Protein 7OM2 (pdb70)

Radius of gyration: 40.01 Å; Cα contacts (8 Å, |Δi|>4): 2699; chains: 2; bounding box: 90×94×102 Å

Structure (mmCIF, N/CA/C/O backbone):
data_7OM2
#
_entry.id   7OM2
#
_cell.length_a   134.844
_cell.length_b   149.003
_cell.length_c   100.368
_cell.angle_alpha   90.000
_cell.angle_beta   90.000
_cell.angle_gamma   90.000
#
_symmetry.space_group_name_H-M   'P 21 21 2'
#
loop_
_entity.id
_entity.type
_entity.pdbx_description
1 polymer 'RNA-dependent RNA polymerase'
2 non-polymer 'MAGNESIUM ION'
3 non-polymer 'SULFATE ION'
4 non-polymer GLYCEROL
5 water water
#
loop_
_atom_site.group_PDB
_atom_site.id
_atom_site.type_symbol
_atom_site.label_atom_id
_atom_site.label_alt_id
_atom_site.label_comp_id
_atom_site.label_asym_id
_atom_site.label_entity_id
_atom_site.label_seq_id
_atom_site.pdbx_PDB_ins_code
_atom_site.Cartn_x
_atom_site.Cartn_y
_atom_site.Cartn_z
_atom_site.occupancy
_atom_site.B_iso_or_equiv
_atom_site.auth_seq_id
_atom_site.auth_comp_id
_atom_site.auth_asym_id
_atom_site.auth_atom_id
_atom_site.pdbx_PDB_model_num
ATOM 1 N N . THR A 1 24 ? 33.95510 -24.88447 -95.83840 1.000 58.89196 11 THR A N 1
ATOM 2 C CA . THR A 1 24 ? 34.23610 -25.68946 -94.64539 1.000 71.85104 11 THR A CA 1
ATOM 3 C C . THR A 1 24 ? 33.76605 -25.05146 -93.31940 1.000 74.30211 11 THR A C 1
ATOM 4 O O . THR A 1 24 ? 34.49401 -24.26944 -92.70539 1.000 85.03840 11 THR A O 1
ATOM 8 N N . ARG A 1 25 ? 32.52305 -25.34550 -92.91843 1.000 67.59423 12 ARG A N 1
ATOM 9 C CA . ARG A 1 25 ? 32.01601 -25.03351 -91.58244 1.000 57.12303 12 ARG A CA 1
ATOM 10 C C . ARG A 1 25 ? 31.77903 -26.30351 -90.77244 1.000 54.19136 12 ARG A C 1
ATOM 11 O O . ARG A 1 25 ? 32.35601 -26.44948 -89.68842 1.000 54.04235 12 ARG A O 1
ATOM 19 N N . LEU A 1 26 ? 30.92807 -27.21954 -91.24145 1.000 47.34140 13 LEU A N 1
ATOM 20 C CA . LEU A 1 26 ? 30.78009 -28.51254 -90.57645 1.000 41.80454 13 LEU A CA 1
ATOM 21 C C . LEU A 1 26 ? 30.42015 -29.58655 -91.59845 1.000 40.40717 13 LEU A C 1
ATOM 22 O O . LEU A 1 26 ? 29.95617 -29.30258 -92.71146 1.000 35.96284 13 LEU A O 1
ATOM 27 N N . SER A 1 27 ? 30.68318 -30.83254 -91.21443 1.000 34.32739 14 SER A N 1
ATOM 28 C CA . SER A 1 27 ? 30.38223 -31.96956 -92.07243 1.000 37.34371 14 SER A CA 1
ATOM 29 C C . SER A 1 27 ? 28.87424 -32.16761 -92.18046 1.000 35.27729 14 SER A C 1
ATOM 30 O O . SER A 1 27 ? 28.11921 -31.85562 -91.25448 1.000 37.44039 14 SER A O 1
ATOM 33 N N . LEU A 1 28 ? 28.43428 -32.69363 -93.32047 1.000 31.35978 15 LEU A N 1
ATOM 34 C CA . LEU A 1 28 ? 27.01830 -33.01467 -93.46850 1.000 27.54576 15 LEU A CA 1
ATOM 35 C C . LEU A 1 28 ? 26.56930 -33.99268 -92.39150 1.000 29.88098 15 LEU A C 1
ATOM 36 O O . LEU A 1 28 ? 25.43629 -33.91871 -91.90553 1.000 26.08934 15 LEU A O 1
ATOM 41 N N . GLU A 1 29 ? 27.44533 -34.92065 -92.00648 1.000 37.48397 16 GLU A N 1
ATOM 42 C CA . GLU A 1 29 ? 27.12233 -35.82665 -90.91048 1.000 37.08004 16 GLU A CA 1
ATOM 43 C C . GLU A 1 29 ? 26.84828 -35.05665 -89.62249 1.000 38.61428 16 GLU A C 1
ATOM 44 O O . GLU A 1 29 ? 25.84527 -35.29568 -88.93851 1.000 39.12048 16 GLU A O 1
ATOM 50 N N . ALA A 1 30 ? 27.72824 -34.12162 -89.27247 1.000 30.65845 17 ALA A N 1
ATOM 51 C CA . ALA A 1 30 ? 27.46819 -33.29862 -88.09649 1.000 33.09332 17 ALA A CA 1
ATOM 52 C C . ALA A 1 30 ? 26.20117 -32.48666 -88.29052 1.000 37.88029 17 ALA A C 1
ATOM 53 O O . ALA A 1 30 ? 25.42114 -32.29268 -87.34954 1.000 31.97370 17 ALA A O 1
ATOM 55 N N . MET A 1 31 ? 25.96418 -32.02368 -89.51853 1.000 35.39042 18 MET A N 1
ATOM 56 C CA . MET A 1 31 ? 24.75516 -31.26972 -89.80956 1.000 35.32646 18 MET A CA 1
ATOM 57 C C . MET A 1 31 ? 23.51218 -32.10176 -89.51858 1.000 35.26457 18 MET A C 1
ATOM 58 O O . MET A 1 31 ? 22.57315 -31.62878 -88.87161 1.000 36.24137 18 MET A O 1
ATOM 63 N N . LEU A 1 32 ? 23.50323 -33.35676 -89.96757 1.000 32.69903 19 LEU A N 1
ATOM 64 C CA . LEU A 1 32 ? 22.39425 -34.24879 -89.66059 1.000 38.56262 19 LEU A CA 1
ATOM 65 C C . LEU A 1 32 ? 22.22022 -34.40579 -88.15559 1.000 33.93136 19 LEU A C 1
ATOM 66 O O . LEU A 1 32 ? 21.09721 -34.36782 -87.64362 1.000 36.19789 19 LEU A O 1
ATOM 71 N N . ALA A 1 33 ? 23.31922 -34.62475 -87.43457 1.000 40.55259 20 ALA A N 1
ATOM 72 C CA . ALA A 1 33 ? 23.22319 -34.82274 -85.99157 1.000 45.73625 20 ALA A CA 1
ATOM 73 C C . ALA A 1 33 ? 22.52514 -33.64576 -85.31659 1.000 50.57708 20 ALA A C 1
ATOM 74 O O . ALA A 1 33 ? 21.59913 -33.83478 -84.52061 1.000 54.92695 20 ALA A O 1
ATOM 76 N N . GLU A 1 34 ? 22.93711 -32.42775 -85.64559 1.000 40.66463 21 GLU A N 1
ATOM 77 C CA . GLU A 1 34 ? 22.33406 -31.21676 -85.03061 1.000 45.15692 21 GLU A CA 1
ATOM 78 C C . GLU A 1 34 ? 20.84106 -31.11681 -85.36065 1.000 47.10028 21 GLU A C 1
ATOM 79 O O . GLU A 1 34 ? 20.06603 -30.79183 -84.45567 1.000 42.67194 21 GLU A O 1
ATOM 85 N N . ARG A 1 35 ? 20.46010 -31.38283 -86.60665 1.000 41.64419 22 ARG A N 1
ATOM 86 C CA . ARG A 1 35 ? 19.03610 -31.33488 -87.01469 1.000 40.71866 22 ARG A CA 1
ATOM 87 C C . ARG A 1 35 ? 18.21011 -32.30390 -86.16670 1.000 54.49821 22 ARG A C 1
ATOM 88 O O . ARG A 1 35 ? 17.09910 -31.93393 -85.80972 1.000 56.37676 22 ARG A O 1
ATOM 96 N N . ALA A 1 36 ? 18.74715 -33.48788 -85.86968 1.000 57.51128 23 ALA A N 1
ATOM 97 C CA . ALA A 1 36 ? 18.05616 -34.51189 -85.05769 1.000 57.71002 23 ALA A CA 1
ATOM 98 C C . ALA A 1 36 ? 17.78811 -34.00589 -83.64069 1.000 62.98475 23 ALA A C 1
ATOM 99 O O . ALA A 1 36 ? 16.67411 -34.22192 -83.15972 1.000 67.01718 23 ALA A O 1
ATOM 101 N N . MET A 1 37 ? 18.78308 -33.39786 -82.99268 1.000 123.16732 24 MET A N 1
ATOM 102 C CA . MET A 1 37 ? 18.58703 -32.82585 -81.64169 1.000 126.65446 24 MET A CA 1
ATOM 103 C C . MET A 1 37 ? 17.40100 -31.86689 -81.66772 1.000 121.09795 24 MET A C 1
ATOM 104 O O . MET A 1 37 ? 16.46299 -32.07091 -80.88074 1.000 120.21631 24 MET A O 1
ATOM 109 N N . VAL A 1 38 ? 17.44099 -30.88490 -82.56272 1.000 50.07360 25 VAL A N 1
ATOM 110 C CA . VAL A 1 38 ? 16.36996 -29.85793 -82.65775 1.000 48.43790 25 VAL A CA 1
ATOM 111 C C . VAL A 1 38 ? 15.03599 -30.53097 -82.97978 1.000 48.54435 25 VAL A C 1
ATOM 112 O O . VAL A 1 38 ? 14.02096 -30.11000 -82.42680 1.000 46.88853 25 VAL A O 1
ATOM 116 N N . ALA A 1 39 ? 15.04804 -31.55698 -83.81877 1.000 51.75124 26 ALA A N 1
ATOM 117 C CA . ALA A 1 39 ? 13.78907 -32.17602 -84.27480 1.000 46.64032 26 ALA A CA 1
ATOM 118 C C . ALA A 1 39 ? 13.05207 -32.87604 -83.13081 1.000 40.17035 26 ALA A C 1
ATOM 119 O O . ALA A 1 39 ? 11.83006 -32.76807 -83.08983 1.000 38.63005 26 ALA A O 1
ATOM 121 N N . ARG A 1 40 ? 13.77607 -33.55901 -82.24879 1.000 31.81675 27 ARG A N 1
ATOM 122 C CA . ARG A 1 40 ? 13.09906 -34.20302 -81.12480 1.000 45.42777 27 ARG A CA 1
ATOM 123 C C . ARG A 1 40 ? 12.63001 -33.19503 -80.08181 1.000 53.96186 27 ARG A C 1
ATOM 124 O O . ARG A 1 40 ? 12.10100 -33.60304 -79.04182 1.000 50.77435 27 ARG A O 1
ATOM 132 N N . GLN A 1 41 ? 12.81397 -31.89602 -80.34282 1.000 49.24698 28 GLN A N 1
ATOM 133 C CA . GLN A 1 41 ? 12.28992 -30.82403 -79.50984 1.000 41.78764 28 GLN A CA 1
ATOM 134 C C . GLN A 1 41 ? 11.09191 -30.12508 -80.12687 1.000 40.30373 28 GLN A C 1
ATOM 135 O O . GLN A 1 41 ? 10.49587 -29.26009 -79.48189 1.000 40.81626 28 GLN A O 1
ATOM 141 N N . ASP A 1 42 ? 10.72495 -30.47810 -81.35187 1.000 42.61172 29 ASP A N 1
ATOM 142 C CA . ASP A 1 42 ? 9.62895 -29.85214 -82.08990 1.000 42.02847 29 ASP A CA 1
ATOM 143 C C . ASP A 1 42 ? 8.45698 -30.82917 -82.07392 1.000 44.28404 29 ASP A C 1
ATOM 144 O O . ASP A 1 42 ? 8.34702 -31.70018 -82.93892 1.000 41.03326 29 ASP A O 1
ATOM 149 N N . LEU A 1 43 ? 7.56795 -30.66719 -81.09094 1.000 42.75321 30 LEU A N 1
ATOM 150 C CA . LEU A 1 43 ? 6.47598 -31.62523 -80.93596 1.000 34.52675 30 LEU A CA 1
ATOM 151 C C . LEU A 1 43 ? 5.57201 -31.63726 -82.15898 1.000 31.25566 30 LEU A C 1
ATOM 152 O O . LEU A 1 43 ? 5.14605 -32.70728 -82.61098 1.000 35.66897 30 LEU A O 1
ATOM 157 N N . ALA A 1 44 ? 5.26898 -30.46327 -82.71400 1.000 34.32357 31 ALA A N 1
ATOM 158 C CA . ALA A 1 44 ? 4.45601 -30.41631 -83.92501 1.000 34.92304 31 ALA A CA 1
ATOM 159 C C . ALA A 1 44 ? 5.14805 -31.14029 -85.06799 1.000 36.61011 31 ALA A C 1
ATOM 160 O O . ALA A 1 44 ? 4.49409 -31.79832 -85.88700 1.000 39.40528 31 ALA A O 1
ATOM 162 N N . GLY A 1 45 ? 6.47005 -30.99725 -85.16197 1.000 41.81991 32 GLY A N 1
ATOM 163 C CA . GLY A 1 45 ? 7.20610 -31.68724 -86.20694 1.000 40.32243 32 GLY A CA 1
ATOM 164 C C . GLY A 1 45 ? 7.23714 -33.18724 -85.99093 1.000 45.20807 32 GLY A C 1
ATOM 165 O O . GLY A 1 45 ? 7.14018 -33.95825 -86.94793 1.000 39.70437 32 GLY A O 1
ATOM 166 N N . LEU A 1 46 ? 7.39012 -33.62522 -84.73193 1.000 41.00767 33 LEU A N 1
ATOM 167 C CA . LEU A 1 46 ? 7.34116 -35.05622 -84.44892 1.000 35.39130 33 LEU A CA 1
ATOM 168 C C . LEU A 1 46 ? 5.97919 -35.62127 -84.80394 1.000 29.04597 33 LEU A C 1
ATOM 169 O O . LEU A 1 46 ? 5.87423 -36.66028 -85.46594 1.000 32.40163 33 LEU A O 1
ATOM 174 N N . LYS A 1 47 ? 4.91616 -34.93430 -84.38897 1.000 30.51745 34 LYS A N 1
ATOM 175 C CA . LYS A 1 47 ? 3.57818 -35.39434 -84.73000 1.000 33.23091 34 LYS A CA 1
ATOM 176 C C . LYS A 1 47 ? 3.45122 -35.62036 -86.23000 1.000 39.01751 34 LYS A C 1
ATOM 177 O O . LYS A 1 47 ? 2.99226 -36.68337 -86.67500 1.000 37.26961 34 LYS A O 1
ATOM 183 N N . ARG A 1 48 ? 3.95221 -34.67735 -87.03000 1.000 39.54244 35 ARG A N 1
ATOM 184 C CA . ARG A 1 48 ? 3.77424 -34.77536 -88.47500 1.000 39.58832 35 ARG A CA 1
ATOM 185 C C . ARG A 1 48 ? 4.60029 -35.91434 -89.06497 1.000 35.93524 35 ARG A C 1
ATOM 186 O O . ARG A 1 48 ? 4.10033 -36.68836 -89.88998 1.000 42.28078 35 ARG A O 1
ATOM 194 N N . LYS A 1 49 ? 5.84329 -36.06730 -88.61594 1.000 33.56952 36 LYS A N 1
ATOM 195 C CA . LYS A 1 49 ? 6.74233 -37.04627 -89.20492 1.000 26.44665 36 LYS A CA 1
ATOM 196 C C . LYS A 1 49 ? 6.48636 -38.46828 -88.72391 1.000 31.85954 36 LYS A C 1
ATOM 197 O O . LYS A 1 49 ? 6.89141 -39.41127 -89.41090 1.000 33.11014 36 LYS A O 1
ATOM 203 N N . LEU A 1 50 ? 5.84434 -38.65229 -87.56893 1.000 34.06341 37 LEU A N 1
ATOM 204 C CA . LEU A 1 50 ? 5.51037 -39.99230 -87.09892 1.000 33.79814 37 LEU A CA 1
ATOM 205 C C . LEU A 1 50 ? 4.14940 -40.46034 -87.59695 1.000 42.86975 37 LEU A C 1
ATOM 206 O O . LEU A 1 50 ? 3.78943 -41.62235 -87.37795 1.000 43.08552 37 LEU A O 1
ATOM 211 N N . ALA A 1 51 ? 3.40539 -39.59337 -88.28597 1.000 44.61963 38 ALA A N 1
ATOM 212 C CA . ALA A 1 51 ? 2.06641 -39.93542 -88.74700 1.000 46.74181 38 ALA A CA 1
ATOM 213 C C . ALA A 1 51 ? 2.13347 -41.15642 -89.64899 1.000 47.70868 38 ALA A C 1
ATOM 214 O O . ALA A 1 51 ? 2.92349 -41.19540 -90.59197 1.000 46.59845 38 ALA A O 1
ATOM 216 N N . GLY A 1 52 ? 1.31049 -42.15744 -89.36000 1.000 51.84497 39 GLY A N 1
ATOM 217 C CA . GLY A 1 52 ? 1.32555 -43.35445 -90.18399 1.000 50.33778 39 GLY A CA 1
ATOM 218 C C . GLY A 1 52 ? 2.53257 -44.25241 -90.00796 1.000 51.24781 39 GLY A C 1
ATOM 219 O O . GLY A 1 52 ? 2.67562 -45.23241 -90.74495 1.000 57.64607 39 GLY A O 1
ATOM 220 N N . ALA A 1 53 ? 3.40654 -43.95238 -89.05494 1.000 44.91476 40 ALA A N 1
ATOM 221 C CA . ALA A 1 53 ? 4.53956 -44.81134 -88.77691 1.000 39.74514 40 ALA A CA 1
ATOM 222 C C . ALA A 1 53 ? 4.03759 -46.11435 -88.15991 1.000 42.05171 40 ALA A C 1
ATOM 223 O O . ALA A 1 53 ? 2.97758 -46.15438 -87.52894 1.000 43.42234 40 ALA A O 1
ATOM 225 N N . ASP A 1 54 ? 4.80962 -47.18333 -88.33289 1.000 31.10221 41 ASP A N 1
ATOM 226 C CA . ASP A 1 54 ? 4.43265 -48.46334 -87.73989 1.000 35.21635 41 ASP A CA 1
ATOM 227 C C . ASP A 1 54 ? 4.65062 -48.37532 -86.22589 1.000 33.20081 41 ASP A C 1
ATOM 228 O O . ASP A 1 54 ? 5.72559 -47.97028 -85.76786 1.000 32.26979 41 ASP A O 1
ATOM 233 N N . ARG A 1 55 ? 3.61061 -48.64635 -85.44991 1.000 41.85997 42 ARG A N 1
ATOM 234 C CA . ARG A 1 55 ? 3.70057 -48.55233 -84.00191 1.000 32.90032 42 ARG A CA 1
ATOM 235 C C . ARG A 1 55 ? 3.66360 -49.95933 -83.42890 1.000 36.53477 42 ARG A C 1
ATOM 236 O O . ARG A 1 55 ? 2.80364 -50.76136 -83.81191 1.000 35.10893 42 ARG A O 1
ATOM 244 N N . VAL A 1 56 ? 4.58359 -50.25829 -82.51287 1.000 29.56649 43 VAL A N 1
ATOM 245 C CA . VAL A 1 56 ? 4.56462 -51.52929 -81.79587 1.000 25.97418 43 VAL A CA 1
ATOM 246 C C . VAL A 1 56 ? 3.76958 -51.29631 -80.51889 1.000 32.68422 43 VAL A C 1
ATOM 247 O O . VAL A 1 56 ? 4.14354 -50.46529 -79.68288 1.000 29.70958 43 VAL A O 1
ATOM 251 N N . LEU A 1 57 ? 2.66860 -52.01734 -80.37490 1.000 27.14823 44 LEU A N 1
ATOM 252 C CA . LEU A 1 57 ? 1.73157 -51.81436 -79.28693 1.000 21.91659 44 LEU A CA 1
ATOM 253 C C . LEU A 1 57 ? 1.99858 -52.80635 -78.16891 1.000 27.51423 44 LEU A C 1
ATOM 254 O O . LEU A 1 57 ? 2.22162 -53.99034 -78.41890 1.000 31.85637 44 LEU A O 1
ATOM 259 N N . ALA A 1 58 ? 1.95353 -52.31934 -76.93692 1.000 23.79406 45 ALA A N 1
ATOM 260 C CA . ALA A 1 58 ? 2.01154 -53.21233 -75.79791 1.000 24.92436 45 ALA A CA 1
ATOM 261 C C . ALA A 1 58 ? 0.67855 -53.94237 -75.64294 1.000 24.88868 45 ALA A C 1
ATOM 262 O O . ALA A 1 58 ? -0.36145 -53.46240 -76.11396 1.000 25.88968 45 ALA A O 1
ATOM 264 N N . PRO A 1 59 ? 0.68658 -55.12436 -75.02193 1.000 26.71318 46 PRO A N 1
ATOM 265 C CA . PRO A 1 59 ? -0.58841 -55.75040 -74.63395 1.000 33.24083 46 PRO A CA 1
ATOM 266 C C . PRO A 1 59 ? -1.34646 -54.81442 -73.70897 1.000 28.73757 46 PRO A C 1
ATOM 267 O O . PRO A 1 59 ? -0.74650 -54.11239 -72.89897 1.000 31.47712 46 PRO A O 1
ATOM 271 N N . GLN A 1 60 ? -2.66746 -54.76146 -73.86700 1.000 31.05647 47 GLN A N 1
ATOM 272 C CA . GLN A 1 60 ? -3.45651 -53.82648 -73.07603 1.000 27.53030 47 GLN A CA 1
ATOM 273 C C . GLN A 1 60 ? -4.82349 -54.42152 -72.79605 1.000 32.90132 47 GLN A C 1
ATOM 274 O O . GLN A 1 60 ? -5.29245 -55.32454 -73.49706 1.000 32.60940 47 GLN A O 1
ATOM 280 N N . SER A 1 61 ? -5.45953 -53.88853 -71.76707 1.000 24.96157 48 SER A N 1
ATOM 281 C CA . SER A 1 61 ? -6.82053 -54.24857 -71.43310 1.000 23.63831 48 SER A CA 1
ATOM 282 C C . SER A 1 61 ? -7.78853 -53.49361 -72.33613 1.000 26.60724 48 SER A C 1
ATOM 283 O O . SER A 1 61 ? -7.46455 -52.41160 -72.83313 1.000 29.80057 48 SER A O 1
ATOM 286 N N . PRO A 1 62 ? -8.97151 -54.04365 -72.59215 1.000 29.79546 49 PRO A N 1
ATOM 287 C CA . PRO A 1 62 ? -9.93751 -53.31668 -73.42017 1.000 32.36382 49 PRO A CA 1
ATOM 288 C C . PRO A 1 62 ? -10.54057 -52.15370 -72.64820 1.000 37.28715 49 PRO A C 1
ATOM 289 O O . PRO A 1 62 ? -10.58859 -52.15169 -71.41920 1.000 33.24272 49 PRO A O 1
ATOM 293 N N . GLU A 1 63 ? -10.98258 -51.14772 -73.39021 1.000 32.03006 50 GLU A N 1
ATOM 294 C CA . GLU A 1 63 ? -11.65963 -50.00073 -72.80423 1.000 28.81842 50 GLU A CA 1
ATOM 295 C C . GLU A 1 63 ? -12.93863 -50.42677 -72.08826 1.000 31.06300 50 GLU A C 1
ATOM 296 O O . GLU A 1 63 ? -13.67360 -51.28779 -72.58127 1.000 31.40380 50 GLU A O 1
ATOM 302 N N . GLN A 1 64 ? -13.21068 -49.81477 -70.91827 1.000 22.50793 51 GLN A N 1
ATOM 303 C CA . GLN A 1 64 ? -14.39669 -50.12280 -70.11229 1.000 26.49940 51 GLN A CA 1
ATOM 304 C C . GLN A 1 64 ? -15.50272 -49.07383 -70.21433 1.000 30.51659 51 GLN A C 1
ATOM 305 O O . GLN A 1 64 ? -16.68171 -49.42087 -70.11135 1.000 31.64441 51 GLN A O 1
ATOM 311 N N . CYS A 1 65 ? -15.11475 -47.81682 -70.33933 1.000 29.56481 52 CYS A N 1
ATOM 312 C CA . CYS A 1 65 ? -16.06978 -46.70385 -70.51535 1.000 30.17209 52 CYS A CA 1
ATOM 313 C C . CYS A 1 65 ? -15.39580 -45.64484 -71.38335 1.000 32.11323 52 CYS A C 1
ATOM 314 O O . CYS A 1 65 ? -14.21579 -45.77180 -71.63332 1.000 30.62313 52 CYS A O 1
ATOM 317 N N . GLY A 1 66 ? -16.13882 -44.63186 -71.80337 1.000 32.66512 53 GLY A N 1
ATOM 318 C CA . GLY A 1 66 ? -15.55884 -43.54185 -72.60037 1.000 36.19164 53 GLY A CA 1
ATOM 319 C C . GLY A 1 66 ? -14.80989 -42.51182 -71.77636 1.000 32.34509 53 GLY A C 1
ATOM 320 O O . GLY A 1 66 ? -14.79791 -42.62581 -70.55135 1.000 29.20814 53 GLY A O 1
ATOM 321 N N . ARG A 1 67 ? -14.21390 -41.53681 -72.45035 1.000 35.78579 54 ARG A N 1
ATOM 322 C CA . ARG A 1 67 ? -13.41395 -40.49378 -71.78134 1.000 37.46973 54 ARG A CA 1
ATOM 323 C C . ARG A 1 67 ? -14.27499 -39.72480 -70.77936 1.000 34.26527 54 ARG A C 1
ATOM 324 O O . ARG A 1 67 ? -13.82502 -39.53978 -69.65535 1.000 33.97766 54 ARG A O 1
ATOM 332 N N . GLU A 1 68 ? -15.47000 -39.30684 -71.19339 1.000 25.89612 55 GLU A N 1
ATOM 333 C CA . GLU A 1 68 ? -16.36504 -38.51386 -70.31142 1.000 29.52398 55 GLU A CA 1
ATOM 334 C C . GLU A 1 68 ? -16.65905 -39.28986 -69.01442 1.000 29.24632 55 GLU A C 1
ATOM 335 O O . GLU A 1 68 ? -16.46909 -38.70985 -67.95842 1.000 28.31082 55 GLU A O 1
ATOM 341 N N . SER A 1 69 ? -17.05901 -40.55787 -69.11642 1.000 26.40686 56 SER A N 1
ATOM 342 C CA . SER A 1 69 ? -17.38601 -41.37088 -67.91942 1.000 29.18371 56 SER A CA 1
ATOM 343 C C . SER A 1 69 ? -16.12802 -41.56683 -67.07139 1.000 29.13917 56 SER A C 1
ATOM 344 O O . SER A 1 69 ? -16.23705 -41.42483 -65.86439 1.000 23.39399 56 SER A O 1
ATOM 347 N N . ALA A 1 70 ? -15.00199 -41.89580 -67.70536 1.000 30.39110 57 ALA A N 1
ATOM 348 C CA . ALA A 1 70 ? -13.82100 -42.16076 -66.88934 1.000 24.73700 57 ALA A CA 1
ATOM 349 C C . ALA A 1 70 ? -13.43406 -40.92474 -66.10134 1.000 27.84312 57 ALA A C 1
ATOM 350 O O . ALA A 1 70 ? -13.16008 -40.99972 -64.89833 1.000 25.14612 57 ALA A O 1
ATOM 352 N N . GLN A 1 71 ? -13.45708 -39.76975 -66.75934 1.000 27.69380 58 GLN A N 1
ATOM 353 C CA . GLN A 1 71 ? -13.10714 -38.52173 -66.09635 1.000 21.87143 58 GLN A CA 1
ATOM 354 C C . GLN A 1 71 ? -14.12317 -38.16876 -65.01437 1.000 26.68497 58 GLN A C 1
ATOM 355 O O . GLN A 1 71 ? -13.74121 -37.79474 -63.90036 1.000 26.92314 58 GLN A O 1
ATOM 361 N N . ALA A 1 72 ? -15.42216 -38.31780 -65.29840 1.000 22.98013 59 ALA A N 1
ATOM 362 C CA . ALA A 1 72 ? -16.41319 -38.05482 -64.25742 1.000 27.38114 59 ALA A CA 1
ATOM 363 C C . ALA A 1 72 ? -16.24719 -39.00981 -63.07341 1.000 29.62349 59 ALA A C 1
ATOM 364 O O . ALA A 1 72 ? -16.37722 -38.60280 -61.91442 1.000 25.39338 59 ALA A O 1
ATOM 366 N N . GLN A 1 73 ? -16.02014 -40.29780 -63.33640 1.000 24.37174 60 GLN A N 1
ATOM 367 C CA . GLN A 1 73 ? -15.86014 -41.22779 -62.22339 1.000 26.25310 60 GLN A CA 1
ATOM 368 C C . GLN A 1 73 ? -14.63617 -40.87275 -61.39436 1.000 24.86916 60 GLN A C 1
ATOM 369 O O . GLN A 1 73 ? -14.68419 -40.91374 -60.16336 1.000 23.10684 60 GLN A O 1
ATOM 375 N N . ALA A 1 74 ? -13.53516 -40.49772 -62.04834 1.000 23.48217 61 ALA A N 1
ATOM 376 C CA . ALA A 1 74 ? -12.35719 -40.07468 -61.29732 1.000 25.99350 61 ALA A CA 1
ATOM 377 C C . ALA A 1 74 ? -12.64725 -38.81668 -60.49033 1.000 28.17536 61 ALA A C 1
ATOM 378 O O . ALA A 1 74 ? -12.24728 -38.71066 -59.32433 1.000 27.20657 61 ALA A O 1
ATOM 380 N N . ARG A 1 75 ? -13.37227 -37.86171 -61.07636 1.000 25.61725 62 ARG A N 1
ATOM 381 C CA . ARG A 1 75 ? -13.68532 -36.64671 -60.32937 1.000 29.28787 62 ARG A CA 1
ATOM 382 C C . ARG A 1 75 ? -14.52934 -36.95473 -59.09539 1.000 33.31965 62 ARG A C 1
ATOM 383 O O . ARG A 1 75 ? -14.35238 -36.32871 -58.04139 1.000 30.57521 62 ARG A O 1
ATOM 391 N N . SER A 1 76 ? -15.48631 -37.88276 -59.21640 1.000 24.95668 63 SER A N 1
ATOM 392 C CA . SER A 1 76 ? -16.30132 -38.24378 -58.05742 1.000 33.69753 63 SER A CA 1
ATOM 393 C C . SER A 1 76 ? -15.44033 -38.79174 -56.92740 1.000 27.55748 63 SER A C 1
ATOM 394 O O . SER A 1 76 ? -15.64237 -38.44974 -55.75840 1.000 24.64530 63 SER A O 1
ATOM 397 N N . VAL A 1 77 ? -14.47830 -39.65071 -57.25137 1.000 25.52914 64 VAL A N 1
ATOM 398 C CA . VAL A 1 77 ? -13.59530 -40.17268 -56.21334 1.000 25.96328 64 VAL A CA 1
ATOM 399 C C . VAL A 1 77 ? -12.77635 -39.03965 -55.60133 1.000 28.60751 64 VAL A C 1
ATOM 400 O O . VAL A 1 77 ? -12.66838 -38.90164 -54.37533 1.000 29.75105 64 VAL A O 1
ATOM 404 N N . THR A 1 78 ? -12.17136 -38.22264 -56.45833 1.000 29.27691 65 THR A N 1
ATOM 405 C CA . THR A 1 78 ? -11.32540 -37.12961 -55.99432 1.000 34.48953 65 THR A CA 1
ATOM 406 C C . THR A 1 78 ? -12.09445 -36.18562 -55.07234 1.000 36.57286 65 THR A C 1
ATOM 407 O O . THR A 1 78 ? -11.57849 -35.76860 -54.02533 1.000 32.16772 65 THR A O 1
ATOM 411 N N . SER A 1 79 ? -13.33145 -35.83867 -55.44437 1.000 32.72660 66 SER A N 1
ATOM 412 C CA . SER A 1 79 ? -14.14050 -34.95968 -54.60539 1.000 34.13946 66 SER A CA 1
ATOM 413 C C . SER A 1 79 ? -14.39251 -35.58268 -53.23739 1.000 39.04074 66 SER A C 1
ATOM 414 O O . SER A 1 79 ? -14.31255 -34.89767 -52.20540 1.000 37.71550 66 SER A O 1
ATOM 417 N N . GLU A 1 80 ? -14.69247 -36.88069 -53.20539 1.000 32.70306 67 GLU A N 1
ATOM 418 C CA . GLU A 1 80 ? -14.93848 -37.53469 -51.92539 1.000 32.19644 67 GLU A CA 1
ATOM 419 C C . GLU A 1 80 ? -13.67350 -37.56965 -51.06536 1.000 35.12572 67 GLU A C 1
ATOM 420 O O . GLU A 1 80 ? -13.73453 -37.32864 -49.85337 1.000 30.44996 67 GLU A O 1
ATOM 426 N N . LEU A 1 81 ? -12.51547 -37.83061 -51.68034 1.000 33.59389 68 LEU A N 1
ATOM 427 C CA . LEU A 1 81 ? -11.26249 -37.88257 -50.93231 1.000 36.29540 68 LEU A CA 1
ATOM 428 C C . LEU A 1 81 ? -10.89254 -36.51355 -50.37431 1.000 38.14327 68 LEU A C 1
ATOM 429 O O . LEU A 1 81 ? -10.49157 -36.38753 -49.20830 1.000 31.09806 68 LEU A O 1
ATOM 434 N N . LYS A 1 82 ? -11.00956 -35.47956 -51.20232 1.000 32.81993 69 LYS A N 1
ATOM 435 C CA . LYS A 1 82 ? -10.77461 -34.12055 -50.74232 1.000 39.28559 69 LYS A CA 1
ATOM 436 C C . LYS A 1 82 ? -11.64265 -33.81757 -49.52435 1.000 38.49397 69 LYS A C 1
ATOM 437 O O . LYS A 1 82 ? -11.19069 -33.18655 -48.55934 1.000 33.89300 69 LYS A O 1
ATOM 443 N N . SER A 1 83 ? -12.88363 -34.30861 -49.53237 1.000 37.39903 70 SER A N 1
ATOM 444 C CA . SER A 1 83 ? -13.77366 -34.08663 -48.40139 1.000 35.91954 70 SER A CA 1
ATOM 445 C C . SER A 1 83 ? -13.31267 -34.87361 -47.17938 1.000 37.73488 70 SER A C 1
ATOM 446 O O . SER A 1 83 ? -13.33471 -34.35360 -46.05638 1.000 39.85140 70 SER A O 1
ATOM 449 N N . ALA A 1 84 ? -12.88362 -36.12360 -47.37136 1.000 33.87624 71 ALA A N 1
ATOM 450 C CA . ALA A 1 84 ? -12.36762 -36.89657 -46.24434 1.000 34.94858 71 ALA A CA 1
ATOM 451 C C . ALA A 1 84 ? -11.13966 -36.22453 -45.63632 1.000 35.29113 71 ALA A C 1
ATOM 452 O O . ALA A 1 84 ? -10.98469 -36.18652 -44.41131 1.000 30.52029 71 ALA A O 1
ATOM 454 N N . VAL A 1 85 ? -10.25366 -35.69051 -46.47930 1.000 33.66888 72 VAL A N 1
ATOM 455 C CA . VAL A 1 85 ? -9.02569 -35.06247 -45.99428 1.000 33.07749 72 VAL A CA 1
ATOM 456 C C . VAL A 1 85 ? -9.35074 -33.79547 -45.21030 1.000 35.75254 72 VAL A C 1
ATOM 457 O O . VAL A 1 85 ? -8.84077 -33.57545 -44.10429 1.000 29.27511 72 VAL A O 1
ATOM 461 N N . LYS A 1 86 ? -10.21476 -32.94950 -45.77032 1.000 32.64778 73 LYS A N 1
ATOM 462 C CA . LYS A 1 86 ? -10.60381 -31.71651 -45.09534 1.000 38.38719 73 LYS A CA 1
ATOM 463 C C . LYS A 1 86 ? -11.19583 -31.99652 -43.71435 1.000 39.36100 73 LYS A C 1
ATOM 464 O O . LYS A 1 86 ? -10.92388 -31.27150 -42.75235 1.000 39.83990 73 LYS A O 1
ATOM 470 N N . GLU A 1 87 ? -12.00080 -33.04654 -43.58736 1.000 36.08466 74 GLU A N 1
ATOM 471 C CA . GLU A 1 87 ? -12.57582 -33.35955 -42.28337 1.000 36.64379 74 GLU A CA 1
ATOM 472 C C . GLU A 1 87 ? -11.50283 -33.79351 -41.28534 1.000 31.94095 74 GLU A C 1
ATOM 473 O O . GLU A 1 87 ? -11.46587 -33.30350 -40.14735 1.000 34.34501 74 GLU A O 1
ATOM 479 N N . ALA A 1 88 ? -10.61479 -34.71449 -41.68032 1.000 31.52544 75 ALA A N 1
ATOM 480 C CA . ALA A 1 88 ? -9.56780 -35.13045 -40.75329 1.000 28.54220 75 ALA A CA 1
ATOM 481 C C . ALA A 1 88 ? -8.63184 -33.97342 -40.42128 1.000 31.01439 75 ALA A C 1
ATOM 482 O O . ALA A 1 88 ? -8.13887 -33.88139 -39.28627 1.000 28.03012 75 ALA A O 1
ATOM 484 N N . GLN A 1 89 ? -8.37985 -33.07941 -41.38628 1.000 30.63595 76 GLN A N 1
ATOM 485 C CA . GLN A 1 89 ? -7.50289 -31.94539 -41.13127 1.000 30.39279 76 GLN A CA 1
ATOM 486 C C . GLN A 1 89 ? -8.14194 -30.94740 -40.17729 1.000 35.94206 76 GLN A C 1
ATOM 487 O O . GLN A 1 89 ? -7.42598 -30.15237 -39.56328 1.000 34.84472 76 GLN A O 1
ATOM 493 N N . GLY A 1 90 ? -9.46494 -30.99944 -40.00832 1.000 36.10456 77 GLY A N 1
ATOM 494 C CA . GLY A 1 90 ? -10.12699 -30.14145 -39.04134 1.000 39.96186 77 GLY A CA 1
ATOM 495 C C . GLY A 1 90 ? -10.08901 -30.63744 -37.60833 1.000 39.54415 77 GLY A C 1
ATOM 496 O O . GLY A 1 90 ? -10.45505 -29.88845 -36.69735 1.000 45.70519 77 GLY A O 1
ATOM 497 N N . LEU A 1 91 ? -9.67498 -31.88143 -37.37832 1.000 35.49519 78 LEU A N 1
ATOM 498 C CA . LEU A 1 91 ? -9.66099 -32.40642 -36.01831 1.000 38.84614 78 LEU A CA 1
ATOM 499 C C . LEU A 1 91 ? -8.63703 -31.64638 -35.17129 1.000 39.40625 78 LEU A C 1
ATOM 500 O O . LEU A 1 91 ? -7.54703 -31.30435 -35.63627 1.000 29.42282 78 LEU A O 1
ATOM 505 N N . GLU A 1 92 ? -8.99407 -31.36138 -33.92430 1.000 42.16297 79 GLU A N 1
ATOM 506 C CA . GLU A 1 92 ? -8.01411 -30.79735 -33.00429 1.000 46.92774 79 GLU A CA 1
ATOM 507 C C . GLU A 1 92 ? -6.97508 -31.83931 -32.60326 1.000 38.04337 79 GLU A C 1
ATOM 508 O O . GLU A 1 92 ? -7.23105 -33.04632 -32.57425 1.000 37.47226 79 GLU A O 1
ATOM 514 N N . HIS A 1 93 ? -5.79410 -31.35727 -32.25923 1.000 36.84883 80 HIS A N 1
ATOM 515 C CA . HIS A 1 93 ? -4.68108 -32.23923 -31.96520 1.000 36.81081 80 HIS A CA 1
ATOM 516 C C . HIS A 1 93 ? -4.30112 -32.09821 -30.49620 1.000 39.44590 80 HIS A C 1
ATOM 517 O O . HIS A 1 93 ? -4.64417 -31.11122 -29.84021 1.000 35.83132 80 HIS A O 1
ATOM 524 N N . GLN A 1 94 ? -3.63410 -33.12619 -29.96717 1.000 41.47798 81 GLN A N 1
ATOM 525 C CA . GLN A 1 94 ? -3.20013 -33.08917 -28.57616 1.000 36.70803 81 GLN A CA 1
ATOM 526 C C . GLN A 1 94 ? -2.13117 -32.02013 -28.37215 1.000 34.86379 81 GLN A C 1
ATOM 527 O O . GLN A 1 94 ? -1.52916 -31.50812 -29.32214 1.000 34.87809 81 GLN A O 1
ATOM 533 N N . THR A 1 95 ? -1.87621 -31.70611 -27.10614 1.000 32.16828 82 THR A N 1
ATOM 534 C CA . THR A 1 95 ? -0.79824 -30.78208 -26.80213 1.000 36.75201 82 THR A CA 1
ATOM 535 C C . THR A 1 95 ? 0.54478 -31.46904 -26.99709 1.000 27.57519 82 THR A C 1
ATOM 536 O O . THR A 1 95 ? 0.65382 -32.70004 -27.00308 1.000 27.64856 82 THR A O 1
ATOM 540 N N . LEU A 1 96 ? 1.57976 -30.64801 -27.13008 1.000 30.05332 83 LEU A N 1
ATOM 541 C CA . LEU A 1 96 ? 2.94978 -31.11197 -27.27804 1.000 30.79772 83 LEU A CA 1
ATOM 542 C C . LEU A 1 96 ? 3.69775 -31.16793 -25.94603 1.000 38.75087 83 LEU A C 1
ATOM 543 O O . LEU A 1 96 ? 4.93575 -31.14089 -25.93900 1.000 35.49066 83 LEU A O 1
ATOM 548 N N . ASP A 1 97 ? 2.96573 -31.26995 -24.83004 1.000 29.40864 84 ASP A N 1
ATOM 549 C CA . ASP A 1 97 ? 3.57470 -31.26692 -23.50103 1.000 32.52554 84 ASP A CA 1
ATOM 550 C C . ASP A 1 97 ? 4.48073 -32.45789 -23.26100 1.000 31.84485 84 ASP A C 1
ATOM 551 O O . ASP A 1 97 ? 5.24371 -32.43986 -22.29298 1.000 33.75900 84 ASP A O 1
ATOM 556 N N . PHE A 1 98 ? 4.38378 -33.50990 -24.07699 1.000 26.16654 85 PHE A N 1
ATOM 557 C CA . PHE A 1 98 ? 5.26281 -34.65587 -23.88897 1.000 20.24071 85 PHE A CA 1
ATOM 558 C C . PHE A 1 98 ? 6.70681 -34.37683 -24.31694 1.000 31.41722 85 PHE A C 1
ATOM 559 O O . PHE A 1 98 ? 7.58483 -35.20080 -24.04591 1.000 30.02027 85 PHE A O 1
ATOM 567 N N . LEU A 1 99 ? 6.99279 -33.23182 -24.92694 1.000 28.77449 86 LEU A N 1
ATOM 568 C CA . LEU A 1 99 ? 8.36079 -32.87478 -25.28791 1.000 31.35847 86 LEU A CA 1
ATOM 569 C C . LEU A 1 99 ? 8.92474 -31.84276 -24.31291 1.000 28.84832 86 LEU A C 1
ATOM 570 O O . LEU A 1 99 ? 8.18870 -31.10578 -23.65593 1.000 26.37228 86 LEU A O 1
ATOM 575 N N . GLU A 1 100 ? 10.24873 -31.77972 -24.22888 1.000 26.37301 87 GLU A N 1
ATOM 576 C CA . GLU A 1 100 ? 10.86168 -30.67669 -23.49687 1.000 23.79613 87 GLU A CA 1
ATOM 577 C C . GLU A 1 100 ? 10.76166 -29.40170 -24.32388 1.000 36.38589 87 GLU A C 1
ATOM 578 O O . GLU A 1 100 ? 10.92769 -29.42371 -25.54988 1.000 34.15330 87 GLU A O 1
ATOM 584 N N . GLN A 1 101 ? 10.48961 -28.28471 -23.65390 1.000 31.48117 88 GLN A N 1
ATOM 585 C CA . GLN A 1 101 ? 10.41058 -26.98271 -24.30391 1.000 34.72930 88 GLN A CA 1
ATOM 586 C C . GLN A 1 101 ? 11.63455 -26.15367 -23.93488 1.000 37.05703 88 GLN A C 1
ATOM 587 O O . GLN A 1 101 ? 12.00452 -26.07465 -22.75688 1.000 35.43263 88 GLN A O 1
ATOM 593 N N . LEU A 1 102 ? 12.25355 -25.54266 -24.94887 1.000 32.85888 89 LEU A N 1
ATOM 594 C CA . LEU A 1 102 ? 13.54753 -24.88062 -24.82585 1.000 31.19555 89 LEU A CA 1
ATOM 595 C C . LEU A 1 102 ? 13.48749 -23.38862 -25.11386 1.000 32.82453 89 LEU A C 1
ATOM 596 O O . LEU A 1 102 ? 14.53648 -22.76259 -25.31184 1.000 46.11878 89 LEU A O 1
ATOM 601 N N . GLY A 1 103 ? 12.30747 -22.80166 -25.18589 1.000 29.54106 90 GLY A N 1
ATOM 602 C CA . GLY A 1 103 ? 12.26144 -21.38166 -25.49690 1.000 43.09178 90 GLY A CA 1
ATOM 603 C C . GLY A 1 103 ? 12.38546 -21.12667 -26.99190 1.000 40.35328 90 GLY A C 1
ATOM 604 O O . GLY A 1 103 ? 11.95150 -21.92469 -27.81991 1.000 37.93125 90 GLY A O 1
ATOM 605 N N . GLU A 1 104 ? 12.95743 -19.97666 -27.33790 1.000 34.91318 91 GLU A N 1
ATOM 606 C CA . GLU A 1 104 ? 13.07045 -19.56266 -28.72690 1.000 30.75825 91 GLU A CA 1
ATOM 607 C C . GLU A 1 104 ? 14.53045 -19.35862 -29.11287 1.000 31.83812 91 GLU A C 1
ATOM 608 O O . GLU A 1 104 ? 15.37042 -19.03959 -28.27085 1.000 33.06865 91 GLU A O 1
ATOM 614 N N . TYR A 1 105 ? 14.82849 -19.54062 -30.41386 1.000 32.48233 92 TYR A N 1
ATOM 615 C CA . TYR A 1 105 ? 16.18049 -19.31158 -30.88983 1.000 33.43049 92 TYR A CA 1
ATOM 616 C C . TYR A 1 105 ? 16.24147 -18.03358 -31.71484 1.000 34.08065 92 TYR A C 1
ATOM 617 O O . TYR A 1 105 ? 15.31948 -17.75362 -32.49086 1.000 33.76898 92 TYR A O 1
ATOM 626 N N . PRO A 1 106 ? 17.32444 -17.26955 -31.60482 1.000 28.94011 93 PRO A N 1
ATOM 627 C CA . PRO A 1 106 ? 17.50043 -16.11655 -32.49082 1.000 28.58348 93 PRO A CA 1
ATOM 628 C C . PRO A 1 106 ? 17.85547 -16.56555 -33.90381 1.000 29.60943 93 PRO A C 1
ATOM 629 O O . PRO A 1 106 ? 18.58051 -17.54253 -34.10579 1.000 27.22319 93 PRO A O 1
ATOM 633 N N . VAL A 1 107 ? 17.31647 -15.83457 -34.88283 1.000 25.56142 94 VAL A N 1
ATOM 634 C CA . VAL A 1 107 ? 17.70751 -16.01557 -36.27082 1.000 29.81480 94 VAL A CA 1
ATOM 635 C C . VAL A 1 107 ? 19.22151 -15.89252 -36.38679 1.000 27.00386 94 VAL A C 1
ATOM 636 O O . VAL A 1 107 ? 19.82047 -14.95850 -35.84978 1.000 27.57614 94 VAL A O 1
ATOM 640 N N . CYS A 1 108 ? 19.84555 -16.82551 -37.09277 1.000 31.41907 95 CYS A N 1
ATOM 641 C CA . CYS A 1 108 ? 21.29255 -16.77346 -37.27474 1.000 27.95613 95 CYS A CA 1
ATOM 642 C C . CYS A 1 108 ? 21.68853 -15.53546 -38.07174 1.000 32.33537 95 CYS A C 1
ATOM 643 O O . CYS A 1 108 ? 21.07055 -15.21948 -39.08975 1.000 37.24370 95 CYS A O 1
ATOM 646 N N . GLY A 1 109 ? 22.72850 -14.83542 -37.62072 1.000 30.62474 96 GLY A N 1
ATOM 647 C CA . GLY A 1 109 ? 23.18648 -13.63641 -38.29472 1.000 29.43172 96 GLY A CA 1
ATOM 648 C C . GLY A 1 109 ? 24.40550 -13.80038 -39.17969 1.000 33.68762 96 GLY A C 1
ATOM 649 O O . GLY A 1 109 ? 24.91348 -12.80137 -39.70568 1.000 35.97802 96 GLY A O 1
ATOM 650 N N . ILE A 1 110 ? 24.87455 -15.02937 -39.39367 1.000 30.70119 97 ILE A N 1
ATOM 651 C CA . ILE A 1 110 ? 26.10757 -15.24233 -40.14464 1.000 29.93513 97 ILE A CA 1
ATOM 652 C C . ILE A 1 110 ? 25.95059 -14.79035 -41.59065 1.000 35.90346 97 ILE A C 1
ATOM 653 O O . ILE A 1 110 ? 24.96761 -15.11838 -42.26467 1.000 28.21990 97 ILE A O 1
ATOM 658 N N . LEU A 1 111 ? 26.93657 -14.03532 -42.07563 1.000 34.12175 98 LEU A N 1
ATOM 659 C CA . LEU A 1 111 ? 26.95559 -13.55033 -43.44763 1.000 35.66228 98 LEU A CA 1
ATOM 660 C C . LEU A 1 111 ? 27.90663 -14.38231 -44.29861 1.000 36.76668 98 LEU A C 1
ATOM 661 O O . LEU A 1 111 ? 28.95264 -14.83527 -43.82358 1.000 37.52617 98 LEU A O 1
ATOM 666 N N . HIS A 1 112 ? 27.53167 -14.58833 -45.55761 1.000 34.55304 99 HIS A N 1
ATOM 667 C CA . HIS A 1 112 ? 28.41471 -15.16131 -46.56759 1.000 31.39116 99 HIS A CA 1
ATOM 668 C C . HIS A 1 112 ? 28.49870 -14.12931 -47.68759 1.000 36.18878 99 HIS A C 1
ATOM 669 O O . HIS A 1 112 ? 27.60372 -14.04435 -48.53962 1.000 32.14764 99 HIS A O 1
ATOM 676 N N . GLY A 1 113 ? 29.56868 -13.34728 -47.68858 1.000 40.87701 100 GLY A N 1
ATOM 677 C CA . GLY A 1 113 ? 29.69367 -12.32628 -48.70958 1.000 39.31452 100 GLY A CA 1
ATOM 678 C C . GLY A 1 113 ? 28.59763 -11.29032 -48.55161 1.000 42.65689 100 GLY A C 1
ATOM 679 O O . GLY A 1 113 ? 28.48859 -10.63131 -47.51562 1.000 45.29390 100 GLY A O 1
ATOM 680 N N . ASP A 1 114 ? 27.74165 -11.17735 -49.56463 1.000 48.69531 101 ASP A N 1
ATOM 681 C CA . ASP A 1 114 ? 26.77262 -10.09238 -49.68366 1.000 53.74739 101 ASP A CA 1
ATOM 682 C C . ASP A 1 114 ? 25.42762 -10.39842 -49.03769 1.000 53.14019 101 ASP A C 1
ATOM 683 O O . ASP A 1 114 ? 24.52059 -9.56145 -49.11771 1.000 55.27421 101 ASP A O 1
ATOM 688 N N . HIS A 1 115 ? 25.27164 -11.54342 -48.38268 1.000 41.58225 102 HIS A N 1
ATOM 689 C CA . HIS A 1 115 ? 23.93664 -11.95446 -47.98371 1.000 37.29480 102 HIS A CA 1
ATOM 690 C C . HIS A 1 115 ? 24.00364 -12.78845 -46.71570 1.000 33.89839 102 HIS A C 1
ATOM 691 O O . HIS A 1 115 ? 25.03265 -13.41941 -46.44468 1.000 32.64586 102 HIS A O 1
ATOM 698 N N . PRO A 1 116 ? 22.94662 -12.78747 -45.90673 1.000 32.73787 103 PRO A N 1
ATOM 699 C CA . PRO A 1 116 ? 22.89962 -13.69047 -44.75372 1.000 24.00168 103 PRO A CA 1
ATOM 700 C C . PRO A 1 116 ? 22.59368 -15.11148 -45.19472 1.000 30.27721 103 PRO A C 1
ATOM 701 O O . PRO A 1 116 ? 21.90071 -15.35151 -46.18973 1.000 29.39210 103 PRO A O 1
ATOM 705 N N . VAL A 1 117 ? 23.15269 -16.06546 -44.45270 1.000 29.40909 104 VAL A N 1
ATOM 706 C CA . VAL A 1 117 ? 22.86974 -17.46347 -44.75270 1.000 24.92894 104 VAL A CA 1
ATOM 707 C C . VAL A 1 117 ? 21.41674 -17.79351 -44.42573 1.000 24.25581 104 VAL A C 1
ATOM 708 O O . VAL A 1 117 ? 20.80578 -18.66353 -45.05873 1.000 30.39085 104 VAL A O 1
ATOM 712 N N . HIS A 1 118 ? 20.84670 -17.11252 -43.43674 1.000 22.25321 105 HIS A N 1
ATOM 713 C CA . HIS A 1 118 ? 19.42470 -17.21156 -43.14477 1.000 28.07864 105 HIS A CA 1
ATOM 714 C C . HIS A 1 118 ? 18.73668 -16.09459 -43.92180 1.000 25.65843 105 HIS A C 1
ATOM 715 O O . HIS A 1 118 ? 18.91763 -14.91558 -43.57880 1.000 30.81346 105 HIS A O 1
ATOM 722 N N . PRO A 1 119 ? 17.98271 -16.39762 -44.97581 1.000 28.47780 106 PRO A N 1
ATOM 723 C CA . PRO A 1 119 ? 17.49070 -15.33264 -45.86583 1.000 26.83252 106 PRO A CA 1
ATOM 724 C C . PRO A 1 119 ? 16.61265 -14.32666 -45.13486 1.000 28.20480 106 PRO A C 1
ATOM 725 O O . PRO A 1 119 ? 15.78264 -14.68668 -44.29687 1.000 32.69112 106 PRO A O 1
ATOM 729 N N . SER A 1 120 ? 16.81062 -13.04966 -45.46186 1.000 32.16981 107 SER A N 1
ATOM 730 C CA . SER A 1 120 ? 15.99257 -11.99268 -44.88089 1.000 38.59314 107 SER A CA 1
ATOM 731 C C . SER A 1 120 ? 14.51459 -12.23073 -45.13892 1.000 41.18863 107 SER A C 1
ATOM 732 O O . SER A 1 120 ? 14.11962 -12.67275 -46.21992 1.000 35.75461 107 SER A O 1
ATOM 735 N N . GLY A 1 121 ? 13.69655 -11.90575 -44.13694 1.000 41.09881 108 GLY A N 1
ATOM 736 C CA . GLY A 1 121 ? 12.24956 -11.97979 -44.27697 1.000 40.78276 108 GLY A CA 1
ATOM 737 C C . GLY A 1 121 ? 11.68561 -13.36381 -44.50997 1.000 44.05798 108 GLY A C 1
ATOM 738 O O . GLY A 1 121 ? 10.62162 -13.49385 -45.12399 1.000 43.80261 108 GLY A O 1
ATOM 739 N N . THR A 1 122 ? 12.36763 -14.40879 -44.04195 1.000 38.03773 109 THR A N 1
ATOM 740 C CA . THR A 1 122 ? 11.80367 -15.75181 -44.05595 1.000 32.82073 109 THR A CA 1
ATOM 741 C C . THR A 1 122 ? 12.14266 -16.43579 -42.74094 1.000 31.34847 109 THR A C 1
ATOM 742 O O . THR A 1 122 ? 13.19264 -16.17875 -42.13792 1.000 30.99967 109 THR A O 1
ATOM 746 N N . HIS A 1 123 ? 11.24368 -17.31181 -42.30095 1.000 29.51815 110 HIS A N 1
ATOM 747 C CA . HIS A 1 123 ? 11.46568 -18.09980 -41.09194 1.000 25.02911 110 HIS A CA 1
ATOM 748 C C . HIS A 1 123 ? 11.98563 -17.22877 -39.95794 1.000 26.71904 110 HIS A C 1
ATOM 749 O O . HIS A 1 123 ? 12.97562 -17.53974 -39.28791 1.000 32.00540 110 HIS A O 1
ATOM 756 N N . ASN A 1 124 ? 11.29159 -16.11479 -39.75096 1.000 26.21565 111 ASN A N 1
ATOM 757 C CA . ASN A 1 124 ? 11.73454 -15.08977 -38.82196 1.000 33.22470 111 ASN A CA 1
ATOM 758 C C . ASN A 1 124 ? 10.48950 -14.42581 -38.25899 1.000 37.39447 111 ASN A C 1
ATOM 759 O O . ASN A 1 124 ? 9.76650 -13.74583 -38.99301 1.000 31.24433 111 ASN A O 1
ATOM 764 N N . ASN A 1 125 ? 10.24248 -14.61581 -36.97199 1.000 29.65607 112 ASN A N 1
ATOM 765 C CA . ASN A 1 125 ? 9.13244 -13.96084 -36.29102 1.000 30.03880 112 ASN A CA 1
ATOM 766 C C . ASN A 1 125 ? 9.75139 -13.05381 -35.23402 1.000 34.69310 112 ASN A C 1
ATOM 767 O O . ASN A 1 125 ? 10.14938 -13.52279 -34.16400 1.000 30.06402 112 ASN A O 1
ATOM 772 N N . ASN A 1 126 ? 9.85736 -11.75781 -35.54202 1.000 38.31137 113 ASN A N 1
ATOM 773 C CA . ASN A 1 126 ? 10.41731 -10.78978 -34.60102 1.000 43.14766 113 ASN A CA 1
ATOM 774 C C . ASN A 1 126 ? 11.81431 -11.20174 -34.13898 1.000 34.61270 113 ASN A C 1
ATOM 775 O O . ASN A 1 126 ? 12.13528 -11.12172 -32.95498 1.000 35.75433 113 ASN A O 1
ATOM 780 N N . GLY A 1 127 ? 12.65235 -11.65072 -35.07696 1.000 36.27022 114 GLY A N 1
ATOM 781 C CA . GLY A 1 127 ? 14.00935 -12.07367 -34.78193 1.000 33.16323 114 GLY A CA 1
ATOM 782 C C . GLY A 1 127 ? 14.17939 -13.50667 -34.30092 1.000 34.86370 114 GLY A C 1
ATOM 783 O O . GLY A 1 127 ? 15.32140 -13.93863 -34.09789 1.000 36.27014 114 GLY A O 1
ATOM 784 N N . LYS A 1 128 ? 13.10341 -14.26770 -34.12793 1.000 30.88588 115 LYS A N 1
ATOM 785 C CA . LYS A 1 128 ? 13.20744 -15.66069 -33.69692 1.000 28.80117 115 LYS A CA 1
ATOM 786 C C . LYS A 1 128 ? 12.96749 -16.59171 -34.87392 1.000 25.22982 115 LYS A C 1
ATOM 787 O O . LYS A 1 128 ? 12.13650 -16.29674 -35.73594 1.000 28.69469 115 LYS A O 1
ATOM 793 N N . VAL A 1 129 ? 13.68353 -17.72468 -34.89390 1.000 26.64094 116 VAL A N 1
ATOM 794 C CA . VAL A 1 129 ? 13.43658 -18.71770 -35.93390 1.000 23.50826 116 VAL A CA 1
ATOM 795 C C . VAL A 1 129 ? 12.00160 -19.22174 -35.81392 1.000 27.18836 116 VAL A C 1
ATOM 796 O O . VAL A 1 129 ? 11.48758 -19.44575 -34.71093 1.000 31.53016 116 VAL A O 1
ATOM 800 N N . SER A 1 130 ? 11.34163 -19.38577 -36.95894 1.000 23.10901 117 SER A N 1
ATOM 801 C CA . SER A 1 130 ? 9.94964 -19.80882 -37.02197 1.000 26.47924 117 SER A CA 1
ATOM 802 C C . SER A 1 130 ? 9.74470 -20.67683 -38.25496 1.000 26.56686 117 SER A C 1
ATOM 803 O O . SER A 1 130 ? 10.41771 -20.49382 -39.26995 1.000 27.38176 117 SER A O 1
ATOM 806 N N . VAL A 1 131 ? 8.81072 -21.62586 -38.15098 1.000 29.82558 118 VAL A N 1
ATOM 807 C CA . VAL A 1 131 ? 8.34377 -22.43088 -39.27798 1.000 26.76691 118 VAL A CA 1
ATOM 808 C C . VAL A 1 131 ? 6.82177 -22.53793 -39.20202 1.000 33.64820 118 VAL A C 1
ATOM 809 O O . VAL A 1 131 ? 6.20574 -22.22494 -38.18503 1.000 30.04720 118 VAL A O 1
ATOM 813 N N . LYS A 1 132 ? 6.21281 -22.98795 -40.30103 1.000 34.18586 119 LYS A N 1
ATOM 814 C CA . LYS A 1 132 ? 4.77082 -23.22500 -40.35006 1.000 35.57995 119 LYS A CA 1
ATOM 815 C C . LYS A 1 132 ? 4.51588 -24.55501 -41.04205 1.000 31.95600 119 LYS A C 1
ATOM 816 O O . LYS A 1 132 ? 4.97091 -24.75701 -42.16904 1.000 30.07219 119 LYS A O 1
ATOM 822 N N . ARG A 1 133 ? 3.82289 -25.47303 -40.36806 1.000 34.40924 120 ARG A N 1
ATOM 823 C CA . ARG A 1 133 ? 3.51495 -26.75704 -40.99506 1.000 35.98788 120 ARG A CA 1
ATOM 824 C C . ARG A 1 133 ? 2.45397 -26.61008 -42.09508 1.000 37.72714 120 ARG A C 1
ATOM 825 O O . ARG A 1 133 ? 1.46094 -25.89711 -41.93411 1.000 35.47936 120 ARG A O 1
ATOM 833 N N . GLN A 1 134 ? 2.69301 -27.29108 -43.22107 1.000 33.54425 121 GLN A N 1
ATOM 834 C CA . GLN A 1 134 ? 1.76704 -27.39612 -44.35509 1.000 35.44483 121 GLN A CA 1
ATOM 835 C C . GLN A 1 134 ? 0.83907 -28.59015 -44.19811 1.000 34.96473 121 GLN A C 1
ATOM 836 O O . GLN A 1 134 ? 1.27911 -29.72614 -44.40209 1.000 34.08739 121 GLN A O 1
ATOM 842 N N . PHE A 1 135 ? -0.46794 -28.34319 -43.98214 1.000 26.42768 122 PHE A N 1
ATOM 843 C CA . PHE A 1 135 ? -1.50190 -29.38522 -44.07415 1.000 31.27884 122 PHE A CA 1
ATOM 844 C C . PHE A 1 135 ? -2.55490 -28.91926 -45.09318 1.000 35.89031 122 PHE A C 1
ATOM 845 O O . PHE A 1 135 ? -3.62592 -28.44129 -44.73121 1.000 37.87145 122 PHE A O 1
ATOM 853 N N . ALA A 1 136 ? -2.19787 -29.02726 -46.36017 1.000 35.23928 123 ALA A N 1
ATOM 854 C CA . ALA A 1 136 ? -3.09886 -28.58429 -47.44119 1.000 41.29918 123 ALA A CA 1
ATOM 855 C C . ALA A 1 136 ? -4.04081 -29.71332 -47.83621 1.000 38.46074 123 ALA A C 1
ATOM 856 O O . ALA A 1 136 ? -3.72178 -30.85431 -47.59019 1.000 29.93039 123 ALA A O 1
ATOM 858 N N . ALA A 1 137 ? -5.19681 -29.36836 -48.39023 1.000 48.70656 124 ALA A N 1
ATOM 859 C CA . ALA A 1 137 ? -6.21177 -30.41540 -48.65425 1.000 56.78539 124 ALA A CA 1
ATOM 860 C C . ALA A 1 137 ? -6.26373 -30.80741 -50.12625 1.000 58.76385 124 ALA A C 1
ATOM 861 O O . ALA A 1 137 ? -7.07569 -31.68344 -50.46326 1.000 76.42630 124 ALA A O 1
ATOM 863 N N . GLY A 1 138 ? -5.41573 -30.22039 -50.95723 1.000 74.50249 125 GLY A N 1
ATOM 864 C CA . GLY A 1 138 ? -5.36368 -30.63440 -52.37123 1.000 74.33833 125 GLY A CA 1
ATOM 865 C C . GLY A 1 138 ? -5.01263 -32.10739 -52.50921 1.000 73.96997 125 GLY A C 1
ATOM 866 O O . GLY A 1 138 ? -4.02964 -32.51735 -51.85519 1.000 73.56886 125 GLY A O 1
ATOM 867 N N . THR A 1 141 ? -3.76137 -35.82540 -59.42116 1.000 109.70415 128 THR A N 1
ATOM 868 C CA . THR A 1 141 ? -3.85532 -37.30940 -59.28015 1.000 109.65381 128 THR A CA 1
ATOM 869 C C . THR A 1 141 ? -4.99829 -37.85644 -60.14217 1.000 110.06061 128 THR A C 1
ATOM 870 O O . THR A 1 141 ? -5.05324 -39.10544 -60.33416 1.000 110.04940 128 THR A O 1
ATOM 874 N N . SER A 1 142 ? -5.84330 -36.96647 -60.66920 1.000 57.21704 129 SER A N 1
ATOM 875 C CA . SER A 1 142 ? -7.02127 -37.43251 -61.43722 1.000 55.38037 129 SER A CA 1
ATOM 876 C C . SER A 1 142 ? -6.60822 -38.12351 -62.74720 1.000 45.23241 129 SER A C 1
ATOM 877 O O . SER A 1 142 ? -7.33719 -39.00353 -63.14521 1.000 37.75857 129 SER A O 1
ATOM 880 N N . ASP A 1 143 ? -5.47822 -37.75148 -63.35318 1.000 34.43161 130 ASP A N 1
ATOM 881 C CA . ASP A 1 143 ? -5.09817 -38.29747 -64.68817 1.000 37.09659 130 ASP A CA 1
ATOM 882 C C . ASP A 1 143 ? -4.94213 -39.82247 -64.63816 1.000 32.02531 130 ASP A C 1
ATOM 883 O O . ASP A 1 143 ? -5.54609 -40.51349 -65.45416 1.000 22.74404 130 ASP A O 1
ATOM 888 N N . ALA A 1 144 ? -4.14213 -40.29944 -63.69614 1.000 27.60002 131 ALA A N 1
ATOM 889 C CA . ALA A 1 144 ? -3.91609 -41.74843 -63.56012 1.000 26.74404 131 ALA A CA 1
ATOM 890 C C . ALA A 1 144 ? -5.22908 -42.43347 -63.16914 1.000 23.46393 131 ALA A C 1
ATOM 891 O O . ALA A 1 144 ? -5.53303 -43.48448 -63.70514 1.000 23.13363 131 ALA A O 1
ATOM 893 N N . LEU A 1 145 ? -5.97812 -41.80548 -62.27817 1.000 21.92860 132 LEU A N 1
ATOM 894 C CA . LEU A 1 145 ? -7.26311 -42.39052 -61.90419 1.000 25.01513 132 LEU A CA 1
ATOM 895 C C . LEU A 1 145 ? -8.21708 -42.42856 -63.09821 1.000 24.64847 132 LEU A C 1
ATOM 896 O O . LEU A 1 145 ? -8.92204 -43.42058 -63.31522 1.000 26.57506 132 LEU A O 1
ATOM 901 N N . THR A 1 146 ? -8.22509 -41.37456 -63.91422 1.000 25.16899 133 THR A N 1
ATOM 902 C CA . THR A 1 146 ? -9.06707 -41.39960 -65.10524 1.000 21.71904 133 THR A CA 1
ATOM 903 C C . THR A 1 146 ? -8.70101 -42.57559 -66.00222 1.000 23.46926 133 THR A C 1
ATOM 904 O O . THR A 1 146 ? -9.58298 -43.29562 -66.47623 1.000 27.74907 133 THR A O 1
ATOM 908 N N . CYS A 1 147 ? -7.39800 -42.81755 -66.20719 1.000 24.20640 134 CYS A N 1
ATOM 909 C CA . CYS A 1 147 ? -6.96595 -43.98255 -66.98617 1.000 28.76721 134 CYS A CA 1
ATOM 910 C C . CYS A 1 147 ? -7.44592 -45.28756 -66.36917 1.000 24.97649 134 CYS A C 1
ATOM 911 O O . CYS A 1 147 ? -7.87887 -46.19458 -67.08518 1.000 23.58222 134 CYS A O 1
ATOM 914 N N . ALA A 1 148 ? -7.33494 -45.42554 -65.04517 1.000 21.25573 135 ALA A N 1
ATOM 915 C CA . ALA A 1 148 ? -7.76192 -46.67855 -64.42917 1.000 21.87859 135 ALA A CA 1
ATOM 916 C C . ALA A 1 148 ? -9.24591 -46.91860 -64.67320 1.000 22.85192 135 ALA A C 1
ATOM 917 O O . ALA A 1 148 ? -9.65286 -48.03462 -65.01620 1.000 24.07864 135 ALA A O 1
ATOM 919 N N . PHE A 1 149 ? -10.07294 -45.87363 -64.54723 1.000 22.01507 136 PHE A N 1
ATOM 920 C CA . PHE A 1 149 ? -11.48793 -46.04367 -64.86126 1.000 24.61348 136 PHE A CA 1
ATOM 921 C C . PHE A 1 149 ? -11.70689 -46.33669 -66.33826 1.000 30.87212 136 PHE A C 1
ATOM 922 O O . PHE A 1 149 ? -12.63486 -47.07572 -66.69728 1.000 27.18591 136 PHE A O 1
ATOM 930 N N . ARG A 1 150 ? -10.88189 -45.76067 -67.21025 1.000 26.97290 137 ARG A N 1
ATOM 931 C CA . ARG A 1 150 ? -11.07285 -45.97069 -68.63925 1.000 28.50227 137 ARG A CA 1
ATOM 932 C C . ARG A 1 150 ? -10.86379 -47.43268 -69.01523 1.000 27.35263 137 ARG A C 1
ATOM 933 O O . ARG A 1 150 ? -11.57876 -47.96671 -69.86825 1.000 25.89895 137 ARG A O 1
ATOM 941 N N . PHE A 1 151 ? -9.90379 -48.11065 -68.37321 1.000 27.90294 138 PHE A N 1
ATOM 942 C CA . PHE A 1 151 ? -9.48774 -49.43264 -68.82519 1.000 23.65708 138 PHE A CA 1
ATOM 943 C C . PHE A 1 151 ? -9.68372 -50.54364 -67.81119 1.000 26.89599 138 PHE A C 1
ATOM 944 O O . PHE A 1 151 ? -9.31668 -51.68363 -68.10017 1.000 29.27380 138 PHE A O 1
ATOM 952 N N . GLU A 1 152 ? -10.28676 -50.27565 -66.65920 1.000 26.84997 139 GLU A N 1
ATOM 953 C CA . GLU A 1 152 ? -10.41475 -51.31564 -65.64920 1.000 26.28625 139 GLU A CA 1
ATOM 954 C C . GLU A 1 152 ? -11.79676 -51.24768 -65.01123 1.000 31.59054 139 GLU A C 1
ATOM 955 O O . GLU A 1 152 ? -12.57179 -50.30571 -65.22425 1.000 29.32341 139 GLU A O 1
ATOM 961 N N . ASP A 1 153 ? -12.08975 -52.27069 -64.21823 1.000 27.30398 140 ASP A N 1
ATOM 962 C CA . ASP A 1 153 ? -13.42675 -52.47572 -63.68526 1.000 27.37794 140 ASP A CA 1
ATOM 963 C C . ASP A 1 153 ? -13.82181 -51.34273 -62.73627 1.000 24.82293 140 ASP A C 1
ATOM 964 O O . ASP A 1 153 ? -13.08384 -50.99270 -61.80726 1.000 26.37423 140 ASP A O 1
ATOM 969 N N . SER A 1 154 ? -15.01082 -50.78977 -62.97230 1.000 26.18023 141 SER A N 1
ATOM 970 C CA . SER A 1 154 ? -15.45588 -49.58978 -62.26532 1.000 28.41331 141 SER A CA 1
ATOM 971 C C . SER A 1 154 ? -15.49090 -49.78277 -60.74732 1.000 29.51547 141 SER A C 1
ATOM 972 O O . SER A 1 154 ? -14.91894 -48.98175 -59.99631 1.000 24.07107 141 SER A O 1
ATOM 975 N N . ASP A 1 155 ? -16.18088 -50.81979 -60.26433 1.000 22.81035 142 ASP A N 1
ATOM 976 C CA . ASP A 1 155 ? -16.27291 -51.00178 -58.81233 1.000 27.75500 142 ASP A CA 1
ATOM 977 C C . ASP A 1 155 ? -14.89792 -51.18573 -58.18730 1.000 33.08928 142 ASP A C 1
ATOM 978 O O . ASP A 1 155 ? -14.59196 -50.60772 -57.13530 1.000 30.84495 142 ASP A O 1
ATOM 983 N N . LEU A 1 156 ? -14.06688 -52.03071 -58.79727 1.000 26.05557 143 LEU A N 1
ATOM 984 C CA . LEU A 1 156 ? -12.76088 -52.29267 -58.21524 1.000 26.55544 143 LEU A CA 1
ATOM 985 C C . LEU A 1 156 ? -11.90192 -51.02764 -58.18023 1.000 31.69662 143 LEU A C 1
ATOM 986 O O . LEU A 1 156 ? -11.22295 -50.76261 -57.18622 1.000 27.00295 143 LEU A O 1
ATOM 991 N N . VAL A 1 157 ? -11.92492 -50.22865 -59.25124 1.000 26.58287 144 VAL A N 1
ATOM 992 C CA . VAL A 1 157 ? -11.11696 -49.00662 -59.27523 1.000 24.10189 144 VAL A CA 1
ATOM 993 C C . VAL A 1 157 ? -11.61301 -48.01663 -58.22625 1.000 30.55469 144 VAL A C 1
ATOM 994 O O . VAL A 1 157 ? -10.82505 -47.44760 -57.45423 1.000 32.05967 144 VAL A O 1
ATOM 998 N N . ARG A 1 158 ? -12.92602 -47.79667 -58.17728 1.000 27.35406 145 ARG A N 1
ATOM 999 C CA . ARG A 1 158 ? -13.48607 -46.86768 -57.19730 1.000 25.94660 145 ARG A CA 1
ATOM 1000 C C . ARG A 1 158 ? -13.13709 -47.30166 -55.77829 1.000 28.08984 145 ARG A C 1
ATOM 1001 O O . ARG A 1 158 ? -12.67213 -46.49464 -54.96128 1.000 22.58182 145 ARG A O 1
ATOM 1009 N N . GLU A 1 159 ? -13.37606 -48.57967 -55.46428 1.000 23.33713 146 GLU A N 1
ATOM 1010 C CA . GLU A 1 159 ? -13.12107 -49.05865 -54.10927 1.000 28.79148 146 GLU A CA 1
ATOM 1011 C C . GLU A 1 159 ? -11.64508 -48.93860 -53.76624 1.000 31.71924 146 GLU A C 1
ATOM 1012 O O . GLU A 1 159 ? -11.28912 -48.51758 -52.66324 1.000 26.61133 146 GLU A O 1
ATOM 1018 N N . THR A 1 160 ? -10.76705 -49.26858 -54.71422 1.000 30.73016 147 THR A N 1
ATOM 1019 C CA . THR A 1 160 ? -9.34306 -49.15253 -54.43719 1.000 28.55708 147 THR A CA 1
ATOM 1020 C C . THR A 1 160 ? -8.93911 -47.69552 -54.25319 1.000 27.23753 147 THR A C 1
ATOM 1021 O O . THR A 1 160 ? -8.23414 -47.34949 -53.29918 1.000 24.54658 147 THR A O 1
ATOM 1025 N N . ALA A 1 161 ? -9.38812 -46.81854 -55.15321 1.000 31.41816 148 ALA A N 1
ATOM 1026 C CA . ALA A 1 161 ? -8.95216 -45.43253 -55.08621 1.000 23.20670 148 ALA A CA 1
ATOM 1027 C C . ALA A 1 161 ? -9.48521 -44.73453 -53.84122 1.000 23.55532 148 ALA A C 1
ATOM 1028 O O . ALA A 1 161 ? -8.86425 -43.78651 -53.35522 1.000 26.24967 148 ALA A O 1
ATOM 1030 N N . LEU A 1 162 ? -10.61821 -45.18557 -53.29624 1.000 26.25367 149 LEU A N 1
ATOM 1031 C CA . LEU A 1 162 ? -11.15826 -44.53657 -52.10626 1.000 26.82282 149 LEU A CA 1
ATOM 1032 C C . LEU A 1 162 ? -10.40627 -44.89254 -50.82424 1.000 30.33842 149 LEU A C 1
ATOM 1033 O O . LEU A 1 162 ? -10.62232 -44.22954 -49.80425 1.000 27.52231 149 LEU A O 1
ATOM 1038 N N . LYS A 1 163 ? -9.53224 -45.90752 -50.84522 1.000 28.67001 150 LYS A N 1
ATOM 1039 C CA . LYS A 1 163 ? -8.89326 -46.36549 -49.61320 1.000 33.06775 150 LYS A CA 1
ATOM 1040 C C . LYS A 1 163 ? -7.64529 -45.56245 -49.24818 1.000 26.62267 150 LYS A C 1
ATOM 1041 O O . LYS A 1 163 ? -7.30132 -45.48043 -48.06317 1.000 24.89387 150 LYS A O 1
ATOM 1047 N N . THR A 1 164 ? -6.93128 -45.00943 -50.22616 1.000 29.44347 151 THR A N 1
ATOM 1048 C CA . THR A 1 164 ? -5.63931 -44.38339 -49.96614 1.000 30.78366 151 THR A CA 1
ATOM 1049 C C . THR A 1 164 ? -5.55233 -43.07639 -50.74615 1.000 31.38358 151 THR A C 1
ATOM 1050 O O . THR A 1 164 ? -6.16031 -42.93242 -51.81016 1.000 30.63532 151 THR A O 1
ATOM 1054 N N . THR A 1 165 ? -4.82137 -42.10636 -50.19814 1.000 29.25171 152 THR A N 1
ATOM 1055 C CA . THR A 1 165 ? -4.67240 -40.83436 -50.89714 1.000 26.57861 152 THR A CA 1
ATOM 1056 C C . THR A 1 165 ? -3.29842 -40.25332 -50.59112 1.000 29.25337 152 THR A C 1
ATOM 1057 O O . THR A 1 165 ? -2.69344 -40.55929 -49.56410 1.000 26.78872 152 THR A O 1
ATOM 1061 N N . TYR A 1 166 ? -2.77443 -39.47431 -51.53211 1.000 32.62665 153 TYR A N 1
ATOM 1062 C CA . TYR A 1 166 ? -1.48545 -38.81427 -51.35109 1.000 29.92007 153 TYR A CA 1
ATOM 1063 C C . TYR A 1 166 ? -1.74851 -37.46227 -50.70310 1.000 28.08229 153 TYR A C 1
ATOM 1064 O O . TYR A 1 166 ? -2.37052 -36.59130 -51.31512 1.000 30.75996 153 TYR A O 1
ATOM 1073 N N . THR A 1 167 ? -1.28054 -37.28125 -49.46509 1.000 28.58823 154 THR A N 1
ATOM 1074 C CA . THR A 1 167 ? -1.71259 -36.12826 -48.68311 1.000 24.66351 154 THR A CA 1
ATOM 1075 C C . THR A 1 167 ? -0.63063 -35.69922 -47.69809 1.000 26.01701 154 THR A C 1
ATOM 1076 O O . THR A 1 167 ? 0.20239 -36.49919 -47.26007 1.000 25.55860 154 THR A O 1
ATOM 1080 N N . ASP A 1 168 ? -0.67368 -34.41622 -47.34710 1.000 25.81195 155 ASP A N 1
ATOM 1081 C CA . ASP A 1 168 ? 0.12228 -33.89618 -46.24409 1.000 27.95505 155 ASP A CA 1
ATOM 1082 C C . ASP A 1 168 ? -0.25873 -34.53019 -44.91109 1.000 29.17116 155 ASP A C 1
ATOM 1083 O O . ASP A 1 168 ? 0.47225 -34.35916 -43.93607 1.000 26.70225 155 ASP A O 1
ATOM 1088 N N . GLY A 1 169 ? -1.41871 -35.18422 -44.82511 1.000 27.23595 156 GLY A N 1
ATOM 1089 C CA . GLY A 1 169 ? -1.85572 -35.74023 -43.56312 1.000 25.16313 156 GLY A CA 1
ATOM 1090 C C . GLY A 1 169 ? -2.58777 -34.73024 -42.69514 1.000 29.10870 156 GLY A C 1
ATOM 1091 O O . GLY A 1 169 ? -3.16579 -33.76327 -43.20716 1.000 28.11885 156 GLY A O 1
ATOM 1092 N N . THR A 1 170 ? -2.53379 -34.91323 -41.37514 1.000 23.59070 157 THR A N 1
ATOM 1093 C CA . THR A 1 170 ? -3.31584 -34.07525 -40.47616 1.000 29.61541 157 THR A CA 1
ATOM 1094 C C . THR A 1 170 ? -2.52088 -33.70122 -39.23514 1.000 27.59147 157 THR A C 1
ATOM 1095 O O . THR A 1 170 ? -1.66286 -34.45819 -38.76612 1.000 23.24414 157 THR A O 1
ATOM 1099 N N . TRP A 1 171 ? -2.86393 -32.54122 -38.68016 1.000 28.44979 158 TRP A N 1
ATOM 1100 C CA . TRP A 1 171 ? -2.30197 -32.13320 -37.39815 1.000 31.41852 158 TRP A CA 1
ATOM 1101 C C . TRP A 1 171 ? -2.51796 -33.21120 -36.34315 1.000 33.68747 158 TRP A C 1
ATOM 1102 O O . TRP A 1 171 ? -1.57696 -33.60416 -35.64612 1.000 32.43711 158 TRP A O 1
ATOM 1113 N N . ALA A 1 172 ? -3.74394 -33.73724 -36.24017 1.000 28.01546 159 ALA A N 1
ATOM 1114 C CA . ALA A 1 172 ? -4.03494 -34.66924 -35.15517 1.000 26.31756 159 ALA A CA 1
ATOM 1115 C C . ALA A 1 172 ? -3.18190 -35.92521 -35.26414 1.000 28.67768 159 ALA A C 1
ATOM 1116 O O . ALA A 1 172 ? -2.63490 -36.40519 -34.26313 1.000 30.19279 159 ALA A O 1
ATOM 1118 N N . GLY A 1 173 ? -3.08085 -36.48922 -36.47014 1.000 32.64351 160 GLY A N 1
ATOM 1119 C CA . GLY A 1 173 ? -2.29881 -37.70219 -36.64911 1.000 23.87019 160 GLY A CA 1
ATOM 1120 C C . GLY A 1 173 ? -0.80482 -37.47015 -36.54408 1.000 27.93878 160 GLY A C 1
ATOM 1121 O O . GLY A 1 173 ? -0.06680 -38.35312 -36.09306 1.000 24.42373 160 GLY A O 1
ATOM 1122 N N . PHE A 1 174 ? -0.33885 -36.30213 -36.99908 1.000 24.31860 161 PHE A N 1
ATOM 1123 C CA . PHE A 1 174 ? 1.06614 -35.91409 -36.85805 1.000 24.36768 161 PHE A CA 1
ATOM 1124 C C . PHE A 1 174 ? 1.46911 -35.90007 -35.38004 1.000 24.83906 161 PHE A C 1
ATOM 1125 O O . PHE A 1 174 ? 2.45012 -36.53603 -34.98302 1.000 25.44351 161 PHE A O 1
ATOM 1133 N N . VAL A 1 175 ? 0.69507 -35.20809 -34.53906 1.000 23.28347 162 VAL A N 1
ATOM 1134 C CA . VAL A 1 175 ? 1.06203 -35.13906 -33.13006 1.000 23.63574 162 VAL A CA 1
ATOM 1135 C C . VAL A 1 175 ? 0.94606 -36.51106 -32.48205 1.000 27.61455 162 VAL A C 1
ATOM 1136 O O . VAL A 1 175 ? 1.82306 -36.92203 -31.71703 1.000 25.03718 162 VAL A O 1
ATOM 1140 N N . GLN A 1 176 ? -0.11191 -37.26310 -32.80507 1.000 23.60079 163 GLN A N 1
ATOM 1141 C CA . GLN A 1 176 ? -0.24688 -38.60510 -32.24506 1.000 22.30491 163 GLN A CA 1
ATOM 1142 C C . GLN A 1 176 ? 0.98115 -39.44606 -32.56203 1.000 25.94767 163 GLN A C 1
ATOM 1143 O O . GLN A 1 176 ? 1.53215 -40.11504 -31.68301 1.000 26.46282 163 GLN A O 1
ATOM 1149 N N . ARG A 1 177 ? 1.43318 -39.42206 -33.82102 1.000 28.96613 164 ARG A N 1
ATOM 1150 C CA . ARG A 1 177 ? 2.58121 -40.24602 -34.19599 1.000 28.86660 164 ARG A CA 1
ATOM 1151 C C . ARG A 1 177 ? 3.87218 -39.72398 -33.58196 1.000 25.53656 164 ARG A C 1
ATOM 1152 O O . ARG A 1 177 ? 4.73520 -40.50995 -33.18094 1.000 27.16949 164 ARG A O 1
ATOM 1160 N N . LEU A 1 178 ? 4.02214 -38.40198 -33.49197 1.000 22.52093 165 LEU A N 1
ATOM 1161 C CA . LEU A 1 178 ? 5.20411 -37.83593 -32.85495 1.000 21.93364 165 LEU A CA 1
ATOM 1162 C C . LEU A 1 178 ? 5.26709 -38.25192 -31.38594 1.000 27.15755 165 LEU A C 1
ATOM 1163 O O . LEU A 1 178 ? 6.32309 -38.65189 -30.88292 1.000 27.01484 165 LEU A O 1
ATOM 1168 N N . LYS A 1 179 ? 4.13707 -38.14995 -30.68097 1.000 25.60874 166 LYS A N 1
ATOM 1169 C CA . LYS A 1 179 ? 4.06906 -38.62094 -29.30297 1.000 29.56548 166 LYS A CA 1
ATOM 1170 C C . LYS A 1 179 ? 4.48610 -40.08993 -29.20195 1.000 31.82380 166 LYS A C 1
ATOM 1171 O O . LYS A 1 179 ? 5.27909 -40.46390 -28.33393 1.000 30.01193 166 LYS A O 1
ATOM 1177 N N . MET A 1 180 ? 3.97915 -40.93895 -30.09995 1.000 28.71867 167 MET A N 1
ATOM 1178 C CA . MET A 1 180 ? 4.25419 -42.36694 -29.97994 1.000 29.24383 167 MET A CA 1
ATOM 1179 C C . MET A 1 180 ? 5.74220 -42.67790 -30.08890 1.000 37.47581 167 MET A C 1
ATOM 1180 O O . MET A 1 180 ? 6.22621 -43.62788 -29.46688 1.000 44.06253 167 MET A O 1
ATOM 1185 N N . GLN A 1 181 ? 6.48919 -41.90988 -30.87089 1.000 30.10232 168 GLN A N 1
ATOM 1186 C CA . GLN A 1 181 ? 7.89521 -42.23384 -31.05786 1.000 27.67800 168 GLN A CA 1
ATOM 1187 C C . GLN A 1 181 ? 8.84216 -41.39280 -30.20384 1.000 26.82015 168 GLN A C 1
ATOM 1188 O O . GLN A 1 181 ? 10.06317 -41.55977 -30.31581 1.000 24.82833 168 GLN A O 1
ATOM 1194 N N . THR A 1 182 ? 8.33012 -40.52381 -29.33386 1.000 22.80904 169 THR A N 1
ATOM 1195 C CA . THR A 1 182 ? 9.20307 -39.79178 -28.42184 1.000 27.76918 169 THR A CA 1
ATOM 1196 C C . THR A 1 182 ? 8.92005 -40.11778 -26.96785 1.000 29.34056 169 THR A C 1
ATOM 1197 O O . THR A 1 182 ? 9.49901 -39.48575 -26.07784 1.000 37.27774 169 THR A O 1
ATOM 1201 N N . THR A 1 183 ? 8.06808 -41.10480 -26.69786 1.000 24.25767 170 THR A N 1
ATOM 1202 C CA . THR A 1 183 ? 7.69705 -41.40980 -25.32287 1.000 29.38892 170 THR A CA 1
ATOM 1203 C C . THR A 1 183 ? 7.71309 -42.90280 -25.02986 1.000 32.95726 170 THR A C 1
ATOM 1204 O O . THR A 1 183 ? 7.25408 -43.30481 -23.96086 1.000 27.99040 170 THR A O 1
ATOM 1208 N N . ARG A 1 184 ? 8.22914 -43.73979 -25.92084 1.000 31.27630 171 ARG A N 1
ATOM 1209 C CA . ARG A 1 184 ? 8.16618 -45.17479 -25.69183 1.000 32.51887 171 ARG A CA 1
ATOM 1210 C C . ARG A 1 184 ? 9.23517 -45.60975 -24.69480 1.000 30.40266 171 ARG A C 1
ATOM 1211 O O . ARG A 1 184 ? 10.34615 -45.07472 -24.67778 1.000 32.43911 171 ARG A O 1
ATOM 1219 N N . LYS A 1 185 ? 8.88718 -46.58376 -23.85180 1.000 25.02162 172 LYS A N 1
ATOM 1220 C CA . LYS A 1 185 ? 9.85918 -47.22272 -22.97078 1.000 29.48587 172 LYS A CA 1
ATOM 1221 C C . LYS A 1 185 ? 10.71723 -48.19070 -23.78175 1.000 29.18966 172 LYS A C 1
ATOM 1222 O O . LYS A 1 185 ? 10.20127 -49.16272 -24.34276 1.000 29.84535 172 LYS A O 1
ATOM 1228 N N . CYS A 1 186 ? 12.01522 -47.92166 -23.86873 1.000 23.30494 173 CYS A N 1
ATOM 1229 C CA . CYS A 1 186 ? 12.91827 -48.74564 -24.66170 1.000 26.83208 173 CYS A CA 1
ATOM 1230 C C . CYS A 1 186 ? 13.71228 -49.70061 -23.77968 1.000 26.79235 173 CYS A C 1
ATOM 1231 O O . CYS A 1 186 ? 13.80725 -49.51760 -22.56768 1.000 27.10127 173 CYS A O 1
ATOM 1234 N N . VAL A 1 187 ? 14.27732 -50.73159 -24.41166 1.000 25.38891 174 VAL A N 1
ATOM 1235 C CA . VAL A 1 187 ? 15.21034 -51.65256 -23.76863 1.000 29.12771 174 VAL A CA 1
ATOM 1236 C C . VAL A 1 187 ? 16.58634 -51.42252 -24.38560 1.000 32.08898 174 VAL A C 1
ATOM 1237 O O . VAL A 1 187 ? 16.74037 -51.48653 -25.61260 1.000 28.20558 174 VAL A O 1
ATOM 1241 N N . GLN A 1 188 ? 17.58132 -51.14149 -23.54158 1.000 19.43852 175 GLN A N 1
ATOM 1242 C CA . GLN A 1 188 ? 18.95532 -50.97045 -24.00655 1.000 29.14610 175 GLN A CA 1
ATOM 1243 C C . GLN A 1 188 ? 19.50037 -52.29843 -24.50953 1.000 32.88620 175 GLN A C 1
ATOM 1244 O O . GLN A 1 188 ? 19.46039 -53.29743 -23.79452 1.000 30.51999 175 GLN A O 1
ATOM 1250 N N . GLU A 1 189 ? 20.01340 -52.32343 -25.73652 1.000 27.22801 176 GLU A N 1
ATOM 1251 C CA . GLU A 1 189 ? 20.53445 -53.57941 -26.26250 1.000 29.23249 176 GLU A CA 1
ATOM 1252 C C . GLU A 1 189 ? 21.89345 -53.89237 -25.65247 1.000 25.05336 176 GLU A C 1
ATOM 1253 O O . GLU A 1 189 ? 22.68941 -52.99534 -25.34946 1.000 26.85709 176 GLU A O 1
ATOM 1259 N N . LYS A 1 190 ? 22.15749 -55.18536 -25.48545 1.000 25.35435 177 LYS A N 1
ATOM 1260 C CA . LYS A 1 190 ? 23.49449 -55.65831 -25.14442 1.000 32.60345 177 LYS A CA 1
ATOM 1261 C C . LYS A 1 190 ? 24.21053 -55.92330 -26.46140 1.000 25.77724 177 LYS A C 1
ATOM 1262 O O . LYS A 1 190 ? 23.86358 -56.85532 -27.18540 1.000 35.99619 177 LYS A O 1
ATOM 1268 N N . VAL A 1 191 ? 25.18451 -55.08427 -26.78839 1.000 26.85485 178 VAL A N 1
ATOM 1269 C CA . VAL A 1 191 ? 25.79854 -55.11226 -28.11037 1.000 34.36659 178 VAL A CA 1
ATOM 1270 C C . VAL A 1 191 ? 27.25353 -54.68822 -27.97734 1.000 37.02459 178 VAL A C 1
ATOM 1271 O O . VAL A 1 191 ? 27.60248 -53.86420 -27.12734 1.000 39.73136 178 VAL A O 1
ATOM 1275 N N . SER A 1 192 ? 28.10656 -55.30219 -28.78032 1.000 38.24992 179 SER A N 1
ATOM 1276 C CA . SER A 1 192 ? 29.52755 -55.00715 -28.78129 1.000 38.24790 179 SER A CA 1
ATOM 1277 C C . SER A 1 192 ? 30.00158 -54.93815 -30.22828 1.000 35.43056 179 SER A C 1
ATOM 1278 O O . SER A 1 192 ? 29.29362 -55.34817 -31.15629 1.000 34.17931 179 SER A O 1
ATOM 1281 N N . ARG A 1 193 ? 31.22057 -54.42611 -30.42526 1.000 31.52833 180 ARG A N 1
ATOM 1282 C CA . ARG A 1 193 ? 31.78960 -54.42710 -31.76625 1.000 32.50186 180 ARG A CA 1
ATOM 1283 C C . ARG A 1 193 ? 31.85766 -55.83310 -32.33623 1.000 32.47143 180 ARG A C 1
ATOM 1284 O O . ARG A 1 193 ? 31.55969 -56.04512 -33.51724 1.000 32.63674 180 ARG A O 1
ATOM 1292 N N . LYS A 1 194 ? 32.22367 -56.80909 -31.50722 1.000 32.70991 181 LYS A N 1
ATOM 1293 C CA . LYS A 1 194 ? 32.35772 -58.17608 -32.00321 1.000 37.10393 181 LYS A CA 1
ATOM 1294 C C . LYS A 1 194 ? 31.03875 -58.68613 -32.56723 1.000 33.04896 181 LYS A C 1
ATOM 1295 O O . LYS A 1 194 ? 31.00779 -59.36214 -33.60523 1.000 32.55716 181 LYS A O 1
ATOM 1301 N N . LEU A 1 195 ? 29.93473 -58.37516 -31.89126 1.000 24.19513 182 LEU A N 1
ATOM 1302 C CA . LEU A 1 195 ? 28.63675 -58.84620 -32.35328 1.000 29.52731 182 LEU A CA 1
ATOM 1303 C C . LEU A 1 195 ? 28.24976 -58.17022 -33.66230 1.000 26.21607 182 LEU A C 1
ATOM 1304 O O . LEU A 1 195 ? 27.74080 -58.82125 -34.58230 1.000 28.35156 182 LEU A O 1
ATOM 1309 N N . LEU A 1 196 ? 28.50772 -56.86622 -33.76630 1.000 22.20747 183 LEU A N 1
ATOM 1310 C CA . LEU A 1 196 ? 28.15372 -56.12824 -34.97331 1.000 27.59556 183 LEU A CA 1
ATOM 1311 C C . LEU A 1 196 ? 28.98077 -56.58622 -36.17629 1.000 30.25007 183 LEU A C 1
ATOM 1312 O O . LEU A 1 196 ? 28.46779 -56.62024 -37.30230 1.000 26.57230 183 LEU A O 1
ATOM 1317 N N . LYS A 1 197 ? 30.26177 -56.92818 -35.95926 1.000 34.10688 184 LYS A N 1
ATOM 1318 C CA . LYS A 1 197 ? 31.07081 -57.52816 -37.02024 1.000 37.60006 184 LYS A CA 1
ATOM 1319 C C . LYS A 1 197 ? 30.43986 -58.81018 -37.53124 1.000 32.37388 184 LYS A C 1
ATOM 1320 O O . LYS A 1 197 ? 30.50090 -59.10919 -38.72724 1.000 34.44917 184 LYS A O 1
ATOM 1326 N N . GLN A 1 198 ? 29.84787 -59.59219 -36.62525 1.000 29.34373 185 GLN A N 1
ATOM 1327 C CA . GLN A 1 198 ? 29.24092 -60.86122 -37.00226 1.000 25.88102 185 GLN A CA 1
ATOM 1328 C C . GLN A 1 198 ? 27.95093 -60.64326 -37.78329 1.000 27.28318 185 GLN A C 1
ATOM 1329 O O . GLN A 1 198 ? 27.72297 -61.30928 -38.80429 1.000 32.28706 185 GLN A O 1
ATOM 1335 N N . LEU A 1 199 ? 27.10689 -59.69728 -37.34431 1.000 27.85183 186 LEU A N 1
ATOM 1336 C CA . LEU A 1 199 ? 25.80990 -59.48833 -37.99234 1.000 27.87183 186 LEU A CA 1
ATOM 1337 C C . LEU A 1 199 ? 25.89889 -58.57934 -39.21435 1.000 26.62866 186 LEU A C 1
ATOM 1338 O O . LEU A 1 199 ? 25.07092 -58.68937 -40.12836 1.000 24.50661 186 LEU A O 1
ATOM 1343 N N . PHE A 1 200 ? 26.87387 -57.67730 -39.24833 1.000 25.98926 187 PHE A N 1
ATOM 1344 C CA . PHE A 1 200 ? 26.99986 -56.68631 -40.31834 1.000 23.92834 187 PHE A CA 1
ATOM 1345 C C . PHE A 1 200 ? 28.43087 -56.66927 -40.84230 1.000 27.79681 187 PHE A C 1
ATOM 1346 O O . PHE A 1 200 ? 29.13984 -55.66524 -40.74129 1.000 26.31338 187 PHE A O 1
ATOM 1354 N N . PRO A 1 201 ? 28.88592 -57.77526 -41.41429 1.000 31.90283 188 PRO A N 1
ATOM 1355 C CA . PRO A 1 201 ? 30.21893 -57.78622 -42.02326 1.000 28.74410 188 PRO A CA 1
ATOM 1356 C C . PRO A 1 201 ? 30.27993 -56.80123 -43.18226 1.000 24.96679 188 PRO A C 1
ATOM 1357 O O . PRO A 1 201 ? 29.27693 -56.49126 -43.82729 1.000 21.93231 188 PRO A O 1
ATOM 1361 N N . TYR A 1 202 ? 31.47192 -56.28819 -43.42924 1.000 26.51675 189 TYR A N 1
ATOM 1362 C CA . TYR A 1 202 ? 31.66991 -55.30719 -44.47824 1.000 24.18363 189 TYR A CA 1
ATOM 1363 C C . TYR A 1 202 ? 33.04293 -55.54315 -45.07821 1.000 30.89189 189 TYR A C 1
ATOM 1364 O O . TYR A 1 202 ? 33.87894 -56.23212 -44.49319 1.000 31.59951 189 TYR A O 1
ATOM 1373 N N . ASP A 1 203 ? 33.26894 -54.95815 -46.25721 1.000 30.77693 190 ASP A N 1
ATOM 1374 C CA . ASP A 1 203 ? 34.56895 -55.03012 -46.90618 1.000 30.35304 190 ASP A CA 1
ATOM 1375 C C . ASP A 1 203 ? 35.37691 -53.78009 -46.57617 1.000 29.35101 190 ASP A C 1
ATOM 1376 O O . ASP A 1 203 ? 35.07489 -52.70210 -47.11218 1.000 24.92169 190 ASP A O 1
ATOM 1381 N N . PRO A 1 204 ? 36.42889 -53.88105 -45.76215 1.000 30.04261 191 PRO A N 1
ATOM 1382 C CA . PRO A 1 204 ? 37.16685 -52.67103 -45.36014 1.000 24.24788 191 PRO A CA 1
ATOM 1383 C C . PRO A 1 204 ? 37.80085 -51.93102 -46.51713 1.000 33.14879 191 PRO A C 1
ATOM 1384 O O . PRO A 1 204 ? 37.92481 -50.70301 -46.44314 1.000 30.79269 191 PRO A O 1
ATOM 1388 N N . GLN A 1 205 ? 38.17989 -52.63401 -47.59412 1.000 32.45670 192 GLN A N 1
ATOM 1389 C CA . GLN A 1 205 ? 38.76790 -51.98700 -48.76211 1.000 32.95156 192 GLN A CA 1
ATOM 1390 C C . GLN A 1 205 ? 37.76389 -51.14504 -49.52214 1.000 34.71169 192 GLN A C 1
ATOM 1391 O O . GLN A 1 205 ? 38.16089 -50.38303 -50.41113 1.000 31.33590 192 GLN A O 1
ATOM 1397 N N . LYS A 1 206 ? 36.47389 -51.29208 -49.24516 1.000 28.39103 193 LYS A N 1
ATOM 1398 C CA . LYS A 1 206 ? 35.51488 -50.43811 -49.92019 1.000 23.89940 193 LYS A CA 1
ATOM 1399 C C . LYS A 1 206 ? 35.22082 -49.15911 -49.14121 1.000 30.24999 193 LYS A C 1
ATOM 1400 O O . LYS A 1 206 ? 34.55181 -48.26614 -49.68223 1.000 26.50081 193 LYS A O 1
ATOM 1406 N N . LEU A 1 207 ? 35.69579 -49.04609 -47.89420 1.000 27.66626 194 LEU A N 1
ATOM 1407 C CA . LEU A 1 207 ? 35.49873 -47.82109 -47.12221 1.000 26.17793 194 LEU A CA 1
ATOM 1408 C C . LEU A 1 207 ? 36.25071 -46.66007 -47.76120 1.000 27.80090 194 LEU A C 1
ATOM 1409 O O . LEU A 1 207 ? 37.40073 -46.80104 -48.18617 1.000 24.95711 194 LEU A O 1
ATOM 1414 N N . VAL A 1 208 ? 35.60268 -45.49709 -47.80422 1.000 27.64477 195 VAL A N 1
ATOM 1415 C CA . VAL A 1 208 ? 36.27165 -44.29708 -48.29722 1.000 28.97333 195 VAL A CA 1
ATOM 1416 C C . VAL A 1 208 ? 37.44362 -43.93603 -47.38519 1.000 32.96166 195 VAL A C 1
ATOM 1417 O O . VAL A 1 208 ? 37.38860 -44.13303 -46.16819 1.000 28.10410 195 VAL A O 1
ATOM 1421 N N . ASP A 1 209 ? 38.51762 -43.39800 -47.96417 1.000 25.86373 196 ASP A N 1
ATOM 1422 C CA . ASP A 1 209 ? 39.68059 -43.02396 -47.15315 1.000 29.30755 196 ASP A CA 1
ATOM 1423 C C . ASP A 1 209 ? 39.39053 -41.68697 -46.46716 1.000 29.61313 196 ASP A C 1
ATOM 1424 O O . ASP A 1 209 ? 39.64651 -40.60996 -47.00917 1.000 24.98332 196 ASP A O 1
ATOM 1429 N N . VAL A 1 210 ? 38.86150 -41.75697 -45.23718 1.000 21.25938 197 VAL A N 1
ATOM 1430 C CA . VAL A 1 210 ? 38.44845 -40.54798 -44.52319 1.000 22.59614 197 VAL A CA 1
ATOM 1431 C C . VAL A 1 210 ? 39.61842 -39.83394 -43.87217 1.000 20.93934 197 VAL A C 1
ATOM 1432 O O . VAL A 1 210 ? 39.40937 -38.81194 -43.21018 1.000 27.64073 197 VAL A O 1
ATOM 1436 N N . SER A 1 211 ? 40.84443 -40.32290 -44.05514 1.000 23.36634 198 SER A N 1
ATOM 1437 C CA . SER A 1 211 ? 42.00740 -39.52087 -43.71912 1.000 28.24525 198 SER A CA 1
ATOM 1438 C C . SER A 1 211 ? 42.38640 -38.55386 -44.83512 1.000 30.34518 198 SER A C 1
ATOM 1439 O O . SER A 1 211 ? 43.36837 -37.83083 -44.66810 1.000 29.38019 198 SER A O 1
ATOM 1442 N N . GLY A 1 212 ? 41.62242 -38.49389 -45.94114 1.000 30.03964 199 GLY A N 1
ATOM 1443 C CA . GLY A 1 212 ? 41.83041 -37.45089 -46.93714 1.000 30.64764 199 GLY A CA 1
ATOM 1444 C C . GLY A 1 212 ? 41.32836 -36.08691 -46.46916 1.000 28.92237 199 GLY A C 1
ATOM 1445 O O . GLY A 1 212 ? 40.72533 -35.94892 -45.39917 1.000 30.71713 199 GLY A O 1
ATOM 1446 N N . GLU A 1 213 ? 41.52134 -35.10091 -47.33416 1.000 29.89982 200 GLU A N 1
ATOM 1447 C CA . GLU A 1 213 ? 41.04530 -33.73192 -47.04118 1.000 28.16557 200 GLU A CA 1
ATOM 1448 C C . GLU A 1 213 ? 39.51329 -33.72097 -46.96422 1.000 21.91354 200 GLU A C 1
ATOM 1449 O O . GLU A 1 213 ? 38.87733 -34.34799 -47.81323 1.000 25.99521 200 GLU A O 1
ATOM 1455 N N . LEU A 1 214 ? 38.97125 -32.96898 -46.01623 1.000 22.46637 201 LEU A N 1
ATOM 1456 C CA . LEU A 1 214 ? 37.51224 -32.98102 -45.75427 1.000 26.48939 201 LEU A CA 1
ATOM 1457 C C . LEU A 1 214 ? 36.70625 -32.46405 -46.94629 1.000 28.34286 201 LEU A C 1
ATOM 1458 O O . LEU A 1 214 ? 35.72928 -33.11209 -47.27130 1.000 24.93201 201 LEU A O 1
ATOM 1463 N N . SER A 1 215 ? 37.08823 -31.32304 -47.52329 1.000 24.41113 202 SER A N 1
ATOM 1464 C CA . SER A 1 215 ? 36.30324 -30.76508 -48.62231 1.000 31.21424 202 SER A CA 1
ATOM 1465 C C . SER A 1 215 ? 36.00829 -31.82409 -49.67031 1.000 30.73073 202 SER A C 1
ATOM 1466 O O . SER A 1 215 ? 34.86431 -32.00613 -50.10433 1.000 27.75721 202 SER A O 1
ATOM 1469 N N . GLU A 1 216 ? 37.05733 -32.51706 -50.10128 1.000 26.18352 203 GLU A N 1
ATOM 1470 C CA . GLU A 1 216 ? 36.93538 -33.52207 -51.14128 1.000 27.70213 203 GLU A CA 1
ATOM 1471 C C . GLU A 1 216 ? 36.05841 -34.69310 -50.69129 1.000 23.78324 203 GLU A C 1
ATOM 1472 O O . GLU A 1 216 ? 35.28944 -35.23713 -51.48730 1.000 26.68067 203 GLU A O 1
ATOM 1478 N N . LEU A 1 217 ? 36.14139 -35.08209 -49.41828 1.000 21.54660 204 LEU A N 1
ATOM 1479 C CA . LEU A 1 217 ? 35.23441 -36.10711 -48.90229 1.000 23.66568 204 LEU A CA 1
ATOM 1480 C C . LEU A 1 217 ? 33.78840 -35.62516 -48.93233 1.000 28.07197 204 LEU A C 1
ATOM 1481 O O . LEU A 1 217 ? 32.87743 -36.36419 -49.32435 1.000 23.17537 204 LEU A O 1
ATOM 1486 N N . VAL A 1 218 ? 33.55135 -34.39216 -48.48634 1.000 25.48691 205 VAL A N 1
ATOM 1487 C CA . VAL A 1 218 ? 32.18333 -33.89120 -48.42138 1.000 25.62427 205 VAL A CA 1
ATOM 1488 C C . VAL A 1 218 ? 31.60736 -33.74823 -49.82639 1.000 25.75883 205 VAL A C 1
ATOM 1489 O O . VAL A 1 218 ? 30.41737 -34.00427 -50.05142 1.000 22.25174 205 VAL A O 1
ATOM 1493 N N . LEU A 1 219 ? 32.43937 -33.33121 -50.78738 1.000 24.19775 206 LEU A N 1
ATOM 1494 C CA . LEU A 1 219 ? 31.98739 -33.18824 -52.16839 1.000 26.20578 206 LEU A CA 1
ATOM 1495 C C . LEU A 1 219 ? 31.59145 -34.52525 -52.77039 1.000 23.88767 206 LEU A C 1
ATOM 1496 O O . LEU A 1 219 ? 30.86947 -34.55328 -53.76940 1.000 25.39049 206 LEU A O 1
ATOM 1501 N N . GLY A 1 220 ? 32.01647 -35.63123 -52.15637 1.000 25.99644 207 GLY A N 1
ATOM 1502 C CA . GLY A 1 220 ? 31.65852 -36.95225 -52.63637 1.000 25.60168 207 GLY A CA 1
ATOM 1503 C C . GLY A 1 220 ? 30.32252 -37.47229 -52.15339 1.000 29.07995 207 GLY A C 1
ATOM 1504 O O . GLY A 1 220 ? 29.83857 -38.46531 -52.69840 1.000 30.46585 207 GLY A O 1
ATOM 1505 N N . ILE A 1 221 ? 29.72148 -36.87330 -51.11541 1.000 22.76374 208 ILE A N 1
ATOM 1506 C CA . ILE A 1 221 ? 28.46549 -37.43733 -50.63544 1.000 23.90090 208 ILE A CA 1
ATOM 1507 C C . ILE A 1 221 ? 27.35150 -37.08538 -51.62046 1.000 29.96928 208 ILE A C 1
ATOM 1508 O O . ILE A 1 221 ? 27.41749 -36.08238 -52.34247 1.000 27.80651 208 ILE A O 1
ATOM 1513 N N . LYS A 1 222 ? 26.34853 -37.94941 -51.69348 1.000 22.05781 209 LYS A N 1
ATOM 1514 C CA . LYS A 1 222 ? 25.21854 -37.76445 -52.59250 1.000 25.62048 209 LYS A CA 1
ATOM 1515 C C . LYS A 1 222 ? 23.98851 -37.40248 -51.78353 1.000 27.71609 209 LYS A C 1
ATOM 1516 O O . LYS A 1 222 ? 23.76151 -37.96348 -50.70754 1.000 23.61779 209 LYS A O 1
ATOM 1522 N N . THR A 1 223 ? 23.18350 -36.48551 -52.31456 1.000 26.61018 210 THR A N 1
ATOM 1523 C CA . THR A 1 223 ? 21.95347 -36.10954 -51.63859 1.000 28.85429 210 THR A CA 1
ATOM 1524 C C . THR A 1 223 ? 20.94748 -35.58958 -52.66361 1.000 25.10764 210 THR A C 1
ATOM 1525 O O . THR A 1 223 ? 21.23150 -35.51258 -53.86161 1.000 29.39302 210 THR A O 1
ATOM 1529 N N . ASN A 1 224 ? 19.76246 -35.22461 -52.17764 1.000 23.95796 211 ASN A N 1
ATOM 1530 C CA . ASN A 1 224 ? 18.68346 -34.72965 -53.02767 1.000 28.26904 211 ASN A CA 1
ATOM 1531 C C . ASN A 1 224 ? 18.79742 -33.21265 -53.20068 1.000 28.35943 211 ASN A C 1
ATOM 1532 O O . ASN A 1 224 ? 18.63237 -32.45265 -52.24069 1.000 27.68241 211 ASN A O 1
ATOM 1537 N N . ALA A 1 225 ? 19.04343 -32.77865 -54.44068 1.000 23.32331 212 ALA A N 1
ATOM 1538 C CA . ALA A 1 225 ? 19.27439 -31.36765 -54.72868 1.000 26.09487 212 ALA A CA 1
ATOM 1539 C C . ALA A 1 225 ? 18.11435 -30.48868 -54.29471 1.000 24.48453 212 ALA A C 1
ATOM 1540 O O . ALA A 1 225 ? 18.30731 -29.30567 -53.98872 1.000 23.46232 212 ALA A O 1
ATOM 1542 N N . ILE A 1 226 ? 16.89337 -31.01272 -54.30373 1.000 22.38474 213 ILE A N 1
ATOM 1543 C CA . ILE A 1 226 ? 15.75634 -30.16875 -53.97577 1.000 27.89655 213 ILE A CA 1
ATOM 1544 C C . ILE A 1 226 ? 15.22931 -30.40976 -52.57578 1.000 25.71609 213 ILE A C 1
ATOM 1545 O O . ILE A 1 226 ? 14.23429 -29.78979 -52.19680 1.000 24.06590 213 ILE A O 1
ATOM 1550 N N . ALA A 1 227 ? 15.85132 -31.29573 -51.79476 1.000 27.69857 214 ALA A N 1
ATOM 1551 C CA . ALA A 1 227 ? 15.45830 -31.41674 -50.40076 1.000 26.74980 214 ALA A CA 1
ATOM 1552 C C . ALA A 1 227 ? 15.81824 -30.14172 -49.64676 1.000 30.74998 214 ALA A C 1
ATOM 1553 O O . ALA A 1 227 ? 16.65523 -29.34570 -50.08075 1.000 24.54488 214 ALA A O 1
ATOM 1555 N N . SER A 1 228 ? 15.16621 -29.94573 -48.50478 1.000 24.37149 215 SER A N 1
ATOM 1556 C CA . SER A 1 228 ? 15.45316 -28.77672 -47.69278 1.000 26.74478 215 SER A CA 1
ATOM 1557 C C . SER A 1 228 ? 16.85015 -28.86567 -47.08775 1.000 24.62557 215 SER A C 1
ATOM 1558 O O . SER A 1 228 ? 17.24517 -29.91165 -46.56973 1.000 23.50913 215 SER A O 1
ATOM 1561 N N . ALA A 1 229 ? 17.59311 -27.75765 -47.14474 1.000 24.59087 216 ALA A N 1
ATOM 1562 C CA . ALA A 1 229 ? 18.88609 -27.67760 -46.47071 1.000 25.94034 216 ALA A CA 1
ATOM 1563 C C . ALA A 1 229 ? 18.76506 -27.50560 -44.95572 1.000 22.57234 216 ALA A C 1
ATOM 1564 O O . ALA A 1 229 ? 19.79404 -27.46756 -44.25970 1.000 21.05604 216 ALA A O 1
ATOM 1566 N N . GLY A 1 230 ? 17.55704 -27.35663 -44.43675 1.000 20.94413 217 GLY A N 1
ATOM 1567 C CA . GLY A 1 230 ? 17.35700 -27.20363 -43.01575 1.000 22.62414 217 GLY A CA 1
ATOM 1568 C C . GLY A 1 230 ? 17.79295 -25.83461 -42.54875 1.000 24.67134 217 GLY A C 1
ATOM 1569 O O . GLY A 1 230 ? 18.21794 -24.98360 -43.34175 1.000 22.27778 217 GLY A O 1
ATOM 1570 N N . PRO A 1 231 ? 17.65991 -25.58060 -41.24376 1.000 26.02001 218 PRO A N 1
ATOM 1571 C CA . PRO A 1 231 ? 18.18486 -24.33758 -40.69175 1.000 23.18934 218 PRO A CA 1
ATOM 1572 C C . PRO A 1 231 ? 19.69387 -24.34554 -40.78272 1.000 25.08404 218 PRO A C 1
ATOM 1573 O O . PRO A 1 231 ? 20.32090 -25.41952 -40.79270 1.000 25.12020 218 PRO A O 1
ATOM 1577 N N . PRO A 1 232 ? 20.33783 -23.17452 -40.89171 1.000 28.24134 219 PRO A N 1
ATOM 1578 C CA . PRO A 1 232 ? 19.67479 -21.87154 -40.99674 1.000 23.06209 219 PRO A CA 1
ATOM 1579 C C . PRO A 1 232 ? 19.43481 -21.44356 -42.45774 1.000 28.60347 219 PRO A C 1
ATOM 1580 O O . PRO A 1 232 ? 19.08678 -20.28357 -42.70976 1.000 26.81623 219 PRO A O 1
ATOM 1584 N N . TYR A 1 233 ? 19.63386 -22.35956 -43.40873 1.000 19.71285 220 TYR A N 1
ATOM 1585 C CA . TYR A 1 233 ? 19.59588 -21.97757 -44.82074 1.000 27.95545 220 TYR A CA 1
ATOM 1586 C C . TYR A 1 233 ? 18.17088 -21.73562 -45.31777 1.000 24.79848 220 TYR A C 1
ATOM 1587 O O . TYR A 1 233 ? 17.92887 -20.78663 -46.07478 1.000 27.35372 220 TYR A O 1
ATOM 1596 N N . TRP A 1 234 ? 17.23090 -22.59864 -44.93979 1.000 26.20416 221 TRP A N 1
ATOM 1597 C CA . TRP A 1 234 ? 15.83191 -22.43969 -45.31982 1.000 30.12011 221 TRP A CA 1
ATOM 1598 C C . TRP A 1 234 ? 15.69394 -22.32070 -46.83682 1.000 29.11165 221 TRP A C 1
ATOM 1599 O O . TRP A 1 234 ? 14.96392 -21.48273 -47.35784 1.000 24.81001 221 TRP A O 1
ATOM 1610 N N . ARG A 1 235 ? 16.43698 -23.16669 -47.54380 1.000 25.08468 222 ARG A N 1
ATOM 1611 C CA . ARG A 1 235 ? 16.45601 -23.20070 -48.99580 1.000 27.00076 222 ARG A CA 1
ATOM 1612 C C . ARG A 1 235 ? 16.74007 -24.64269 -49.39078 1.000 30.21001 222 ARG A C 1
ATOM 1613 O O . ARG A 1 235 ? 17.08907 -25.48167 -48.54077 1.000 28.85734 222 ARG A O 1
ATOM 1621 N N . THR A 1 236 ? 16.58610 -24.93370 -50.68378 1.000 25.13180 223 THR A N 1
ATOM 1622 C CA . THR A 1 236 ? 16.97615 -26.24969 -51.17677 1.000 22.40090 223 THR A CA 1
ATOM 1623 C C . THR A 1 236 ? 18.48416 -26.45065 -50.99773 1.000 23.79470 223 THR A C 1
ATOM 1624 O O . THR A 1 236 ? 19.27213 -25.49862 -50.93872 1.000 23.83399 223 THR A O 1
ATOM 1628 N N . LYS A 1 237 ? 18.88619 -27.71763 -50.92371 1.000 23.02404 224 LYS A N 1
ATOM 1629 C CA . LYS A 1 237 ? 20.30620 -28.03259 -50.82568 1.000 20.01940 224 LYS A CA 1
ATOM 1630 C C . LYS A 1 237 ? 21.10321 -27.44157 -51.98067 1.000 27.50481 224 LYS A C 1
ATOM 1631 O O . LYS A 1 237 ? 22.17619 -26.86954 -51.77065 1.000 26.38661 224 LYS A O 1
ATOM 1637 N N . ARG A 1 238 ? 20.57924 -27.53860 -53.20468 1.000 29.00327 225 ARG A N 1
ATOM 1638 C CA . ARG A 1 238 ? 21.26925 -26.96158 -54.35067 1.000 30.17490 225 ARG A CA 1
ATOM 1639 C C . ARG A 1 238 ? 21.43620 -25.44858 -54.19667 1.000 24.01954 225 ARG A C 1
ATOM 1640 O O . ARG A 1 238 ? 22.48419 -24.89755 -54.54465 1.000 32.30113 225 ARG A O 1
ATOM 1648 N N . ASP A 1 239 ? 20.40116 -24.75061 -53.70870 1.000 23.25346 226 ASP A N 1
ATOM 1649 C CA . ASP A 1 239 ? 20.52211 -23.30160 -53.53171 1.000 22.81103 226 ASP A CA 1
ATOM 1650 C C . ASP A 1 239 ? 21.47808 -22.96656 -52.39769 1.000 29.01940 226 ASP A C 1
ATOM 1651 O O . ASP A 1 239 ? 22.17305 -21.94854 -52.45168 1.000 24.60669 226 ASP A O 1
ATOM 1656 N N . ALA A 1 240 ? 21.48608 -23.77556 -51.33468 1.000 26.32910 227 ALA A N 1
ATOM 1657 C CA . ALA A 1 240 ? 22.27004 -23.45152 -50.14667 1.000 25.89084 227 ALA A CA 1
ATOM 1658 C C . ALA A 1 240 ? 23.70206 -23.95848 -50.21263 1.000 31.10061 227 ALA A C 1
ATOM 1659 O O . ALA A 1 240 ? 24.49603 -23.64545 -49.31362 1.000 31.28162 227 ALA A O 1
ATOM 1661 N N . LEU A 1 241 ? 24.04511 -24.73548 -51.23862 1.000 22.74388 228 LEU A N 1
ATOM 1662 C CA . LEU A 1 241 ? 25.31313 -25.46444 -51.23259 1.000 19.56218 228 LEU A CA 1
ATOM 1663 C C . LEU A 1 241 ? 26.52510 -24.55740 -51.06757 1.000 21.45487 228 LEU A C 1
ATOM 1664 O O . LEU A 1 241 ? 27.42409 -24.89936 -50.27754 1.000 26.39144 228 LEU A O 1
ATOM 1669 N N . PRO A 1 242 ? 26.65208 -23.44240 -51.79257 1.000 23.56837 229 PRO A N 1
ATOM 1670 C CA . PRO A 1 242 ? 27.82205 -22.56736 -51.57255 1.000 26.06237 229 PRO A CA 1
ATOM 1671 C C . PRO A 1 242 ? 27.89300 -21.99735 -50.16855 1.000 24.13570 229 PRO A C 1
ATOM 1672 O O . PRO A 1 242 ? 28.98499 -21.92231 -49.59453 1.000 26.09019 229 PRO A O 1
ATOM 1676 N N . ASP A 1 243 ? 26.75597 -21.57938 -49.59958 1.000 23.44883 230 ASP A N 1
ATOM 1677 C CA . ASP A 1 243 ? 26.75593 -21.09637 -48.22059 1.000 22.80431 230 ASP A CA 1
ATOM 1678 C C . ASP A 1 243 ? 27.22694 -22.17935 -47.26357 1.000 23.46952 230 ASP A C 1
ATOM 1679 O O . ASP A 1 243 ? 27.99591 -21.91032 -46.33455 1.000 30.97234 230 ASP A O 1
ATOM 1684 N N . MET A 1 244 ? 26.77098 -23.41136 -47.46757 1.000 25.13061 231 MET A N 1
ATOM 1685 C CA . MET A 1 244 ? 27.18300 -24.49335 -46.58355 1.000 28.99446 231 MET A CA 1
ATOM 1686 C C . MET A 1 244 ? 28.67701 -24.77130 -46.72952 1.000 25.41794 231 MET A C 1
ATOM 1687 O O . MET A 1 244 ? 29.41099 -24.84227 -45.73450 1.000 27.02219 231 MET A O 1
ATOM 1692 N N . LEU A 1 245 ? 29.14804 -24.87729 -47.97051 1.000 23.55914 232 LEU A N 1
ATOM 1693 C CA . LEU A 1 245 ? 30.50706 -25.34625 -48.23847 1.000 29.98209 232 LEU A CA 1
ATOM 1694 C C . LEU A 1 245 ? 31.54102 -24.28322 -47.92246 1.000 27.03240 232 LEU A C 1
ATOM 1695 O O . LEU A 1 245 ? 32.60102 -24.58618 -47.36043 1.000 24.24641 232 LEU A O 1
ATOM 1700 N N . ASP A 1 246 ? 31.27699 -23.04723 -48.33747 1.000 24.75052 233 ASP A N 1
ATOM 1701 C CA . ASP A 1 246 ? 32.27896 -21.98820 -48.31546 1.000 26.20769 233 ASP A CA 1
ATOM 1702 C C . ASP A 1 246 ? 32.31591 -21.23819 -47.00246 1.000 28.97436 233 ASP A C 1
ATOM 1703 O O . ASP A 1 246 ? 33.35288 -20.66515 -46.65344 1.000 32.13161 233 ASP A O 1
ATOM 1708 N N . CYS A 1 247 ? 31.20989 -21.25822 -46.26249 1.000 26.10407 234 CYS A N 1
ATOM 1709 C CA . CYS A 1 247 ? 31.02084 -20.41922 -45.09150 1.000 32.14998 234 CYS A CA 1
ATOM 1710 C C . CYS A 1 247 ? 30.79684 -21.25121 -43.83450 1.000 31.30529 234 CYS A C 1
ATOM 1711 O O . CYS A 1 247 ? 31.60081 -21.16918 -42.89648 1.000 26.90913 234 CYS A O 1
ATOM 1714 N N . VAL A 1 248 ? 29.75186 -22.08125 -43.79251 1.000 26.91058 235 VAL A N 1
ATOM 1715 C CA . VAL A 1 248 ? 29.41085 -22.71525 -42.52352 1.000 24.75211 235 VAL A CA 1
ATOM 1716 C C . VAL A 1 248 ? 30.31388 -23.91422 -42.23649 1.000 29.37689 235 VAL A C 1
ATOM 1717 O O . VAL A 1 248 ? 30.76587 -24.09520 -41.10048 1.000 29.34052 235 VAL A O 1
ATOM 1721 N N . LEU A 1 249 ? 30.57993 -24.75822 -43.24148 1.000 26.61801 236 LEU A N 1
ATOM 1722 C CA . LEU A 1 249 ? 31.38196 -25.95719 -42.99945 1.000 29.65085 236 LEU A CA 1
ATOM 1723 C C . LEU A 1 249 ? 32.75794 -25.63614 -42.42642 1.000 27.68363 236 LEU A C 1
ATOM 1724 O O . LEU A 1 249 ? 33.16394 -26.29712 -41.45541 1.000 26.55973 236 LEU A O 1
ATOM 1729 N N . PRO A 1 250 ? 33.53293 -24.69712 -42.97541 1.000 29.01743 237 PRO A N 1
ATOM 1730 C CA . PRO A 1 250 ? 34.83090 -24.37908 -42.35938 1.000 28.99147 237 PRO A CA 1
ATOM 1731 C C . PRO A 1 250 ? 34.69885 -23.80707 -40.96639 1.000 32.63385 237 PRO A C 1
ATOM 1732 O O . PRO A 1 250 ? 35.57284 -24.04404 -40.12237 1.000 21.98301 237 PRO A O 1
ATOM 1736 N N . LEU A 1 251 ? 33.63682 -23.03810 -40.70342 1.000 32.72488 238 LEU A N 1
ATOM 1737 C CA . LEU A 1 251 ? 33.37578 -22.56810 -39.34443 1.000 23.34340 238 LEU A CA 1
ATOM 1738 C C . LEU A 1 251 ? 33.13079 -23.74010 -38.40343 1.000 31.40832 238 LEU A C 1
ATOM 1739 O O . LEU A 1 251 ? 33.67077 -23.79108 -37.28641 1.000 32.29911 238 LEU A O 1
ATOM 1744 N N . LEU A 1 252 ? 32.29483 -24.68713 -38.83544 1.000 24.33784 239 LEU A N 1
ATOM 1745 C CA . LEU A 1 252 ? 32.04685 -25.88814 -38.05244 1.000 26.57517 239 LEU A CA 1
ATOM 1746 C C . LEU A 1 252 ? 33.33887 -26.67609 -37.85540 1.000 26.71023 239 LEU A C 1
ATOM 1747 O O . LEU A 1 252 ? 33.65786 -27.11408 -36.74039 1.000 23.71667 239 LEU A O 1
ATOM 1752 N N . TYR A 1 253 ? 34.09990 -26.86708 -38.93638 1.000 27.56068 240 TYR A N 1
ATOM 1753 C CA . TYR A 1 253 ? 35.33693 -27.63504 -38.83335 1.000 25.60800 240 TYR A CA 1
ATOM 1754 C C . TYR A 1 253 ? 36.28088 -27.02700 -37.79133 1.000 27.92530 240 TYR A C 1
ATOM 1755 O O . TYR A 1 253 ? 36.84489 -27.73898 -36.95732 1.000 22.84807 240 TYR A O 1
ATOM 1764 N N . ASP A 1 254 ? 36.46884 -25.70600 -37.84334 1.000 24.65998 241 ASP A N 1
ATOM 1765 C CA . ASP A 1 254 ? 37.38280 -25.02696 -36.92632 1.000 26.63344 241 ASP A CA 1
ATOM 1766 C C . ASP A 1 254 ? 36.99478 -25.25296 -35.47333 1.000 30.88189 241 ASP A C 1
ATOM 1767 O O . ASP A 1 254 ? 37.86276 -25.46593 -34.61931 1.000 32.03045 241 ASP A O 1
ATOM 1772 N N . HIS A 1 255 ? 35.69577 -25.21600 -35.16836 1.000 30.65581 242 HIS A N 1
ATOM 1773 C CA . HIS A 1 255 ? 35.24875 -25.42101 -33.79737 1.000 27.86689 242 HIS A CA 1
ATOM 1774 C C . HIS A 1 255 ? 35.31678 -26.88600 -33.40036 1.000 32.07834 242 HIS A C 1
ATOM 1775 O O . HIS A 1 255 ? 35.55077 -27.19199 -32.22935 1.000 26.19893 242 HIS A O 1
ATOM 1782 N N . ILE A 1 256 ? 35.13783 -27.80401 -34.35335 1.000 25.25425 243 ILE A N 1
ATOM 1783 C CA . ILE A 1 256 ? 35.32087 -29.21601 -34.04934 1.000 25.04414 243 ILE A CA 1
ATOM 1784 C C . ILE A 1 256 ? 36.74587 -29.48796 -33.58431 1.000 29.01973 243 ILE A C 1
ATOM 1785 O O . ILE A 1 256 ? 36.96086 -30.14795 -32.56030 1.000 29.34736 243 ILE A O 1
ATOM 1790 N N . VAL A 1 257 ? 37.73887 -29.05193 -34.37129 1.000 20.92928 244 VAL A N 1
ATOM 1791 C CA . VAL A 1 257 ? 39.12188 -29.45289 -34.10025 1.000 29.84549 244 VAL A CA 1
ATOM 1792 C C . VAL A 1 257 ? 39.72083 -28.69086 -32.92025 1.000 38.82139 244 VAL A C 1
ATOM 1793 O O . VAL A 1 257 ? 40.67483 -29.18083 -32.30022 1.000 33.27557 244 VAL A O 1
ATOM 1797 N N . ARG A 1 258 ? 39.17678 -27.52288 -32.57827 1.000 37.55759 245 ARG A N 1
ATOM 1798 C CA . ARG A 1 258 ? 39.54473 -26.82386 -31.35326 1.000 42.67325 245 ARG A CA 1
ATOM 1799 C C . ARG A 1 258 ? 38.67372 -27.24388 -30.17928 1.000 39.33871 245 ARG A C 1
ATOM 1800 O O . ARG A 1 258 ? 38.72268 -26.60687 -29.12628 1.000 42.59392 245 ARG A O 1
ATOM 1808 N N . LYS A 1 259 ? 37.87876 -28.29690 -30.33829 1.000 37.40523 246 LYS A N 1
ATOM 1809 C CA . LYS A 1 259 ? 36.99975 -28.78292 -29.27531 1.000 41.10148 246 LYS A CA 1
ATOM 1810 C C . LYS A 1 259 ? 36.12770 -27.65694 -28.68933 1.000 44.42415 246 LYS A C 1
ATOM 1811 O O . LYS A 1 259 ? 35.80867 -27.63195 -27.49734 1.000 39.42662 246 LYS A O 1
ATOM 1817 N N . ASP A 1 260 ? 35.66569 -26.75497 -29.56235 1.000 35.19412 247 ASP A N 1
ATOM 1818 C CA . ASP A 1 260 ? 35.00565 -25.50898 -29.18237 1.000 32.80046 247 ASP A CA 1
ATOM 1819 C C . ASP A 1 260 ? 33.57066 -25.42703 -29.72041 1.000 29.72349 247 ASP A C 1
ATOM 1820 O O . ASP A 1 260 ? 33.07563 -24.33905 -30.03642 1.000 27.03202 247 ASP A O 1
ATOM 1825 N N . LEU A 1 261 ? 32.88869 -26.56705 -29.84541 1.000 26.62855 248 LEU A N 1
ATOM 1826 C CA . LEU A 1 261 ? 31.54871 -26.54210 -30.42744 1.000 33.24201 248 LEU A CA 1
ATOM 1827 C C . LEU A 1 261 ? 30.54466 -25.85312 -29.51247 1.000 40.10623 248 LEU A C 1
ATOM 1828 O O . LEU A 1 261 ? 29.53866 -25.31316 -29.99149 1.000 30.21080 248 LEU A O 1
ATOM 1833 N N . THR A 1 262 ? 30.76464 -25.92011 -28.19746 1.000 36.21416 249 THR A N 1
ATOM 1834 C CA . THR A 1 262 ? 29.83560 -25.30013 -27.26249 1.000 29.61215 249 THR A CA 1
ATOM 1835 C C . THR A 1 262 ? 29.72256 -23.80514 -27.51350 1.000 26.88195 249 THR A C 1
ATOM 1836 O O . THR A 1 262 ? 28.61654 -23.24917 -27.49053 1.000 32.42058 249 THR A O 1
ATOM 1840 N N . THR A 1 263 ? 30.85654 -23.14010 -27.76348 1.000 30.36246 250 THR A N 1
ATOM 1841 C CA . THR A 1 263 ? 30.83250 -21.71711 -28.09349 1.000 31.50276 250 THR A CA 1
ATOM 1842 C C . THR A 1 263 ? 30.04252 -21.45614 -29.36651 1.000 34.21160 250 THR A C 1
ATOM 1843 O O . THR A 1 263 ? 29.27250 -20.49016 -29.43453 1.000 32.452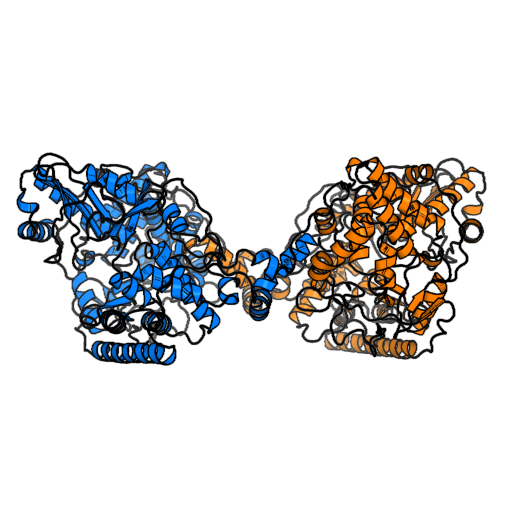26 250 THR A O 1
ATOM 1847 N N . LEU A 1 264 ? 30.25057 -22.27414 -30.40450 1.000 30.57886 251 LEU A N 1
ATOM 1848 C CA . LEU A 1 264 ? 29.51259 -22.07417 -31.65252 1.000 32.42153 251 LEU A CA 1
ATOM 1849 C C . LEU A 1 264 ? 28.01959 -22.25822 -31.43055 1.000 27.96534 251 LEU A C 1
ATOM 1850 O O . LEU A 1 264 ? 27.20058 -21.44524 -31.87757 1.000 27.46792 251 LEU A O 1
ATOM 1855 N N . ARG A 1 265 ? 27.60562 -23.44222 -30.78955 1.000 23.10467 252 ARG A N 1
ATOM 1856 C CA . ARG A 1 265 ? 26.22262 -23.69026 -30.40758 1.000 27.25458 252 ARG A CA 1
ATOM 1857 C C . ARG A 1 265 ? 25.61956 -22.49028 -29.66660 1.000 31.63936 252 ARG A C 1
ATOM 1858 O O . ARG A 1 265 ? 24.46056 -22.13132 -29.90763 1.000 26.79689 252 ARG A O 1
ATOM 1866 N N . ASN A 1 266 ? 26.26252 -22.04125 -28.56359 1.000 29.33354 253 ASN A N 1
ATOM 1867 C CA . ASN A 1 266 ? 25.68147 -21.00626 -27.70361 1.000 27.21572 253 ASN A CA 1
ATOM 1868 C C . ASN A 1 266 ? 25.54145 -19.67527 -28.44062 1.000 28.70392 253 ASN A C 1
ATOM 1869 O O . ASN A 1 266 ? 24.58142 -18.93830 -28.20565 1.000 33.26028 253 ASN A O 1
ATOM 1874 N N . LYS A 1 267 ? 26.46646 -19.35925 -29.35060 1.000 29.67006 254 LYS A N 1
ATOM 1875 C CA . LYS A 1 267 ? 26.36344 -18.10126 -30.08261 1.000 31.50813 254 LYS A CA 1
ATOM 1876 C C . LYS A 1 267 ? 25.43947 -18.20529 -31.28563 1.000 26.78730 254 LYS A C 1
ATOM 1877 O O . LYS A 1 267 ? 24.74944 -17.23232 -31.61066 1.000 26.69649 254 LYS A O 1
ATOM 1883 N N . HIS A 1 268 ? 25.40552 -19.36230 -31.94863 1.000 22.59858 255 HIS A N 1
ATOM 1884 C CA . HIS A 1 268 ? 24.64655 -19.55233 -33.18564 1.000 20.90580 255 HIS A CA 1
ATOM 1885 C C . HIS A 1 268 ? 23.80459 -20.81236 -33.08265 1.000 20.12463 255 HIS A C 1
ATOM 1886 O O . HIS A 1 268 ? 24.06663 -21.79635 -33.77764 1.000 22.03606 255 HIS A O 1
ATOM 1893 N N . PRO A 1 269 ? 22.80057 -20.82638 -32.19867 1.000 25.33768 256 PRO A N 1
ATOM 1894 C CA . PRO A 1 269 ? 22.05160 -22.07540 -31.97368 1.000 22.77214 256 PRO A CA 1
ATOM 1895 C C . PRO A 1 269 ? 21.34964 -22.59343 -33.20669 1.000 26.83885 256 PRO A C 1
ATOM 1896 O O . PRO A 1 269 ? 21.07568 -23.79944 -33.27669 1.000 23.83601 256 PRO A O 1
ATOM 1900 N N . GLU A 1 270 ? 21.00664 -21.72345 -34.16671 1.000 23.69364 257 GLU A N 1
ATOM 1901 C CA . GLU A 1 270 ? 20.32868 -22.22048 -35.35972 1.000 26.24797 257 GLU A CA 1
ATOM 1902 C C . GLU A 1 270 ? 21.21573 -23.17346 -36.15569 1.000 26.31549 257 GLU A C 1
ATOM 1903 O O . GLU A 1 270 ? 20.69477 -23.96548 -36.94870 1.000 21.70206 257 GLU A O 1
ATOM 1909 N N . LEU A 1 271 ? 22.53972 -23.12742 -35.96266 1.000 22.18939 258 LEU A N 1
ATOM 1910 C CA . LEU A 1 271 ? 23.39077 -24.06840 -36.66964 1.000 18.27295 258 LEU A CA 1
ATOM 1911 C C . LEU A 1 271 ? 23.19880 -25.50540 -36.21363 1.000 22.50829 258 LEU A C 1
ATOM 1912 O O . LEU A 1 271 ? 23.70584 -26.41239 -36.87962 1.000 23.46816 258 LEU A O 1
ATOM 1917 N N . PHE A 1 272 ? 22.51478 -25.74941 -35.09665 1.000 23.26103 259 PHE A N 1
ATOM 1918 C CA . PHE A 1 272 ? 22.29682 -27.11542 -34.63064 1.000 24.39753 259 PHE A CA 1
ATOM 1919 C C . PHE A 1 272 ? 20.82182 -27.43646 -34.50767 1.000 26.82858 259 PHE A C 1
ATOM 1920 O O . PHE A 1 272 ? 20.46884 -28.46947 -33.93367 1.000 23.59868 259 PHE A O 1
ATOM 1928 N N . LEU A 1 273 ? 19.96181 -26.58149 -35.04970 1.000 20.05698 260 LEU A N 1
ATOM 1929 C CA . LEU A 1 273 ? 18.52581 -26.73753 -34.95173 1.000 20.82286 260 LEU A CA 1
ATOM 1930 C C . LEU A 1 273 ? 17.99986 -27.61256 -36.09173 1.000 23.75821 260 LEU A C 1
ATOM 1931 O O . LEU A 1 273 ? 18.42889 -27.47755 -37.24173 1.000 18.76769 260 LEU A O 1
ATOM 1936 N N . ALA A 1 274 ? 17.07988 -28.51759 -35.75975 1.000 22.34405 261 ALA A N 1
ATOM 1937 C CA . ALA A 1 274 ? 16.37093 -29.32261 -36.73976 1.000 20.62421 261 ALA A CA 1
ATOM 1938 C C . ALA A 1 274 ? 14.93392 -28.83166 -36.88679 1.000 25.09794 261 ALA A C 1
ATOM 1939 O O . ALA A 1 274 ? 14.44388 -28.00467 -36.11981 1.000 22.93041 261 ALA A O 1
ATOM 1941 N N . GLU A 1 275 ? 14.26396 -29.32969 -37.91680 1.000 25.08070 262 GLU A N 1
ATOM 1942 C CA . GLU A 1 275 ? 12.85795 -29.03173 -38.13084 1.000 23.88210 262 GLU A CA 1
ATOM 1943 C C . GLU A 1 275 ? 12.08899 -30.33976 -38.14685 1.000 25.43391 262 GLU A C 1
ATOM 1944 O O . GLU A 1 275 ? 12.45704 -31.27375 -38.87083 1.000 19.49337 262 GLU A O 1
ATOM 1950 N N . CYS A 1 276 ? 11.04098 -30.41778 -37.33787 1.000 27.50344 263 CYS A N 1
ATOM 1951 C CA . CYS A 1 276 ? 10.18301 -31.59481 -37.30688 1.000 25.87299 263 CYS A CA 1
ATOM 1952 C C . CYS A 1 276 ? 9.04803 -31.38185 -38.30091 1.000 23.19090 263 CYS A C 1
ATOM 1953 O O . CYS A 1 276 ? 8.27900 -30.42288 -38.17193 1.000 24.47329 263 CYS A O 1
ATOM 1956 N N . LYS A 1 277 ? 8.93208 -32.27586 -39.26990 1.000 26.98183 264 LYS A N 1
ATOM 1957 C CA . LYS A 1 277 ? 8.04810 -32.06790 -40.40692 1.000 27.71405 264 LYS A CA 1
ATOM 1958 C C . LYS A 1 277 ? 7.07714 -33.23093 -40.56394 1.000 24.83177 264 LYS A C 1
ATOM 1959 O O . LYS A 1 277 ? 7.39717 -34.37692 -40.23092 1.000 27.18848 264 LYS A O 1
ATOM 1965 N N . ASN A 1 278 ? 5.89914 -32.92797 -41.10196 1.000 25.37632 265 ASN A N 1
ATOM 1966 C CA . ASN A 1 278 ? 4.93818 -33.95800 -41.47498 1.000 27.67341 265 ASN A CA 1
ATOM 1967 C C . ASN A 1 278 ? 5.27623 -34.48600 -42.86497 1.000 28.67080 265 ASN A C 1
ATOM 1968 O O . ASN A 1 278 ? 5.48222 -33.70700 -43.79297 1.000 29.92026 265 ASN A O 1
ATOM 1973 N N . LYS A 1 279 ? 5.33627 -35.80300 -43.01396 1.000 26.29868 266 LYS A N 1
ATOM 1974 C CA . LYS A 1 279 ? 5.69832 -36.38600 -44.29895 1.000 27.41548 266 LYS A CA 1
ATOM 1975 C C . LYS A 1 279 ? 4.47134 -36.49104 -45.20497 1.000 27.74352 266 LYS A C 1
ATOM 1976 O O . LYS A 1 279 ? 3.51136 -37.20707 -44.88999 1.000 31.02149 266 LYS A O 1
ATOM 1982 N N . THR A 1 280 ? 4.49934 -35.77305 -46.32098 1.000 28.15654 267 THR A N 1
ATOM 1983 C CA . THR A 1 280 ? 3.52637 -35.99409 -47.38300 1.000 30.65745 267 THR A CA 1
ATOM 1984 C C . THR A 1 280 ? 3.75343 -37.37708 -47.96898 1.000 30.88550 267 THR A C 1
ATOM 1985 O O . THR A 1 280 ? 4.88545 -37.74105 -48.28595 1.000 28.73602 267 THR A O 1
ATOM 1989 N N . ASP A 1 281 ? 2.68746 -38.15712 -48.07300 1.000 26.39671 268 ASP A N 1
ATOM 1990 C CA . ASP A 1 281 ? 2.82551 -39.56011 -48.42899 1.000 26.94947 268 ASP A CA 1
ATOM 1991 C C . ASP A 1 281 ? 1.45153 -40.12116 -48.78201 1.000 26.50225 268 ASP A C 1
ATOM 1992 O O . ASP A 1 281 ? 0.42251 -39.46919 -48.58004 1.000 22.21169 268 ASP A O 1
ATOM 1997 N N . ARG A 1 282 ? 1.45758 -41.34216 -49.32700 1.000 27.79454 269 ARG A N 1
ATOM 1998 C CA . ARG A 1 282 ? 0.24461 -42.13320 -49.44003 1.000 27.39737 269 ARG A CA 1
ATOM 1999 C C . ARG A 1 282 ? -0.18441 -42.56221 -48.04503 1.000 34.19476 269 ARG A C 1
ATOM 2000 O O . ARG A 1 282 ? 0.62459 -43.11118 -47.30001 1.000 26.22531 269 ARG A O 1
ATOM 2008 N N . TYR A 1 283 ? -1.44242 -42.29624 -47.68106 1.000 27.06009 270 TYR A N 1
ATOM 2009 C CA . TYR A 1 283 ? -1.98644 -42.66925 -46.37907 1.000 26.05186 270 TYR A CA 1
ATOM 2010 C C . TYR A 1 283 ? -3.34842 -43.31929 -46.55910 1.000 31.46328 270 TYR A C 1
ATOM 2011 O O . TYR A 1 283 ? -4.09441 -42.98032 -47.48212 1.000 26.51352 270 TYR A O 1
ATOM 2020 N N . GLU A 1 284 ? -3.67941 -44.24030 -45.65310 1.000 28.62343 271 GLU A N 1
ATOM 2021 C CA . GLU A 1 284 ? -5.01839 -44.81134 -45.62812 1.000 30.15158 271 GLU A CA 1
ATOM 2022 C C . GLU A 1 284 ? -6.01243 -43.74037 -45.20715 1.000 37.99952 271 GLU A C 1
ATOM 2023 O O . GLU A 1 284 ? -5.82848 -43.08135 -44.17715 1.000 31.09552 271 GLU A O 1
ATOM 2029 N N . VAL A 1 285 ? -7.05642 -43.55641 -46.01718 1.000 34.51140 272 VAL A N 1
ATOM 2030 C CA . VAL A 1 285 ? -8.04946 -42.52843 -45.72621 1.000 34.85488 272 VAL A CA 1
ATOM 2031 C C . VAL A 1 285 ? -8.63348 -42.73744 -44.34022 1.000 35.48540 272 VAL A C 1
ATOM 2032 O O . VAL A 1 285 ? -8.87053 -41.77945 -43.60423 1.000 37.16329 272 VAL A O 1
ATOM 2036 N N . GLU A 1 286 ? -8.84445 -43.99345 -43.95321 1.000 32.06629 273 GLU A N 1
ATOM 2037 C CA . GLU A 1 286 ? -9.59647 -44.25646 -42.73823 1.000 41.21951 273 GLU A CA 1
ATOM 2038 C C . GLU A 1 286 ? -8.80251 -43.96743 -41.46621 1.000 38.66802 273 GLU A C 1
ATOM 2039 O O . GLU A 1 286 ? -9.40454 -43.86144 -40.39723 1.000 40.72172 273 GLU A O 1
ATOM 2045 N N . SER A 1 287 ? -7.48851 -43.79439 -41.54219 1.000 33.19254 274 SER A N 1
ATOM 2046 C CA . SER A 1 287 ? -6.72155 -43.46636 -40.34217 1.000 35.43554 274 SER A CA 1
ATOM 2047 C C . SER A 1 287 ? -6.02259 -42.11133 -40.44316 1.000 31.98720 274 SER A C 1
ATOM 2048 O O . SER A 1 287 ? -5.07761 -41.85430 -39.69315 1.000 38.05430 274 SER A O 1
ATOM 2051 N N . LEU A 1 288 ? -6.49760 -41.22736 -41.32918 1.000 30.45734 275 LEU A N 1
ATOM 2052 C CA . LEU A 1 288 ? -5.83863 -39.94134 -41.55318 1.000 34.82774 275 LEU A CA 1
ATOM 2053 C C . LEU A 1 288 ? -5.70569 -39.13932 -40.26318 1.000 37.13956 275 LEU A C 1
ATOM 2054 O O . LEU A 1 288 ? -4.72371 -38.40529 -40.07716 1.000 34.96046 275 LEU A O 1
ATOM 2059 N N . GLY A 1 289 ? -6.70870 -39.22935 -39.38420 1.000 32.31321 276 GLY A N 1
ATOM 2060 C CA . GLY A 1 289 ? -6.72475 -38.49034 -38.13720 1.000 37.48263 276 GLY A CA 1
ATOM 2061 C C . GLY A 1 289 ? -5.83076 -39.04431 -37.05118 1.000 35.66232 276 GLY A C 1
ATOM 2062 O O . GLY A 1 289 ? -5.60780 -38.36729 -36.04418 1.000 33.70422 276 GLY A O 1
ATOM 2063 N N . GLU A 1 290 ? -5.33572 -40.26529 -37.20516 1.000 31.99078 277 GLU A N 1
ATOM 2064 C CA . GLU A 1 290 ? -4.51772 -40.87126 -36.17314 1.000 35.70540 277 GLU A CA 1
ATOM 2065 C C . GLU A 1 290 ? -3.08371 -41.07722 -36.60511 1.000 35.35702 277 GLU A C 1
ATOM 2066 O O . GLU A 1 290 ? -2.23472 -41.35318 -35.75409 1.000 33.50847 277 GLU A O 1
ATOM 2072 N N . LYS A 1 291 ? -2.78468 -40.92922 -37.89210 1.000 33.08012 278 LYS A N 1
ATOM 2073 C CA . LYS A 1 291 ? -1.48666 -41.34418 -38.39607 1.000 36.48896 278 LYS A CA 1
ATOM 2074 C C . LYS A 1 291 ? -1.04566 -40.40617 -39.51407 1.000 35.12709 278 LYS A C 1
ATOM 2075 O O . LYS A 1 291 ? -1.64964 -40.37720 -40.58708 1.000 38.42863 278 LYS A O 1
ATOM 2081 N N . THR A 1 292 ? -0.02369 -39.61314 -39.23005 1.000 26.25327 279 THR A N 1
ATOM 2082 C CA . THR A 1 292 ? 0.77730 -38.87412 -40.19304 1.000 26.18026 279 THR A CA 1
ATOM 2083 C C . THR A 1 292 ? 2.21430 -38.98107 -39.70400 1.000 28.02272 279 THR A C 1
ATOM 2084 O O . THR A 1 292 ? 2.47326 -38.77106 -38.51600 1.000 27.26976 279 THR A O 1
ATOM 2088 N N . ARG A 1 293 ? 3.14533 -39.26805 -40.60798 1.000 23.05839 280 ARG A N 1
ATOM 2089 C CA . ARG A 1 293 ? 4.44933 -39.64501 -40.06995 1.000 26.81975 280 ARG A CA 1
ATOM 2090 C C . ARG A 1 293 ? 5.32628 -38.41298 -39.91094 1.000 28.69148 280 ARG A C 1
ATOM 2091 O O . ARG A 1 293 ? 5.35328 -37.56198 -40.81194 1.000 25.57991 280 ARG A O 1
ATOM 2099 N N . PRO A 1 294 ? 5.96025 -38.22795 -38.75193 1.000 25.79261 281 PRO A N 1
ATOM 2100 C CA . PRO A 1 294 ? 6.92821 -37.14192 -38.59091 1.000 23.83722 281 PRO A CA 1
ATOM 2101 C C . PRO A 1 294 ? 8.31824 -37.55688 -39.03888 1.000 23.54834 281 PRO A C 1
ATOM 2102 O O . PRO A 1 294 ? 8.67427 -38.73287 -39.04786 1.000 27.30349 281 PRO A O 1
ATOM 2106 N N . TYR A 1 295 ? 9.10822 -36.56186 -39.43087 1.000 24.29422 282 TYR A N 1
ATOM 2107 C CA . TYR A 1 295 ? 10.53023 -36.78382 -39.64684 1.000 25.27287 282 TYR A CA 1
ATOM 2108 C C . TYR A 1 295 ? 11.25818 -35.48279 -39.36083 1.000 21.30811 282 TYR A C 1
ATOM 2109 O O . TYR A 1 295 ? 10.64314 -34.42181 -39.22085 1.000 26.54737 282 TYR A O 1
ATOM 2118 N N . PHE A 1 296 ? 12.57218 -35.58475 -39.22380 1.000 20.55590 283 PHE A N 1
ATOM 2119 C CA . PHE A 1 296 ? 13.39414 -34.45972 -38.81479 1.000 22.70097 283 PHE A CA 1
ATOM 2120 C C . PHE A 1 296 ? 14.36515 -34.08270 -39.92277 1.000 28.23409 283 PHE A C 1
ATOM 2121 O O . PHE A 1 296 ? 15.01319 -34.94568 -40.52375 1.000 22.58204 283 PHE A O 1
ATOM 2129 N N . SER A 1 297 ? 14.47311 -32.78370 -40.16878 1.000 30.49500 284 SER A N 1
ATOM 2130 C CA . SER A 1 297 ? 15.34112 -32.22468 -41.19976 1.000 25.16612 284 SER A CA 1
ATOM 2131 C C . SER A 1 297 ? 16.46208 -31.46464 -40.50274 1.000 24.89596 284 SER A C 1
ATOM 2132 O O . SER A 1 297 ? 16.21203 -30.44164 -39.85975 1.000 23.09918 284 SER A O 1
ATOM 2135 N N . HIS A 1 298 ? 17.68810 -31.94860 -40.64171 1.000 20.60219 285 HIS A N 1
ATOM 2136 C CA . HIS A 1 298 ? 18.82607 -31.38056 -39.94269 1.000 23.16904 285 HIS A CA 1
ATOM 2137 C C . HIS A 1 298 ? 19.55505 -30.34854 -40.78668 1.000 22.11220 285 HIS A C 1
ATOM 2138 O O . HIS A 1 298 ? 19.45908 -30.35655 -42.01068 1.000 21.31052 285 HIS A O 1
ATOM 2145 N N . PRO A 1 299 ? 20.34101 -29.47151 -40.15367 1.000 23.78290 286 PRO A N 1
ATOM 2146 C CA . PRO A 1 299 ? 21.19700 -28.55349 -40.91566 1.000 22.02819 286 PRO A CA 1
ATOM 2147 C C . PRO A 1 299 ? 22.04605 -29.29547 -41.94563 1.000 24.09056 286 PRO A C 1
ATOM 2148 O O . PRO A 1 299 ? 22.57507 -30.37346 -41.67361 1.000 21.53732 286 PRO A O 1
ATOM 2152 N N . PHE A 1 300 ? 22.18805 -28.68148 -43.12963 1.000 19.65177 287 PHE A N 1
ATOM 2153 C CA . PHE A 1 300 ? 22.91310 -29.27446 -44.26061 1.000 19.18720 287 PHE A CA 1
ATOM 2154 C C . PHE A 1 300 ? 24.36410 -29.61241 -43.90658 1.000 18.50540 287 PHE A C 1
ATOM 2155 O O . PHE A 1 300 ? 24.88314 -30.65340 -44.32956 1.000 18.69883 287 PHE A O 1
ATOM 2163 N N . HIS A 1 301 ? 25.05205 -28.72639 -43.16757 1.000 17.46272 288 HIS A N 1
ATOM 2164 C CA . HIS A 1 301 ? 26.45706 -28.97434 -42.84654 1.000 26.05497 288 HIS A CA 1
ATOM 2165 C C . HIS A 1 301 ? 26.62407 -30.20533 -41.96253 1.000 22.50101 288 HIS A C 1
ATOM 2166 O O . HIS A 1 301 ? 27.58110 -30.96730 -42.12850 1.000 26.53588 288 HIS A O 1
ATOM 2173 N N . LEU A 1 302 ? 25.70006 -30.41635 -41.01554 1.000 18.94706 289 LEU A N 1
ATOM 2174 C CA . LEU A 1 302 ? 25.77908 -31.59135 -40.14753 1.000 20.09838 289 LEU A CA 1
ATOM 2175 C C . LEU A 1 302 ? 25.47013 -32.86136 -40.92953 1.000 26.33082 289 LEU A C 1
ATOM 2176 O O . LEU A 1 302 ? 26.17816 -33.86634 -40.80251 1.000 23.45830 289 LEU A O 1
ATOM 2181 N N . SER A 1 303 ? 24.40715 -32.85040 -41.73156 1.000 21.48763 290 SER A N 1
ATOM 2182 C CA . SER A 1 303 ? 24.04720 -34.08641 -42.42356 1.000 25.83601 290 SER A CA 1
ATOM 2183 C C . SER A 1 303 ? 25.08124 -34.43639 -43.49353 1.000 22.04655 290 SER A C 1
ATOM 2184 O O . SER A 1 303 ? 25.46328 -35.60738 -43.63751 1.000 22.70157 290 SER A O 1
ATOM 2187 N N . ALA A 1 304 ? 25.60522 -33.42938 -44.20753 1.000 22.10910 291 ALA A N 1
ATOM 2188 C CA . ALA A 1 304 ? 26.63625 -33.71835 -45.20350 1.000 24.95508 291 ALA A CA 1
ATOM 2189 C C . ALA A 1 304 ? 27.89026 -34.28631 -44.54647 1.000 25.39599 291 ALA A C 1
ATOM 2190 O O . ALA A 1 304 ? 28.51230 -35.21829 -45.07445 1.000 24.04720 291 ALA A O 1
ATOM 2192 N N . LEU A 1 305 ? 28.28822 -33.73129 -43.40046 1.000 22.11069 292 LEU A N 1
ATOM 2193 C CA . LEU A 1 305 ? 29.50721 -34.18325 -42.73843 1.000 24.73031 292 LEU A CA 1
ATOM 2194 C C . LEU A 1 305 ? 29.37025 -35.63225 -42.27643 1.000 23.90359 292 LEU A C 1
ATOM 2195 O O . LEU A 1 305 ? 30.27428 -36.45022 -42.47540 1.000 22.19610 292 LEU A O 1
ATOM 2200 N N . VAL A 1 306 ? 28.25125 -35.96028 -41.62845 1.000 23.42590 293 VAL A N 1
ATOM 2201 C CA . VAL A 1 306 ? 28.02328 -37.32928 -41.17245 1.000 22.73039 293 VAL A CA 1
ATOM 2202 C C . VAL A 1 306 ? 27.84133 -38.28630 -42.35344 1.000 19.40162 293 VAL A C 1
ATOM 2203 O O . VAL A 1 306 ? 28.15937 -39.48329 -42.25843 1.000 18.87875 293 VAL A O 1
ATOM 2207 N N . SER A 1 307 ? 27.27934 -37.80132 -43.46046 1.000 21.79781 294 SER A N 1
ATOM 2208 C CA . SER A 1 307 ? 27.06440 -38.66034 -44.61646 1.000 17.17139 294 SER A CA 1
ATOM 2209 C C . SER A 1 307 ? 28.36642 -39.22530 -45.17243 1.000 22.06689 294 SER A C 1
ATOM 2210 O O . SER A 1 307 ? 28.34047 -40.29730 -45.78942 1.000 26.23003 294 SER A O 1
ATOM 2213 N N . VAL A 1 308 ? 29.50140 -38.55726 -44.94840 1.000 18.87198 295 VAL A N 1
ATOM 2214 C CA . VAL A 1 308 ? 30.78343 -39.13623 -45.35037 1.000 19.61517 295 VAL A CA 1
ATOM 2215 C C . VAL A 1 308 ? 30.95446 -40.52822 -44.73436 1.000 27.62495 295 VAL A C 1
ATOM 2216 O O . VAL A 1 308 ? 31.26150 -41.49821 -45.43135 1.000 23.23485 295 VAL A O 1
ATOM 2220 N N . LEU A 1 309 ? 30.74543 -40.65321 -43.42036 1.000 24.74383 296 LEU A N 1
ATOM 2221 C CA . LEU A 1 309 ? 30.84346 -41.97021 -42.78735 1.000 20.06035 296 LEU A CA 1
ATOM 2222 C C . LEU A 1 309 ? 29.69250 -42.88224 -43.20737 1.000 21.32194 296 LEU A C 1
ATOM 2223 O O . LEU A 1 309 ? 29.89654 -44.05624 -43.52836 1.000 21.19194 296 LEU A O 1
ATOM 2228 N N . SER A 1 310 ? 28.46748 -42.36028 -43.18640 1.000 21.33126 297 SER A N 1
ATOM 2229 C CA . SER A 1 310 ? 27.28851 -43.19632 -43.39142 1.000 22.28092 297 SER A CA 1
ATOM 2230 C C . SER A 1 310 ? 27.27456 -43.82033 -44.78242 1.000 26.80396 297 SER A C 1
ATOM 2231 O O . SER A 1 310 ? 27.02460 -45.02434 -44.93641 1.000 21.95200 297 SER A O 1
ATOM 2234 N N . GLN A 1 311 ? 27.50056 -43.00133 -45.81442 1.000 20.38761 298 GLN A N 1
ATOM 2235 C CA . GLN A 1 311 ? 27.46060 -43.48334 -47.19342 1.000 25.16875 298 GLN A CA 1
ATOM 2236 C C . GLN A 1 311 ? 28.67264 -44.34331 -47.52038 1.000 28.20406 298 GLN A C 1
ATOM 2237 O O . GLN A 1 311 ? 28.56468 -45.29131 -48.31038 1.000 23.31667 298 GLN A O 1
ATOM 2243 N N . SER A 1 312 ? 29.82761 -44.03027 -46.92936 1.000 24.11392 299 SER A N 1
ATOM 2244 C CA . SER A 1 312 ? 30.97364 -44.91923 -47.06833 1.000 25.17773 299 SER A CA 1
ATOM 2245 C C . SER A 1 312 ? 30.66367 -46.29324 -46.48933 1.000 24.67945 299 SER A C 1
ATOM 2246 O O . SER A 1 312 ? 30.95772 -47.32423 -47.10931 1.000 28.79190 299 SER A O 1
ATOM 2249 N N . PHE A 1 313 ? 30.04465 -46.33225 -45.30834 1.000 22.24937 300 PHE A N 1
ATOM 2250 C CA . PHE A 1 313 ? 29.79667 -47.61825 -44.67134 1.000 20.31678 300 PHE A CA 1
ATOM 2251 C C . PHE A 1 313 ? 28.76172 -48.43029 -45.44435 1.000 22.96255 300 PHE A C 1
ATOM 2252 O O . PHE A 1 313 ? 28.95776 -49.62628 -45.70434 1.000 25.17812 300 PHE A O 1
ATOM 2260 N N . SER A 1 314 ? 27.64771 -47.80633 -45.82338 1.000 23.01159 301 SER A N 1
ATOM 2261 C CA . SER A 1 314 ? 26.63375 -48.57536 -46.54340 1.000 29.26121 301 SER A CA 1
ATOM 2262 C C . SER A 1 314 ? 27.18379 -49.09635 -47.85838 1.000 26.07984 301 SER A C 1
ATOM 2263 O O . SER A 1 314 ? 26.85683 -50.21737 -48.26738 1.000 28.29239 301 SER A O 1
ATOM 2266 N N . GLY A 1 315 ? 28.08378 -48.33533 -48.48937 1.000 26.79116 302 GLY A N 1
ATOM 2267 C CA . GLY A 1 315 ? 28.73082 -48.81432 -49.69635 1.000 24.10418 302 GLY A CA 1
ATOM 2268 C C . GLY A 1 315 ? 29.61086 -50.03029 -49.47332 1.000 28.86440 302 GLY A C 1
ATOM 2269 O O . GLY A 1 315 ? 29.85990 -50.79929 -50.40931 1.000 31.14771 302 GLY A O 1
ATOM 2270 N N . ALA A 1 316 ? 30.11083 -50.21827 -48.24631 1.000 23.08688 303 ALA A N 1
ATOM 2271 C CA . ALA A 1 316 ? 31.01686 -51.33024 -47.96128 1.000 23.17575 303 ALA A CA 1
ATOM 2272 C C . ALA A 1 316 ? 30.32189 -52.55425 -47.38329 1.000 24.09327 303 ALA A C 1
ATOM 2273 O O . ALA A 1 316 ? 30.90092 -53.64624 -47.41227 1.000 24.63099 303 ALA A O 1
ATOM 2275 N N . LEU A 1 317 ? 29.09387 -52.40429 -46.88832 1.000 24.81967 304 LEU A N 1
ATOM 2276 C CA . LEU A 1 317 ? 28.38489 -53.51331 -46.26233 1.000 21.01506 304 LEU A CA 1
ATOM 2277 C C . LEU A 1 317 ? 28.19095 -54.68632 -47.21632 1.000 24.81589 304 LEU A C 1
ATOM 2278 O O . LEU A 1 317 ? 27.80497 -54.51634 -48.37533 1.000 24.61345 304 LEU A O 1
ATOM 2283 N N . LYS A 1 318 ? 28.41598 -55.88631 -46.70131 1.000 26.32467 305 LYS A N 1
ATOM 2284 C CA . LYS A 1 318 ? 27.89903 -57.07933 -47.34031 1.000 26.10719 305 LYS A CA 1
ATOM 2285 C C . LYS A 1 318 ? 26.39302 -57.16137 -47.10535 1.000 25.87939 305 LYS A C 1
ATOM 2286 O O . LYS A 1 318 ? 25.84399 -56.56738 -46.16136 1.000 25.55130 305 LYS A O 1
ATOM 2292 N N . ILE A 1 319 ? 25.72207 -57.90640 -47.97336 1.000 25.88687 306 ILE A N 1
ATOM 2293 C CA . ILE A 1 319 ? 24.32107 -58.24944 -47.78338 1.000 29.33265 306 ILE A CA 1
ATOM 2294 C C . ILE A 1 319 ? 24.22612 -59.75244 -47.56738 1.000 29.08984 306 ILE A C 1
ATOM 2295 O O . ILE A 1 319 ? 25.17714 -60.49642 -47.80035 1.000 25.39999 306 ILE A O 1
ATOM 2300 N N . MET A 1 320 ? 23.04912 -60.19748 -47.11640 1.000 21.43487 307 MET A N 1
ATOM 2301 C CA . MET A 1 320 ? 22.89715 -61.56948 -46.62739 1.000 21.36089 307 MET A CA 1
ATOM 2302 C C . MET A 1 320 ? 23.18621 -62.61148 -47.70838 1.000 25.59564 307 MET A C 1
ATOM 2303 O O . MET A 1 320 ? 23.68323 -63.70346 -47.40036 1.000 28.36053 307 MET A O 1
ATOM 2308 N N . THR A 1 321 ? 22.88123 -62.30650 -48.97339 1.000 21.75072 308 THR A N 1
ATOM 2309 C CA . THR A 1 321 ? 23.12128 -63.24350 -50.06638 1.000 27.34613 308 THR A CA 1
ATOM 2310 C C . THR A 1 321 ? 24.59529 -63.39245 -50.39734 1.000 28.97913 308 THR A C 1
ATOM 2311 O O . THR A 1 321 ? 24.95334 -64.31745 -51.13733 1.000 28.55717 308 THR A O 1
ATOM 2315 N N . GLU A 1 322 ? 25.44825 -62.51142 -49.88133 1.000 27.97253 309 GLU A N 1
ATOM 2316 C CA . GLU A 1 322 ? 26.88126 -62.58438 -50.13230 1.000 28.88710 309 GLU A CA 1
ATOM 2317 C C . GLU A 1 322 ? 27.66025 -63.19635 -48.98528 1.000 33.20996 309 GLU A C 1
ATOM 2318 O O . GLU A 1 322 ? 28.80427 -63.61731 -49.18725 1.000 32.94022 309 GLU A O 1
ATOM 2324 N N . ASP A 1 323 ? 27.08223 -63.23336 -47.79429 1.000 28.95533 310 ASP A N 1
ATOM 2325 C CA . ASP A 1 323 ? 27.78422 -63.71933 -46.61327 1.000 31.59676 310 ASP A CA 1
ATOM 2326 C C . ASP A 1 323 ? 26.71721 -64.26035 -45.67429 1.000 29.29739 310 ASP A C 1
ATOM 2327 O O . ASP A 1 323 ? 25.89418 -63.49638 -45.16431 1.000 29.32703 310 ASP A O 1
ATOM 2332 N N . SER A 1 324 ? 26.72425 -65.56735 -45.46028 1.000 34.07208 311 SER A N 1
ATOM 2333 C CA . SER A 1 324 ? 25.62025 -66.20538 -44.76730 1.000 40.79821 311 SER A CA 1
ATOM 2334 C C . SER A 1 324 ? 25.58221 -65.89637 -43.27430 1.000 35.93253 311 SER A C 1
ATOM 2335 O O . SER A 1 324 ? 24.59121 -66.23340 -42.61832 1.000 35.48772 311 SER A O 1
ATOM 2338 N N . THR A 1 325 ? 26.61018 -65.25734 -42.71228 1.000 27.26424 312 THR A N 1
ATOM 2339 C CA . THR A 1 325 ? 26.49214 -64.83733 -41.31729 1.000 35.15513 312 THR A CA 1
ATOM 2340 C C . THR A 1 325 ? 25.78109 -63.49935 -41.17632 1.000 32.40528 312 THR A C 1
ATOM 2341 O O . THR A 1 325 ? 25.30806 -63.17636 -40.08833 1.000 33.96464 312 THR A O 1
ATOM 2345 N N . SER A 1 326 ? 25.68209 -62.73136 -42.25432 1.000 29.52723 313 SER A N 1
ATOM 2346 C CA . SER A 1 326 ? 25.14905 -61.37538 -42.19634 1.000 26.41006 313 SER A CA 1
ATOM 2347 C C . SER A 1 326 ? 23.62704 -61.38043 -42.06738 1.000 28.22364 313 SER A C 1
ATOM 2348 O O . SER A 1 326 ? 22.93608 -62.15145 -42.73739 1.000 26.62676 313 SER A O 1
ATOM 2351 N N . PHE A 1 327 ? 23.10400 -60.51444 -41.19739 1.000 26.96280 314 PHE A N 1
ATOM 2352 C CA . PHE A 1 327 ? 21.66699 -60.25948 -41.14243 1.000 28.64354 314 PHE A CA 1
ATOM 2353 C C . PHE A 1 327 ? 21.24297 -59.10550 -42.03345 1.000 24.88791 314 PHE A C 1
ATOM 2354 O O . PHE A 1 327 ? 20.07296 -58.71754 -41.99247 1.000 26.07089 314 PHE A O 1
ATOM 2362 N N . ASN A 1 328 ? 22.16797 -58.51948 -42.79243 1.000 21.92257 315 ASN A N 1
ATOM 2363 C CA . ASN A 1 328 ? 21.92295 -57.25849 -43.48944 1.000 24.65655 315 ASN A CA 1
ATOM 2364 C C . ASN A 1 328 ? 21.32599 -57.48052 -44.87545 1.000 24.15949 315 ASN A C 1
ATOM 2365 O O . ASN A 1 328 ? 21.94102 -58.13950 -45.71844 1.000 26.45375 315 ASN A O 1
ATOM 2370 N N . ALA A 1 329 ? 20.15297 -56.89755 -45.12548 1.000 24.50865 316 ALA A N 1
ATOM 2371 C CA . ALA A 1 329 ? 19.61200 -56.79658 -46.47250 1.000 26.90258 316 ALA A CA 1
ATOM 2372 C C . ALA A 1 329 ? 19.63897 -55.36558 -46.98051 1.000 27.00780 316 ALA A C 1
ATOM 2373 O O . ALA A 1 329 ? 19.22198 -55.10260 -48.11752 1.000 24.88452 316 ALA A O 1
ATOM 2375 N N . TYR A 1 330 ? 20.12692 -54.43856 -46.15950 1.000 23.08529 317 TYR A N 1
ATOM 2376 C CA . TYR A 1 330 ? 20.31188 -53.04456 -46.54651 1.000 26.64636 317 TYR A CA 1
ATOM 2377 C C . TYR A 1 330 ? 21.37491 -52.99953 -47.64448 1.000 31.56862 317 TYR A C 1
ATOM 2378 O O . TYR A 1 330 ? 22.56891 -53.13449 -47.37546 1.000 32.31557 317 TYR A O 1
ATOM 2387 N N . GLY A 1 331 ? 20.93893 -52.83056 -48.89450 1.000 26.05305 318 GLY A N 1
ATOM 2388 C CA . GLY A 1 331 ? 21.77196 -53.04654 -50.06848 1.000 27.19366 318 GLY A CA 1
ATOM 2389 C C . GLY A 1 331 ? 21.24002 -54.10856 -51.01648 1.000 31.77879 318 GLY A C 1
ATOM 2390 O O . GLY A 1 331 ? 21.69004 -54.18155 -52.17047 1.000 28.38149 318 GLY A O 1
ATOM 2391 N N . PHE A 1 332 ? 20.28803 -54.92859 -50.57450 1.000 29.23078 319 PHE A N 1
ATOM 2392 C CA . PHE A 1 332 ? 19.71208 -55.93861 -51.45250 1.000 27.04846 319 PHE A CA 1
ATOM 2393 C C . PHE A 1 332 ? 18.94409 -55.27364 -52.58552 1.000 30.61860 319 PHE A C 1
ATOM 2394 O O . PHE A 1 332 ? 18.30305 -54.23766 -52.39254 1.000 30.18494 319 PHE A O 1
ATOM 2402 N N . SER A 1 333 ? 19.00413 -55.87965 -53.76952 1.000 31.27015 320 SER A N 1
ATOM 2403 C CA . SER A 1 333 ? 18.25514 -55.40068 -54.92454 1.000 29.94718 320 SER A CA 1
ATOM 2404 C C . SER A 1 333 ? 17.82920 -56.60070 -55.76054 1.000 33.95930 320 SER A C 1
ATOM 2405 O O . SER A 1 333 ? 18.49023 -57.64268 -55.75652 1.000 26.73402 320 SER A O 1
ATOM 2408 N N . TRP A 1 334 ? 16.71021 -56.43674 -56.48156 1.000 27.27681 321 TRP A N 1
ATOM 2409 C CA . TRP A 1 334 ? 16.03626 -57.54276 -57.15157 1.000 27.13069 321 TRP A CA 1
ATOM 2410 C C . TRP A 1 334 ? 16.59330 -57.88876 -58.53356 1.000 25.06191 321 TRP A C 1
ATOM 2411 O O . TRP A 1 334 ? 16.49234 -59.05276 -58.95155 1.000 26.11647 321 TRP A O 1
ATOM 2422 N N . THR A 1 335 ? 17.09629 -56.91675 -59.29955 1.000 26.78819 322 THR A N 1
ATOM 2423 C CA . THR A 1 335 ? 17.43333 -57.25175 -60.68554 1.000 36.19754 322 THR A CA 1
ATOM 2424 C C . THR A 1 335 ? 18.69036 -58.11271 -60.74651 1.000 33.78723 322 THR A C 1
ATOM 2425 O O . THR A 1 335 ? 19.39234 -58.32268 -59.75449 1.000 28.58313 322 THR A O 1
ATOM 2429 N N . ASN A 1 336 ? 18.96540 -58.61871 -61.95050 1.000 29.43969 323 ASN A N 1
ATOM 2430 C CA . ASN A 1 336 ? 20.21643 -59.31767 -62.25047 1.000 30.84758 323 ASN A CA 1
ATOM 2431 C C . ASN A 1 336 ? 20.45644 -60.48566 -61.29045 1.000 33.34151 323 ASN A C 1
ATOM 2432 O O . ASN A 1 336 ? 21.55644 -60.67562 -60.75943 1.000 29.61179 323 ASN A O 1
ATOM 2437 N N . GLY A 1 337 ? 19.41146 -61.28769 -61.08447 1.000 32.24279 324 GLY A N 1
ATOM 2438 C CA . GLY A 1 337 ? 19.49148 -62.47868 -60.26446 1.000 22.96845 324 GLY A CA 1
ATOM 2439 C C . GLY A 1 337 ? 19.20944 -62.26768 -58.79347 1.000 23.44677 324 GLY A C 1
ATOM 2440 O O . GLY A 1 337 ? 19.10746 -63.25468 -58.05246 1.000 29.61101 324 GLY A O 1
ATOM 2441 N N . GLY A 1 338 ? 19.07339 -61.01668 -58.34348 1.000 24.92691 325 GLY A N 1
ATOM 2442 C CA . GLY A 1 338 ? 18.84435 -60.77968 -56.92649 1.000 20.98860 325 GLY A CA 1
ATOM 2443 C C . GLY A 1 338 ? 17.64137 -61.53671 -56.40551 1.000 25.92410 325 GLY A C 1
ATOM 2444 O O . GLY A 1 338 ? 17.71436 -62.22070 -55.38050 1.000 24.14528 325 GLY A O 1
ATOM 2445 N N . ALA A 1 339 ? 16.52038 -61.44375 -57.12453 1.000 23.47928 326 ALA A N 1
ATOM 2446 C CA . ALA A 1 339 ? 15.30639 -62.14078 -56.71356 1.000 23.42904 326 ALA A CA 1
ATOM 2447 C C . ALA A 1 339 ? 15.58643 -63.61577 -56.46154 1.000 28.28246 326 ALA A C 1
ATOM 2448 O O . ALA A 1 339 ? 15.16443 -64.18178 -55.44354 1.000 28.33806 326 ALA A O 1
ATOM 2450 N N . GLU A 1 340 ? 16.31647 -64.25476 -57.37252 1.000 22.49466 327 GLU A N 1
ATOM 2451 C CA . GLU A 1 340 ? 16.65251 -65.65375 -57.14450 1.000 19.62040 327 GLU A CA 1
ATOM 2452 C C . GLU A 1 340 ? 17.68649 -65.81471 -56.02948 1.000 21.35141 327 GLU A C 1
ATOM 2453 O O . GLU A 1 340 ? 17.65751 -66.81470 -55.30347 1.000 21.75338 327 GLU A O 1
ATOM 2459 N N . ASP A 1 341 ? 18.61846 -64.86268 -55.88646 1.000 24.58082 328 ASP A N 1
ATOM 2460 C CA . ASP A 1 341 ? 19.55243 -64.91564 -54.75844 1.000 23.50219 328 ASP A CA 1
ATOM 2461 C C . ASP A 1 341 ? 18.80341 -65.02865 -53.43546 1.000 22.79012 328 ASP A C 1
ATOM 2462 O O . ASP A 1 341 ? 19.18241 -65.81364 -52.55545 1.000 23.90005 328 ASP A O 1
ATOM 2467 N N . LEU A 1 342 ? 17.73038 -64.24869 -53.27949 1.000 21.49358 329 LEU A N 1
ATOM 2468 C CA . LEU A 1 342 ? 16.91636 -64.32270 -52.06951 1.000 23.94715 329 LEU A CA 1
ATOM 2469 C C . LEU A 1 342 ? 16.46839 -65.75071 -51.79651 1.000 27.26228 329 LEU A C 1
ATOM 2470 O O . LEU A 1 342 ? 16.58739 -66.25070 -50.66650 1.000 24.24016 329 LEU A O 1
ATOM 2475 N N . ALA A 1 343 ? 15.95444 -66.43074 -52.82851 1.000 26.71549 330 ALA A N 1
ATOM 2476 C CA . ALA A 1 343 ? 15.40448 -67.76775 -52.63051 1.000 23.13909 330 ALA A CA 1
ATOM 2477 C C . ALA A 1 343 ? 16.49950 -68.78072 -52.31448 1.000 22.52931 330 ALA A C 1
ATOM 2478 O O . ALA A 1 343 ? 16.32151 -69.63172 -51.43548 1.000 29.48362 330 ALA A O 1
ATOM 2480 N N . ILE A 1 344 ? 17.63951 -68.70169 -53.01346 1.000 20.63405 331 ILE A N 1
ATOM 2481 C CA . ILE A 1 344 ? 18.75454 -69.60665 -52.73343 1.000 21.73862 331 ILE A CA 1
ATOM 2482 C C . ILE A 1 344 ? 19.21250 -69.44163 -51.28742 1.000 25.21728 331 ILE A C 1
ATOM 2483 O O . ILE A 1 344 ? 19.41851 -70.41861 -50.56241 1.000 25.29149 331 ILE A O 1
ATOM 2488 N N . TRP A 1 345 ? 19.37145 -68.18862 -50.85142 1.000 22.54919 332 TRP A N 1
ATOM 2489 C CA . TRP A 1 345 ? 19.77341 -67.90560 -49.47942 1.000 24.12990 332 TRP A CA 1
ATOM 2490 C C . TRP A 1 345 ? 18.76741 -68.46162 -48.48044 1.000 24.35335 332 TRP A C 1
ATOM 2491 O O . TRP A 1 345 ? 19.15340 -69.12160 -47.50942 1.000 25.78398 332 TRP A O 1
ATOM 2502 N N . ALA A 1 346 ? 17.46841 -68.25866 -48.73947 1.000 23.13009 333 ALA A N 1
ATOM 2503 C CA . ALA A 1 346 ? 16.42240 -68.65769 -47.79649 1.000 26.45214 333 ALA A CA 1
ATOM 2504 C C . ALA A 1 346 ? 16.36144 -70.17369 -47.62348 1.000 30.65857 333 ALA A C 1
ATOM 2505 O O . ALA A 1 346 ? 16.13443 -70.66669 -46.51048 1.000 31.50114 333 ALA A O 1
ATOM 2507 N N . ARG A 1 347 ? 16.55849 -70.92969 -48.70947 1.000 25.35643 334 ARG A N 1
ATOM 2508 C CA . ARG A 1 347 ? 16.45753 -72.38369 -48.63646 1.000 29.12920 334 ARG A CA 1
ATOM 2509 C C . ARG A 1 347 ? 17.50953 -72.99265 -47.72343 1.000 27.08809 334 ARG A C 1
ATOM 2510 O O . ARG A 1 347 ? 17.33256 -74.12966 -47.27243 1.000 28.45053 334 ARG A O 1
ATOM 2518 N N . GLN A 1 348 ? 18.59850 -72.27162 -47.45141 1.000 24.12519 335 GLN A N 1
ATOM 2519 C CA . GLN A 1 348 ? 19.59949 -72.73558 -46.49239 1.000 29.97290 335 GLN A CA 1
ATOM 2520 C C . GLN A 1 348 ? 19.10446 -72.73359 -45.04340 1.000 32.10760 335 GLN A C 1
ATOM 2521 O O . GLN A 1 348 ? 19.81846 -73.24256 -44.16938 1.000 26.60616 335 GLN A O 1
ATOM 2527 N N . ALA A 1 349 ? 17.93244 -72.16062 -44.74343 1.000 26.05935 336 ALA A N 1
ATOM 2528 C CA . ALA A 1 349 ? 17.47341 -72.13563 -43.35144 1.000 23.00145 336 ALA A CA 1
ATOM 2529 C C . ALA A 1 349 ? 17.37644 -73.55362 -42.80543 1.000 21.62692 336 ALA A C 1
ATOM 2530 O O . ALA A 1 349 ? 17.04948 -74.49564 -43.53743 1.000 26.16814 336 ALA A O 1
ATOM 2532 N N . GLY A 1 350 ? 17.68442 -73.70761 -41.51542 1.000 23.69531 337 GLY A N 1
ATOM 2533 C CA . GLY A 1 350 ? 17.73944 -75.00660 -40.88441 1.000 28.09905 337 GLY A CA 1
ATOM 2534 C C . GLY A 1 350 ? 16.55643 -75.26163 -39.96644 1.000 28.25455 337 GLY A C 1
ATOM 2535 O O . GLY A 1 350 ? 15.70840 -74.39866 -39.73846 1.000 29.02137 337 GLY A O 1
ATOM 2536 N N . GLU A 1 351 ? 16.51046 -76.49263 -39.45243 1.000 29.39250 338 GLU A N 1
ATOM 2537 C CA . GLU A 1 351 ? 15.49745 -76.87565 -38.47245 1.000 30.41672 338 GLU A CA 1
ATOM 2538 C C . GLU A 1 351 ? 15.61739 -76.03064 -37.20145 1.000 30.04707 338 GLU A C 1
ATOM 2539 O O . GLU A 1 351 ? 16.68038 -75.97860 -36.57043 1.000 26.71982 338 GLU A O 1
ATOM 2545 N N . ALA A 1 352 ? 14.50936 -75.39767 -36.80748 1.000 30.31003 339 ALA A N 1
ATOM 2546 C CA . ALA A 1 352 ? 14.48531 -74.55666 -35.61049 1.000 30.17593 339 ALA A CA 1
ATOM 2547 C C . ALA A 1 352 ? 14.95831 -75.32764 -34.38247 1.000 28.22393 339 ALA A C 1
ATOM 2548 O O . ALA A 1 352 ? 14.47534 -76.42665 -34.10348 1.000 27.01169 339 ALA A O 1
ATOM 2550 N N . GLY A 1 353 ? 15.89427 -74.73261 -33.63646 1.000 30.91061 340 GLY A N 1
ATOM 2551 C CA . GLY A 1 353 ? 16.42227 -75.38958 -32.42444 1.000 30.75329 340 GLY A CA 1
ATOM 2552 C C . GLY A 1 353 ? 17.51930 -76.38855 -32.74441 1.000 36.53022 340 GLY A C 1
ATOM 2553 O O . GLY A 1 353 ? 17.86731 -77.17953 -31.84640 1.000 39.72933 340 GLY A O 1
ATOM 2554 N N . LYS A 1 354 ? 17.90534 -76.54155 -34.09740 1.000 38.22934 341 LYS A N 1
ATOM 2555 C CA . LYS A 1 354 ? 19.05937 -77.39751 -34.47737 1.000 35.13173 341 LYS A CA 1
ATOM 2556 C C . LYS A 1 354 ? 20.07237 -76.55749 -35.25235 1.000 34.44683 341 LYS A C 1
ATOM 2557 O O . LYS A 1 354 ? 21.26136 -76.58945 -34.87832 1.000 34.06680 341 LYS A O 1
ATOM 2563 N N . LYS A 1 355 ? 19.64637 -75.81551 -36.28537 1.000 28.58706 342 LYS A N 1
ATOM 2564 C CA . LYS A 1 355 ? 20.53336 -75.13749 -37.21835 1.000 29.38497 342 LYS A CA 1
ATOM 2565 C C . LYS A 1 355 ? 20.02233 -73.72451 -37.45237 1.000 32.48070 342 LYS A C 1
ATOM 2566 O O . LYS A 1 355 ? 18.87531 -73.41054 -37.11340 1.000 33.83382 342 LYS A O 1
ATOM 2572 N N . PRO A 1 356 ? 20.86231 -72.84048 -37.98436 1.000 31.24937 343 PRO A N 1
ATOM 2573 C CA . PRO A 1 356 ? 20.51527 -71.41349 -38.02638 1.000 32.42463 343 PRO A CA 1
ATOM 2574 C C . PRO A 1 356 ? 19.35228 -71.13954 -38.96240 1.000 28.78900 343 PRO A C 1
ATOM 2575 O O . PRO A 1 356 ? 19.25432 -71.73055 -40.04940 1.000 30.57916 343 PRO A O 1
ATOM 2579 N N . PRO A 1 357 ? 18.45724 -70.23456 -38.57843 1.000 27.15815 344 PRO A N 1
ATOM 2580 C CA . PRO A 1 357 ? 17.45325 -69.75060 -39.52646 1.000 27.51561 344 PRO A CA 1
ATOM 2581 C C . PRO A 1 357 ? 18.11424 -68.82259 -40.52845 1.000 29.54117 344 PRO A C 1
ATOM 2582 O O . PRO A 1 357 ? 19.33423 -68.62655 -40.50142 1.000 26.63914 344 PRO A O 1
ATOM 2586 N N . ARG A 1 358 ? 17.32224 -68.24462 -41.41847 1.000 23.92406 345 ARG A N 1
ATOM 2587 C CA . ARG A 1 358 ? 17.79723 -67.20261 -42.31847 1.000 25.84827 345 ARG A CA 1
ATOM 2588 C C . ARG A 1 358 ? 16.99019 -65.94563 -42.05149 1.000 25.83768 345 ARG A C 1
ATOM 2589 O O . ARG A 1 358 ? 15.76219 -65.94967 -42.19652 1.000 24.92222 345 ARG A O 1
ATOM 2597 N N . ILE A 1 359 ? 17.67014 -64.88861 -41.62648 1.000 23.85795 346 ILE A N 1
ATOM 2598 C CA . ILE A 1 359 ? 17.02510 -63.65262 -41.19851 1.000 23.61607 346 ILE A CA 1
ATOM 2599 C C . ILE A 1 359 ? 17.63508 -62.50361 -41.98850 1.000 24.26771 346 ILE A C 1
ATOM 2600 O O . ILE A 1 359 ? 18.85407 -62.31957 -41.97548 1.000 18.94928 346 ILE A O 1
ATOM 2605 N N . ALA A 1 360 ? 16.79807 -61.72764 -42.66953 1.000 24.70317 347 ALA A N 1
ATOM 2606 C CA . ALA A 1 360 ? 17.26705 -60.57663 -43.42752 1.000 24.42186 347 ALA A CA 1
ATOM 2607 C C . ALA A 1 360 ? 16.54100 -59.34665 -42.92355 1.000 24.15340 347 ALA A C 1
ATOM 2608 O O . ALA A 1 360 ? 15.30500 -59.34269 -42.84158 1.000 24.82575 347 ALA A O 1
ATOM 2610 N N . CYS A 1 361 ? 17.30696 -58.29963 -42.60954 1.000 22.82595 348 CYS A N 1
ATOM 2611 C CA . CYS A 1 361 ? 16.76791 -57.06764 -42.04456 1.000 22.85360 348 CYS A CA 1
ATOM 2612 C C . CYS A 1 361 ? 17.07889 -55.90663 -42.97256 1.000 19.27829 348 CYS A C 1
ATOM 2613 O O . CYS A 1 361 ? 18.23990 -55.71660 -43.35454 1.000 21.16367 348 CYS A O 1
ATOM 2616 N N . TYR A 1 362 ? 16.05888 -55.09867 -43.28359 1.000 22.83844 349 TYR A N 1
ATOM 2617 C CA . TYR A 1 362 ? 16.23086 -53.88167 -44.09259 1.000 29.91433 349 TYR A CA 1
ATOM 2618 C C . TYR A 1 362 ? 15.39481 -52.77969 -43.44662 1.000 23.29247 349 TYR A C 1
ATOM 2619 O O . TYR A 1 362 ? 14.17481 -52.75373 -43.61565 1.000 22.62005 349 TYR A O 1
ATOM 2628 N N . GLY A 1 363 ? 16.04076 -51.87067 -42.72961 1.000 24.04931 350 GLY A N 1
ATOM 2629 C CA . GLY A 1 363 ? 15.27172 -50.86868 -42.00063 1.000 23.02972 350 GLY A CA 1
ATOM 2630 C C . GLY A 1 363 ? 14.35672 -51.56771 -41.01165 1.000 26.87156 350 GLY A C 1
ATOM 2631 O O . GLY A 1 363 ? 14.79672 -52.36169 -40.16763 1.000 24.63528 350 GLY A O 1
ATOM 2632 N N . ASP A 1 364 ? 13.06171 -51.29775 -41.08768 1.000 23.67592 351 ASP A N 1
ATOM 2633 C CA . ASP A 1 364 ? 12.12171 -51.96777 -40.20270 1.000 23.42887 351 ASP A CA 1
ATOM 2634 C C . ASP A 1 364 ? 11.46276 -53.16979 -40.87070 1.000 21.61363 351 ASP A C 1
ATOM 2635 O O . ASP A 1 364 ? 10.52477 -53.74282 -40.30972 1.000 24.08323 351 ASP A O 1
ATOM 2640 N N . ASP A 1 365 ? 11.96780 -53.59279 -42.03769 1.000 25.29849 352 ASP A N 1
ATOM 2641 C CA . ASP A 1 365 ? 11.42485 -54.72981 -42.77069 1.000 20.88380 352 ASP A CA 1
ATOM 2642 C C . ASP A 1 365 ? 12.26789 -55.97978 -42.51367 1.000 28.24441 352 ASP A C 1
ATOM 2643 O O . ASP A 1 365 ? 13.48888 -55.89974 -42.35564 1.000 27.26003 352 ASP A O 1
ATOM 2648 N N . THR A 1 366 ? 11.61292 -57.14080 -42.45667 1.000 24.95428 353 THR A N 1
ATOM 2649 C CA . THR A 1 366 ? 12.31195 -58.38478 -42.15965 1.000 28.90064 353 THR A CA 1
ATOM 2650 C C . THR A 1 366 ? 11.76301 -59.51580 -43.01465 1.000 27.91441 353 THR A C 1
ATOM 2651 O O . THR A 1 366 ? 10.57702 -59.53284 -43.37168 1.000 28.27386 353 THR A O 1
ATOM 2655 N N . ASP A 1 367 ? 12.63704 -60.47578 -43.31763 1.000 24.82668 354 ASP A N 1
ATOM 2656 C CA . ASP A 1 367 ? 12.26810 -61.73079 -43.97963 1.000 21.54595 354 ASP A CA 1
ATOM 2657 C C . ASP A 1 367 ? 12.91911 -62.84377 -43.17960 1.000 23.49639 354 ASP A C 1
ATOM 2658 O O . ASP A 1 367 ? 14.14511 -62.86273 -43.02758 1.000 29.69922 354 ASP A O 1
ATOM 2663 N N . ILE A 1 368 ? 12.10313 -63.73579 -42.62462 1.000 22.48221 355 ILE A N 1
ATOM 2664 C CA . ILE A 1 368 ? 12.55414 -64.75877 -41.68860 1.000 26.14965 355 ILE A CA 1
ATOM 2665 C C . ILE A 1 368 ? 12.17520 -66.12778 -42.22860 1.000 26.32267 355 ILE A C 1
ATOM 2666 O O . ILE A 1 368 ? 11.01421 -66.35782 -42.58462 1.000 26.70620 355 ILE A O 1
ATOM 2671 N N . TYR A 1 369 ? 13.14322 -67.03575 -42.26157 1.000 23.00912 356 TYR A N 1
ATOM 2672 C CA . TYR A 1 369 ? 12.93128 -68.40076 -42.72257 1.000 29.37648 356 TYR A CA 1
ATOM 2673 C C . TYR A 1 369 ? 13.46528 -69.36474 -41.68155 1.000 24.11300 356 TYR A C 1
ATOM 2674 O O . TYR A 1 369 ? 14.53626 -69.13970 -41.11352 1.000 24.52308 356 TYR A O 1
ATOM 2683 N N . TYR A 1 370 ? 12.70931 -70.42776 -41.43456 1.000 22.28702 357 TYR A N 1
ATOM 2684 C CA . TYR A 1 370 ? 13.16733 -71.53574 -40.61054 1.000 27.88211 357 TYR A CA 1
ATOM 2685 C C . TYR A 1 370 ? 12.48338 -72.79176 -41.12154 1.000 27.87703 357 TYR A C 1
ATOM 2686 O O . TYR A 1 370 ? 11.54939 -72.72280 -41.93157 1.000 27.05220 357 TYR A O 1
ATOM 2695 N N . ARG A 1 371 ? 12.98540 -73.94975 -40.69153 1.000 21.23602 358 ARG A N 1
ATOM 2696 C CA . ARG A 1 371 ? 12.35645 -75.22477 -41.01953 1.000 28.65197 358 ARG A CA 1
ATOM 2697 C C . ARG A 1 371 ? 11.78344 -75.85078 -39.76154 1.000 32.14501 358 ARG A C 1
ATOM 2698 O O . ARG A 1 371 ? 12.36842 -75.74375 -38.67853 1.000 29.38645 358 ARG A O 1
ATOM 2706 N N . LYS A 1 372 ? 10.63147 -76.49281 -39.91456 1.000 25.53574 359 LYS A N 1
ATOM 2707 C CA . LYS A 1 372 ? 10.01547 -77.26983 -38.85057 1.000 30.83810 359 LYS A CA 1
ATOM 2708 C C . LYS A 1 372 ? 9.61952 -78.60384 -39.45957 1.000 35.06503 359 LYS A C 1
ATOM 2709 O O . LYS A 1 372 ? 8.88154 -78.64287 -40.45058 1.000 34.24422 359 LYS A O 1
ATOM 2715 N N . ASP A 1 373 ? 10.12554 -79.68882 -38.87955 1.000 33.44439 360 ASP A N 1
ATOM 2716 C CA . ASP A 1 373 ? 9.97660 -81.01583 -39.46354 1.000 31.91918 360 ASP A CA 1
ATOM 2717 C C . ASP A 1 373 ? 10.43563 -81.01083 -40.91453 1.000 27.72119 360 ASP A C 1
ATOM 2718 O O . ASP A 1 373 ? 9.83667 -81.64985 -41.78154 1.000 34.75699 360 ASP A O 1
ATOM 2723 N N . GLY A 1 374 ? 11.50261 -80.25180 -41.18752 1.000 29.04702 361 GLY A N 1
ATOM 2724 C CA . GLY A 1 374 ? 12.08164 -80.17479 -42.51550 1.000 23.26915 361 GLY A CA 1
ATOM 2725 C C . GLY A 1 374 ? 11.41663 -79.21381 -43.48352 1.000 28.87398 361 GLY A C 1
ATOM 2726 O O . GLY A 1 374 ? 12.00964 -78.90380 -44.53951 1.000 23.72236 361 GLY A O 1
ATOM 2727 N N . LYS A 1 375 ? 10.21261 -78.73785 -43.18455 1.000 28.44364 362 LYS A N 1
ATOM 2728 C CA . LYS A 1 375 ? 9.50060 -77.86988 -44.11658 1.000 25.98063 362 LYS A CA 1
ATOM 2729 C C . LYS A 1 375 ? 9.87955 -76.41786 -43.87358 1.000 31.48703 362 LYS A C 1
ATOM 2730 O O . LYS A 1 375 ? 10.02951 -75.98285 -42.72258 1.000 29.71228 362 LYS A O 1
ATOM 2736 N N . LEU A 1 376 ? 10.04755 -75.67787 -44.96858 1.000 26.12843 363 LEU A N 1
ATOM 2737 C CA . LEU A 1 376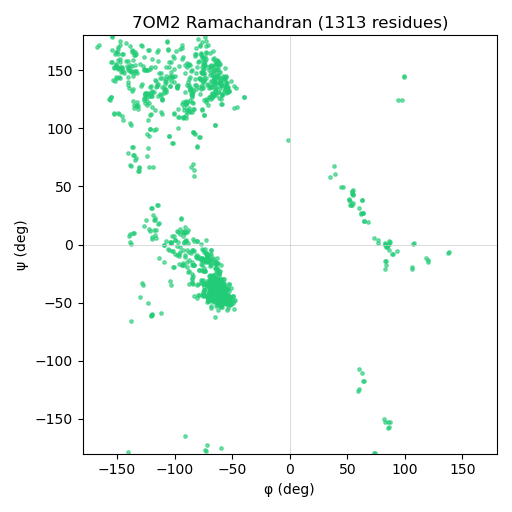 ? 10.46751 -74.28485 -44.88658 1.000 27.28488 363 LEU A CA 1
ATOM 2738 C C . LEU A 1 376 ? 9.26547 -73.38289 -44.64761 1.000 28.36049 363 LEU A C 1
ATOM 2739 O O . LEU A 1 376 ? 8.24049 -73.49893 -45.33463 1.000 28.34093 363 LEU A O 1
ATOM 2744 N N . TYR A 1 377 ? 9.40642 -72.47488 -43.68562 1.000 23.71202 364 TYR A N 1
ATOM 2745 C CA . TYR A 1 377 ? 8.39939 -71.49291 -43.34064 1.000 23.44851 364 TYR A CA 1
ATOM 2746 C C . TYR A 1 377 ? 8.99135 -70.09389 -43.46164 1.000 26.04564 364 TYR A C 1
ATOM 2747 O O . TYR A 1 377 ? 10.18933 -69.88185 -43.23362 1.000 23.60239 364 TYR A O 1
ATOM 2756 N N . ARG A 1 378 ? 8.13132 -69.13492 -43.78667 1.000 22.22060 365 ARG A N 1
ATOM 2757 C CA . ARG A 1 378 ? 8.51828 -67.74291 -43.94667 1.000 21.11662 365 ARG A CA 1
ATOM 2758 C C . ARG A 1 378 ? 7.65224 -66.87993 -43.03669 1.000 22.66709 365 ARG A C 1
ATOM 2759 O O . ARG A 1 378 ? 6.42524 -67.02897 -43.01972 1.000 22.88212 365 ARG A O 1
ATOM 2767 N N . ILE A 1 379 ? 8.28319 -65.99990 -42.26268 1.000 21.02423 366 ILE A N 1
ATOM 2768 C CA . ILE A 1 379 ? 7.56814 -65.03192 -41.44471 1.000 25.44233 366 ILE A CA 1
ATOM 2769 C C . ILE A 1 379 ? 7.93711 -63.64891 -41.95271 1.000 23.09981 366 ILE A C 1
ATOM 2770 O O . ILE A 1 379 ? 9.09511 -63.40488 -42.31668 1.000 23.30813 366 ILE A O 1
ATOM 2775 N N . CYS A 1 380 ? 6.95708 -62.74194 -41.96974 1.000 20.83476 367 CYS A N 1
ATOM 2776 C CA . CYS A 1 380 ? 7.16505 -61.36294 -42.41974 1.000 24.30157 367 CYS A CA 1
ATOM 2777 C C . CYS A 1 380 ? 6.42900 -60.40496 -41.48376 1.000 26.72288 367 CYS A C 1
ATOM 2778 O O . CYS A 1 380 ? 5.45399 -59.75499 -41.87479 1.000 28.54561 367 CYS A O 1
ATOM 2781 N N . PRO A 1 381 ? 6.87497 -60.29193 -40.23475 1.000 27.51635 368 PRO A N 1
ATOM 2782 C CA . PRO A 1 381 ? 6.15492 -59.45595 -39.26378 1.000 22.93255 368 PRO A CA 1
ATOM 2783 C C . PRO A 1 381 ? 6.42088 -57.97494 -39.48378 1.000 26.94204 368 PRO A C 1
ATOM 2784 O O . PRO A 1 381 ? 7.35388 -57.57392 -40.18176 1.000 26.14175 368 PRO A O 1
ATOM 2788 N N . ASP A 1 382 ? 5.56084 -57.15896 -38.87381 1.000 27.93706 369 ASP A N 1
ATOM 2789 C CA . ASP A 1 382 ? 5.67780 -55.70796 -38.91381 1.000 23.75523 369 ASP A CA 1
ATOM 2790 C C . ASP A 1 382 ? 5.96775 -55.19094 -37.51781 1.000 25.80997 369 ASP A C 1
ATOM 2791 O O . ASP A 1 382 ? 5.37374 -55.66195 -36.54182 1.000 28.87102 369 ASP A O 1
ATOM 2796 N N . PHE A 1 383 ? 6.88072 -54.23291 -37.42680 1.000 28.70446 370 PHE A N 1
ATOM 2797 C CA . PHE A 1 383 ? 7.06567 -53.44690 -36.21180 1.000 24.20127 370 PHE A CA 1
ATOM 2798 C C . PHE A 1 383 ? 6.11663 -52.25293 -36.22183 1.000 30.59039 370 PHE A C 1
ATOM 2799 O O . PHE A 1 383 ? 5.92263 -51.61294 -37.25884 1.000 30.52517 370 PHE A O 1
ATOM 2807 N N . LYS A 1 384 ? 5.60759 -51.87494 -35.05584 1.000 27.55209 371 LYS A N 1
ATOM 2808 C CA . LYS A 1 384 ? 4.78155 -50.64896 -34.94087 1.000 25.02548 371 LYS A CA 1
ATOM 2809 C C . LYS A 1 384 ? 5.66551 -49.45593 -34.54486 1.000 26.97823 371 LYS A C 1
ATOM 2810 O O . LYS A 1 384 ? 6.27149 -49.52691 -33.47484 1.000 25.28817 371 LYS A O 1
ATOM 2816 N N . GLN A 1 385 ? 5.70049 -48.40294 -35.36786 1.000 23.50345 372 GLN A N 1
ATOM 2817 C CA . GLN A 1 385 ? 6.53345 -47.18191 -35.12185 1.000 38.03578 372 GLN A CA 1
ATOM 2818 C C . GLN A 1 385 ? 7.89745 -47.57986 -34.54782 1.000 37.77770 372 GLN A C 1
ATOM 2819 O O . GLN A 1 385 ? 8.22941 -47.14084 -33.44682 1.000 33.26130 372 GLN A O 1
ATOM 2825 N N . MET A 1 386 ? 8.65449 -48.36184 -35.30880 1.000 30.57780 373 MET A N 1
ATOM 2826 C CA . MET A 1 386 ? 9.96150 -48.88680 -34.84576 1.000 31.18612 373 MET A CA 1
ATOM 2827 C C . MET A 1 386 ? 10.88545 -47.78777 -34.30375 1.000 26.65442 373 MET A C 1
ATOM 2828 O O . MET A 1 386 ? 11.59544 -48.07574 -33.35573 1.000 26.66096 373 MET A O 1
ATOM 2833 N N . ASP A 1 387 ? 10.88943 -46.59977 -34.90276 1.000 18.51041 374 ASP A N 1
ATOM 2834 C CA . ASP A 1 387 ? 11.85139 -45.59074 -34.45475 1.000 25.23279 374 ASP A CA 1
ATOM 2835 C C . ASP A 1 387 ? 11.64934 -45.21573 -32.99075 1.000 24.09430 374 ASP A C 1
ATOM 2836 O O . ASP A 1 387 ? 12.61232 -44.85870 -32.29973 1.000 27.44065 374 ASP A O 1
ATOM 2841 N N . GLY A 1 388 ? 10.41833 -45.28677 -32.49278 1.000 22.82125 375 GLY A N 1
ATOM 2842 C CA . GLY A 1 388 ? 10.22129 -45.05677 -31.07779 1.000 23.41307 375 GLY A CA 1
ATOM 2843 C C . GLY A 1 388 ? 10.87331 -46.10174 -30.20476 1.000 23.84276 375 GLY A C 1
ATOM 2844 O O . GLY A 1 388 ? 11.14427 -45.83272 -29.02976 1.000 27.06703 375 GLY A O 1
ATOM 2845 N N . SER A 1 389 ? 11.17336 -47.27873 -30.76475 1.000 25.62832 376 SER A N 1
ATOM 2846 C CA . SER A 1 389 ? 11.76437 -48.37071 -29.99673 1.000 28.45082 376 SER A CA 1
ATOM 2847 C C . SER A 1 389 ? 13.28438 -48.42866 -30.08969 1.000 28.14963 376 SER A C 1
ATOM 2848 O O . SER A 1 389 ? 13.89239 -49.24264 -29.39268 1.000 29.61357 376 SER A O 1
ATOM 2851 N N . VAL A 1 390 ? 13.90837 -47.60965 -30.93569 1.000 24.04139 377 VAL A N 1
ATOM 2852 C CA . VAL A 1 390 ? 15.36038 -47.65361 -31.10465 1.000 21.65942 377 VAL A CA 1
ATOM 2853 C C . VAL A 1 390 ? 16.01033 -47.00258 -29.88164 1.000 29.17677 377 VAL A C 1
ATOM 2854 O O . VAL A 1 390 ? 15.89829 -45.78758 -29.67866 1.000 25.05169 377 VAL A O 1
ATOM 2858 N N . ASP A 1 391 ? 16.69034 -47.80855 -29.06262 1.000 24.95354 378 ASP A N 1
ATOM 2859 C CA . ASP A 1 391 ? 17.26829 -47.34252 -27.80861 1.000 26.28908 378 ASP A CA 1
ATOM 2860 C C . ASP A 1 391 ? 18.57228 -46.59149 -28.06459 1.000 27.89563 378 ASP A C 1
ATOM 2861 O O . ASP A 1 391 ? 19.24230 -46.77647 -29.08457 1.000 22.29523 378 ASP A O 1
ATOM 2866 N N . ALA A 1 392 ? 18.93823 -45.74247 -27.10559 1.000 27.38579 379 ALA A N 1
ATOM 2867 C CA . ALA A 1 392 ? 20.15321 -44.95043 -27.24957 1.000 26.96197 379 ALA A CA 1
ATOM 2868 C C . ALA A 1 392 ? 21.41023 -45.81639 -27.27853 1.000 28.39603 379 ALA A C 1
ATOM 2869 O O . ALA A 1 392 ? 22.39524 -45.43737 -27.91751 1.000 23.74744 379 ALA A O 1
ATOM 2871 N N . THR A 1 393 ? 21.42125 -46.95439 -26.57353 1.000 22.69747 380 THR A N 1
ATOM 2872 C CA . THR A 1 393 ? 22.61328 -47.80135 -26.58749 1.000 21.95373 380 THR A CA 1
ATOM 2873 C C . THR A 1 393 ? 22.87733 -48.36035 -27.98348 1.000 22.26122 380 THR A C 1
ATOM 2874 O O . THR A 1 393 ? 24.02934 -48.40432 -28.43446 1.000 25.22662 380 THR A O 1
ATOM 2878 N N . THR A 1 394 ? 21.82536 -48.81039 -28.67550 1.000 22.15344 381 THR A N 1
ATOM 2879 C CA . THR A 1 394 ? 21.97940 -49.24239 -30.06650 1.000 22.04824 381 THR A CA 1
ATOM 2880 C C . THR A 1 394 ? 22.51239 -48.11438 -30.93249 1.000 23.87184 381 THR A C 1
ATOM 2881 O O . THR A 1 394 ? 23.44841 -48.30636 -31.72147 1.000 23.38865 381 THR A O 1
ATOM 2885 N N . ILE A 1 395 ? 21.94635 -46.91840 -30.78251 1.000 23.64299 382 ILE A N 1
ATOM 2886 C CA . ILE A 1 395 ? 22.37733 -45.81139 -31.62551 1.000 26.84624 382 ILE A CA 1
ATOM 2887 C C . ILE A 1 395 ? 23.86032 -45.53134 -31.42348 1.000 29.34987 382 ILE A C 1
ATOM 2888 O O . ILE A 1 395 ? 24.61433 -45.38533 -32.38947 1.000 23.86236 382 ILE A O 1
ATOM 2893 N N . GLU A 1 396 ? 24.30429 -45.45832 -30.16547 1.000 23.07158 383 GLU A N 1
ATOM 2894 C CA . GLU A 1 396 ? 25.71727 -45.18428 -29.90644 1.000 25.29795 383 GLU A CA 1
ATOM 2895 C C . GLU A 1 396 ? 26.60532 -46.31425 -30.41442 1.000 23.52945 383 GLU A C 1
ATOM 2896 O O . GLU A 1 396 ? 27.70232 -46.06422 -30.93939 1.000 23.80573 383 GLU A O 1
ATOM 2902 N N . ALA A 1 397 ? 26.14436 -47.56427 -30.27942 1.000 21.63818 384 ALA A N 1
ATOM 2903 C CA . ALA A 1 397 ? 26.94340 -48.69824 -30.74039 1.000 23.20855 384 ALA A CA 1
ATOM 2904 C C . ALA A 1 397 ? 27.08543 -48.69225 -32.26239 1.000 28.21036 384 ALA A C 1
ATOM 2905 O O . ALA A 1 397 ? 28.14346 -49.04822 -32.79436 1.000 24.93671 384 ALA A O 1
ATOM 2907 N N . VAL A 1 398 ? 26.02744 -48.30029 -32.97941 1.000 25.66062 385 VAL A N 1
ATOM 2908 C CA . VAL A 1 398 ? 26.11947 -48.24730 -34.43241 1.000 24.63441 385 VAL A CA 1
ATOM 2909 C C . VAL A 1 398 ? 27.11044 -47.17527 -34.85340 1.000 20.98808 385 VAL A C 1
ATOM 2910 O O . VAL A 1 398 ? 27.94247 -47.38825 -35.75238 1.000 23.47181 385 VAL A O 1
ATOM 2914 N N . VAL A 1 399 ? 27.03439 -46.00027 -34.22641 1.000 18.89160 386 VAL A N 1
ATOM 2915 C CA . VAL A 1 399 ? 27.97437 -44.94624 -34.57939 1.000 22.72619 386 VAL A CA 1
ATOM 2916 C C . VAL A 1 399 ? 29.39638 -45.40119 -34.29336 1.000 26.60785 386 VAL A C 1
ATOM 2917 O O . VAL A 1 399 ? 30.29039 -45.27317 -35.14034 1.000 23.63069 386 VAL A O 1
ATOM 2921 N N . ASP A 1 400 ? 29.61437 -45.98818 -33.11535 1.000 22.44300 387 ASP A N 1
ATOM 2922 C CA . ASP A 1 400 ? 30.94838 -46.46913 -32.76232 1.000 19.46035 387 ASP A CA 1
ATOM 2923 C C . ASP A 1 400 ? 31.43243 -47.53213 -33.74730 1.000 23.53868 387 ASP A C 1
ATOM 2924 O O . ASP A 1 400 ? 32.61044 -47.56009 -34.12027 1.000 24.32852 387 ASP A O 1
ATOM 2929 N N . TYR A 1 401 ? 30.52947 -48.41216 -34.19031 1.000 26.81791 388 TYR A N 1
ATOM 2930 C CA . TYR A 1 401 ? 30.91152 -49.45915 -35.13330 1.000 21.72040 388 TYR A CA 1
ATOM 2931 C C . TYR A 1 401 ? 31.34653 -48.85715 -36.47329 1.000 23.95059 388 TYR A C 1
ATOM 2932 O O . TYR A 1 401 ? 32.40355 -49.20812 -37.01127 1.000 23.89945 388 TYR A O 1
ATOM 2941 N N . VAL A 1 402 ? 30.56551 -47.90517 -36.99232 1.000 22.41399 389 VAL A N 1
ATOM 2942 C CA . VAL A 1 402 ? 30.88952 -47.25017 -38.26331 1.000 27.55528 389 VAL A CA 1
ATOM 2943 C C . VAL A 1 402 ? 32.16849 -46.41513 -38.14529 1.000 26.70619 389 VAL A C 1
ATOM 2944 O O . VAL A 1 402 ? 33.02951 -46.44411 -39.02627 1.000 24.79154 389 VAL A O 1
ATOM 2948 N N . VAL A 1 403 ? 32.30245 -45.63012 -37.07629 1.000 21.50846 390 VAL A N 1
ATOM 2949 C CA . VAL A 1 403 ? 33.51842 -44.83208 -36.89927 1.000 26.94222 390 VAL A CA 1
ATOM 2950 C C . VAL A 1 403 ? 34.73444 -45.75004 -36.76124 1.000 25.23633 390 VAL A C 1
ATOM 2951 O O . VAL A 1 403 ? 35.76945 -45.56202 -37.41222 1.000 27.70440 390 VAL A O 1
ATOM 2955 N N . ASP A 1 404 ? 34.62745 -46.75804 -35.90324 1.000 22.99415 391 ASP A N 1
ATOM 2956 C CA . ASP A 1 404 ? 35.75248 -47.66000 -35.67820 1.000 26.72684 391 ASP A CA 1
ATOM 2957 C C . ASP A 1 404 ? 36.14053 -48.39200 -36.95819 1.000 27.38143 391 ASP A C 1
ATOM 2958 O O . ASP A 1 404 ? 37.32954 -48.63697 -37.20516 1.000 26.10268 391 ASP A O 1
ATOM 2963 N N . ALA A 1 405 ? 35.15356 -48.76104 -37.78621 1.000 26.50541 392 ALA A N 1
ATOM 2964 C CA . ALA A 1 405 ? 35.48261 -49.43404 -39.03920 1.000 27.96220 392 ALA A CA 1
ATOM 2965 C C . ALA A 1 405 ? 36.40760 -48.57301 -39.88018 1.000 25.87854 392 ALA A C 1
ATOM 2966 O O . ALA A 1 405 ? 37.37563 -49.06999 -40.46616 1.000 28.79249 392 ALA A O 1
ATOM 2968 N N . HIS A 1 406 ? 36.12156 -47.27102 -39.94520 1.000 27.43817 393 HIS A N 1
ATOM 2969 C CA . HIS A 1 406 ? 36.94455 -46.35700 -40.72219 1.000 25.95019 393 HIS A CA 1
ATOM 2970 C C . HIS A 1 406 ? 38.29953 -46.14196 -40.06416 1.000 30.21572 393 HIS A C 1
ATOM 2971 O O . HIS A 1 406 ? 39.33754 -46.20993 -40.73113 1.000 30.17060 393 HIS A O 1
ATOM 2978 N N . VAL A 1 407 ? 38.31849 -45.89495 -38.75216 1.000 26.87951 394 VAL A N 1
ATOM 2979 C CA . VAL A 1 407 ? 39.58847 -45.56590 -38.10713 1.000 33.60382 394 VAL A CA 1
ATOM 2980 C C . VAL A 1 407 ? 40.49750 -46.77887 -37.95811 1.000 37.56520 394 VAL A C 1
ATOM 2981 O O . VAL A 1 407 ? 41.71749 -46.61383 -37.87208 1.000 35.99829 394 VAL A O 1
ATOM 2985 N N . LYS A 1 408 ? 39.94554 -47.99889 -37.95711 1.000 32.98134 395 LYS A N 1
ATOM 2986 C CA . LYS A 1 408 ? 40.79158 -49.18586 -38.04908 1.000 36.64920 395 LYS A CA 1
ATOM 2987 C C . LYS A 1 408 ? 41.52661 -49.22185 -39.38707 1.000 39.36415 395 LYS A C 1
ATOM 2988 O O . LYS A 1 408 ? 42.72262 -49.53681 -39.44804 1.000 38.13226 395 LYS A O 1
ATOM 2994 N N . GLN A 1 409 ? 40.82462 -48.89588 -40.47208 1.000 31.58774 396 GLN A N 1
ATOM 2995 C CA . GLN A 1 409 ? 41.43065 -48.88887 -41.79807 1.000 35.33438 396 GLN A CA 1
ATOM 2996 C C . GLN A 1 409 ? 42.29662 -47.65185 -42.03106 1.000 34.78686 396 GLN A C 1
ATOM 2997 O O . GLN A 1 409 ? 43.31164 -47.72882 -42.73104 1.000 34.01971 396 GLN A O 1
ATOM 3003 N N . TYR A 1 410 ? 41.93057 -46.51585 -41.44508 1.000 30.63560 397 TYR A N 1
ATOM 3004 C CA . TYR A 1 410 ? 42.61453 -45.24483 -41.67807 1.000 30.36398 397 TYR A CA 1
ATOM 3005 C C . TYR A 1 410 ? 42.84048 -44.56782 -40.33007 1.000 29.03419 397 TYR A C 1
ATOM 3006 O O . TYR A 1 410 ? 42.20945 -43.55483 -40.00709 1.000 27.65875 397 TYR A O 1
ATOM 3015 N N . PRO A 1 411 ? 43.77548 -45.09178 -39.52904 1.000 25.11994 398 PRO A N 1
ATOM 3016 C CA . PRO A 1 411 ? 43.89944 -44.63277 -38.13305 1.000 30.73510 398 PRO A CA 1
ATOM 3017 C C . PRO A 1 411 ? 44.40739 -43.20475 -37.96804 1.000 33.30183 398 PRO A C 1
ATOM 3018 O O . PRO A 1 411 ? 44.27135 -42.65975 -36.86405 1.000 29.45602 398 PRO A O 1
ATOM 3022 N N . THR A 1 412 ? 44.99839 -42.58374 -38.99803 1.000 27.45341 399 THR A N 1
ATOM 3023 C CA . THR A 1 412 ? 45.53935 -41.23672 -38.81003 1.000 23.63754 399 THR A CA 1
ATOM 3024 C C . THR A 1 412 ? 44.44831 -40.16176 -38.70006 1.000 21.97904 399 THR A C 1
ATOM 3025 O O . THR A 1 412 ? 44.77127 -39.00174 -38.41106 1.000 26.61652 399 THR A O 1
ATOM 3029 N N . ALA A 1 413 ? 43.17833 -40.51280 -38.92609 1.000 23.30235 400 ALA A N 1
ATOM 3030 C CA . ALA A 1 413 ? 42.06330 -39.57383 -38.82412 1.000 23.64373 400 ALA A CA 1
ATOM 3031 C C . ALA A 1 413 ? 41.07628 -39.97885 -37.72614 1.000 25.67795 400 ALA A C 1
ATOM 3032 O O . ALA A 1 413 ? 39.90627 -39.57789 -37.75117 1.000 26.44144 400 ALA A O 1
ATOM 3034 N N . ARG A 1 414 ? 41.53529 -40.76783 -36.75712 1.000 24.87909 401 ARG A N 1
ATOM 3035 C CA . ARG A 1 414 ? 40.65328 -41.26785 -35.70714 1.000 26.64524 401 ARG A CA 1
ATOM 3036 C C . ARG A 1 414 ? 39.97823 -40.13887 -34.93416 1.000 27.42499 401 ARG A C 1
ATOM 3037 O O . ARG A 1 414 ? 38.76322 -40.16890 -34.70219 1.000 22.61754 401 ARG A O 1
ATOM 3045 N N . GLN A 1 415 ? 40.75619 -39.16484 -34.45915 1.000 24.37332 402 GLN A N 1
ATOM 3046 C CA . GLN A 1 415 ? 40.19314 -38.20085 -33.51517 1.000 22.49749 402 GLN A CA 1
ATOM 3047 C C . GLN A 1 415 ? 39.16312 -37.29189 -34.17620 1.000 30.07057 402 GLN A C 1
ATOM 3048 O O . GLN A 1 415 ? 38.13710 -36.97092 -33.56122 1.000 26.23159 402 GLN A O 1
ATOM 3054 N N . PHE A 1 416 ? 39.41914 -36.84589 -35.41020 1.000 29.22632 403 PHE A N 1
ATOM 3055 C CA . PHE A 1 416 ? 38.42513 -36.02792 -36.09923 1.000 26.75650 403 PHE A CA 1
ATOM 3056 C C . PHE A 1 416 ? 37.10115 -36.77597 -36.23325 1.000 24.76933 403 PHE A C 1
ATOM 3057 O O . PHE A 1 416 ? 36.04013 -36.23900 -35.91128 1.000 23.23374 403 PHE A O 1
ATOM 3065 N N . TRP A 1 417 ? 37.14220 -38.01997 -36.71824 1.000 21.38060 404 TRP A N 1
ATOM 3066 C CA . TRP A 1 417 ? 35.89023 -38.72201 -36.97726 1.000 27.57232 404 TRP A CA 1
ATOM 3067 C C . TRP A 1 417 ? 35.21722 -39.20502 -35.70027 1.000 25.56119 404 TRP A C 1
ATOM 3068 O O . TRP A 1 417 ? 33.99922 -39.39806 -35.70530 1.000 24.11564 404 TRP A O 1
ATOM 3079 N N . GLU A 1 418 ? 35.96320 -39.37399 -34.60326 1.000 26.92479 405 GLU A N 1
ATOM 3080 C CA . GLU A 1 418 ? 35.29318 -39.61800 -33.32327 1.000 27.89897 405 GLU A CA 1
ATOM 3081 C C . GLU A 1 418 ? 34.50413 -38.39602 -32.86130 1.000 26.13078 405 GLU A C 1
ATOM 3082 O O . GLU A 1 418 ? 33.40812 -38.54705 -32.31132 1.000 25.30552 405 GLU A O 1
ATOM 3088 N N . GLU A 1 419 ? 35.00010 -37.18401 -33.13029 1.000 29.58270 406 GLU A N 1
ATOM 3089 C CA . GLU A 1 419 ? 34.19405 -35.99303 -32.85832 1.000 23.14312 406 GLU A CA 1
ATOM 3090 C C . GLU A 1 419 ? 32.94407 -35.95808 -33.72735 1.000 30.82666 406 GLU A C 1
ATOM 3091 O O . GLU A 1 419 ? 31.87705 -35.52911 -33.26937 1.000 25.99551 406 GLU A O 1
ATOM 3097 N N . VAL A 1 420 ? 33.06311 -36.34808 -35.00534 1.000 23.75400 407 VAL A N 1
ATOM 3098 C CA . VAL A 1 420 ? 31.88113 -36.36513 -35.86737 1.000 22.58141 407 VAL A CA 1
ATOM 3099 C C . VAL A 1 420 ? 30.86315 -37.37015 -35.34738 1.000 19.08078 407 VAL A C 1
ATOM 3100 O O . VAL A 1 420 ? 29.64914 -37.10719 -35.34541 1.000 23.15319 407 VAL A O 1
ATOM 3104 N N . GLY A 1 421 ? 31.33718 -38.53814 -34.89536 1.000 19.49255 408 GLY A N 1
ATOM 3105 C CA . GLY A 1 421 ? 30.42520 -39.52416 -34.33638 1.000 21.33996 408 GLY A CA 1
ATOM 3106 C C . GLY A 1 421 ? 29.63315 -38.98918 -33.15240 1.000 25.90239 408 GLY A C 1
ATOM 3107 O O . GLY A 1 421 ? 28.45616 -39.31021 -32.98142 1.000 25.06915 408 GLY A O 1
ATOM 3108 N N . LYS A 1 422 ? 30.25511 -38.15215 -32.32239 1.000 27.06889 409 LYS A N 1
ATOM 3109 C CA . LYS A 1 422 ? 29.49507 -37.55217 -31.22441 1.000 26.29713 409 LYS A CA 1
ATOM 3110 C C . LYS A 1 422 ? 28.39405 -36.64621 -31.75744 1.000 24.41002 409 LYS A C 1
ATOM 3111 O O . LYS A 1 422 ? 27.26904 -36.65824 -31.24247 1.000 24.16072 409 LYS A O 1
ATOM 3117 N N . LEU A 1 423 ? 28.69305 -35.86520 -32.80644 1.000 18.01735 410 LEU A N 1
ATOM 3118 C CA . LEU A 1 423 ? 27.66104 -35.06024 -33.45447 1.000 24.60481 410 LEU A CA 1
ATOM 3119 C C . LEU A 1 423 ? 26.54008 -35.93428 -33.98749 1.000 25.28634 410 LEU A C 1
ATOM 3120 O O . LEU A 1 423 ? 25.35706 -35.60031 -33.85052 1.000 23.75647 410 LEU A O 1
ATOM 3125 N N . TRP A 1 424 ? 26.90412 -37.04427 -34.62947 1.000 26.50315 411 TRP A N 1
ATOM 3126 C CA . TRP A 1 424 ? 25.92417 -37.97531 -35.17249 1.000 25.91238 411 TRP A CA 1
ATOM 3127 C C . TRP A 1 424 ? 24.99916 -38.50333 -34.07950 1.000 22.69193 411 TRP A C 1
ATOM 3128 O O . TRP A 1 424 ? 23.77816 -38.53637 -34.24953 1.000 22.37747 411 TRP A O 1
ATOM 3139 N N . VAL A 1 425 ? 25.56215 -38.92830 -32.94549 1.000 21.59674 412 VAL A N 1
ATOM 3140 C CA . VAL A 1 425 ? 24.71214 -39.47232 -31.88650 1.000 20.78048 412 VAL A CA 1
ATOM 3141 C C . VAL A 1 425 ? 23.73310 -38.40935 -31.42653 1.000 24.60462 412 VAL A C 1
ATOM 3142 O O . VAL A 1 425 ? 22.53210 -38.66439 -31.28356 1.000 25.18592 412 VAL A O 1
ATOM 3146 N N . GLU A 1 426 ? 24.23305 -37.18233 -31.23853 1.000 23.09115 413 GLU A N 1
ATOM 3147 C CA . GLU A 1 426 ? 23.38401 -36.06236 -30.83556 1.000 25.38377 413 GLU A CA 1
ATOM 3148 C C . GLU A 1 426 ? 22.26702 -35.81540 -31.84758 1.000 25.79612 413 GLU A C 1
ATOM 3149 O O . GLU A 1 426 ? 21.11001 -35.59643 -31.46661 1.000 26.26699 413 GLU A O 1
ATOM 3155 N N . MET A 1 427 ? 22.59705 -35.83340 -33.14058 1.000 22.54622 414 MET A N 1
ATOM 3156 C CA . MET A 1 427 ? 21.58507 -35.59543 -34.17060 1.000 21.48464 414 MET A CA 1
ATOM 3157 C C . MET A 1 427 ? 20.50710 -36.67447 -34.16662 1.000 23.04435 414 MET A C 1
ATOM 3158 O O . MET A 1 427 ? 19.33710 -36.38951 -34.44064 1.000 20.17154 414 MET A O 1
ATOM 3163 N N . ALA A 1 428 ? 20.88614 -37.92145 -33.88760 1.000 20.46746 415 ALA A N 1
ATOM 3164 C CA . ALA A 1 428 ? 19.94117 -39.02748 -33.87661 1.000 20.06526 415 ALA A CA 1
ATOM 3165 C C . ALA A 1 428 ? 19.04714 -39.07150 -32.63663 1.000 26.99095 415 ALA A C 1
ATOM 3166 O O . ALA A 1 428 ? 18.01717 -39.75253 -32.67365 1.000 19.32443 415 ALA A O 1
ATOM 3168 N N . THR A 1 429 ? 19.40510 -38.36848 -31.54763 1.000 22.12062 416 THR A N 1
ATOM 3169 C CA . THR A 1 429 ? 18.72208 -38.55550 -30.26864 1.000 22.65921 416 THR A CA 1
ATOM 3170 C C . THR A 1 429 ? 18.21202 -37.27051 -29.62666 1.000 23.19917 416 THR A C 1
ATOM 3171 O O . THR A 1 429 ? 17.15601 -37.28854 -28.98269 1.000 26.88760 416 THR A O 1
ATOM 3175 N N . GLN A 1 430 ? 18.93399 -36.15149 -29.77965 1.000 17.18690 417 GLN A N 1
ATOM 3176 C CA . GLN A 1 430 ? 18.67993 -35.00649 -28.91067 1.000 17.68313 417 GLN A CA 1
ATOM 3177 C C . GLN A 1 430 ? 18.70191 -33.63949 -29.59268 1.000 20.76940 417 GLN A C 1
ATOM 3178 O O . GLN A 1 430 ? 18.67886 -32.62449 -28.88368 1.000 20.50366 417 GLN A O 1
ATOM 3184 N N . SER A 1 431 ? 18.76693 -33.56450 -30.92268 1.000 24.98224 418 SER A N 1
ATOM 3185 C CA . SER A 1 431 ? 18.74791 -32.25850 -31.56869 1.000 22.65645 418 SER A CA 1
ATOM 3186 C C . SER A 1 431 ? 17.52387 -31.47354 -31.11172 1.000 21.19992 418 SER A C 1
ATOM 3187 O O . SER A 1 431 ? 16.41489 -32.02457 -31.07374 1.000 24.32961 418 SER A O 1
ATOM 3190 N N . PRO A 1 432 ? 17.67183 -30.19353 -30.78672 1.000 25.62002 419 PRO A N 1
ATOM 3191 C CA . PRO A 1 432 ? 16.48980 -29.34057 -30.62076 1.000 22.72310 419 PRO A CA 1
ATOM 3192 C C . PRO A 1 432 ? 15.81782 -29.13160 -31.96777 1.000 26.16601 419 PRO A C 1
ATOM 3193 O O . PRO A 1 432 ? 16.47384 -29.17459 -33.01376 1.000 23.58669 419 PRO A O 1
ATOM 3197 N N . PHE A 1 433 ? 14.50181 -28.88764 -31.94980 1.000 20.54725 420 PHE A N 1
ATOM 3198 C CA . PHE A 1 433 ? 13.79184 -28.75167 -33.21582 1.000 22.15488 420 PHE A CA 1
ATOM 3199 C C . PHE A 1 433 ? 12.56581 -27.85671 -33.08785 1.000 28.74039 420 PHE A C 1
ATOM 3200 O O . PHE A 1 433 ? 11.94878 -27.76472 -32.02987 1.000 27.40879 420 PHE A O 1
ATOM 3208 N N . LEU A 1 434 ? 12.21881 -27.21373 -34.20286 1.000 24.83215 421 LEU A N 1
ATOM 3209 C CA . LEU A 1 434 ? 10.95579 -26.51077 -34.35290 1.000 26.07858 421 LEU A CA 1
ATOM 3210 C C . LEU A 1 434 ? 9.90183 -27.47680 -34.86991 1.000 25.27925 421 LEU A C 1
ATOM 3211 O O . LEU A 1 434 ? 10.21588 -28.47980 -35.52090 1.000 24.99873 421 LEU A O 1
ATOM 3216 N N . ILE A 1 435 ? 8.64282 -27.16984 -34.57694 1.000 24.60935 422 ILE A N 1
ATOM 3217 C CA . ILE A 1 435 ? 7.52485 -27.88788 -35.18496 1.000 26.71686 422 ILE A CA 1
ATOM 3218 C C . ILE A 1 435 ? 6.67184 -26.89691 -35.96699 1.000 25.38663 422 ILE A C 1
ATOM 3219 O O . ILE A 1 435 ? 6.48087 -27.02892 -37.18599 1.000 22.85899 422 ILE A O 1
ATOM 3224 N N . ASP A 1 436 ? 6.13579 -25.91192 -35.25301 1.000 22.93749 423 ASP A N 1
ATOM 3225 C CA . ASP A 1 436 ? 5.24977 -24.91195 -35.83903 1.000 29.08302 423 ASP A CA 1
ATOM 3226 C C . ASP A 1 436 ? 5.31272 -23.68095 -34.95104 1.000 33.89546 423 ASP A C 1
ATOM 3227 O O . ASP A 1 436 ? 5.06869 -23.78394 -33.74305 1.000 30.83997 423 ASP A O 1
ATOM 3232 N N . GLY A 1 437 ? 5.64469 -22.53094 -35.53304 1.000 32.85156 424 GLY A N 1
ATOM 3233 C CA . GLY A 1 437 ? 5.91864 -21.34392 -34.73904 1.000 27.67863 424 GLY A CA 1
ATOM 3234 C C . GLY A 1 437 ? 7.36663 -21.30688 -34.27801 1.000 26.43587 424 GLY A C 1
ATOM 3235 O O . GLY A 1 437 ? 8.24466 -21.96085 -34.84999 1.000 28.98208 424 GLY A O 1
ATOM 3236 N N . THR A 1 438 ? 7.61058 -20.54786 -33.20101 1.000 28.03329 425 THR A N 1
ATOM 3237 C CA . THR A 1 438 ? 8.96656 -20.31782 -32.69998 1.000 28.19662 425 THR A CA 1
ATOM 3238 C C . THR A 1 438 ? 9.37557 -21.24180 -31.56297 1.000 26.59504 425 THR A C 1
ATOM 3239 O O . THR A 1 438 ? 10.55456 -21.23976 -31.19294 1.000 29.19529 425 THR A O 1
ATOM 3243 N N . LYS A 1 439 ? 8.45458 -22.01382 -30.98998 1.000 28.30693 426 LYS A N 1
ATOM 3244 C CA . LYS A 1 439 ? 8.81258 -22.85380 -29.84997 1.000 33.32506 426 LYS A CA 1
ATOM 3245 C C . LYS A 1 439 ? 9.82562 -23.90677 -30.27094 1.000 30.33539 426 LYS A C 1
ATOM 3246 O O . LYS A 1 439 ? 9.63166 -24.61379 -31.26594 1.000 29.71008 426 LYS A O 1
ATOM 3252 N N . VAL A 1 440 ? 10.91861 -23.99573 -29.53492 1.000 27.30701 427 VAL A N 1
ATOM 3253 C CA . VAL A 1 440 ? 11.93564 -25.01070 -29.78689 1.000 25.45903 427 VAL A CA 1
ATOM 3254 C C . VAL A 1 440 ? 11.70366 -26.15570 -28.81788 1.000 28.61092 427 VAL A C 1
ATOM 3255 O O . VAL A 1 440 ? 11.44962 -25.93770 -27.62689 1.000 28.63586 427 VAL A O 1
ATOM 3259 N N . TYR A 1 441 ? 11.77471 -27.37571 -29.32887 1.000 24.51082 428 TYR A N 1
ATOM 3260 C CA . TYR A 1 441 ? 11.50873 -28.56071 -28.53387 1.000 20.77448 428 TYR A CA 1
ATOM 3261 C C . TYR A 1 441 ? 12.71576 -29.48167 -28.55584 1.000 21.37373 428 TYR A C 1
ATOM 3262 O O . TYR A 1 441 ? 13.62177 -29.35765 -29.39282 1.000 22.62246 428 TYR A O 1
ATOM 3271 N N . ARG A 1 442 ? 12.66977 -30.45267 -27.64783 1.000 23.02357 429 ARG A N 1
ATOM 3272 C CA . ARG A 1 442 ? 13.64580 -31.53064 -27.56680 1.000 23.82589 429 ARG A CA 1
ATOM 3273 C C . ARG A 1 442 ? 12.94482 -32.76265 -26.99281 1.000 24.81099 429 ARG A C 1
ATOM 3274 O O . ARG A 1 442 ? 12.06880 -32.63167 -26.13483 1.000 22.18331 429 ARG A O 1
ATOM 3282 N N . LYS A 1 443 ? 13.31387 -33.94665 -27.49079 1.000 23.03136 430 LYS A N 1
ATOM 3283 C CA . LYS A 1 443 ? 12.83490 -35.20066 -26.91580 1.000 25.11038 430 LYS A CA 1
ATOM 3284 C C . LYS A 1 443 ? 13.26987 -35.31863 -25.45479 1.000 24.10116 430 LYS A C 1
ATOM 3285 O O . LYS A 1 443 ? 14.41185 -35.00259 -25.10276 1.000 25.03504 430 LYS A O 1
ATOM 3291 N N . MET A 1 444 ? 12.36787 -35.82165 -24.61180 1.000 21.39367 431 MET A N 1
ATOM 3292 C CA . MET A 1 444 ? 12.66684 -35.89664 -23.17579 1.000 26.67776 431 MET A CA 1
ATOM 3293 C C . MET A 1 444 ? 13.81886 -36.85360 -22.88576 1.000 28.76140 431 MET A C 1
ATOM 3294 O O . MET A 1 444 ? 14.59483 -36.61757 -21.95675 1.000 30.92014 431 MET A O 1
ATOM 3299 N N . GLN A 1 445 ? 13.94691 -37.91060 -23.67975 1.000 23.75565 432 GLN A N 1
ATOM 3300 C CA . GLN A 1 445 ? 15.00094 -38.91857 -23.45172 1.000 25.30731 432 GLN A CA 1
ATOM 3301 C C . GLN A 1 445 ? 15.83297 -39.15155 -24.71570 1.000 29.57263 432 GLN A C 1
ATOM 3302 O O . GLN A 1 445 ? 15.36299 -38.83457 -25.81071 1.000 23.96152 432 GLN A O 1
ATOM 3308 N N . LYS A 1 446 ? 17.01599 -39.73051 -24.54367 1.000 26.07063 433 LYS A N 1
ATOM 3309 C CA . LYS A 1 446 ? 17.89402 -40.05349 -25.69165 1.000 29.68735 433 LYS A CA 1
ATOM 3310 C C . LYS A 1 446 ? 17.26907 -41.19952 -26.49166 1.000 30.28168 433 LYS A C 1
ATOM 3311 O O . LYS A 1 446 ? 17.39610 -41.19652 -27.70765 1.000 25.29081 433 LYS A O 1
ATOM 3317 N N . ASP A 1 447 ? 16.60709 -42.12453 -25.80466 1.000 24.62770 434 ASP A N 1
ATOM 3318 C CA . ASP A 1 447 ? 15.92514 -43.26656 -26.45667 1.000 27.12485 434 ASP A CA 1
ATOM 3319 C C . ASP A 1 447 ? 14.94414 -42.75659 -27.51070 1.000 24.88444 434 ASP A C 1
ATOM 3320 O O . ASP A 1 447 ? 14.30011 -41.74361 -27.27272 1.000 24.88238 434 ASP A O 1
ATOM 3325 N N . GLY A 1 448 ? 14.81119 -43.49461 -28.59869 1.000 22.30792 435 GLY A N 1
ATOM 3326 C CA . GLY A 1 448 ? 13.93920 -43.08164 -29.67472 1.000 19.07064 435 GLY A CA 1
ATOM 3327 C C . GLY A 1 448 ? 14.74021 -42.40162 -30.76070 1.000 22.47074 435 GLY A C 1
ATOM 3328 O O . GLY A 1 448 ? 15.49317 -41.46060 -30.49169 1.000 23.29074 435 GLY A O 1
ATOM 3329 N N . LEU A 1 449 ? 14.62325 -42.89964 -31.98270 1.000 25.31846 436 LEU A N 1
ATOM 3330 C CA . LEU A 1 449 ? 15.41826 -42.40062 -33.09069 1.000 22.63602 436 LEU A CA 1
ATOM 3331 C C . LEU A 1 449 ? 14.72323 -41.21164 -33.73271 1.000 23.08185 436 LEU A C 1
ATOM 3332 O O . LEU A 1 449 ? 13.52624 -41.26468 -34.03674 1.000 23.84859 436 LEU A O 1
ATOM 3337 N N . MET A 1 450 ? 15.48221 -40.15662 -33.98170 1.000 24.97366 437 MET A N 1
ATOM 3338 C CA . MET A 1 450 ? 14.91719 -39.01264 -34.68772 1.000 27.86354 437 MET A CA 1
ATOM 3339 C C . MET A 1 450 ? 14.90623 -39.28466 -36.19072 1.000 25.48578 437 MET A C 1
ATOM 3340 O O . MET A 1 450 ? 15.81723 -38.90563 -36.92370 1.000 22.24739 437 MET A O 1
ATOM 3345 N N . THR A 1 451 ? 13.83826 -39.96369 -36.62874 1.000 24.01155 438 THR A N 1
ATOM 3346 C CA . THR A 1 451 ? 13.57930 -40.33871 -38.01674 1.000 22.35385 438 THR A CA 1
ATOM 3347 C C . THR A 1 451 ? 13.96329 -39.24470 -39.00374 1.000 18.16937 438 THR A C 1
ATOM 3348 O O . THR A 1 451 ? 13.48425 -38.10972 -38.91876 1.000 22.53988 438 THR A O 1
ATOM 3352 N N . GLY A 1 452 ? 14.77632 -39.61169 -39.97972 1.000 26.01689 439 GLY A N 1
ATOM 3353 C CA . GLY A 1 452 ? 15.24732 -38.69168 -40.98472 1.000 22.30747 439 GLY A CA 1
ATOM 3354 C C . GLY A 1 452 ? 16.68730 -38.29663 -40.79869 1.000 22.91426 439 GLY A C 1
ATOM 3355 O O . GLY A 1 452 ? 17.29930 -37.77162 -41.73268 1.000 23.30179 439 GLY A O 1
ATOM 3356 N N . VAL A 1 453 ? 17.23128 -38.48061 -39.59668 1.000 22.37752 440 VAL A N 1
ATOM 3357 C CA . VAL A 1 453 ? 18.65927 -38.27756 -39.41565 1.000 16.91192 440 VAL A CA 1
ATOM 3358 C C . VAL A 1 453 ? 19.40732 -39.16454 -40.40562 1.000 23.26074 440 VAL A C 1
ATOM 3359 O O . VAL A 1 453 ? 18.97736 -40.28356 -40.72463 1.000 20.13572 440 VAL A O 1
ATOM 3363 N N . VAL A 1 454 ? 20.52731 -38.65451 -40.91860 1.000 19.22599 441 VAL A N 1
ATOM 3364 C CA . VAL A 1 454 ? 21.41136 -39.50249 -41.71058 1.000 22.21188 441 VAL A CA 1
ATOM 3365 C C . VAL A 1 454 ? 21.65338 -40.80248 -40.96956 1.000 24.21281 441 VAL A C 1
ATOM 3366 O O . VAL A 1 454 ? 21.88035 -40.80646 -39.75156 1.000 20.89786 441 VAL A O 1
ATOM 3370 N N . GLY A 1 455 ? 21.60343 -41.91849 -41.70056 1.000 19.85057 442 GLY A N 1
ATOM 3371 C CA . GLY A 1 455 ? 21.79046 -43.22948 -41.09954 1.000 25.50361 442 GLY A CA 1
ATOM 3372 C C . GLY A 1 455 ? 20.53747 -43.86451 -40.51757 1.000 24.68297 442 GLY A C 1
ATOM 3373 O O . GLY A 1 455 ? 20.62949 -44.96350 -39.95056 1.000 21.00745 442 GLY A O 1
ATOM 3374 N N . THR A 1 456 ? 19.36945 -43.22555 -40.65760 1.000 19.95064 443 THR A N 1
ATOM 3375 C CA . THR A 1 456 ? 18.13145 -43.79058 -40.10362 1.000 19.80663 443 THR A CA 1
ATOM 3376 C C . THR A 1 456 ? 17.96651 -45.25859 -40.47461 1.000 22.26059 443 THR A C 1
ATOM 3377 O O . THR A 1 456 ? 17.63252 -46.09559 -39.62361 1.000 19.74843 443 THR A O 1
ATOM 3381 N N . THR A 1 457 ? 18.14955 -45.58559 -41.75961 1.000 19.69630 444 THR A N 1
ATOM 3382 C CA . THR A 1 457 ? 17.89360 -46.95560 -42.20360 1.000 22.08901 444 THR A CA 1
ATOM 3383 C C . THR A 1 457 ? 18.82461 -47.93357 -41.50258 1.000 24.22536 444 THR A C 1
ATOM 3384 O O . THR A 1 457 ? 18.39964 -49.01858 -41.09358 1.000 25.16855 444 THR A O 1
ATOM 3388 N N . LEU A 1 458 ? 20.10060 -47.56853 -41.36755 1.000 21.25712 445 LEU A N 1
ATOM 3389 C CA . LEU A 1 458 ? 21.04761 -48.44950 -40.68952 1.000 24.41634 445 LEU A CA 1
ATOM 3390 C C . LEU A 1 458 ? 20.70758 -48.60350 -39.20253 1.000 22.73946 445 LEU A C 1
ATOM 3391 O O . LEU A 1 458 ? 20.77461 -49.71149 -38.66052 1.000 21.13535 445 LEU A O 1
ATOM 3396 N N . PHE A 1 459 ? 20.33954 -47.51050 -38.52055 1.000 20.38083 446 PHE A N 1
ATOM 3397 C CA . PHE A 1 459 ? 19.95651 -47.63951 -37.11455 1.000 24.22662 446 PHE A CA 1
ATOM 3398 C C . PHE A 1 459 ? 18.79754 -48.62054 -36.95357 1.000 26.68044 446 PHE A C 1
ATOM 3399 O O . PHE A 1 459 ? 18.81554 -49.47453 -36.06157 1.000 25.37588 446 PHE A O 1
ATOM 3407 N N . ASP A 1 460 ? 17.75755 -48.47958 -37.78360 1.000 19.95352 447 ASP A N 1
ATOM 3408 C CA . ASP A 1 460 ? 16.62858 -49.41061 -37.74161 1.000 22.88359 447 ASP A CA 1
ATOM 3409 C C . ASP A 1 460 ? 17.08663 -50.84060 -38.00159 1.000 25.02052 447 ASP A C 1
ATOM 3410 O O . ASP A 1 460 ? 16.66664 -51.77761 -37.31260 1.000 19.34158 447 ASP A O 1
ATOM 3415 N N . THR A 1 461 ? 17.92866 -51.02358 -39.02157 1.000 23.21688 448 THR A N 1
ATOM 3416 C CA . THR A 1 461 ? 18.35971 -52.36057 -39.40956 1.000 22.12886 448 THR A CA 1
ATOM 3417 C C . THR A 1 461 ? 19.11270 -53.04154 -38.27653 1.000 23.73384 448 THR A C 1
ATOM 3418 O O . THR A 1 461 ? 18.96573 -54.24954 -38.06053 1.000 23.41853 448 THR A O 1
ATOM 3422 N N . VAL A 1 462 ? 19.95766 -52.29351 -37.56952 1.000 18.29293 449 VAL A N 1
ATOM 3423 C CA . VAL A 1 462 ? 20.75266 -52.91148 -36.51650 1.000 26.34870 449 VAL A CA 1
ATOM 3424 C C . VAL A 1 462 ? 19.86064 -53.28650 -35.34352 1.000 20.09866 449 VAL A C 1
ATOM 3425 O O . VAL A 1 462 ? 19.93567 -54.40649 -34.82851 1.000 22.46027 449 VAL A O 1
ATOM 3429 N N . LYS A 1 463 ? 18.96761 -52.37552 -34.93354 1.000 21.70094 450 LYS A N 1
ATOM 3430 C CA . LYS A 1 463 ? 18.08559 -52.66754 -33.80456 1.000 24.45472 450 LYS A CA 1
ATOM 3431 C C . LYS A 1 463 ? 17.26864 -53.92557 -34.06657 1.000 26.28950 450 LYS A C 1
ATOM 3432 O O . LYS A 1 463 ? 17.13064 -54.79557 -33.19557 1.000 22.34166 450 LYS A O 1
ATOM 3438 N N . SER A 1 464 ? 16.70867 -54.02559 -35.26558 1.000 21.17144 451 SER A N 1
ATOM 3439 C CA . SER A 1 464 ? 15.95771 -55.21062 -35.65659 1.000 22.88753 451 SER A CA 1
ATOM 3440 C C . SER A 1 464 ? 16.83975 -56.46259 -35.63856 1.000 21.91025 451 SER A C 1
ATOM 3441 O O . SER A 1 464 ? 16.46777 -57.49760 -35.07456 1.000 21.95223 451 SER A O 1
ATOM 3444 N N . ALA A 1 465 ? 18.02276 -56.38456 -36.24454 1.000 19.40969 452 ALA A N 1
ATOM 3445 C CA . ALA A 1 465 ? 18.89080 -57.55653 -36.30751 1.000 25.06497 452 ALA A CA 1
ATOM 3446 C C . ALA A 1 465 ? 19.33178 -57.99951 -34.91250 1.000 23.42616 452 ALA A C 1
ATOM 3447 O O . ALA A 1 465 ? 19.42681 -59.20250 -34.63749 1.000 22.80731 452 ALA A O 1
ATOM 3449 N N . LEU A 1 466 ? 19.64773 -57.04749 -34.02950 1.000 20.70045 453 LEU A N 1
ATOM 3450 C CA . LEU A 1 466 ? 19.99471 -57.41647 -32.65748 1.000 24.48334 453 LEU A CA 1
ATOM 3451 C C . LEU A 1 466 ? 18.85772 -58.18250 -32.00050 1.000 22.52292 453 LEU A C 1
ATOM 3452 O O . LEU A 1 466 ? 19.08874 -59.18549 -31.29649 1.000 22.45484 453 LEU A O 1
ATOM 3457 N N . ALA A 1 467 ? 17.61871 -57.73454 -32.23054 1.000 20.24738 454 ALA A N 1
ATOM 3458 C CA . ALA A 1 467 ? 16.46772 -58.40158 -31.63856 1.000 24.37053 454 ALA A CA 1
ATOM 3459 C C . ALA A 1 467 ? 16.27278 -59.78359 -32.24655 1.000 25.02116 454 ALA A C 1
ATOM 3460 O O . ALA A 1 467 ? 16.04979 -60.76059 -31.52055 1.000 24.73944 454 ALA A O 1
ATOM 3462 N N . TYR A 1 468 ? 16.36981 -59.89159 -33.57455 1.000 19.86537 455 TYR A N 1
ATOM 3463 C CA . TYR A 1 468 ? 16.18087 -61.19260 -34.21954 1.000 22.62837 455 TYR A CA 1
ATOM 3464 C C . TYR A 1 468 ? 17.35389 -62.12856 -33.96651 1.000 21.67603 455 TYR A C 1
ATOM 3465 O O . TYR A 1 468 ? 17.16393 -63.35057 -33.92351 1.000 24.88028 455 TYR A O 1
ATOM 3474 N N . ASN A 1 469 ? 18.56787 -61.58453 -33.81749 1.000 20.00860 456 ASN A N 1
ATOM 3475 C CA . ASN A 1 469 ? 19.70189 -62.41949 -33.42746 1.000 23.66911 456 ASN A CA 1
ATOM 3476 C C . ASN A 1 469 ? 19.45788 -63.06049 -32.06446 1.000 24.90327 456 ASN A C 1
ATOM 3477 O O . ASN A 1 469 ? 19.73491 -64.24948 -31.86844 1.000 25.40885 456 ASN A O 1
ATOM 3482 N N . ASP A 1 470 ? 18.93683 -62.28350 -31.10847 1.000 23.65193 457 ASP A N 1
ATOM 3483 C CA . ASP A 1 470 ? 18.63682 -62.83350 -29.78548 1.000 27.80377 457 ASP A CA 1
ATOM 3484 C C . ASP A 1 470 ? 17.51885 -63.86453 -29.87950 1.000 28.97563 457 ASP A C 1
ATOM 3485 O O . ASP A 1 470 ? 17.56187 -64.90653 -29.20849 1.000 29.17005 457 ASP A O 1
ATOM 3490 N N . TRP A 1 471 ? 16.51586 -63.58757 -30.71552 1.000 24.86055 458 TRP A N 1
ATOM 3491 C CA . TRP A 1 471 ? 15.44190 -64.54860 -30.96154 1.000 27.87841 458 TRP A CA 1
ATOM 3492 C C . TRP A 1 471 ? 16.00195 -65.87159 -31.45151 1.000 29.12452 458 TRP A C 1
ATOM 3493 O O . TRP A 1 471 ? 15.64697 -66.93860 -30.93952 1.000 23.96221 458 TRP A O 1
ATOM 3504 N N . ALA A 1 472 ? 16.90097 -65.81557 -32.43850 1.000 24.26693 459 ALA A N 1
ATOM 3505 C CA . ALA A 1 472 ? 17.50002 -67.03155 -32.96847 1.000 25.78510 459 ALA A CA 1
ATOM 3506 C C . ALA A 1 472 ? 18.32102 -67.74752 -31.89945 1.000 26.34806 459 ALA A C 1
ATOM 3507 O O . ALA A 1 472 ? 18.32305 -68.97852 -31.83744 1.000 24.55863 459 ALA A O 1
ATOM 3509 N N . ASP A 1 473 ? 19.04698 -66.99349 -31.06444 1.000 20.08411 460 ASP A N 1
ATOM 3510 C CA . ASP A 1 473 ? 19.75097 -67.61446 -29.94342 1.000 22.33332 460 ASP A CA 1
ATOM 3511 C C . ASP A 1 473 ? 18.77997 -68.37749 -29.04944 1.000 24.51583 460 ASP A C 1
ATOM 3512 O O . ASP A 1 473 ? 19.09500 -69.46947 -28.56642 1.000 28.62043 460 ASP A O 1
ATOM 3517 N N . GLN A 1 474 ? 17.60695 -67.79552 -28.78247 1.000 25.80460 461 GLN A N 1
ATOM 3518 C CA . GLN A 1 474 ? 16.65595 -68.45654 -27.89548 1.000 21.76717 461 GLN A CA 1
ATOM 3519 C C . GLN A 1 474 ? 16.10900 -69.72357 -28.52549 1.000 22.53563 461 GLN A C 1
ATOM 3520 O O . GLN A 1 474 ? 15.83202 -70.69357 -27.81049 1.000 26.89995 461 GLN A O 1
ATOM 3526 N N . LEU A 1 475 ? 15.94703 -69.74758 -29.85749 1.000 21.74218 462 LEU A N 1
ATOM 3527 C CA . LEU A 1 475 ? 15.57309 -70.99760 -30.51149 1.000 25.75582 462 LEU A CA 1
ATOM 3528 C C . LEU A 1 475 ? 16.61312 -72.06756 -30.23646 1.000 26.49449 462 LEU A C 1
ATOM 3529 O O . LEU A 1 475 ? 16.27214 -73.19557 -29.86446 1.000 26.64697 462 LEU A O 1
ATOM 3534 N N . MET A 1 476 ? 17.89911 -71.72452 -30.41143 1.000 24.96369 463 MET A N 1
ATOM 3535 C CA . MET A 1 476 ? 18.96613 -72.69349 -30.16040 1.000 25.86371 463 MET A CA 1
ATOM 3536 C C . MET A 1 476 ? 19.00711 -73.09348 -28.69540 1.000 29.44430 463 MET A C 1
ATOM 3537 O O . MET A 1 476 ? 19.43114 -74.21246 -28.36938 1.000 28.04072 463 MET A O 1
ATOM 3542 N N . PHE A 1 477 ? 18.58607 -72.19348 -27.79541 1.000 23.99370 464 PHE A N 1
ATOM 3543 C CA . PHE A 1 477 ? 18.48404 -72.53948 -26.38041 1.000 24.09563 464 PHE A CA 1
ATOM 3544 C C . PHE A 1 477 ? 17.32307 -73.48651 -26.11143 1.000 25.65179 464 PHE A C 1
ATOM 3545 O O . PHE A 1 477 ? 17.23906 -74.04351 -25.01343 1.000 30.07010 464 PHE A O 1
ATOM 3553 N N . GLY A 1 478 ? 16.44610 -73.70655 -27.09245 1.000 27.58886 465 GLY A N 1
ATOM 3554 C CA . GLY A 1 478 ? 15.33912 -74.64258 -26.96847 1.000 28.85065 465 GLY A CA 1
ATOM 3555 C C . GLY A 1 478 ? 13.96310 -74.01662 -26.82050 1.000 36.31227 465 GLY A C 1
ATOM 3556 O O . GLY A 1 478 ? 12.97412 -74.75565 -26.74552 1.000 35.91134 465 GLY A O 1
ATOM 3557 N N . SER A 1 479 ? 13.84806 -72.68862 -26.81552 1.000 29.58327 466 SER A N 1
ATOM 3558 C CA . SER A 1 479 ? 12.55503 -72.04666 -26.57455 1.000 30.18150 466 SER A CA 1
ATOM 3559 C C . SER A 1 479 ? 11.78406 -71.97770 -27.89257 1.000 27.16534 466 SER A C 1
ATOM 3560 O O . SER A 1 479 ? 11.57304 -70.91871 -28.49058 1.000 27.09704 466 SER A O 1
ATOM 3563 N N . LEU A 1 480 ? 11.36911 -73.15171 -28.35957 1.000 31.02388 467 LEU A N 1
ATOM 3564 C CA . LEU A 1 480 ? 10.76114 -73.22874 -29.68158 1.000 32.20547 467 LEU A CA 1
ATOM 3565 C C . LEU A 1 480 ? 9.36612 -72.60978 -29.73261 1.000 34.05120 467 LEU A C 1
ATOM 3566 O O . LEU A 1 480 ? 8.82214 -72.44381 -30.83263 1.000 34.59812 467 LEU A O 1
ATOM 3571 N N . ASN A 1 481 ? 8.77308 -72.26079 -28.58863 1.000 31.88275 468 ASN A N 1
ATOM 3572 C CA . ASN A 1 481 ? 7.50406 -71.55483 -28.64766 1.000 33.41347 468 ASN A CA 1
ATOM 3573 C C . ASN A 1 481 ? 7.66103 -70.12283 -29.15467 1.000 32.48311 468 ASN A C 1
ATOM 3574 O O . ASN A 1 481 ? 6.65702 -69.49787 -29.50870 1.000 36.49597 468 ASN A O 1
ATOM 3579 N N . LEU A 1 482 ? 8.89002 -69.61079 -29.25365 1.000 32.66942 469 LEU A N 1
ATOM 3580 C CA . LEU A 1 482 ? 9.09699 -68.31679 -29.90265 1.000 29.18781 469 LEU A CA 1
ATOM 3581 C C . LEU A 1 482 ? 8.82103 -68.35681 -31.40266 1.000 26.88382 469 LEU A C 1
ATOM 3582 O O . LEU A 1 482 ? 8.87501 -67.30381 -32.04566 1.000 27.10437 469 LEU A O 1
ATOM 3587 N N . LEU A 1 483 ? 8.52207 -69.53282 -31.96565 1.000 28.74074 470 LEU A N 1
ATOM 3588 C CA . LEU A 1 483 ? 8.01011 -69.63285 -33.33167 1.000 28.13877 470 LEU A CA 1
ATOM 3589 C C . LEU A 1 483 ? 6.55910 -69.16890 -33.44570 1.000 30.60194 470 LEU A C 1
ATOM 3590 O O . LEU A 1 483 ? 6.08911 -68.90392 -34.55971 1.000 30.13655 470 LEU A O 1
ATOM 3595 N N . GLU A 1 484 ? 5.86607 -69.04491 -32.31672 1.000 34.49174 471 GLU A N 1
ATOM 3596 C CA . GLU A 1 484 ? 4.44206 -68.75695 -32.25575 1.000 35.38637 471 GLU A CA 1
ATOM 3597 C C . GLU A 1 484 ? 4.22200 -67.28496 -31.94577 1.000 31.65734 471 GLU A C 1
ATOM 3598 O O . GLU A 1 484 ? 4.92697 -66.69893 -31.11175 1.000 26.43913 471 GLU A O 1
ATOM 3604 N N . GLU A 1 485 ? 3.22600 -66.70099 -32.61579 1.000 26.84284 472 GLU A N 1
ATOM 3605 C CA . GLU A 1 485 ? 2.98595 -65.26200 -32.52181 1.000 31.08271 472 GLU A CA 1
ATOM 3606 C C . GLU A 1 485 ? 2.89391 -64.79599 -31.07881 1.000 31.63958 472 GLU A C 1
ATOM 3607 O O . GLU A 1 485 ? 3.57387 -63.84397 -30.67580 1.000 32.14884 472 GLU A O 1
ATOM 3613 N N . LYS A 1 486 ? 2.04391 -65.45801 -30.28983 1.000 26.86895 473 LYS A N 1
ATOM 3614 C CA . LYS A 1 486 ? 1.77887 -65.03301 -28.92083 1.000 29.85828 473 LYS A CA 1
ATOM 3615 C C . LYS A 1 486 ? 3.06884 -64.84197 -28.12581 1.000 31.17893 473 LYS A C 1
ATOM 3616 O O . LYS A 1 486 ? 3.25080 -63.82596 -27.44481 1.000 32.58779 473 LYS A O 1
ATOM 3622 N N . TYR A 1 487 ? 3.97988 -65.81594 -28.20078 1.000 25.75925 474 TYR A N 1
ATOM 3623 C CA . TYR A 1 487 ? 5.22086 -65.74090 -27.44275 1.000 27.83309 474 TYR A CA 1
ATOM 3624 C C . TYR A 1 487 ? 6.24884 -64.84587 -28.12174 1.000 28.58505 474 TYR A C 1
ATOM 3625 O O . TYR A 1 487 ? 7.01481 -64.15484 -27.42973 1.000 29.15260 474 TYR A O 1
ATOM 3634 N N . ALA A 1 488 ? 6.27787 -64.83488 -29.46074 1.000 26.50225 475 ALA A N 1
ATOM 3635 C CA . ALA A 1 488 ? 7.19586 -63.94185 -30.16272 1.000 28.51654 475 ALA A CA 1
ATOM 3636 C C . ALA A 1 488 ? 6.90281 -62.48986 -29.82174 1.000 31.20078 475 ALA A C 1
ATOM 3637 O O . ALA A 1 488 ? 7.81778 -61.70783 -29.53672 1.000 29.70209 475 ALA A O 1
ATOM 3639 N N . ILE A 1 489 ? 5.62380 -62.10790 -29.84977 1.000 25.61019 476 ILE A N 1
ATOM 3640 C CA . ILE A 1 489 ? 5.26375 -60.72191 -29.57179 1.000 25.95249 476 ILE A CA 1
ATOM 3641 C C . ILE A 1 489 ? 5.68571 -60.34689 -28.16078 1.000 30.48875 476 ILE A C 1
ATOM 3642 O O . ILE A 1 489 ? 6.25067 -59.27387 -27.92778 1.000 29.43584 476 ILE A O 1
ATOM 3647 N N . GLU A 1 490 ? 5.43971 -61.23789 -27.20078 1.000 30.13128 477 GLU A N 1
ATOM 3648 C CA . GLU A 1 490 ? 5.84667 -60.98087 -25.82177 1.000 28.73686 477 GLU A CA 1
ATOM 3649 C C . GLU A 1 490 ? 7.36067 -60.87382 -25.70874 1.000 26.32551 477 GLU A C 1
ATOM 3650 O O . GLU A 1 490 ? 7.88162 -60.00480 -24.99673 1.000 23.84591 477 GLU A O 1
ATOM 3656 N N . PHE A 1 491 ? 8.08471 -61.74980 -26.40772 1.000 27.03538 478 PHE A N 1
ATOM 3657 C CA . PHE A 1 491 ? 9.54471 -61.71475 -26.35469 1.000 27.37038 478 PHE A CA 1
ATOM 3658 C C . PHE A 1 491 ? 10.08468 -60.38674 -26.88068 1.000 26.18543 478 PHE A C 1
ATOM 3659 O O . PHE A 1 491 ? 10.89364 -59.73471 -26.21367 1.000 25.64451 478 PHE A O 1
ATOM 3667 N N . PHE A 1 492 ? 9.63269 -59.95476 -28.06670 1.000 25.96523 479 PHE A N 1
ATOM 3668 C CA . PHE A 1 492 ? 10.18967 -58.73175 -28.64869 1.000 29.86457 479 PHE A CA 1
ATOM 3669 C C . PHE A 1 492 ? 9.86261 -57.50875 -27.80071 1.000 26.84427 479 PHE A C 1
ATOM 3670 O O . PHE A 1 492 ? 10.69758 -56.60773 -27.66570 1.000 27.79716 479 PHE A O 1
ATOM 3678 N N . LYS A 1 493 ? 8.68259 -57.48979 -27.17873 1.000 27.20199 480 LYS A N 1
ATOM 3679 C CA . LYS A 1 493 ? 8.30554 -56.38179 -26.30475 1.000 27.31243 480 LYS A CA 1
ATOM 3680 C C . LYS A 1 493 ? 9.14951 -56.35576 -25.03173 1.000 29.47058 480 LYS A C 1
ATOM 3681 O O . LYS A 1 493 ? 9.78247 -55.33874 -24.71272 1.000 27.21529 480 LYS A O 1
ATOM 3687 N N . ASN A 1 494 ? 9.18653 -57.47575 -24.29972 1.000 31.49217 481 ASN A N 1
ATOM 3688 C CA . ASN A 1 494 ? 9.82350 -57.49672 -22.98571 1.000 27.58169 481 ASN A CA 1
ATOM 3689 C C . ASN A 1 494 ? 11.33750 -57.48068 -23.09668 1.000 27.57978 481 ASN A C 1
ATOM 3690 O O . ASN A 1 494 ? 12.01247 -56.82965 -22.29667 1.000 29.00195 481 ASN A O 1
ATOM 3695 N N . LYS A 1 495 ? 11.89355 -58.19467 -24.06666 1.000 27.81809 482 LYS A N 1
ATOM 3696 C CA . LYS A 1 495 ? 13.34255 -58.29962 -24.16463 1.000 29.38047 482 LYS A CA 1
ATOM 3697 C C . LYS A 1 495 ? 13.96854 -57.24061 -25.06162 1.000 28.87906 482 LYS A C 1
ATOM 3698 O O . LYS A 1 495 ? 15.17753 -57.00057 -24.95359 1.000 28.07679 482 LYS A O 1
ATOM 3704 N N . HIS A 1 496 ? 13.18454 -56.57364 -25.92264 1.000 26.04789 483 HIS A N 1
ATOM 3705 C CA . HIS A 1 496 ? 13.76753 -55.60963 -26.84463 1.000 25.28615 483 HIS A CA 1
ATOM 3706 C C . HIS A 1 496 ? 12.96449 -54.33265 -27.01566 1.000 30.35374 483 HIS A C 1
ATOM 3707 O O . HIS A 1 496 ? 13.39248 -53.46364 -27.77766 1.000 25.31592 483 HIS A O 1
ATOM 3714 N N . GLY A 1 497 ? 11.84947 -54.16368 -26.30969 1.000 26.95001 484 GLY A N 1
ATOM 3715 C CA . GLY A 1 497 ? 11.08844 -52.93471 -26.44371 1.000 20.37247 484 GLY A CA 1
ATOM 3716 C C . GLY A 1 497 ? 10.50046 -52.72173 -27.81673 1.000 26.10607 484 GLY A C 1
ATOM 3717 O O . GLY A 1 497 ? 10.17743 -51.58475 -28.18174 1.000 26.35448 484 GLY A O 1
ATOM 3718 N N . LEU A 1 498 ? 10.35651 -53.78474 -28.59972 1.000 22.48419 485 LEU A N 1
ATOM 3719 C CA . LEU A 1 498 ? 9.82454 -53.69877 -29.95073 1.000 26.45968 485 LEU A CA 1
ATOM 3720 C C . LEU A 1 498 ? 8.38955 -54.19782 -29.97876 1.000 28.24288 485 LEU A C 1
ATOM 3721 O O . LEU A 1 498 ? 8.07657 -55.23082 -29.38876 1.000 25.45165 485 LEU A O 1
ATOM 3726 N N . VAL A 1 499 ? 7.52155 -53.48285 -30.68779 1.000 27.23421 486 VAL A N 1
ATOM 3727 C CA . VAL A 1 499 ? 6.11956 -53.86989 -30.81482 1.000 23.74452 486 VAL A CA 1
ATOM 3728 C C . VAL A 1 499 ? 5.91861 -54.54391 -32.17182 1.000 24.73268 486 VAL A C 1
ATOM 3729 O O . VAL A 1 499 ? 5.96962 -53.88691 -33.21982 1.000 30.39618 486 VAL A O 1
ATOM 3733 N N . ILE A 1 500 ? 5.63265 -55.83792 -32.12681 1.000 28.10352 487 ILE A N 1
ATOM 3734 C CA . ILE A 1 500 ? 5.26670 -56.56094 -33.37182 1.000 27.11076 487 ILE A CA 1
ATOM 3735 C C . ILE A 1 500 ? 3.75070 -56.44998 -33.50685 1.000 29.22942 487 ILE A C 1
ATOM 3736 O O . ILE A 1 500 ? 3.05069 -56.84500 -32.58286 1.000 34.80182 487 ILE A O 1
ATOM 3741 N N . LYS A 1 501 ? 3.28871 -55.91101 -34.61786 1.000 31.94004 488 LYS A N 1
ATOM 3742 C CA . LYS A 1 501 ? 1.84171 -55.72205 -34.85890 1.000 32.48427 488 LYS A CA 1
ATOM 3743 C C . LYS A 1 501 ? 1.12275 -57.07207 -34.78590 1.000 32.50103 488 LYS A C 1
ATOM 3744 O O . LYS A 1 501 ? 1.56879 -58.02906 -35.40789 1.000 33.69224 488 LYS A O 1
ATOM 3750 N N . GLU A 1 502 ? 0.05673 -57.12810 -34.00593 1.000 58.30635 489 GLU A N 1
ATOM 3751 C CA . GLU A 1 502 ? -0.73023 -58.37213 -33.88594 1.000 61.79341 489 GLU A CA 1
ATOM 3752 C C . GLU A 1 502 ? -1.28519 -58.77615 -35.25595 1.000 60.17604 489 GLU A C 1
ATOM 3753 O O . GLU A 1 502 ? -1.76820 -57.90617 -35.97796 1.000 55.02543 489 GLU A O 1
ATOM 3759 N N . GLY A 1 503 ? -1.17614 -60.05515 -35.59093 1.000 37.58297 490 GLY A N 1
ATOM 3760 C CA . GLY A 1 503 ? -1.64410 -60.56117 -36.89394 1.000 35.27337 490 GLY A CA 1
ATOM 3761 C C . GLY A 1 503 ? -0.56907 -60.58915 -37.96692 1.000 34.24180 490 GLY A C 1
ATOM 3762 O O . GLY A 1 503 ? -0.87103 -61.10717 -39.04092 1.000 33.18495 490 GLY A O 1
ATOM 3763 N N . THR A 1 504 ? 0.62791 -60.06511 -37.69389 1.000 30.58575 491 THR A N 1
ATOM 3764 C CA . THR A 1 504 ? 1.70493 -59.97008 -38.71587 1.000 26.50652 491 THR A CA 1
ATOM 3765 C C . THR A 1 504 ? 2.72196 -61.10005 -38.56084 1.000 27.60951 491 THR A C 1
ATOM 3766 O O . THR A 1 504 ? 3.60398 -61.16403 -39.38882 1.000 29.66402 491 THR A O 1
ATOM 3770 N N . TRP A 1 505 ? 2.62996 -61.88805 -37.49784 1.000 25.13262 492 TRP A N 1
ATOM 3771 C CA . TRP A 1 505 ? 3.52999 -63.01302 -37.26081 1.000 29.25538 492 TRP A CA 1
ATOM 3772 C C . TRP A 1 505 ? 2.76404 -64.27404 -37.64182 1.000 27.75383 492 TRP A C 1
ATOM 3773 O O . TRP A 1 505 ? 2.11404 -64.90706 -36.81183 1.000 25.85014 492 TRP A O 1
ATOM 3784 N N . LYS A 1 506 ? 2.84008 -64.62605 -38.91981 1.000 27.73502 493 LYS A N 1
ATOM 3785 C CA . LYS A 1 506 ? 2.03112 -65.69508 -39.50282 1.000 32.08981 493 LYS A CA 1
ATOM 3786 C C . LYS A 1 506 ? 2.93017 -66.52406 -40.39780 1.000 31.03552 493 LYS A C 1
ATOM 3787 O O . LYS A 1 506 ? 3.01719 -66.28106 -41.60080 1.000 31.55988 493 LYS A O 1
ATOM 3793 N N . PRO A 1 507 ? 3.65218 -67.48603 -39.83678 1.000 30.42688 494 PRO A N 1
ATOM 3794 C CA . PRO A 1 507 ? 4.55923 -68.29001 -40.66375 1.000 27.88156 494 PRO A CA 1
ATOM 3795 C C . PRO A 1 507 ? 3.81627 -68.95804 -41.81376 1.000 27.41531 494 PRO A C 1
ATOM 3796 O O . PRO A 1 507 ? 2.72729 -69.51007 -41.64078 1.000 27.11045 494 PRO A O 1
ATOM 3800 N N . ALA A 1 508 ? 4.40230 -68.89603 -43.00475 1.000 28.80070 495 ALA A N 1
ATOM 3801 C CA . ALA A 1 508 ? 3.75934 -69.43806 -44.19376 1.000 30.63878 495 ALA A CA 1
ATOM 3802 C C . ALA A 1 508 ? 4.63639 -70.51103 -44.81473 1.000 33.37373 495 ALA A C 1
ATOM 3803 O O . ALA A 1 508 ? 5.85739 -70.35100 -44.92971 1.000 31.94217 495 ALA A O 1
ATOM 3805 N N . LEU A 1 509 ? 3.99843 -71.60306 -45.20774 1.000 30.63723 496 LEU A N 1
ATOM 3806 C CA . LEU A 1 509 ? 4.67348 -72.66504 -45.93972 1.000 34.77363 496 LEU A CA 1
ATOM 3807 C C . LEU A 1 509 ? 5.25049 -72.11403 -47.23871 1.000 35.80691 496 LEU A C 1
ATOM 3808 O O . LEU A 1 509 ? 4.51149 -71.58506 -48.08173 1.000 31.21279 496 LEU A O 1
ATOM 3813 N N . VAL A 1 510 ? 6.56450 -72.22599 -47.40768 1.000 28.96264 497 VAL A N 1
ATOM 3814 C CA . VAL A 1 510 ? 7.19651 -71.72698 -48.61867 1.000 29.40516 497 VAL A CA 1
ATOM 3815 C C . VAL A 1 510 ? 7.04457 -72.75099 -49.73367 1.000 36.56918 497 VAL A C 1
ATOM 3816 O O . VAL A 1 510 ? 7.21360 -73.95499 -49.52065 1.000 34.43540 497 VAL A O 1
ATOM 3820 N N . ASN A 1 511 ? 6.72058 -72.27101 -50.93168 1.000 29.47602 498 ASN A N 1
ATOM 3821 C CA . ASN A 1 511 ? 6.80463 -73.07902 -52.14467 1.000 30.00437 498 ASN A CA 1
ATOM 3822 C C . ASN A 1 511 ? 8.25964 -73.01397 -52.60564 1.000 25.80367 498 ASN A C 1
ATOM 3823 O O . ASN A 1 511 ? 8.66762 -72.06297 -53.27263 1.000 29.52947 498 ASN A O 1
ATOM 3828 N N . GLU A 1 512 ? 9.06266 -74.01695 -52.23161 1.000 26.74528 499 GLU A N 1
ATOM 3829 C CA . GLU A 1 512 ? 10.51766 -73.86290 -52.32558 1.000 32.15482 499 GLU A CA 1
ATOM 3830 C C . GLU A 1 512 ? 11.02169 -73.83590 -53.76057 1.000 34.17421 499 GLU A C 1
ATOM 3831 O O . GLU A 1 512 ? 12.09568 -73.27587 -54.02755 1.000 32.34099 499 GLU A O 1
ATOM 3837 N N . ASP A 1 513 ? 10.29973 -74.46293 -54.68158 1.000 36.12669 500 ASP A N 1
ATOM 3838 C CA . ASP A 1 513 ? 10.69176 -74.53092 -56.09257 1.000 43.93380 500 ASP A CA 1
ATOM 3839 C C . ASP A 1 513 ? 9.44577 -74.26297 -56.91460 1.000 41.32594 500 ASP A C 1
ATOM 3840 O O . ASP A 1 513 ? 8.83381 -75.18199 -57.47161 1.000 40.15716 500 ASP A O 1
ATOM 3845 N N . PRO A 1 514 ? 9.03574 -73.00598 -57.01562 1.000 37.11692 501 PRO A N 1
ATOM 3846 C CA . PRO A 1 514 ? 7.73074 -72.71703 -57.60765 1.000 36.94051 501 PRO A CA 1
ATOM 3847 C C . PRO A 1 514 ? 7.70478 -73.05804 -59.08165 1.000 33.19445 501 PRO A C 1
ATOM 3848 O O . PRO A 1 514 ? 8.71280 -72.95901 -59.78363 1.000 30.87973 501 PRO A O 1
ATOM 3852 N N . GLY A 1 515 ? 6.53481 -73.49708 -59.53667 1.000 30.32531 502 GLY A N 1
ATOM 3853 C CA . GLY A 1 515 ? 6.32884 -73.69909 -60.95567 1.000 35.20978 502 GLY A CA 1
ATOM 3854 C C . GLY A 1 515 ? 6.09282 -72.38110 -61.67169 1.000 38.18319 502 GLY A C 1
ATOM 3855 O O . GLY A 1 515 ? 5.93677 -71.33111 -61.04770 1.000 38.29160 502 GLY A O 1
ATOM 3856 N N . PHE A 1 516 ? 6.08185 -72.44711 -63.00669 1.000 31.57884 503 PHE A N 1
ATOM 3857 C CA . PHE A 1 516 ? 5.83083 -71.25813 -63.81070 1.000 31.26301 503 PHE A CA 1
ATOM 3858 C C . PHE A 1 516 ? 4.53280 -70.58816 -63.37974 1.000 37.87730 503 PHE A C 1
ATOM 3859 O O . PHE A 1 516 ? 3.49882 -71.24520 -63.23575 1.000 36.52564 503 PHE A O 1
ATOM 3867 N N . GLY A 1 517 ? 4.59576 -69.27616 -63.16474 1.000 31.87051 504 GLY A N 1
ATOM 3868 C CA . GLY A 1 517 ? 3.45872 -68.51519 -62.70077 1.000 24.93471 504 GLY A CA 1
ATOM 3869 C C . GLY A 1 517 ? 3.11969 -68.64919 -61.22778 1.000 30.63665 504 GLY A C 1
ATOM 3870 O O . GLY A 1 517 ? 2.17966 -67.99222 -60.76981 1.000 34.55321 504 GLY A O 1
ATOM 3871 N N . GLU A 1 518 ? 3.87970 -69.42016 -60.45376 1.000 34.10745 505 GLU A N 1
ATOM 3872 C CA . GLU A 1 518 ? 3.57068 -69.63016 -59.04076 1.000 33.63335 505 GLU A CA 1
ATOM 3873 C C . GLU A 1 518 ? 4.36263 -68.69513 -58.13275 1.000 33.07281 505 GLU A C 1
ATOM 3874 O O . GLU A 1 518 ? 5.43862 -68.20510 -58.48673 1.000 29.63301 505 GLU A O 1
ATOM 3880 N N . LEU A 1 519 ? 3.79159 -68.42814 -56.95677 1.000 28.73443 506 LEU A N 1
ATOM 3881 C CA . LEU A 1 519 ? 4.42454 -67.57912 -55.95276 1.000 26.79864 506 LEU A CA 1
ATOM 3882 C C . LEU A 1 519 ? 5.30455 -68.39108 -55.00873 1.000 34.25399 506 LEU A C 1
ATOM 3883 O O . LEU A 1 519 ? 5.09458 -69.58809 -54.79973 1.000 29.59936 506 LEU A O 1
ATOM 3888 N N . TRP A 1 520 ? 6.32052 -67.71905 -54.46972 1.000 33.92157 507 TRP A N 1
ATOM 3889 C CA . TRP A 1 520 ? 7.12651 -68.24102 -53.36669 1.000 31.28337 507 TRP A CA 1
ATOM 3890 C C . TRP A 1 520 ? 6.27948 -68.38503 -52.09971 1.000 30.46097 507 TRP A C 1
ATOM 3891 O O . TRP A 1 520 ? 6.10551 -69.48903 -51.56771 1.000 27.79029 507 TRP A O 1
ATOM 3902 N N . THR A 1 521 ? 5.75644 -67.26405 -51.59673 1.000 28.72733 508 THR A N 1
ATOM 3903 C CA . THR A 1 521 ? 4.57642 -67.21808 -50.73776 1.000 24.47637 508 THR A CA 1
ATOM 3904 C C . THR A 1 521 ? 3.78539 -66.00210 -51.18278 1.000 21.32946 508 THR A C 1
ATOM 3905 O O . THR A 1 521 ? 4.18639 -65.28310 -52.10278 1.000 26.77838 508 THR A O 1
ATOM 3909 N N . GLU A 1 522 ? 2.66937 -65.75213 -50.51181 1.000 24.04878 509 GLU A N 1
ATOM 3910 C CA . GLU A 1 522 ? 1.88333 -64.54916 -50.75684 1.000 27.80123 509 GLU A CA 1
ATOM 3911 C C . GLU A 1 522 ? 2.41428 -63.33714 -50.00783 1.000 26.08544 509 GLU A C 1
ATOM 3912 O O . GLU A 1 522 ? 1.90925 -62.23116 -50.21985 1.000 24.33210 509 GLU A O 1
ATOM 3918 N N . GLN A 1 523 ? 3.41727 -63.51110 -49.15181 1.000 22.53409 510 GLN A N 1
ATOM 3919 C CA . GLN A 1 523 ? 3.89021 -62.38508 -48.36381 1.000 22.50616 510 GLN A CA 1
ATOM 3920 C C . GLN A 1 523 ? 4.76220 -61.45706 -49.19679 1.000 24.83325 510 GLN A C 1
ATOM 3921 O O . GLN A 1 523 ? 5.25124 -61.80205 -50.27578 1.000 28.39629 510 GLN A O 1
ATOM 3927 N N . LYS A 1 524 ? 4.96516 -60.26705 -48.66780 1.000 24.02732 511 LYS A N 1
ATOM 3928 C CA . LYS A 1 524 ? 5.77814 -59.25303 -49.31379 1.000 24.36590 511 LYS A CA 1
ATOM 3929 C C . LYS A 1 524 ? 7.02511 -58.99998 -48.47676 1.000 25.50075 511 LYS A C 1
ATOM 3930 O O . LYS A 1 524 ? 6.99809 -59.11398 -47.24576 1.000 28.59941 511 LYS A O 1
ATOM 3936 N N . PHE A 1 525 ? 8.11512 -58.67196 -49.16174 1.000 22.67027 512 PHE A N 1
ATOM 3937 C CA . PHE A 1 525 ? 9.34609 -58.17791 -48.55471 1.000 22.15704 512 PHE A CA 1
ATOM 3938 C C . PHE A 1 525 ? 9.81207 -57.00490 -49.40671 1.000 26.94189 512 PHE A C 1
ATOM 3939 O O . PHE A 1 525 ? 9.78310 -57.07991 -50.63871 1.000 23.28221 512 PHE A O 1
ATOM 3947 N N . LEU A 1 526 ? 10.18102 -55.90689 -48.76271 1.000 28.09900 513 LEU A N 1
ATOM 3948 C CA . LEU A 1 526 ? 10.51600 -54.68488 -49.49371 1.000 29.50534 513 LEU A CA 1
ATOM 3949 C C . LEU A 1 526 ? 9.39501 -54.29192 -50.45574 1.000 33.77033 513 LEU A C 1
ATOM 3950 O O . LEU A 1 526 ? 9.64202 -53.77092 -51.54474 1.000 29.02504 513 LEU A O 1
ATOM 3955 N N . GLY A 1 527 ? 8.14901 -54.55096 -50.06577 1.000 24.37025 514 GLY A N 1
ATOM 3956 C CA . GLY A 1 527 ? 7.01301 -54.10400 -50.84379 1.000 21.75290 514 GLY A CA 1
ATOM 3957 C C . GLY A 1 527 ? 6.58207 -55.01102 -51.97880 1.000 24.79390 514 GLY A C 1
ATOM 3958 O O . GLY A 1 527 ? 5.58407 -54.70306 -52.64282 1.000 25.95574 514 GLY A O 1
ATOM 3959 N N . LEU A 1 528 ? 7.26211 -56.13900 -52.20277 1.000 23.33146 515 LEU A N 1
ATOM 3960 C CA . LEU A 1 528 ? 6.99016 -56.96702 -53.37378 1.000 23.84345 515 LEU A CA 1
ATOM 3961 C C . LEU A 1 528 ? 6.90819 -58.44102 -52.99277 1.000 26.24407 515 LEU A C 1
ATOM 3962 O O . LEU A 1 528 ? 7.55819 -58.89799 -52.04475 1.000 25.42695 515 LEU A O 1
ATOM 3967 N N . GLN A 1 529 ? 6.08223 -59.17505 -53.73778 1.000 20.60508 516 GLN A N 1
ATOM 3968 C CA . GLN A 1 529 ? 6.08228 -60.62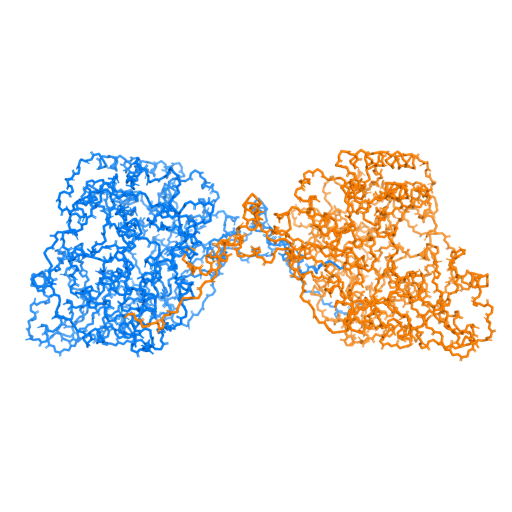605 -53.69577 1.000 22.15191 516 GLN A CA 1
ATOM 3969 C C . GLN A 1 529 ? 7.18031 -61.18602 -54.59574 1.000 26.00898 516 GLN A C 1
ATOM 3970 O O . GLN A 1 529 ? 7.71031 -60.50401 -55.47773 1.000 21.57500 516 GLN A O 1
ATOM 3976 N N . LEU A 1 530 ? 7.48735 -62.46001 -54.38673 1.000 23.29928 517 LEU A N 1
ATOM 3977 C CA . LEU A 1 530 ? 8.45939 -63.18899 -55.19470 1.000 21.56158 517 LEU A CA 1
ATOM 3978 C C . LEU A 1 530 ? 7.72844 -64.25001 -56.00471 1.000 24.53955 517 LEU A C 1
ATOM 3979 O O . LEU A 1 530 ? 6.95845 -65.04203 -55.44872 1.000 26.03544 517 LEU A O 1
ATOM 3984 N N . LYS A 1 531 ? 7.97247 -64.26102 -57.31270 1.000 28.33136 518 LYS A N 1
ATOM 3985 C CA . LYS A 1 531 ? 7.25852 -65.10904 -58.25971 1.000 25.59539 518 LYS A CA 1
ATOM 3986 C C . LYS A 1 531 ? 8.26656 -65.75302 -59.19669 1.000 24.70009 518 LYS A C 1
ATOM 3987 O O . LYS A 1 531 ? 9.36455 -65.22999 -59.40367 1.000 27.60264 518 LYS A O 1
ATOM 3993 N N . VAL A 1 532 ? 7.89461 -66.90104 -59.75069 1.000 22.42036 519 VAL A N 1
ATOM 3994 C CA . VAL A 1 532 ? 8.65765 -67.54402 -60.81767 1.000 26.62556 519 VAL A CA 1
ATOM 3995 C C . VAL A 1 532 ? 7.86267 -67.42705 -62.10868 1.000 25.65450 519 VAL A C 1
ATOM 3996 O O . VAL A 1 532 ? 6.66969 -67.75509 -62.14071 1.000 25.80601 519 VAL A O 1
ATOM 4000 N N . VAL A 1 533 ? 8.51868 -66.97104 -63.17467 1.000 32.40256 520 VAL A N 1
ATOM 4001 C CA . VAL A 1 533 ? 7.90671 -66.94207 -64.49569 1.000 32.15347 520 VAL A CA 1
ATOM 4002 C C . VAL A 1 533 ? 8.86275 -67.60204 -65.47666 1.000 36.15804 520 VAL A C 1
ATOM 4003 O O . VAL A 1 533 ? 10.00676 -67.92701 -65.14563 1.000 32.46670 520 VAL A O 1
ATOM 4007 N N . ARG A 1 534 ? 8.37379 -67.80207 -66.69467 1.000 32.71578 521 ARG A N 1
ATOM 4008 C CA . ARG A 1 534 ? 9.09583 -68.54005 -67.71765 1.000 35.80892 521 ARG A CA 1
ATOM 4009 C C . ARG A 1 534 ? 9.81583 -67.60604 -68.67764 1.000 35.82606 521 ARG A C 1
ATOM 4010 O O . ARG A 1 534 ? 9.26280 -66.58206 -69.10366 1.000 36.21500 521 ARG A O 1
ATOM 4018 N N . ARG A 1 535 ? 11.06484 -67.96100 -68.99461 1.000 35.88390 522 ARG A N 1
ATOM 4019 C CA . ARG A 1 535 ? 11.79985 -67.38599 -70.11560 1.000 39.49942 522 ARG A CA 1
ATOM 4020 C C . ARG A 1 535 ? 12.40390 -68.54797 -70.87958 1.000 50.11026 522 ARG A C 1
ATOM 4021 O O . ARG A 1 535 ? 13.25991 -69.26394 -70.34655 1.000 44.59556 522 ARG A O 1
ATOM 4029 N N . GLU A 1 536 ? 11.97994 -68.72499 -72.13058 1.000 59.33978 523 GLU A N 1
ATOM 4030 C CA . GLU A 1 536 ? 12.35599 -69.91699 -72.88057 1.000 61.38540 523 GLU A CA 1
ATOM 4031 C C . GLU A 1 536 ? 11.77301 -71.12000 -72.16457 1.000 52.86684 523 GLU A C 1
ATOM 4032 O O . GLU A 1 536 ? 10.55401 -71.28704 -72.07360 1.000 52.36525 523 GLU A O 1
ATOM 4038 N N . ASN A 1 537 ? 12.64502 -71.91897 -71.57355 1.000 50.07613 524 ASN A N 1
ATOM 4039 C CA . ASN A 1 537 ? 12.20004 -73.00498 -70.71455 1.000 55.04331 524 ASN A CA 1
ATOM 4040 C C . ASN A 1 537 ? 12.84900 -72.90195 -69.34354 1.000 50.81737 524 ASN A C 1
ATOM 4041 O O . ASN A 1 537 ? 12.90702 -73.88794 -68.60753 1.000 50.92614 524 ASN A O 1
ATOM 4046 N N . GLU A 1 538 ? 13.32496 -71.71693 -68.98853 1.000 43.32989 525 GLU A N 1
ATOM 4047 C CA . GLU A 1 538 ? 13.99893 -71.50690 -67.72452 1.000 43.23669 525 GLU A CA 1
ATOM 4048 C C . GLU A 1 538 ? 13.05888 -70.79792 -66.75655 1.000 37.79357 525 GLU A C 1
ATOM 4049 O O . GLU A 1 538 ? 12.20387 -70.00595 -67.15357 1.000 38.31091 525 GLU A O 1
ATOM 4055 N N . LYS A 1 539 ? 13.22886 -71.09491 -65.47954 1.000 38.61724 526 LYS A N 1
ATOM 4056 C CA . LYS A 1 539 ? 12.54782 -70.35592 -64.42856 1.000 28.21291 526 LYS A CA 1
ATOM 4057 C C . LYS A 1 539 ? 13.29777 -69.06090 -64.14855 1.000 27.76209 526 LYS A C 1
ATOM 4058 O O . LYS A 1 539 ? 14.52377 -69.06986 -64.00053 1.000 32.62541 526 LYS A O 1
ATOM 4064 N N . VAL A 1 540 ? 12.56873 -67.95092 -64.05258 1.000 30.39735 527 VAL A N 1
ATOM 4065 C CA . VAL A 1 540 ? 13.14069 -66.66690 -63.66057 1.000 28.60900 527 VAL A CA 1
ATOM 4066 C C . VAL A 1 540 ? 12.35864 -66.15592 -62.45859 1.000 29.22104 527 VAL A C 1
ATOM 4067 O O . VAL A 1 540 ? 11.12364 -66.08495 -62.50262 1.000 28.16964 527 VAL A O 1
ATOM 4071 N N . TYR A 1 541 ? 13.08061 -65.81789 -61.38758 1.000 26.96490 528 TYR A N 1
ATOM 4072 C CA . TYR A 1 541 ? 12.48356 -65.25090 -60.18860 1.000 21.68811 528 TYR A CA 1
ATOM 4073 C C . TYR A 1 541 ? 12.34252 -63.73890 -60.37161 1.000 23.80839 528 TYR A C 1
ATOM 4074 O O . TYR A 1 541 ? 13.30551 -63.05487 -60.74359 1.000 24.82694 528 TYR A O 1
ATOM 4083 N N . VAL A 1 542 ? 11.13950 -63.22794 -60.12564 1.000 27.18478 529 VAL A N 1
ATOM 4084 C CA . VAL A 1 542 ? 10.79546 -61.83295 -60.39666 1.000 22.37412 529 VAL A CA 1
ATOM 4085 C C . VAL A 1 542 ? 9.88842 -61.31597 -59.29068 1.000 22.48634 529 VAL A C 1
ATOM 4086 O O . VAL A 1 542 ? 9.20443 -62.09099 -58.60669 1.000 20.52274 529 VAL A O 1
ATOM 4090 N N . PRO A 1 543 ? 9.84638 -59.99497 -59.11069 1.000 25.72938 530 PRO A N 1
ATOM 4091 C CA . PRO A 1 543 ? 8.89034 -59.40199 -58.17072 1.000 21.44901 530 PRO A CA 1
ATOM 4092 C C . PRO A 1 543 ? 7.48335 -59.40504 -58.74575 1.000 28.11837 530 PRO A C 1
ATOM 4093 O O . PRO A 1 543 ? 7.27838 -59.46806 -59.95775 1.000 30.74450 530 PRO A O 1
ATOM 4097 N N . ASN A 1 544 ? 6.50233 -59.33707 -57.84477 1.000 24.48999 531 ASN A N 1
ATOM 4098 C CA . ASN A 1 544 ? 5.10734 -59.43411 -58.23780 1.000 23.82530 531 ASN A CA 1
ATOM 4099 C C . ASN A 1 544 ? 4.23730 -58.74213 -57.19182 1.000 29.57842 531 ASN A C 1
ATOM 4100 O O . ASN A 1 544 ? 4.63027 -58.59311 -56.03382 1.000 29.04081 531 ASN A O 1
ATOM 4105 N N . LEU A 1 545 ? 3.04129 -58.33117 -57.61385 1.000 27.46583 532 LEU A N 1
ATOM 4106 C CA . LEU A 1 545 ? 2.02526 -57.82520 -56.69488 1.000 24.88818 532 LEU A CA 1
ATOM 4107 C C . LEU A 1 545 ? 0.65828 -58.18924 -57.23391 1.000 25.66114 532 LEU A C 1
ATOM 4108 O O . LEU A 1 545 ? 0.48531 -58.29626 -58.45391 1.000 26.29583 532 LEU A O 1
ATOM 4113 N N . PRO A 1 546 ? -0.34373 -58.33527 -56.36993 1.000 28.68596 533 PRO A N 1
ATOM 4114 C CA . PRO A 1 546 ? -1.71972 -58.42531 -56.86896 1.000 28.81723 533 PRO A CA 1
ATOM 4115 C C . PRO A 1 546 ? -2.09074 -57.14333 -57.60597 1.000 27.22996 533 PRO A C 1
ATOM 4116 O O . PRO A 1 546 ? -1.51678 -56.07231 -57.37697 1.000 22.37945 533 PRO A O 1
ATOM 4120 N N . PHE A 1 547 ? -3.06772 -57.26437 -58.51199 1.000 22.12811 534 PHE A N 1
ATOM 4121 C CA . PHE A 1 547 ? -3.51874 -56.10839 -59.28101 1.000 25.20513 534 PHE A CA 1
ATOM 4122 C C . PHE A 1 547 ? -3.86980 -54.92739 -58.37803 1.000 26.50610 534 PHE A C 1
ATOM 4123 O O . PHE A 1 547 ? -3.50183 -53.78338 -58.66503 1.000 24.74950 534 PHE A O 1
ATOM 4131 N N . GLU A 1 548 ? -4.60481 -55.18341 -57.29004 1.000 26.08491 535 GLU A N 1
ATOM 4132 C CA . GLU A 1 548 ? -5.06686 -54.09342 -56.42606 1.000 26.49988 535 GLU A CA 1
ATOM 4133 C C . GLU A 1 548 ? -3.90690 -53.26938 -55.88604 1.000 26.98153 535 GLU A C 1
ATOM 4134 O O . GLU A 1 548 ? -4.02694 -52.04638 -55.73105 1.000 26.75320 535 GLU A O 1
ATOM 4140 N N . ASP A 1 549 ? -2.76889 -53.90434 -55.61801 1.000 23.36466 536 ASP A N 1
ATOM 4141 C CA . ASP A 1 549 ? -1.65292 -53.14930 -55.07599 1.000 23.07718 536 ASP A CA 1
ATOM 4142 C C . ASP A 1 549 ? -0.98393 -52.29829 -56.15098 1.000 23.47860 536 ASP A C 1
ATOM 4143 O O . ASP A 1 549 ? -0.60597 -51.15627 -55.87698 1.000 24.85881 536 ASP A O 1
ATOM 4148 N N . TRP A 1 550 ? -0.80988 -52.82929 -57.36998 1.000 25.65722 537 TRP A N 1
ATOM 4149 C CA . TRP A 1 550 ? -0.33489 -51.98028 -58.47297 1.000 25.13533 537 TRP A CA 1
ATOM 4150 C C . TRP A 1 550 ? -1.27992 -50.80831 -58.70100 1.000 18.94019 537 TRP A C 1
ATOM 4151 O O . TRP A 1 550 ? -0.83695 -49.67730 -58.93700 1.000 23.76811 537 TRP A O 1
ATOM 4162 N N . LEU A 1 551 ? -2.59291 -51.06935 -58.62903 1.000 23.70969 538 LEU A N 1
ATOM 4163 C CA . LEU A 1 551 ? -3.59894 -50.03739 -58.87506 1.000 22.78219 538 LEU A CA 1
ATOM 4164 C C . LEU A 1 551 ? -3.50699 -48.91838 -57.84506 1.000 22.42711 538 LEU A C 1
ATOM 4165 O O . LEU A 1 551 ? -3.58702 -47.73338 -58.19407 1.000 25.23902 538 LEU A O 1
ATOM 4170 N N . THR A 1 552 ? -3.33401 -49.27836 -56.56406 1.000 24.40012 539 THR A N 1
ATOM 4171 C CA . THR A 1 552 ? -3.16707 -48.26835 -55.52106 1.000 27.56743 539 THR A CA 1
ATOM 4172 C C . THR A 1 552 ? -2.00509 -47.33032 -55.83204 1.000 24.88089 539 THR A C 1
ATOM 4173 O O . THR A 1 552 ? -2.14313 -46.10332 -55.77705 1.000 28.75085 539 THR A O 1
ATOM 4177 N N . MET A 1 553 ? -0.84306 -47.88728 -56.15301 1.000 26.30173 540 MET A N 1
ATOM 4178 C CA . MET A 1 553 ? 0.29292 -47.03725 -56.50999 1.000 31.62881 540 MET A CA 1
ATOM 4179 C C . MET A 1 553 ? -0.00808 -46.20027 -57.75100 1.000 30.09635 540 MET A C 1
ATOM 4180 O O . MET A 1 553 ? 0.24988 -44.98726 -57.77901 1.000 28.20772 540 MET A O 1
ATOM 4185 N N . TRP A 1 554 ? -0.57404 -46.83129 -58.78401 1.000 25.60978 541 TRP A N 1
ATOM 4186 C CA . TRP A 1 554 ? -0.88203 -46.11131 -60.02102 1.000 23.01676 541 TRP A CA 1
ATOM 4187 C C . TRP A 1 554 ? -1.74508 -44.88033 -59.76305 1.000 26.21827 541 TRP A C 1
ATOM 4188 O O . TRP A 1 554 ? -1.44910 -43.78333 -60.25905 1.000 24.46291 541 TRP A O 1
ATOM 4199 N N . VAL A 1 555 ? -2.83309 -45.04336 -58.99107 1.000 24.95771 542 VAL A N 1
ATOM 4200 C CA . VAL A 1 555 ? -3.81313 -43.96339 -58.86510 1.000 25.77559 542 VAL A CA 1
ATOM 4201 C C . VAL A 1 555 ? -3.43718 -42.92637 -57.82210 1.000 28.85076 542 VAL A C 1
ATOM 4202 O O . VAL A 1 555 ? -4.11821 -41.90139 -57.73312 1.000 30.64125 542 VAL A O 1
ATOM 4206 N N . THR A 1 556 ? -2.35419 -43.11034 -57.07108 1.000 29.32155 543 THR A N 1
ATOM 4207 C CA . THR A 1 556 ? -1.93524 -42.11932 -56.07707 1.000 31.06322 543 THR A CA 1
ATOM 4208 C C . THR A 1 556 ? -0.51525 -41.66527 -56.39305 1.000 28.13458 543 THR A C 1
ATOM 4209 O O . THR A 1 556 ? 0.42374 -41.92824 -55.62602 1.000 32.49903 543 THR A O 1
ATOM 4213 N N . PRO A 1 557 ? -0.31925 -40.97128 -57.51305 1.000 28.78777 544 PRO A N 1
ATOM 4214 C CA . PRO A 1 557 ? 1.00874 -40.42324 -57.79902 1.000 30.35882 544 PRO A CA 1
ATOM 4215 C C . PRO A 1 557 ? 1.42069 -39.43422 -56.71702 1.000 31.65748 544 PRO A C 1
ATOM 4216 O O . PRO A 1 557 ? 0.59565 -38.71424 -56.15004 1.000 36.47136 544 PRO A O 1
ATOM 4220 N N . ARG A 1 558 ? 2.71968 -39.46817 -56.43499 1.000 28.98850 545 ARG A N 1
ATOM 4221 C CA . ARG A 1 558 ? 3.30163 -38.58915 -55.39598 1.000 40.34674 545 ARG A CA 1
ATOM 4222 C C . ARG A 1 558 ? 3.58360 -37.21914 -56.01399 1.000 43.84072 545 ARG A C 1
ATOM 4223 O O . ARG A 1 558 ? 4.75359 -36.83711 -56.08596 1.000 52.95616 545 ARG A O 1
ATOM 4231 N N . SER A 1 559 ? 2.52859 -36.52818 -56.43901 1.000 89.96673 546 SER A N 1
ATOM 4232 C CA . SER A 1 559 ? 2.63656 -35.17718 -57.04102 1.000 92.21729 546 SER A CA 1
ATOM 4233 C C . SER A 1 559 ? 1.31553 -34.45622 -56.79206 1.000 95.58566 546 SER A C 1
ATOM 4234 O O . SER A 1 559 ? 0.25556 -35.10625 -56.91507 1.000 95.96621 546 SER A O 1
ATOM 4237 N N . LYS A 1 560 ? 1.36649 -33.15822 -56.50206 1.000 83.46290 547 LYS A N 1
ATOM 4238 C CA . LYS A 1 560 ? 0.11946 -32.37125 -56.29310 1.000 83.95084 547 LYS A CA 1
ATOM 4239 C C . LYS A 1 560 ? -0.25754 -31.59427 -57.56211 1.000 84.13370 547 LYS A C 1
ATOM 4240 O O . LYS A 1 560 ? 0.59448 -31.49725 -58.46809 1.000 83.84510 547 LYS A O 1
ATOM 4246 N N . TYR A 1 561 ? -1.48455 -31.06731 -57.62614 1.000 129.69571 548 TYR A N 1
ATOM 4247 C CA . TYR A 1 561 ? -1.91155 -30.21333 -58.76616 1.000 129.94488 548 TYR A CA 1
ATOM 4248 C C . TYR A 1 561 ? -0.81958 -29.19130 -59.07314 1.000 129.71026 548 TYR A C 1
ATOM 4249 O O . TYR A 1 561 ? -0.50262 -28.36429 -58.19114 1.000 129.76159 548 TYR A O 1
ATOM 4258 N N . ARG A 1 562 ? -0.26255 -29.24129 -60.28213 1.000 118.01275 549 ARG A N 1
ATOM 4259 C CA . ARG A 1 562 ? 0.74543 -28.22226 -60.67711 1.000 117.83161 549 ARG A CA 1
ATOM 4260 C C . ARG A 1 562 ? 0.24843 -27.53729 -61.95013 1.000 118.09928 549 ARG A C 1
ATOM 4261 O O . ARG A 1 562 ? 0.27348 -28.17429 -63.01112 1.000 117.96814 549 ARG A O 1
ATOM 4269 N N . SER A 1 563 ? -0.19261 -26.28430 -61.82914 1.000 129.29141 550 SER A N 1
ATOM 4270 C CA . SER A 1 563 ? -0.70461 -25.52532 -63.00216 1.000 129.61137 550 SER A CA 1
ATOM 4271 C C . SER A 1 563 ? 0.39841 -25.40630 -64.05614 1.000 129.23168 550 SER A C 1
ATOM 4272 O O . SER A 1 563 ? 0.05544 -25.43032 -65.25514 1.000 129.33956 550 SER A O 1
ATOM 4275 N N . LYS A 1 564 ? 1.66540 -25.36726 -63.63311 1.000 127.13300 551 LYS A N 1
ATOM 4276 C CA . LYS A 1 564 ? 2.80742 -25.33123 -64.58508 1.000 126.75506 551 LYS A CA 1
ATOM 4277 C C . LYS A 1 564 ? 2.76948 -26.56023 -65.48508 1.000 126.52524 551 LYS A C 1
ATOM 4278 O O . LYS A 1 564 ? 2.96250 -26.38524 -66.69907 1.000 126.49758 551 LYS A O 1
ATOM 4284 N N . GLU A 1 565 ? 2.54450 -27.74324 -64.90207 1.000 72.26331 552 GLU A N 1
ATOM 4285 C CA . GLU A 1 565 ? 2.55556 -29.00324 -65.68807 1.000 73.20942 552 GLU A CA 1
ATOM 4286 C C . GLU A 1 565 ? 1.68158 -28.79728 -66.92109 1.000 73.34350 552 GLU A C 1
ATOM 4287 O O . GLU A 1 565 ? 0.49757 -28.51631 -66.74511 1.000 71.53920 552 GLU A O 1
ATOM 4293 N N . THR A 1 566 ? 2.27961 -28.88627 -68.10607 1.000 61.55099 553 THR A N 1
ATOM 4294 C CA . THR A 1 566 ? 1.54163 -28.70930 -69.37709 1.000 54.49116 553 THR A CA 1
ATOM 4295 C C . THR A 1 566 ? 0.85668 -30.02932 -69.73810 1.000 51.41383 553 THR A C 1
ATOM 4296 O O . THR A 1 566 ? 1.21770 -31.05931 -69.16308 1.000 46.82026 553 THR A O 1
ATOM 4300 N N . GLU A 1 567 ? -0.12230 -29.97636 -70.63212 1.000 44.80424 554 GLU A N 1
ATOM 4301 C CA . GLU A 1 567 ? -0.77925 -31.22338 -71.08512 1.000 49.38040 554 GLU A CA 1
ATOM 4302 C C . GLU A 1 567 ? 0.29179 -32.20935 -71.55609 1.000 44.94624 554 GLU A C 1
ATOM 4303 O O . GLU A 1 567 ? 0.16482 -33.39135 -71.24209 1.000 40.19364 554 GLU A O 1
ATOM 4309 N N . THR A 1 568 ? 1.31479 -31.71733 -72.25107 1.000 37.41293 555 THR A N 1
ATOM 4310 C CA . THR A 1 568 ? 2.34683 -32.61130 -72.76705 1.000 42.15671 555 THR A CA 1
ATOM 4311 C C . THR A 1 568 ? 3.10782 -33.27527 -71.62802 1.000 31.10383 555 THR A C 1
ATOM 4312 O O . THR A 1 568 ? 3.34586 -34.48726 -71.65401 1.000 33.35514 555 THR A O 1
ATOM 4316 N N . MET A 1 569 ? 3.48878 -32.49125 -70.61202 1.000 31.46398 556 MET A N 1
ATOM 4317 C CA . MET A 1 569 ? 4.19477 -33.04722 -69.45800 1.000 36.78102 556 MET A CA 1
ATOM 4318 C C . MET A 1 569 ? 3.33578 -34.06624 -68.71601 1.000 33.26687 556 MET A C 1
ATOM 4319 O O . MET A 1 569 ? 3.84081 -35.09822 -68.26199 1.000 30.25937 556 MET A O 1
ATOM 4324 N N . ARG A 1 570 ? 2.03777 -33.78628 -68.56604 1.000 28.43094 557 ARG A N 1
ATOM 4325 C CA . ARG A 1 570 ? 1.17879 -34.72330 -67.84706 1.000 31.69851 557 ARG A CA 1
ATOM 4326 C C . ARG A 1 570 ? 1.03284 -36.01131 -68.63305 1.000 31.89995 557 ARG A C 1
ATOM 4327 O O . ARG A 1 570 ? 1.08086 -37.11030 -68.06404 1.000 27.78027 557 ARG A O 1
ATOM 4335 N N . GLU A 1 571 ? 0.90487 -35.88532 -69.95405 1.000 25.21336 558 GLU A N 1
ATOM 4336 C CA . GLU A 1 571 ? 0.85992 -37.03733 -70.83205 1.000 26.49751 558 GLU A CA 1
ATOM 4337 C C . GLU A 1 571 ? 2.14495 -37.84829 -70.72601 1.000 27.67411 558 GLU A C 1
ATOM 4338 O O . GLU A 1 571 ? 2.11198 -39.08129 -70.63601 1.000 29.80593 558 GLU A O 1
ATOM 4344 N N . ARG A 1 572 ? 3.29593 -37.16825 -70.72999 1.000 27.00215 559 ARG A N 1
ATOM 4345 C CA . ARG A 1 572 ? 4.55595 -37.89221 -70.65196 1.000 30.63390 559 ARG A CA 1
ATOM 4346 C C . ARG A 1 572 ? 4.73194 -38.54820 -69.28295 1.000 28.05956 559 ARG A C 1
ATOM 4347 O O . ARG A 1 572 ? 5.25797 -39.66718 -69.19593 1.000 23.17928 559 ARG A O 1
ATOM 4355 N N . THR A 1 573 ? 4.23889 -37.90121 -68.21997 1.000 25.40335 560 THR A N 1
ATOM 4356 C CA . THR A 1 573 ? 4.33288 -38.46720 -66.87396 1.000 28.58498 560 THR A CA 1
ATOM 4357 C C . THR A 1 573 ? 3.63192 -39.81922 -66.78897 1.000 23.66286 560 THR A C 1
ATOM 4358 O O . THR A 1 573 ? 4.17794 -40.77520 -66.23395 1.000 26.60850 560 THR A O 1
ATOM 4362 N N . LEU A 1 574 ? 2.41594 -39.91126 -67.33899 1.000 24.53415 561 LEU A N 1
ATOM 4363 C CA . LEU A 1 574 ? 1.69197 -41.18028 -67.34000 1.000 21.70268 561 LEU A CA 1
ATOM 4364 C C . LEU A 1 574 ? 2.48902 -42.26026 -68.05798 1.000 24.69573 561 LEU A C 1
ATOM 4365 O O . LEU A 1 574 ? 2.59905 -43.39125 -67.57697 1.000 23.82986 561 LEU A O 1
ATOM 4370 N N . PHE A 1 575 ? 3.04304 -41.92725 -69.22797 1.000 24.94651 562 PHE A N 1
ATOM 4371 C CA . PHE A 1 575 ? 3.88409 -42.87423 -69.95494 1.000 24.37157 562 PHE A CA 1
ATOM 4372 C C . PHE A 1 575 ? 5.06108 -43.34019 -69.08891 1.000 19.49459 562 PHE A C 1
ATOM 4373 O O . PHE A 1 575 ? 5.33412 -44.54218 -68.98490 1.000 22.88644 562 PHE A O 1
ATOM 4381 N N . ASP A 1 576 ? 5.76004 -42.40016 -68.44090 1.000 23.68009 563 ASP A N 1
ATOM 4382 C CA . ASP A 1 576 ? 6.93603 -42.77212 -67.65987 1.000 22.33212 563 ASP A CA 1
ATOM 4383 C C . ASP A 1 576 ? 6.55403 -43.61412 -66.45188 1.000 24.97728 563 ASP A C 1
ATOM 4384 O O . ASP A 1 576 ? 7.22706 -44.60810 -66.15085 1.000 22.42404 563 ASP A O 1
ATOM 4389 N N . ARG A 1 577 ? 5.46600 -43.24115 -65.75990 1.000 22.59140 564 ARG A N 1
ATOM 4390 C CA . ARG A 1 577 ? 5.03700 -44.00716 -64.59091 1.000 21.24723 564 ARG A CA 1
ATOM 4391 C C . ARG A 1 577 ? 4.58305 -45.40517 -64.99591 1.000 24.72549 564 ARG A C 1
ATOM 4392 O O . ARG A 1 577 ? 4.81707 -46.37616 -64.26190 1.000 22.42581 564 ARG A O 1
ATOM 4400 N N . ALA A 1 578 ? 3.92508 -45.52320 -66.15692 1.000 22.33897 565 ALA A N 1
ATOM 4401 C CA . ALA A 1 578 ? 3.54814 -46.84222 -66.65992 1.000 20.61396 565 ALA A CA 1
ATOM 4402 C C . ALA A 1 578 ? 4.78017 -47.69518 -66.92389 1.000 18.53992 565 ALA A C 1
ATOM 4403 O O . ALA A 1 578 ? 4.81720 -48.87518 -66.55488 1.000 22.60566 565 ALA A O 1
ATOM 4405 N N . ARG A 1 579 ? 5.80216 -47.12115 -67.56987 1.000 20.11710 566 ARG A N 1
ATOM 4406 C CA . ARG A 1 579 ? 7.04419 -47.87112 -67.76284 1.000 21.39136 566 ARG A CA 1
ATOM 4407 C C . ARG A 1 579 ? 7.63318 -48.29009 -66.41882 1.000 19.12741 566 ARG A C 1
ATOM 4408 O O . ARG A 1 579 ? 8.11821 -49.41807 -66.26780 1.000 22.64693 566 ARG A O 1
ATOM 4416 N N . GLY A 1 580 ? 7.61613 -47.37808 -65.44383 1.000 17.73060 567 GLY A N 1
ATOM 4417 C CA . GLY A 1 580 ? 8.22111 -47.66306 -64.15181 1.000 20.52130 567 GLY A CA 1
ATOM 4418 C C . GLY A 1 580 ? 7.55013 -48.81607 -63.44182 1.000 25.92074 567 GLY A C 1
ATOM 4419 O O . GLY A 1 580 ? 8.22414 -49.68105 -62.87380 1.000 24.93484 567 GLY A O 1
ATOM 4420 N N . LEU A 1 581 ? 6.20813 -48.83911 -63.44485 1.000 25.76519 568 LEU A N 1
ATOM 4421 C CA . LEU A 1 581 ? 5.49915 -49.93813 -62.78986 1.000 27.14624 568 LEU A CA 1
ATOM 4422 C C . LEU A 1 581 ? 5.70820 -51.24913 -63.53584 1.000 28.16331 568 LEU A C 1
ATOM 4423 O O . LEU A 1 581 ? 5.89122 -52.29512 -62.90883 1.000 24.07546 568 LEU A O 1
ATOM 4428 N N . LEU A 1 582 ? 5.70323 -51.21814 -64.87384 1.000 17.22134 569 LEU A N 1
ATOM 4429 C CA . LEU A 1 582 ? 5.96229 -52.45014 -65.61483 1.000 18.10597 569 LEU A CA 1
ATOM 4430 C C . LEU A 1 582 ? 7.31830 -53.04809 -65.22279 1.000 17.95789 569 LEU A C 1
ATOM 4431 O O . LEU A 1 582 ? 7.43233 -54.25109 -64.96878 1.000 20.26276 569 LEU A O 1
ATOM 4436 N N . VAL A 1 583 ? 8.35827 -52.21406 -65.15378 1.000 18.53700 570 VAL A N 1
ATOM 4437 C CA . VAL A 1 583 ? 9.68728 -52.71901 -64.82174 1.000 21.65432 570 VAL A CA 1
ATOM 4438 C C . VAL A 1 583 ? 9.72626 -53.22400 -63.38274 1.000 22.18934 570 VAL A C 1
ATOM 4439 O O . VAL A 1 583 ? 10.45628 -54.16898 -63.05772 1.000 26.21397 570 VAL A O 1
ATOM 4443 N N . THR A 1 584 ? 8.95522 -52.61002 -62.49676 1.000 22.98139 571 THR A N 1
ATOM 4444 C CA . THR A 1 584 ? 8.95421 -53.05401 -61.10576 1.000 23.94922 571 THR A CA 1
ATOM 4445 C C . THR A 1 584 ? 8.25224 -54.38703 -60.91676 1.000 26.80837 571 THR A C 1
ATOM 4446 O O . THR A 1 584 ? 8.43924 -55.02302 -59.87376 1.000 23.75356 571 THR A O 1
ATOM 4450 N N . GLY A 1 585 ? 7.48128 -54.83706 -61.89978 1.000 22.85252 572 GLY A N 1
ATOM 4451 C CA . GLY A 1 585 ? 6.88032 -56.14908 -61.81578 1.000 24.15513 572 GLY A CA 1
ATOM 4452 C C . GLY A 1 585 ? 5.44733 -56.17713 -62.29881 1.000 24.02612 572 GLY A C 1
ATOM 4453 O O . GLY A 1 585 ? 4.85137 -57.25115 -62.41382 1.000 23.96152 572 GLY A O 1
ATOM 4454 N N . ALA A 1 586 ? 4.88030 -55.00815 -62.60684 1.000 24.37829 573 ALA A N 1
ATOM 4455 C CA . ALA A 1 586 ? 3.50031 -54.97719 -63.08387 1.000 22.36034 573 ALA A CA 1
ATOM 4456 C C . ALA A 1 586 ? 3.32636 -55.73921 -64.38886 1.000 28.75556 573 ALA A C 1
ATOM 4457 O O . ALA A 1 586 ? 2.21238 -56.18825 -64.68589 1.000 28.26588 573 ALA A O 1
ATOM 4459 N N . VAL A 1 587 ? 4.39638 -55.90318 -65.17384 1.000 19.52184 574 VAL A N 1
ATOM 4460 C CA . VAL A 1 587 ? 4.30344 -56.68419 -66.39884 1.000 22.46786 574 VAL A CA 1
ATOM 4461 C C . VAL A 1 587 ? 3.99647 -58.14820 -66.11783 1.000 26.03119 574 VAL A C 1
ATOM 4462 O O . VAL A 1 587 ? 3.59052 -58.87822 -67.02384 1.000 24.65960 574 VAL A O 1
ATOM 4466 N N . PHE A 1 588 ? 4.14846 -58.59819 -64.87283 1.000 26.25210 575 PHE A N 1
ATOM 4467 C CA . PHE A 1 588 ? 3.91550 -59.99419 -64.54382 1.000 25.26137 575 PHE A CA 1
ATOM 4468 C C . PHE A 1 588 ? 2.52649 -60.24023 -63.97385 1.000 30.85208 575 PHE A C 1
ATOM 4469 O O . PHE A 1 588 ? 2.21852 -61.37724 -63.60585 1.000 29.48648 575 PHE A O 1
ATOM 4477 N N . ASP A 1 589 ? 1.68746 -59.21026 -63.88288 1.000 27.95834 576 ASP A N 1
ATOM 4478 C CA . ASP A 1 589 ? 0.28446 -59.36530 -63.52491 1.000 28.69854 576 ASP A CA 1
ATOM 4479 C C . ASP A 1 589 ? -0.60353 -58.97733 -64.70093 1.000 32.33017 576 ASP A C 1
ATOM 4480 O O . ASP A 1 589 ? -0.49255 -57.86433 -65.23093 1.000 23.44332 576 ASP A O 1
ATOM 4485 N N . GLU A 1 590 ? -1.52549 -59.87136 -65.06494 1.000 31.54532 577 GLU A N 1
ATOM 4486 C CA . GLU A 1 590 ? -2.27947 -59.69240 -66.30196 1.000 30.62761 577 GLU A CA 1
ATOM 4487 C C . GLU A 1 590 ? -2.98051 -58.34542 -66.34099 1.000 31.42720 577 GLU A C 1
ATOM 4488 O O . GLU A 1 590 ? -2.85152 -57.59242 -67.31399 1.000 25.12137 577 GLU A O 1
ATOM 4494 N N . ARG A 1 591 ? -3.72055 -58.01543 -65.28400 1.000 29.13243 578 ARG A N 1
ATOM 4495 C CA . ARG A 1 591 ? -4.47759 -56.77546 -65.30003 1.000 28.08013 578 ARG A CA 1
ATOM 4496 C C . ARG A 1 591 ? -3.54963 -55.57243 -65.19502 1.000 28.18771 578 ARG A C 1
ATOM 4497 O O . ARG A 1 591 ? -3.69164 -54.60544 -65.94903 1.000 29.61131 578 ARG A O 1
ATOM 4505 N N . ALA A 1 592 ? -2.58464 -55.60839 -64.26800 1.000 26.98879 579 ALA A N 1
ATOM 4506 C CA . ALA A 1 592 ? -1.66368 -54.48036 -64.16698 1.000 26.90210 579 ALA A CA 1
ATOM 4507 C C . ALA A 1 592 ? -0.90566 -54.28435 -65.47397 1.000 22.91272 579 ALA A C 1
ATOM 4508 O O . ALA A 1 592 ? -0.75268 -53.15435 -65.94997 1.000 19.97058 579 ALA A O 1
ATOM 4510 N N . ARG A 1 593 ? -0.43461 -55.37734 -66.07095 1.000 21.51846 580 ARG A N 1
ATOM 4511 C CA . ARG A 1 593 ? 0.22041 -55.27533 -67.37094 1.000 21.77618 580 ARG A CA 1
ATOM 4512 C C . ARG A 1 593 ? -0.70658 -54.64536 -68.41196 1.000 27.41897 580 ARG A C 1
ATOM 4513 O O . ARG A 1 593 ? -0.27859 -53.80535 -69.22396 1.000 26.49392 580 ARG A O 1
ATOM 4521 N N . GLY A 1 594 ? -1.97757 -55.04740 -68.40899 1.000 26.51359 581 GLY A N 1
ATOM 4522 C CA . GLY A 1 594 ? -2.90556 -54.53944 -69.40501 1.000 26.42708 581 GLY A CA 1
ATOM 4523 C C . GLY A 1 594 ? -3.24561 -53.07745 -69.20303 1.000 25.98458 581 GLY A C 1
ATOM 4524 O O . GLY A 1 594 ? -3.54062 -52.36046 -70.16604 1.000 21.68080 581 GLY A O 1
ATOM 4525 N N . LEU A 1 595 ? -3.26266 -52.62344 -67.95103 1.000 26.39028 582 LEU A N 1
ATOM 4526 C CA . LEU A 1 595 ? -3.54571 -51.21945 -67.68605 1.000 24.88960 582 LEU A CA 1
ATOM 4527 C C . LEU A 1 595 ? -2.37872 -50.34341 -68.11703 1.000 20.13983 582 LEU A C 1
ATOM 4528 O O . LEU A 1 595 ? -2.57074 -49.31642 -68.78204 1.000 25.95016 582 LEU A O 1
ATOM 4533 N N . MET A 1 596 ? -1.15972 -50.71437 -67.70900 1.000 21.07210 583 MET A N 1
ATOM 4534 C CA . MET A 1 596 ? 0.01426 -49.94334 -68.09998 1.000 23.08074 583 MET A CA 1
ATOM 4535 C C . MET A 1 596 ? 0.15130 -49.91734 -69.61097 1.000 21.24570 583 MET A C 1
ATOM 4536 O O . MET A 1 596 ? 0.48628 -48.87634 -70.19597 1.000 21.76257 583 MET A O 1
ATOM 4541 N N . GLY A 1 597 ? -0.10265 -51.05836 -70.25897 1.000 22.62165 584 GLY A N 1
ATOM 4542 C CA . GLY A 1 597 ? -0.04562 -51.10436 -71.71797 1.000 24.55903 584 GLY A CA 1
ATOM 4543 C C . GLY A 1 597 ? -1.05963 -50.18540 -72.38000 1.000 28.68742 584 GLY A C 1
ATOM 4544 O O . GLY A 1 597 ? -0.75763 -49.52840 -73.38100 1.000 25.73955 584 GLY A O 1
ATOM 4545 N N . ALA A 1 598 ? -2.27965 -50.13043 -71.84303 1.000 25.45569 585 ALA A N 1
ATOM 4546 C CA . ALA A 1 598 ? -3.25267 -49.18547 -72.38105 1.000 23.37307 585 ALA A CA 1
ATOM 4547 C C . ALA A 1 598 ? -2.74771 -47.75445 -72.23905 1.000 28.07434 585 ALA A C 1
ATOM 4548 O O . ALA A 1 598 ? -2.92172 -46.92846 -73.14406 1.000 27.23950 585 ALA A O 1
ATOM 4550 N N . VAL A 1 599 ? -2.09675 -47.44442 -71.11904 1.000 24.84530 586 VAL A N 1
ATOM 4551 C CA . VAL A 1 599 ? -1.58479 -46.09141 -70.93904 1.000 22.01646 586 VAL A CA 1
ATOM 4552 C C . VAL A 1 599 ? -0.51578 -45.81338 -71.98502 1.000 27.84050 586 VAL A C 1
ATOM 4553 O O . VAL A 1 599 ? -0.51180 -44.76739 -72.65002 1.000 27.66250 586 VAL A O 1
ATOM 4557 N N . ILE A 1 600 ? 0.38626 -46.76935 -72.17299 1.000 23.89130 587 ILE A N 1
ATOM 4558 C CA . ILE A 1 600 ? 1.46427 -46.59933 -73.13997 1.000 24.02847 587 ILE A CA 1
ATOM 4559 C C . ILE A 1 600 ? 0.90930 -46.48535 -74.55698 1.000 24.41513 587 ILE A C 1
ATOM 4560 O O . ILE A 1 600 ? 1.32629 -45.61635 -75.33498 1.000 26.01501 587 ILE A O 1
ATOM 4565 N N . ASN A 1 601 ? -0.04867 -47.34639 -74.91100 1.000 24.49048 588 ASN A N 1
ATOM 4566 C CA . ASN A 1 601 ? -0.59364 -47.30641 -76.26401 1.000 28.94480 588 ASN A CA 1
ATOM 4567 C C . ASN A 1 601 ? -1.37167 -46.03144 -76.51703 1.000 28.72117 588 ASN A C 1
ATOM 4568 O O . ASN A 1 601 ? -1.42766 -45.56445 -77.65004 1.000 25.31189 588 ASN A O 1
ATOM 4573 N N . SER A 1 602 ? -1.94771 -45.43245 -75.48605 1.000 27.84657 589 SER A N 1
ATOM 4574 C CA . SER A 1 602 ? -2.70675 -44.21847 -75.72308 1.000 27.32505 589 SER A CA 1
ATOM 4575 C C . SER A 1 602 ? -1.82979 -42.97245 -75.65107 1.000 27.51191 589 SER A C 1
ATOM 4576 O O . SER A 1 602 ? -2.32782 -41.86446 -75.85608 1.000 30.19875 589 SER A O 1
ATOM 4579 N N . THR A 1 603 ? -0.52879 -43.12440 -75.42004 1.000 29.56507 590 THR A N 1
ATOM 4580 C CA . THR A 1 603 ? 0.37418 -41.97938 -75.43002 1.000 26.63594 590 THR A CA 1
ATOM 4581 C C . THR A 1 603 ? 0.65720 -41.57138 -76.87302 1.000 31.01316 590 THR A C 1
ATOM 4582 O O . THR A 1 603 ? 0.91024 -42.42238 -77.73301 1.000 27.04739 590 THR A O 1
ATOM 4586 N N . ALA A 1 604 ? 0.58316 -40.27038 -77.13303 1.000 28.20640 591 ALA A N 1
ATOM 4587 C CA . ALA A 1 604 ? 0.74218 -39.75039 -78.48403 1.000 24.49348 591 ALA A CA 1
ATOM 4588 C C . ALA A 1 604 ? 2.14820 -40.03135 -79.02100 1.000 25.87295 591 ALA A C 1
ATOM 4589 O O . ALA A 1 604 ? 3.13018 -39.95631 -78.27098 1.000 26.97910 591 ALA A O 1
ATOM 4591 N N . PRO A 1 605 ? 2.28424 -40.33035 -80.31899 1.000 25.50831 592 PRO A N 1
ATOM 4592 C CA . PRO A 1 605 ? 3.62126 -40.61831 -80.86596 1.000 24.12165 592 PRO A CA 1
ATOM 4593 C C . PRO A 1 605 ? 4.66122 -39.57628 -80.49795 1.000 26.43768 592 PRO A C 1
ATOM 4594 O O . PRO A 1 605 ? 5.78322 -39.93224 -80.10092 1.000 25.67360 592 PRO A O 1
ATOM 4598 N N . GLU A 1 606 ? 4.31318 -38.29029 -80.59996 1.000 24.62491 593 GLU A N 1
ATOM 4599 C CA . GLU A 1 606 ? 5.29414 -37.25126 -80.33095 1.000 25.76937 593 GLU A CA 1
ATOM 4600 C C . GLU A 1 606 ? 5.67111 -37.20124 -78.85394 1.000 30.40956 593 GLU A C 1
ATOM 4601 O O . GLU A 1 606 ? 6.80009 -36.81420 -78.52192 1.000 25.39274 593 GLU A O 1
ATOM 4607 N N . VAL A 1 607 ? 4.77510 -37.61626 -77.95396 1.000 32.77165 594 VAL A N 1
ATOM 4608 C CA . VAL A 1 607 ? 5.13207 -37.66324 -76.53595 1.000 28.91079 594 VAL A CA 1
ATOM 4609 C C . VAL A 1 607 ? 6.05310 -38.86021 -76.23592 1.000 28.88944 594 VAL A C 1
ATOM 4610 O O . VAL A 1 607 ? 6.94308 -38.77817 -75.37190 1.000 22.84477 594 VAL A O 1
ATOM 4614 N N . VAL A 1 608 ? 5.86415 -39.97622 -76.94092 1.000 28.16559 595 VAL A N 1
ATOM 4615 C CA . VAL A 1 608 ? 6.75918 -41.12019 -76.79189 1.000 24.17676 595 VAL A CA 1
ATOM 4616 C C . VAL A 1 608 ? 8.17618 -40.75915 -77.22886 1.000 27.42439 595 VAL A C 1
ATOM 4617 O O . VAL A 1 608 ? 9.16218 -41.17811 -76.61184 1.000 28.24024 595 VAL A O 1
ATOM 4621 N N . CYS A 1 609 ? 8.30018 -39.98415 -78.30686 1.000 25.85999 596 CYS A N 1
ATOM 4622 C CA . CYS A 1 609 ? 9.57919 -39.78112 -78.96884 1.000 26.65168 596 CYS A CA 1
ATOM 4623 C C . CYS A 1 609 ? 10.23214 -38.44109 -78.65783 1.000 29.72473 596 CYS A C 1
ATOM 4624 O O . CYS A 1 609 ? 11.36114 -38.21206 -79.09281 1.000 36.61622 596 CYS A O 1
ATOM 4627 N N . MET A 1 610 ? 9.56110 -37.55711 -77.93085 1.000 28.38509 597 MET A N 1
ATOM 4628 C CA . MET A 1 610 ? 10.14205 -36.26209 -77.61585 1.000 32.11227 597 MET A CA 1
ATOM 4629 C C . MET A 1 610 ? 11.40704 -36.42104 -76.77682 1.000 31.68816 597 MET A C 1
ATOM 4630 O O . MET A 1 610 ? 11.62105 -37.43203 -76.09681 1.000 29.41839 597 MET A O 1
ATOM 4635 N N . ARG A 1 611 ? 12.25100 -35.39702 -76.82181 1.000 30.30441 598 ARG A N 1
ATOM 4636 C CA . ARG A 1 611 ? 13.37298 -35.34198 -75.90078 1.000 32.05147 598 ARG A CA 1
ATOM 4637 C C . ARG A 1 611 ? 12.86694 -35.09398 -74.48780 1.000 31.81679 598 ARG A C 1
ATOM 4638 O O . ARG A 1 611 ? 11.99791 -34.24901 -74.26782 1.000 33.84472 598 ARG A O 1
ATOM 4646 N N . VAL A 1 612 ? 13.42895 -35.81896 -73.52778 1.000 31.47060 599 VAL A N 1
ATOM 4647 C CA . VAL A 1 612 ? 13.05591 -35.68796 -72.12679 1.000 32.53321 599 VAL A CA 1
ATOM 4648 C C . VAL A 1 612 ? 14.31988 -35.43292 -71.31876 1.000 36.54609 599 VAL A C 1
ATOM 4649 O O . VAL A 1 612 ? 15.41691 -35.86188 -71.69273 1.000 35.19961 599 VAL A O 1
ATOM 4653 N N . GLN A 1 613 ? 14.15484 -34.70991 -70.20577 1.000 40.45221 600 GLN A N 1
ATOM 4654 C CA . GLN A 1 613 ? 15.26281 -34.38687 -69.30875 1.000 45.19518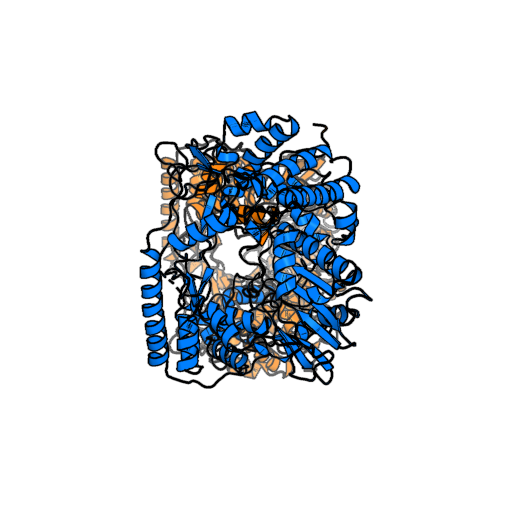 600 GLN A CA 1
ATOM 4655 C C . GLN A 1 613 ? 15.58782 -35.55386 -68.37973 1.000 39.28820 600 GLN A C 1
ATOM 4656 O O . GLN A 1 613 ? 16.75783 -35.91882 -68.21370 1.000 42.10454 600 GLN A O 1
ATOM 4662 N N . GLU A 1 614 ? 14.56183 -36.15488 -67.77975 1.000 34.49361 601 GLU A N 1
ATOM 4663 C CA . GLU A 1 614 ? 14.76783 -37.09287 -66.68574 1.000 30.99388 601 GLU A CA 1
ATOM 4664 C C . GLU A 1 614 ? 15.59388 -38.28485 -67.13971 1.000 34.03897 601 GLU A C 1
ATOM 4665 O O . GLU A 1 614 ? 15.62892 -38.63085 -68.32171 1.000 32.27659 601 GLU A O 1
ATOM 4671 N N . GLY A 1 615 ? 16.26988 -38.90982 -66.17669 1.000 29.56708 602 GLY A N 1
ATOM 4672 C CA . GLY A 1 615 ? 17.11192 -40.05580 -66.47767 1.000 28.81787 602 GLY A CA 1
ATOM 4673 C C . GLY A 1 615 ? 18.24893 -39.74677 -67.41764 1.000 39.88299 602 GLY A C 1
ATOM 4674 O O . GLY A 1 615 ? 18.73098 -40.64376 -68.11163 1.000 45.67508 602 GLY A O 1
ATOM 4675 N N . GLY A 1 616 ? 18.70789 -38.49875 -67.44764 1.000 49.04587 603 GLY A N 1
ATOM 4676 C CA . GLY A 1 616 ? 19.73790 -38.12073 -68.39862 1.000 43.36992 603 GLY A CA 1
ATOM 4677 C C . GLY A 1 616 ? 19.26594 -38.26575 -69.82563 1.000 43.56491 603 GLY A C 1
ATOM 4678 O O . GLY A 1 616 ? 20.03397 -38.70273 -70.69061 1.000 44.85189 603 GLY A O 1
ATOM 4679 N N . GLY A 1 617 ? 18.00493 -37.92779 -70.08766 1.000 42.62169 604 GLY A N 1
ATOM 4680 C CA . GLY A 1 617 ? 17.42797 -38.08982 -71.40267 1.000 36.12136 604 GLY A CA 1
ATOM 4681 C C . GLY A 1 617 ? 16.91902 -39.47784 -71.72868 1.000 33.15063 604 GLY A C 1
ATOM 4682 O O . GLY A 1 617 ? 16.39405 -39.67586 -72.82869 1.000 33.01165 604 GLY A O 1
ATOM 4683 N N . ARG A 1 618 ? 17.02803 -40.43683 -70.80567 1.000 28.49132 605 ARG A N 1
ATOM 4684 C CA . ARG A 1 618 ? 16.52808 -41.78784 -71.02967 1.000 35.18398 605 ARG A CA 1
ATOM 4685 C C . ARG A 1 618 ? 15.09907 -41.97889 -70.52570 1.000 32.65805 605 ARG A C 1
ATOM 4686 O O . ARG A 1 618 ? 14.51511 -43.04391 -70.75370 1.000 28.09280 605 ARG A O 1
ATOM 4694 N N . GLY A 1 619 ? 14.52602 -40.97790 -69.87872 1.000 27.31942 606 GLY A N 1
ATOM 4695 C CA . GLY A 1 619 ? 13.21802 -41.10194 -69.26775 1.000 28.04287 606 GLY A CA 1
ATOM 4696 C C . GLY A 1 619 ? 13.32299 -41.35792 -67.77574 1.000 28.00063 606 GLY A C 1
ATOM 4697 O O . GLY A 1 619 ? 14.22000 -42.06389 -67.29772 1.000 26.30161 606 GLY A O 1
ATOM 4698 N N . ALA A 1 620 ? 12.37096 -40.80895 -67.03077 1.000 27.85552 607 ALA A N 1
ATOM 4699 C CA . ALA A 1 620 ? 12.38993 -40.90794 -65.57777 1.000 30.69452 607 ALA A CA 1
ATOM 4700 C C . ALA A 1 620 ? 12.52396 -42.36293 -65.12475 1.000 29.18499 607 ALA A C 1
ATOM 4701 O O . ALA A 1 620 ? 11.78500 -43.23295 -65.60576 1.000 27.02659 607 ALA A O 1
ATOM 4703 N N . PRO A 1 621 ? 13.43095 -42.66589 -64.20073 1.000 31.75842 608 PRO A N 1
ATOM 4704 C CA . PRO A 1 621 ? 13.57498 -44.04389 -63.72872 1.000 23.08522 608 PRO A CA 1
ATOM 4705 C C . PRO A 1 621 ? 12.41398 -44.44292 -62.83374 1.000 27.37480 608 PRO A C 1
ATOM 4706 O O . PRO A 1 621 ? 11.63694 -43.59794 -62.36176 1.000 22.35154 608 PRO A O 1
ATOM 4710 N N . PRO A 1 622 ? 12.25601 -45.73592 -62.59374 1.000 21.05715 609 PRO A N 1
ATOM 4711 C CA . PRO A 1 622 ? 11.16401 -46.19995 -61.73476 1.000 21.05545 609 PRO A CA 1
ATOM 4712 C C . PRO A 1 622 ? 11.30496 -45.63393 -60.32976 1.000 31.42693 609 PRO A C 1
ATOM 4713 O O . PRO A 1 622 ? 12.41094 -45.38990 -59.84073 1.000 20.27382 609 PRO A O 1
ATOM 4717 N N . ALA A 1 623 ? 10.15594 -45.40796 -59.68578 1.000 27.33097 610 ALA A N 1
ATOM 4718 C CA . ALA A 1 623 ? 10.16189 -44.89496 -58.31979 1.000 25.03491 610 ALA A CA 1
ATOM 4719 C C . ALA A 1 623 ? 10.69690 -45.91693 -57.32777 1.000 32.82173 610 ALA A C 1
ATOM 4720 O O . ALA A 1 623 ? 11.31287 -45.53791 -56.32676 1.000 37.67866 610 ALA A O 1
ATOM 4722 N N . TYR A 1 624 ? 10.47095 -47.20394 -57.57377 1.000 33.45140 611 TYR A N 1
ATOM 4723 C CA . TYR A 1 624 ? 10.88796 -48.22992 -56.62175 1.000 29.23102 611 TYR A CA 1
ATOM 4724 C C . TYR A 1 624 ? 12.40195 -48.21387 -56.44172 1.000 31.05112 611 TYR A C 1
ATOM 4725 O O . TYR A 1 624 ? 13.16297 -48.23186 -57.41370 1.000 33.23203 611 TYR A O 1
ATOM 4734 N N . ALA A 1 625 ? 12.83892 -48.20885 -55.18371 1.000 33.50859 612 ALA A N 1
ATOM 4735 C CA . ALA A 1 625 ? 14.21091 -47.86781 -54.82868 1.000 33.39787 612 ALA A CA 1
ATOM 4736 C C . ALA A 1 625 ? 15.18494 -49.03978 -54.86165 1.000 33.58112 612 ALA A C 1
ATOM 4737 O O . ALA A 1 625 ? 16.39694 -48.80674 -54.80962 1.000 38.04980 612 ALA A O 1
ATOM 4739 N N . PHE A 1 626 ? 14.71098 -50.28279 -54.93465 1.000 28.71116 613 PHE A N 1
ATOM 4740 C CA . PHE A 1 626 ? 15.58301 -51.43576 -54.72162 1.000 33.13211 613 PHE A CA 1
ATOM 4741 C C . PHE A 1 626 ? 15.72907 -52.30077 -55.96361 1.000 33.42906 613 PHE A C 1
ATOM 4742 O O . PHE A 1 626 ? 15.87010 -53.52476 -55.85960 1.000 29.49269 613 PHE A O 1
ATOM 4750 N N . LEU A 1 627 ? 15.71808 -51.68277 -57.14762 1.000 28.83781 614 LEU A N 1
ATOM 4751 C CA . LEU A 1 627 ? 15.95813 -52.45578 -58.36261 1.000 27.38329 614 LEU A CA 1
ATOM 4752 C C . LEU A 1 627 ? 17.42714 -52.81473 -58.49057 1.000 30.47563 614 LEU A C 1
ATOM 4753 O O . LEU A 1 627 ? 17.77018 -53.93572 -58.88956 1.000 31.56672 614 LEU A O 1
ATOM 4758 N N . THR A 1 628 ? 18.30010 -51.87970 -58.13256 1.000 28.83230 615 THR A N 1
ATOM 4759 C CA . THR A 1 628 ? 19.74111 -52.06066 -58.15653 1.000 33.43323 615 THR A CA 1
ATOM 4760 C C . THR A 1 628 ? 20.30707 -51.54563 -56.83952 1.000 27.65012 615 THR A C 1
ATOM 4761 O O . THR A 1 628 ? 19.63703 -50.81665 -56.10154 1.000 33.31982 615 THR A O 1
ATOM 4765 N N . ARG A 1 629 ? 21.54907 -51.91059 -56.53249 1.000 36.92326 616 ARG A N 1
ATOM 4766 C CA . ARG A 1 629 ? 22.08703 -51.52956 -55.22548 1.000 37.70955 616 ARG A CA 1
ATOM 4767 C C . ARG A 1 629 ? 22.33698 -50.02456 -55.13948 1.000 48.29527 616 ARG A C 1
ATOM 4768 O O . ARG A 1 629 ? 21.97794 -49.37456 -54.14650 1.000 49.02745 616 ARG A O 1
ATOM 4776 N N . ASP A 1 630 ? 22.95699 -49.45454 -56.16947 1.000 54.58558 617 ASP A N 1
ATOM 4777 C CA . ASP A 1 630 ? 23.16094 -48.00954 -56.21148 1.000 60.89091 617 ASP A CA 1
ATOM 4778 C C . ASP A 1 630 ? 21.84892 -47.22858 -56.16051 1.000 59.73161 617 ASP A C 1
ATOM 4779 O O . ASP A 1 630 ? 21.86187 -46.03657 -55.83452 1.000 65.64778 617 ASP A O 1
ATOM 4784 N N . GLY A 1 631 ? 20.71594 -47.87261 -56.44453 1.000 51.87513 618 GLY A N 1
ATOM 4785 C CA . GLY A 1 631 ? 19.44592 -47.18965 -56.53457 1.000 53.70626 618 GLY A CA 1
ATOM 4786 C C . GLY A 1 631 ? 19.17393 -46.52467 -57.87258 1.000 59.11232 618 GLY A C 1
ATOM 4787 O O . GLY A 1 631 ? 18.00393 -46.27671 -58.20161 1.000 62.38577 618 GLY A O 1
ATOM 4788 N N . VAL A 1 632 ? 20.20794 -46.23665 -58.66256 1.000 60.78795 619 VAL A N 1
ATOM 4789 C CA . VAL A 1 632 ? 20.04195 -45.57966 -59.95557 1.000 66.70646 619 VAL A CA 1
ATOM 4790 C C . VAL A 1 632 ? 19.78301 -46.64767 -61.01756 1.000 63.37517 619 VAL A C 1
ATOM 4791 O O . VAL A 1 632 ? 20.65204 -47.46765 -61.32754 1.000 65.67662 619 VAL A O 1
ATOM 4795 N N . PHE A 1 633 ? 18.58602 -46.62072 -61.58159 1.000 52.89707 620 PHE A N 1
ATOM 4796 C CA . PHE A 1 633 ? 18.20207 -47.44474 -62.71559 1.000 44.59286 620 PHE A CA 1
ATOM 4797 C C . PHE A 1 633 ? 18.08407 -46.55175 -63.94660 1.000 40.35444 620 PHE A C 1
ATOM 4798 O O . PHE A 1 633 ? 17.56403 -45.43476 -63.86662 1.000 46.54185 620 PHE A O 1
ATOM 4806 N N . GLU A 1 634 ? 18.57911 -47.02574 -65.08159 1.000 36.86136 621 GLU A N 1
ATOM 4807 C CA . GLU A 1 634 ? 18.49611 -46.25675 -66.31659 1.000 45.71883 621 GLU A CA 1
ATOM 4808 C C . GLU A 1 634 ? 17.79016 -47.07278 -67.39060 1.000 38.84296 621 GLU A C 1
ATOM 4809 O O . GLU A 1 634 ? 18.23420 -48.17577 -67.73459 1.000 35.31801 621 GLU A O 1
ATOM 4815 N N . PHE A 1 635 ? 16.71215 -46.51582 -67.94063 1.000 30.96785 622 PHE A N 1
ATOM 4816 C CA . PHE A 1 635 ? 16.13720 -47.09284 -69.14264 1.000 26.31548 622 PHE A CA 1
ATOM 4817 C C . PHE A 1 635 ? 17.13422 -46.95482 -70.28462 1.000 32.11203 622 PHE A C 1
ATOM 4818 O O . PHE A 1 635 ? 17.82119 -45.93580 -70.38261 1.000 32.52715 622 PHE A O 1
ATOM 4826 N N . PRO A 1 636 ? 17.23727 -47.95482 -71.16061 1.000 29.15595 623 PRO A N 1
ATOM 4827 C CA . PRO A 1 636 ? 18.13029 -47.80380 -72.31559 1.000 28.41045 623 PRO A CA 1
ATOM 4828 C C . PRO A 1 636 ? 17.71628 -46.66882 -73.24261 1.000 35.34165 623 PRO A C 1
ATOM 4829 O O . PRO A 1 636 ? 18.58226 -45.93180 -73.72560 1.000 33.10060 623 PRO A O 1
ATOM 4833 N N . ILE A 1 637 ? 16.41728 -46.47687 -73.47964 1.000 27.63776 624 ILE A N 1
ATOM 4834 C CA . ILE A 1 637 ? 15.95526 -45.45889 -74.41866 1.000 27.56278 624 ILE A CA 1
ATOM 4835 C C . ILE A 1 637 ? 14.66923 -44.83792 -73.89169 1.000 34.07007 624 ILE A C 1
ATOM 4836 O O . ILE A 1 637 ? 13.84624 -45.51194 -73.26470 1.000 29.76424 624 ILE A O 1
ATOM 4841 N N . SER A 1 638 ? 14.47620 -43.54693 -74.18070 1.000 23.52628 625 SER A N 1
ATOM 4842 C CA . SER A 1 638 ? 13.27417 -42.88296 -73.69873 1.000 25.98000 625 SER A CA 1
ATOM 4843 C C . SER A 1 638 ? 12.05220 -43.19801 -74.54276 1.000 26.51231 625 SER A C 1
ATOM 4844 O O . SER A 1 638 ? 10.93618 -42.87304 -74.13178 1.000 25.32215 625 SER A O 1
ATOM 4847 N N . ASP A 1 639 ? 12.21624 -43.81701 -75.71075 1.000 22.57090 626 ASP A N 1
ATOM 4848 C CA . ASP A 1 639 ? 11.05927 -44.12005 -76.53877 1.000 25.15436 626 ASP A CA 1
ATOM 4849 C C . ASP A 1 639 ? 10.82332 -45.62006 -76.66377 1.000 27.57157 626 ASP A C 1
ATOM 4850 O O . ASP A 1 639 ? 10.08935 -46.05009 -77.54978 1.000 28.87009 626 ASP A O 1
ATOM 4855 N N . GLY A 1 640 ? 11.40132 -46.43404 -75.74775 1.000 23.85095 627 GLY A N 1
ATOM 4856 C CA . GLY A 1 640 ? 11.06637 -47.84205 -75.68675 1.000 23.43650 627 GLY A CA 1
ATOM 4857 C C . GLY A 1 640 ? 9.94435 -48.11107 -74.67777 1.000 25.70664 627 GLY A C 1
ATOM 4858 O O . GLY A 1 640 ? 9.52931 -47.23608 -73.92279 1.000 29.40194 627 GLY A O 1
ATOM 4859 N N . TYR A 1 641 ? 9.41739 -49.32709 -74.71377 1.000 28.16532 628 TYR A N 1
ATOM 4860 C CA . TYR A 1 641 ? 8.43338 -49.71511 -73.71579 1.000 26.19464 628 TYR A CA 1
ATOM 4861 C C . TYR A 1 641 ? 8.83841 -51.04910 -73.10777 1.000 31.58075 628 TYR A C 1
ATOM 4862 O O . TYR A 1 641 ? 9.59245 -51.81308 -73.72075 1.000 30.27276 628 TYR A O 1
ATOM 4871 N N . PRO A 1 642 ? 8.39339 -51.33210 -71.87178 1.000 24.50436 629 PRO A N 1
ATOM 4872 C CA . PRO A 1 642 ? 8.78741 -52.58609 -71.21477 1.000 25.63368 629 PRO A CA 1
ATOM 4873 C C . PRO A 1 642 ? 7.91446 -53.76312 -71.60578 1.000 24.21197 629 PRO A C 1
ATOM 4874 O O . PRO A 1 642 ? 6.83045 -53.97915 -71.05480 1.000 31.33756 629 PRO A O 1
ATOM 4878 N N . SER A 1 643 ? 8.39051 -54.53311 -72.56976 1.000 24.61213 630 SER A N 1
ATOM 4879 C CA . SER A 1 643 ? 7.73855 -55.78313 -72.88777 1.000 25.80456 630 SER A CA 1
ATOM 4880 C C . SER A 1 643 ? 8.06356 -56.81111 -71.81475 1.000 24.55852 630 SER A C 1
ATOM 4881 O O . SER A 1 643 ? 9.03754 -56.68208 -71.06873 1.000 22.19510 630 SER A O 1
ATOM 4884 N N . TYR A 1 644 ? 7.23859 -57.85514 -71.76276 1.000 22.20148 631 TYR A N 1
ATOM 4885 C CA . TYR A 1 644 ? 7.51861 -58.99412 -70.89675 1.000 22.94731 631 TYR A CA 1
ATOM 4886 C C . TYR A 1 644 ? 8.93963 -59.51808 -71.09871 1.000 30.00193 631 TYR A C 1
ATOM 4887 O O . TYR A 1 644 ? 9.68561 -59.69505 -70.13470 1.000 29.32404 631 TYR A O 1
ATOM 4896 N N . ASP A 1 645 ? 9.33266 -59.78108 -72.35070 1.000 29.71656 632 ASP A N 1
ATOM 4897 C CA . ASP A 1 645 ? 10.66569 -60.34204 -72.60067 1.000 28.55979 632 ASP A CA 1
ATOM 4898 C C . ASP A 1 645 ? 11.76565 -59.44400 -72.06365 1.000 28.33377 632 ASP A C 1
ATOM 4899 O O . ASP A 1 645 ? 12.73765 -59.92497 -71.47663 1.000 29.17760 632 ASP A O 1
ATOM 4904 N N . TRP A 1 646 ? 11.65261 -58.13700 -72.27466 1.000 28.47418 633 TRP A N 1
ATOM 4905 C CA . TRP A 1 646 ? 12.70857 -57.24697 -71.81665 1.000 27.71752 633 TRP A CA 1
ATOM 4906 C C . TRP A 1 646 ? 12.77454 -57.19896 -70.28765 1.000 26.72369 633 TRP A C 1
ATOM 4907 O O . TRP A 1 646 ? 13.86453 -57.26892 -69.70762 1.000 26.37974 633 TRP A O 1
ATOM 4918 N N . VAL A 1 647 ? 11.62352 -57.06799 -69.61267 1.000 28.24159 634 VAL A N 1
ATOM 4919 C CA . VAL A 1 647 ? 11.64248 -56.97898 -68.14767 1.000 22.99800 634 VAL A CA 1
ATOM 4920 C C . VAL A 1 647 ? 12.18351 -58.26796 -67.54965 1.000 24.76187 634 VAL A C 1
ATOM 4921 O O . VAL A 1 647 ? 12.99849 -58.24392 -66.61563 1.000 24.90453 634 VAL A O 1
ATOM 4925 N N . VAL A 1 648 ? 11.73556 -59.41597 -68.06665 1.000 25.30021 635 VAL A N 1
ATOM 4926 C CA . VAL A 1 648 ? 12.25359 -60.68395 -67.56963 1.000 23.60049 635 VAL A CA 1
ATOM 4927 C C . VAL A 1 648 ? 13.77359 -60.72591 -67.70160 1.000 35.72330 635 VAL A C 1
ATOM 4928 O O . VAL A 1 648 ? 14.47758 -61.18488 -66.79258 1.000 33.35555 635 VAL A O 1
ATOM 4932 N N . SER A 1 649 ? 14.30360 -60.19190 -68.80759 1.000 32.52098 636 SER A N 1
ATOM 4933 C CA . SER A 1 649 ? 15.74760 -60.19686 -69.00756 1.000 33.38931 636 SER A CA 1
ATOM 4934 C C . SER A 1 649 ? 16.45755 -59.36783 -67.94655 1.000 33.21174 636 SER A C 1
ATOM 4935 O O . SER A 1 649 ? 17.61055 -59.66079 -67.60052 1.000 33.05390 636 SER A O 1
ATOM 4938 N N . LEU A 1 650 ? 15.78851 -58.33984 -67.41557 1.000 23.92926 637 LEU A N 1
ATOM 4939 C CA . LEU A 1 650 ? 16.38346 -57.53882 -66.35256 1.000 28.97631 637 LEU A CA 1
ATOM 4940 C C . LEU A 1 650 ? 16.55946 -58.33680 -65.06355 1.000 33.87641 637 LEU A C 1
ATOM 4941 O O . LEU A 1 650 ? 17.45743 -58.02577 -64.26954 1.000 28.13551 637 LEU A O 1
ATOM 4946 N N . TYR A 1 651 ? 15.68648 -59.31483 -64.81157 1.000 30.10490 638 TYR A N 1
ATOM 4947 C CA . TYR A 1 651 ? 15.73248 -60.07682 -63.56556 1.000 30.02512 638 TYR A CA 1
ATOM 4948 C C . TYR A 1 651 ? 16.54452 -61.35879 -63.67653 1.000 29.62275 638 TYR A C 1
ATOM 4949 O O . TYR A 1 651 ? 16.96651 -61.89077 -62.63952 1.000 31.84874 638 TYR A O 1
ATOM 4958 N N . SER A 1 652 ? 16.76456 -61.77980 -64.91753 1.000 34.08941 639 SER A N 1
ATOM 4959 C CA . SER A 1 652 ? 17.64560 -62.93077 -65.19650 1.000 37.50534 639 SER A CA 1
ATOM 4960 C C . SER A 1 652 ? 19.09059 -62.46872 -65.04047 1.000 36.24339 639 SER A C 1
ATOM 4961 O O . SER A 1 652 ? 19.36655 -61.26872 -65.19747 1.000 34.10591 639 SER A O 1
ATOM 4964 N N . ARG A 1 653 ? 19.96861 -63.39869 -64.70344 1.000 60.73284 640 ARG A N 1
ATOM 4965 C CA . ARG A 1 653 ? 21.40559 -63.06565 -64.57541 1.000 70.72430 640 ARG A CA 1
ATOM 4966 C C . ARG A 1 653 ? 22.05763 -63.17364 -65.94640 1.000 74.24518 640 ARG A C 1
ATOM 4967 O O . ARG A 1 653 ? 21.77867 -64.15665 -66.64840 1.000 78.98251 640 ARG A O 1
ATOM 4975 N N . ASP A 1 654 ? 22.87160 -62.18562 -66.30339 1.000 94.64770 641 ASP A N 1
ATOM 4976 C CA . ASP A 1 654 ? 23.61663 -62.18960 -67.59237 1.000 113.67011 641 ASP A CA 1
ATOM 4977 C C . ASP A 1 654 ? 22.79568 -62.83763 -68.71839 1.000 121.83514 641 ASP A C 1
ATOM 4978 O O . ASP A 1 654 ? 23.27372 -63.82762 -69.30237 1.000 125.60545 641 ASP A O 1
ATOM 4983 N N . HIS A 1 655 ? 21.60667 -62.31367 -69.00542 1.000 148.42812 642 HIS A N 1
ATOM 4984 C CA . HIS A 1 655 ? 20.81871 -62.80171 -70.17043 1.000 155.01699 642 HIS A CA 1
ATOM 4985 C C . HIS A 1 655 ? 20.18368 -61.55473 -70.78945 1.000 154.05736 642 HIS A C 1
ATOM 4986 O O . HIS A 1 655 ? 18.99267 -61.32177 -70.54148 1.000 159.18846 642 HIS A O 1
ATOM 4993 N N . PRO A 1 656 ? 20.92168 -60.74371 -71.57644 1.000 83.71398 643 PRO A N 1
ATOM 4994 C CA . PRO A 1 656 ? 20.41865 -59.45473 -72.05646 1.000 70.55810 643 PRO A CA 1
ATOM 4995 C C . PRO A 1 656 ? 19.42067 -59.41677 -73.22048 1.000 60.34920 643 PRO A C 1
ATOM 4996 O O . PRO A 1 656 ? 19.48072 -60.28477 -74.06448 1.000 56.10133 643 PRO A O 1
ATOM 5000 N N . CYS A 1 657 ? 18.53464 -58.41380 -73.21451 1.000 46.87343 644 CYS A N 1
ATOM 5001 C CA . CYS A 1 657 ? 17.54466 -58.21484 -74.30453 1.000 40.08806 644 CYS A CA 1
ATOM 5002 C C . CYS A 1 657 ? 17.42762 -56.71284 -74.57955 1.000 37.97018 644 CYS A C 1
ATOM 5003 O O . CYS A 1 657 ? 17.50657 -55.92883 -73.63055 1.000 37.12329 644 CYS A O 1
ATOM 5006 N N . ASP A 1 658 ? 17.32363 -56.33085 -75.84255 1.000 37.00438 645 ASP A N 1
ATOM 5007 C CA . ASP A 1 658 ? 17.09160 -54.93486 -76.19357 1.000 36.04853 645 ASP A CA 1
ATOM 5008 C C . ASP A 1 658 ? 15.71757 -54.49290 -75.70060 1.000 29.81109 645 ASP A C 1
ATOM 5009 O O . ASP A 1 658 ? 14.75260 -55.26093 -75.74262 1.000 29.90592 645 ASP A O 1
ATOM 5014 N N . MET A 1 659 ? 15.62852 -53.25690 -75.24361 1.000 25.04287 646 MET A N 1
ATOM 5015 C CA . MET A 1 659 ? 14.32050 -52.68394 -74.96464 1.000 30.65086 646 MET A CA 1
ATOM 5016 C C . MET A 1 659 ? 13.62652 -52.37297 -76.28866 1.000 33.31461 646 MET A C 1
ATOM 5017 O O . MET A 1 659 ? 14.21052 -51.69196 -77.13565 1.000 28.62567 646 MET A O 1
ATOM 5022 N N . PRO A 1 660 ? 12.41754 -52.87901 -76.52268 1.000 30.06998 647 PRO A N 1
ATOM 5023 C CA . PRO A 1 660 ? 11.76856 -52.64004 -77.81870 1.000 29.20997 647 PRO A CA 1
ATOM 5024 C C . PRO A 1 660 ? 11.32852 -51.19405 -77.97772 1.000 35.38479 647 PRO A C 1
ATOM 5025 O O . PRO A 1 660 ? 10.77548 -50.58806 -77.05474 1.000 28.86094 647 PRO A O 1
ATOM 5029 N N . ARG A 1 661 ? 11.54853 -50.66106 -79.17672 1.000 30.89867 648 ARG A N 1
ATOM 5030 C CA . ARG A 1 661 ? 11.09050 -49.32207 -79.52774 1.000 30.90104 648 ARG A CA 1
ATOM 5031 C C . ARG A 1 661 ? 9.59650 -49.33912 -79.81177 1.000 29.36616 648 ARG A C 1
ATOM 5032 O O . ARG A 1 661 ? 9.07655 -50.29214 -80.39677 1.000 30.84125 648 ARG A O 1
ATOM 5040 N N . VAL A 1 662 ? 8.90446 -48.28314 -79.38079 1.000 23.73234 649 VAL A N 1
ATOM 5041 C CA . VAL A 1 662 ? 7.49946 -48.14319 -79.74082 1.000 27.36854 649 VAL A CA 1
ATOM 5042 C C . VAL A 1 662 ? 7.36049 -47.86620 -81.23883 1.000 28.46443 649 VAL A C 1
ATOM 5043 O O . VAL A 1 662 ? 6.44452 -48.37623 -81.89385 1.000 27.25702 649 VAL A O 1
ATOM 5047 N N . PHE A 1 663 ? 8.28248 -47.08318 -81.81081 1.000 24.90597 650 PHE A N 1
ATOM 5048 C CA . PHE A 1 663 ? 8.29650 -46.77718 -83.24782 1.000 31.76125 650 PHE A CA 1
ATOM 5049 C C . PHE A 1 663 ? 9.64453 -47.21615 -83.79978 1.000 23.40249 650 PHE A C 1
ATOM 5050 O O . PHE A 1 663 ? 10.62850 -46.47112 -83.70577 1.000 25.18353 650 PHE A O 1
ATOM 5058 N N . PRO A 1 664 ? 9.75058 -48.42915 -84.32877 1.000 31.67689 651 PRO A N 1
ATOM 5059 C CA . PRO A 1 664 ? 11.06660 -48.91511 -84.79674 1.000 37.23943 651 PRO A CA 1
ATOM 5060 C C . PRO A 1 664 ? 11.77559 -47.96809 -85.76173 1.000 40.61523 651 PRO A C 1
ATOM 5061 O O . PRO A 1 664 ? 13.00859 -47.85606 -85.71870 1.000 43.37890 651 PRO A O 1
ATOM 5065 N N . GLU A 1 665 ? 11.02859 -47.26212 -86.60375 1.000 37.31438 652 GLU A N 1
ATOM 5066 C CA . GLU A 1 665 ? 11.56458 -46.38911 -87.64075 1.000 39.99223 652 GLU A CA 1
ATOM 5067 C C . GLU A 1 665 ? 11.69253 -44.93311 -87.18475 1.000 41.04910 652 GLU A C 1
ATOM 5068 O O . GLU A 1 665 ? 11.93952 -44.05410 -88.01775 1.000 38.01820 652 GLU A O 1
ATOM 5074 N N . ALA A 1 666 ? 11.52349 -44.65810 -85.88876 1.000 30.14580 653 ALA A N 1
ATOM 5075 C CA . ALA A 1 666 ? 11.43744 -43.27210 -85.43077 1.000 33.34893 653 ALA A CA 1
ATOM 5076 C C . ALA A 1 666 ? 12.67742 -42.47407 -85.82375 1.000 31.47823 653 ALA A C 1
ATOM 5077 O O . ALA A 1 666 ? 12.56940 -41.34307 -86.30976 1.000 34.90310 653 ALA A O 1
ATOM 5079 N N . ALA A 1 667 ? 13.86644 -43.04603 -85.60872 1.000 33.13381 654 ALA A N 1
ATOM 5080 C CA . ALA A 1 667 ? 15.10742 -42.33399 -85.90370 1.000 37.01474 654 ALA A CA 1
ATOM 5081 C C . ALA A 1 667 ? 15.13144 -41.82200 -87.34170 1.000 41.20894 654 ALA A C 1
ATOM 5082 O O . ALA A 1 667 ? 15.36440 -40.63099 -87.58870 1.000 38.78103 654 ALA A O 1
ATOM 5084 N N . THR A 1 668 ? 14.86349 -42.70602 -88.30870 1.000 33.20358 655 THR A N 1
ATOM 5085 C CA . THR A 1 668 ? 14.94150 -42.28002 -89.69870 1.000 35.94875 655 THR A CA 1
ATOM 5086 C C . THR A 1 668 ? 13.76048 -41.39906 -90.09073 1.000 36.18830 655 THR A C 1
ATOM 5087 O O . THR A 1 668 ? 13.92647 -40.46906 -90.88874 1.000 37.05454 655 THR A O 1
ATOM 5091 N N . LEU A 1 669 ? 12.57048 -41.65010 -89.52976 1.000 32.27685 656 LEU A N 1
ATOM 5092 C CA . LEU A 1 669 ? 11.43146 -40.77913 -89.81179 1.000 38.41974 656 LEU A CA 1
ATOM 5093 C C . LEU A 1 669 ? 11.68740 -39.36112 -89.32279 1.000 38.34482 656 LEU A C 1
ATOM 5094 O O . LEU A 1 669 ? 11.35339 -38.38314 -90.00681 1.000 40.68932 656 LEU A O 1
ATOM 5099 N N . ILE A 1 670 ? 12.26337 -39.23609 -88.13178 1.000 35.31582 657 ILE A N 1
ATOM 5100 C CA . ILE A 1 670 ? 12.54532 -37.92008 -87.56978 1.000 38.89766 657 ILE A CA 1
ATOM 5101 C C . ILE A 1 670 ? 13.62532 -37.20705 -88.37776 1.000 46.43323 657 ILE A C 1
ATOM 5102 O O . ILE A 1 670 ? 13.54428 -35.99606 -88.61777 1.000 46.33357 657 ILE A O 1
ATOM 5107 N N . ALA A 1 671 ? 14.65535 -37.94203 -88.80174 1.000 44.43686 658 ALA A N 1
ATOM 5108 C CA . ALA A 1 671 ? 15.72735 -37.37100 -89.60572 1.000 45.26712 658 ALA A CA 1
ATOM 5109 C C . ALA A 1 671 ? 15.32037 -37.14102 -91.05273 1.000 45.58530 658 ALA A C 1
ATOM 5110 O O . ALA A 1 671 ? 16.04737 -36.45400 -91.77772 1.000 45.21951 658 ALA A O 1
ATOM 5112 N N . SER A 1 672 ? 14.17840 -37.68106 -91.47975 1.000 40.90419 659 SER A N 1
ATOM 5113 C CA . SER A 1 672 ? 13.72443 -37.59008 -92.86976 1.000 48.94499 659 SER A CA 1
ATOM 5114 C C . SER A 1 672 ? 14.79146 -38.09906 -93.83073 1.000 45.48772 659 SER A C 1
ATOM 5115 O O . SER A 1 672 ? 14.92447 -37.61306 -94.95873 1.000 39.50775 659 SER A O 1
ATOM 5118 N N . TYR A 1 673 ? 15.54349 -39.10703 -93.39271 1.000 36.00948 660 TYR A N 1
ATOM 5119 C CA . TYR A 1 673 ? 16.60152 -39.68300 -94.21368 1.000 37.65128 660 TYR A CA 1
ATOM 5120 C C . TYR A 1 673 ? 16.83856 -41.11899 -93.76267 1.000 36.92511 660 TYR A C 1
ATOM 5121 O O . TYR A 1 673 ? 17.05454 -41.37598 -92.57066 1.000 37.34690 660 TYR A O 1
ATOM 5130 N N . ARG A 1 674 ? 16.78261 -42.04700 -94.71266 1.000 39.23741 661 ARG A N 1
ATOM 5131 C CA . ARG A 1 674 ? 17.19364 -43.42599 -94.49264 1.000 40.66405 661 ARG A CA 1
ATOM 5132 C C . ARG A 1 674 ? 18.28568 -43.75396 -95.49862 1.000 35.16523 661 ARG A C 1
ATOM 5133 O O . ARG A 1 674 ? 18.07170 -43.64497 -96.71162 1.000 41.42639 661 ARG A O 1
ATOM 5141 N N . LYS A 1 675 ? 19.45168 -44.14392 -94.98859 1.000 32.73568 662 LYS A N 1
ATOM 5142 C CA . LYS A 1 675 ? 20.59970 -44.40589 -95.83856 1.000 41.64939 662 LYS A CA 1
ATOM 5143 C C . LYS A 1 675 ? 20.28876 -45.45191 -96.90156 1.000 38.16634 662 LYS A C 1
ATOM 5144 O O . LYS A 1 675 ? 19.67379 -46.48392 -96.62257 1.000 43.78093 662 LYS A O 1
ATOM 5150 N N . GLN A 1 676 ? 20.73078 -45.17790 -98.12655 1.000 33.45367 663 GLN A N 1
ATOM 5151 C CA . GLN A 1 676 ? 20.69483 -46.12391 -99.23255 1.000 37.38382 663 GLN A CA 1
ATOM 5152 C C . GLN A 1 676 ? 22.12185 -46.38587 -99.67451 1.000 42.13366 663 GLN A C 1
ATOM 5153 O O . GLN A 1 676 ? 22.88783 -45.43985 -99.88450 1.000 40.73907 663 GLN A O 1
ATOM 5159 N N . VAL A 1 677 ? 22.48089 -47.65986 -99.81350 1.000 40.74145 664 VAL A N 1
ATOM 5160 C CA . VAL A 1 677 ? 23.82791 -48.00582 -100.24746 1.000 36.08109 664 VAL A CA 1
ATOM 5161 C C . VAL A 1 677 ? 23.97593 -47.64882 -101.72046 1.000 36.06599 664 VAL A C 1
ATOM 5162 O O . VAL A 1 677 ? 23.26097 -48.17685 -102.58148 1.000 45.11074 664 VAL A O 1
ATOM 5166 N N . MET A 1 678 ? 24.93091 -46.76880 -102.02345 1.000 37.62649 665 MET A N 1
ATOM 5167 C CA . MET A 1 678 ? 25.21193 -46.36080 -103.39745 1.000 35.35496 665 MET A CA 1
ATOM 5168 C C . MET A 1 678 ? 26.66095 -46.70875 -103.70841 1.000 37.60189 665 MET A C 1
ATOM 5169 O O . MET A 1 678 ? 27.58892 -46.13072 -103.12939 1.000 35.89908 665 MET A O 1
ATOM 5174 N N . ASP A 1 679 ? 26.85000 -47.67176 -104.60340 1.000 32.48215 666 ASP A N 1
ATOM 5175 C CA . ASP A 1 679 ? 28.16002 -48.25172 -104.85837 1.000 30.97552 666 ASP A CA 1
ATOM 5176 C C . ASP A 1 679 ? 28.90502 -47.41970 -105.90436 1.000 29.93413 666 ASP A C 1
ATOM 5177 O O . ASP A 1 679 ? 28.40804 -47.21472 -107.00837 1.000 33.74876 666 ASP A O 1
ATOM 5182 N N . THR A 1 680 ? 30.10200 -46.95066 -105.55733 1.000 30.10034 667 THR A N 1
ATOM 5183 C CA . THR A 1 680 ? 30.92400 -46.22464 -106.51632 1.000 28.69605 667 THR A CA 1
ATOM 5184 C C . THR A 1 680 ? 31.67805 -47.13762 -107.46030 1.000 36.65619 667 THR A C 1
ATOM 5185 O O . THR A 1 680 ? 32.21305 -46.64362 -108.46129 1.000 38.99451 667 THR A O 1
ATOM 5189 N N . ARG A 1 681 ? 31.72508 -48.44562 -107.19829 1.000 33.86230 668 ARG A N 1
ATOM 5190 C CA . ARG A 1 681 ? 32.54413 -49.32660 -108.02626 1.000 31.75511 668 ARG A CA 1
ATOM 5191 C C . ARG A 1 681 ? 31.78617 -49.92063 -109.20528 1.000 34.94984 668 ARG A C 1
ATOM 5192 O O . ARG A 1 681 ? 32.33721 -50.76762 -109.91426 1.000 42.92441 668 ARG A O 1
ATOM 5200 N N . VAL A 1 682 ? 30.56816 -49.44967 -109.48131 1.000 36.13483 669 VAL A N 1
ATOM 5201 C CA . VAL A 1 682 ? 29.76720 -50.07071 -110.53632 1.000 36.04059 669 VAL A CA 1
ATOM 5202 C C . VAL A 1 682 ? 30.38623 -49.81570 -111.89931 1.000 40.46357 669 VAL A C 1
ATOM 5203 O O . VAL A 1 682 ? 31.08920 -48.82268 -112.13430 1.000 41.66458 669 VAL A O 1
ATOM 5207 N N . VAL A 1 683 ? 30.08428 -50.72371 -112.82231 1.000 42.09540 670 VAL A N 1
ATOM 5208 C CA . VAL A 1 683 ? 30.42430 -50.56571 -114.22430 1.000 43.05984 670 VAL A CA 1
ATOM 5209 C C . VAL A 1 683 ? 29.35629 -49.69475 -114.85933 1.000 43.29266 670 VAL A C 1
ATOM 5210 O O . VAL A 1 683 ? 28.17428 -49.79778 -114.51336 1.000 45.15506 670 VAL A O 1
ATOM 5214 N N . ILE A 1 684 ? 29.76328 -48.81874 -115.77333 1.000 43.07752 671 ILE A N 1
ATOM 5215 C CA . ILE A 1 684 ? 28.84626 -47.81977 -116.30936 1.000 45.38105 671 ILE A CA 1
ATOM 5216 C C . ILE A 1 684 ? 28.82630 -47.87278 -117.82036 1.000 39.98650 671 ILE A C 1
ATOM 5217 O O . ILE A 1 684 ? 29.87431 -47.99176 -118.44433 1.000 48.71281 671 ILE A O 1
ATOM 5222 N N . THR B 1 24 ? 18.45617 -36.02626 -59.84108 1.000 75.86039 11 THR B N 1
ATOM 5223 C CA . THR B 1 24 ? 17.74818 -35.96124 -58.52908 1.000 77.08432 11 THR B CA 1
ATOM 5224 C C . THR B 1 24 ? 18.76318 -36.18625 -57.39808 1.000 62.99226 11 THR B C 1
ATOM 5225 O O . THR B 1 24 ? 19.05720 -35.20325 -56.70009 1.000 58.23380 11 THR B O 1
ATOM 5229 N N . ARG B 1 25 ? 19.25716 -37.41626 -57.23208 1.000 47.55570 12 ARG B N 1
ATOM 5230 C CA . ARG B 1 25 ? 20.30716 -37.69628 -56.21708 1.000 43.10882 12 ARG B CA 1
ATOM 5231 C C . ARG B 1 25 ? 21.68016 -37.54730 -56.87109 1.000 42.26301 12 ARG B C 1
ATOM 5232 O O . ARG B 1 25 ? 21.98214 -38.34231 -57.77008 1.000 44.61466 12 ARG B O 1
ATOM 5240 N N . LEU B 1 26 ? 22.45718 -36.57332 -56.41609 1.000 32.23104 13 LEU B N 1
ATOM 5241 C CA . LEU B 1 26 ? 23.75018 -36.24534 -57.04610 1.000 33.68031 13 LEU B CA 1
ATOM 5242 C C . LEU B 1 26 ? 24.81519 -35.96536 -55.99811 1.000 29.80673 13 LEU B C 1
ATOM 5243 O O . LEU B 1 26 ? 24.45820 -35.52334 -54.89911 1.000 25.45210 13 LEU B O 1
ATOM 5248 N N . SER B 1 27 ? 26.07918 -36.16738 -56.35711 1.000 25.22135 14 SER B N 1
ATOM 5249 C CA . SER B 1 27 ? 27.13920 -35.71140 -55.47612 1.000 23.99582 14 SER B CA 1
ATOM 5250 C C . SER B 1 27 ? 27.12722 -34.18939 -55.39412 1.000 30.42217 14 SER B C 1
ATOM 5251 O O . SER B 1 27 ? 26.75023 -33.49539 -56.34512 1.000 26.33100 14 SER B O 1
ATOM 5254 N N . LEU B 1 28 ? 27.55224 -33.67240 -54.23913 1.000 23.00310 15 LEU B N 1
ATOM 5255 C CA . LEU B 1 28 ? 27.68826 -32.22840 -54.09213 1.000 28.06115 15 LEU B CA 1
ATOM 5256 C C . LEU B 1 28 ? 28.62927 -31.67342 -55.14314 1.000 23.19694 15 LEU B C 1
ATOM 5257 O O . LEU B 1 28 ? 28.43129 -30.55542 -55.63315 1.000 26.48125 15 LEU B O 1
ATOM 5262 N N . GLU B 1 29 ? 29.65425 -32.44944 -55.50314 1.000 23.99843 16 GLU B N 1
ATOM 5263 C CA . GLU B 1 29 ? 30.55126 -32.07446 -56.59115 1.000 28.99611 16 GLU B CA 1
ATOM 5264 C C . GLU B 1 29 ? 29.78026 -31.87146 -57.90114 1.000 31.29364 16 GLU B C 1
ATOM 5265 O O . GLU B 1 29 ? 29.94627 -30.85346 -58.58015 1.000 32.29248 16 GLU B O 1
ATOM 5271 N N . ALA B 1 30 ? 28.92124 -32.83244 -58.26414 1.000 27.01612 17 ALA B N 1
ATOM 5272 C CA . ALA B 1 30 ? 28.08724 -32.67843 -59.45513 1.000 29.01078 17 ALA B CA 1
ATOM 5273 C C . ALA B 1 30 ? 27.09426 -31.54041 -59.28214 1.000 32.04741 17 ALA B C 1
ATOM 5274 O O . ALA B 1 30 ? 26.77127 -30.82641 -60.23914 1.000 29.55438 17 ALA B O 1
ATOM 5276 N N . MET B 1 31 ? 26.58227 -31.37840 -58.06413 1.000 28.37039 18 MET B N 1
ATOM 5277 C CA . MET B 1 31 ? 25.65429 -30.29538 -57.78014 1.000 29.76458 18 MET B CA 1
ATOM 5278 C C . MET B 1 31 ? 26.31131 -28.93439 -58.03215 1.000 33.86524 18 MET B C 1
ATOM 5279 O O . MET B 1 31 ? 25.69932 -28.03338 -58.62315 1.000 27.16486 18 MET B O 1
ATOM 5284 N N . LEU B 1 32 ? 27.55331 -28.75841 -57.56215 1.000 26.02251 19 LEU B N 1
ATOM 5285 C CA . LEU B 1 32 ? 28.29434 -27.52843 -57.85116 1.000 32.85992 19 LEU B CA 1
ATOM 5286 C C . LEU B 1 32 ? 28.47333 -27.33344 -59.34716 1.000 35.91848 19 LEU B C 1
ATOM 5287 O O . LEU B 1 32 ? 28.23435 -26.24244 -59.87517 1.000 35.94494 19 LEU B O 1
ATOM 5292 N N . ALA B 1 33 ? 28.92231 -28.37745 -60.04716 1.000 37.33655 20 ALA B N 1
ATOM 5293 C CA . ALA B 1 33 ? 29.12431 -28.25446 -61.48616 1.000 35.51452 20 ALA B CA 1
ATOM 5294 C C . ALA B 1 33 ? 27.85332 -27.77244 -62.16616 1.000 42.61227 20 ALA B C 1
ATOM 5295 O O . ALA B 1 33 ? 27.89133 -26.86945 -63.00916 1.000 41.98902 20 ALA B O 1
ATOM 5297 N N . GLU B 1 34 ? 26.70831 -28.34642 -61.78715 1.000 38.14689 21 GLU B N 1
ATOM 5298 C CA . GLU B 1 34 ? 25.44231 -27.94540 -62.38215 1.000 38.33100 21 GLU B CA 1
ATOM 5299 C C . GLU B 1 34 ? 25.11034 -26.49939 -62.03715 1.000 41.81972 21 GLU B C 1
ATOM 5300 O O . GLU B 1 34 ? 24.62135 -25.74839 -62.88916 1.000 37.02035 21 GLU B O 1
ATOM 5306 N N . ARG B 1 35 ? 25.34635 -26.09939 -60.78116 1.000 33.73319 22 ARG B N 1
ATOM 5307 C CA . ARG B 1 35 ? 25.15238 -24.70638 -60.38416 1.000 41.60483 22 ARG B CA 1
ATOM 5308 C C . ARG B 1 35 ? 26.00339 -23.75040 -61.21717 1.000 47.99048 22 ARG B C 1
ATOM 5309 O O . ARG B 1 35 ? 25.54841 -22.65740 -61.57718 1.000 50.23545 22 ARG B O 1
ATOM 5317 N N . ALA B 1 36 ? 27.25938 -24.12043 -61.48517 1.000 46.21373 23 ALA B N 1
ATOM 5318 C CA . ALA B 1 36 ? 28.12640 -23.27245 -62.29818 1.000 49.38287 23 ALA B CA 1
ATOM 5319 C C . ALA B 1 36 ? 27.53240 -23.07244 -63.68118 1.000 52.50154 23 ALA B C 1
ATOM 5320 O O . ALA B 1 36 ? 27.53341 -21.95945 -64.21719 1.000 62.89275 23 ALA B O 1
ATOM 5322 N N . MET B 1 37 ? 27.00837 -24.14544 -64.26917 1.000 44.90649 24 MET B N 1
ATOM 5323 C CA . MET B 1 37 ? 26.39937 -24.05143 -65.58617 1.000 43.44897 24 MET B CA 1
ATOM 5324 C C . MET B 1 37 ? 25.25139 -23.05041 -65.58617 1.000 38.99982 24 MET B C 1
ATOM 5325 O O . MET B 1 37 ? 25.20440 -22.13941 -66.42018 1.000 45.14910 24 MET B O 1
ATOM 5330 N N . VAL B 1 38 ? 24.31839 -23.19339 -64.64817 1.000 42.37315 25 VAL B N 1
ATOM 5331 C CA . VAL B 1 38 ? 23.22041 -22.23337 -64.54217 1.000 42.64262 25 VAL B CA 1
ATOM 5332 C C . VAL B 1 38 ? 23.76743 -20.82538 -64.35418 1.000 38.63508 25 VAL B C 1
ATOM 5333 O O . VAL B 1 38 ? 23.31245 -19.86937 -65.00018 1.000 36.42734 25 VAL B O 1
ATOM 5337 N N . ALA B 1 39 ? 24.78344 -20.68639 -63.49818 1.000 34.99418 26 ALA B N 1
ATOM 5338 C CA . ALA B 1 39 ? 25.25046 -19.37140 -63.07819 1.000 35.73050 26 ALA B CA 1
ATOM 5339 C C . ALA B 1 39 ? 25.72548 -18.53641 -64.26520 1.000 34.92908 26 ALA B C 1
ATOM 5340 O O . ALA B 1 39 ? 25.50950 -17.32141 -64.30820 1.000 38.66202 26 ALA B O 1
ATOM 5342 N N . ARG B 1 40 ? 26.37046 -19.16943 -65.23620 1.000 37.72981 27 ARG B N 1
ATOM 5343 C CA . ARG B 1 40 ? 26.91147 -18.47045 -66.39120 1.000 41.58612 27 ARG B CA 1
ATOM 5344 C C . ARG B 1 40 ? 25.85747 -18.08543 -67.41520 1.000 45.82070 27 ARG B C 1
ATOM 5345 O O . ARG B 1 40 ? 26.20348 -17.48744 -68.44420 1.000 43.96547 27 ARG B O 1
ATOM 5353 N N . GLN B 1 41 ? 24.59147 -18.40341 -67.16419 1.000 43.75088 28 GLN B N 1
ATOM 5354 C CA . GLN B 1 41 ? 23.50047 -17.99239 -68.02619 1.000 41.68209 28 GLN B CA 1
ATOM 5355 C C . GLN B 1 41 ? 22.68349 -16.88237 -67.40719 1.000 37.85708 28 GLN B C 1
ATOM 5356 O O . GLN B 1 41 ? 21.76550 -16.36836 -68.04819 1.000 40.43884 28 GLN B O 1
ATOM 5362 N N . ASP B 1 42 ? 22.99651 -16.50337 -66.18320 1.000 38.30342 29 ASP B N 1
ATOM 5363 C CA . ASP B 1 42 ? 22.26153 -15.49436 -65.43520 1.000 43.05262 29 ASP B CA 1
ATOM 5364 C C . ASP B 1 42 ? 23.10555 -14.22337 -65.43521 1.000 38.71157 29 ASP B C 1
ATOM 5365 O O . ASP B 1 42 ? 23.97756 -14.04238 -64.58121 1.000 40.81702 29 ASP B O 1
ATOM 5370 N N . LEU B 1 43 ? 22.83956 -13.34637 -66.40621 1.000 40.14860 30 LEU B N 1
ATOM 5371 C CA . LEU B 1 43 ? 23.63458 -12.12839 -66.54922 1.000 41.47871 30 LEU B CA 1
ATOM 5372 C C . LEU B 1 43 ? 23.50460 -11.25238 -65.31723 1.000 40.65310 30 LEU B C 1
ATOM 5373 O O . LEU B 1 43 ? 24.48962 -10.66939 -64.85023 1.000 41.02864 30 LEU B O 1
ATOM 5378 N N . ALA B 1 44 ? 22.29361 -11.14935 -64.77022 1.000 41.11299 31 ALA B N 1
ATOM 5379 C CA . ALA B 1 44 ? 22.11363 -10.35334 -63.56322 1.000 43.28422 31 ALA B CA 1
ATOM 5380 C C . ALA B 1 44 ? 22.94762 -10.90035 -62.41423 1.000 40.05507 31 ALA B C 1
ATOM 5381 O O . ALA B 1 44 ? 23.56664 -10.13336 -61.66623 1.000 38.31888 31 ALA B O 1
ATOM 5383 N N . GLY B 1 45 ? 22.99460 -12.22735 -62.26322 1.000 39.26398 32 GLY B N 1
ATOM 5384 C CA . GLY B 1 45 ? 23.80259 -12.80436 -61.19822 1.000 31.80116 32 GLY B CA 1
ATOM 5385 C C . GLY B 1 45 ? 25.29159 -12.62539 -61.43722 1.000 35.95181 32 GLY B C 1
ATOM 5386 O O . GLY B 1 45 ? 26.04760 -12.32040 -60.50623 1.000 35.30372 32 GLY B O 1
ATOM 5387 N N . LEU B 1 46 ? 25.73159 -12.78341 -62.69123 1.000 36.13155 33 LEU B N 1
ATOM 5388 C CA . LEU B 1 46 ? 27.14459 -12.59143 -63.00323 1.000 34.94021 33 LEU B CA 1
ATOM 5389 C C . LEU B 1 46 ? 27.57561 -11.16944 -62.69624 1.000 30.71211 33 LEU B C 1
ATOM 5390 O O . LEU B 1 46 ? 28.64562 -10.93746 -62.11424 1.000 32.58936 33 LEU B O 1
ATOM 5395 N N . LYS B 1 47 ? 26.76363 -10.19843 -63.11724 1.000 28.42453 34 LYS B N 1
ATOM 5396 C CA . LYS B 1 47 ? 27.05966 -8.80243 -62.82525 1.000 30.52629 34 LYS B CA 1
ATOM 5397 C C . LYS B 1 47 ? 27.27567 -8.58843 -61.33325 1.000 36.85010 34 LYS B C 1
ATOM 5398 O O . LYS B 1 47 ? 28.21468 -7.89644 -60.92126 1.000 36.28019 34 LYS B O 1
ATOM 5404 N N . ARG B 1 48 ? 26.42266 -9.19141 -60.50225 1.000 36.19049 35 ARG B N 1
ATOM 5405 C CA . ARG B 1 48 ? 26.52767 -8.96940 -59.06425 1.000 32.81799 35 ARG B CA 1
ATOM 5406 C C . ARG B 1 48 ? 27.77266 -9.63942 -58.49625 1.000 28.93309 35 ARG B C 1
ATOM 5407 O O . ARG B 1 48 ? 28.49867 -9.03843 -57.69925 1.000 34.26455 35 ARG B O 1
ATOM 5415 N N . LYS B 1 49 ? 28.07963 -10.86043 -58.94424 1.000 37.08610 36 LYS B N 1
ATOM 5416 C CA . LYS B 1 49 ? 29.18262 -11.59845 -58.33724 1.000 32.84320 36 LYS B CA 1
ATOM 5417 C C . LYS B 1 49 ? 30.54763 -11.13947 -58.83225 1.000 32.38967 36 LYS B C 1
ATOM 5418 O O . LYS B 1 49 ? 31.54763 -11.36549 -58.14725 1.000 31.23246 36 LYS B O 1
ATOM 5424 N N . LEU B 1 50 ? 30.61864 -10.50948 -59.99925 1.000 37.72078 37 LEU B N 1
ATOM 5425 C CA . LEU B 1 50 ? 31.87164 -9.98151 -60.51926 1.000 34.87830 37 LEU B CA 1
ATOM 5426 C C . LEU B 1 50 ? 32.11167 -8.52751 -60.12727 1.000 40.60155 37 LEU B C 1
ATOM 5427 O O . LEU B 1 50 ? 33.14468 -7.96553 -60.50928 1.000 47.47489 37 LEU B O 1
ATOM 5432 N N . ALA B 1 51 ? 31.20069 -7.92049 -59.35627 1.000 39.81537 38 ALA B N 1
ATOM 5433 C CA . ALA B 1 51 ? 31.20971 -6.47049 -59.14128 1.000 47.89409 38 ALA B CA 1
ATOM 5434 C C . ALA B 1 51 ? 32.54672 -5.96351 -58.62528 1.000 53.77849 38 ALA B C 1
ATOM 5435 O O . ALA B 1 51 ? 33.14474 -5.05252 -59.20529 1.000 66.48736 38 ALA B O 1
ATOM 5437 N N . GLY B 1 52 ? 33.00972 -6.49451 -57.51728 1.000 47.61386 39 GLY B N 1
ATOM 5438 C CA . GLY B 1 52 ? 34.30073 -6.02353 -57.06829 1.000 52.35993 39 GLY B CA 1
ATOM 5439 C C . GLY B 1 52 ? 35.48571 -6.78456 -57.62929 1.000 48.44467 39 GLY B C 1
ATOM 5440 O O . GLY B 1 52 ? 36.60172 -6.61657 -57.12429 1.000 44.90719 39 GLY B O 1
ATOM 5441 N N . ALA B 1 53 ? 35.27969 -7.61956 -58.65528 1.000 36.87312 40 ALA B N 1
ATOM 5442 C CA . ALA B 1 53 ? 36.32467 -8.52758 -59.10128 1.000 34.20012 40 ALA B CA 1
ATOM 5443 C C . ALA B 1 53 ? 37.53769 -7.79660 -59.65529 1.000 38.00124 40 ALA B C 1
ATOM 5444 O O . ALA B 1 53 ? 37.44870 -6.71161 -60.23230 1.000 46.02244 40 ALA B O 1
ATOM 5446 N N . ASP B 1 54 ? 38.67968 -8.43462 -59.49429 1.000 32.13936 41 ASP B N 1
ATOM 5447 C CA . ASP B 1 54 ? 39.96468 -7.85865 -59.81930 1.000 35.22307 41 ASP B CA 1
ATOM 5448 C C . ASP B 1 54 ? 40.11767 -8.11966 -61.32130 1.000 33.62514 41 ASP B C 1
ATOM 5449 O O . ASP B 1 54 ? 40.00565 -9.26366 -61.75829 1.000 32.08788 41 ASP B O 1
ATOM 5454 N N . ARG B 1 55 ? 40.29669 -7.07167 -62.11630 1.000 36.92485 42 ARG B N 1
ATOM 5455 C CA . ARG B 1 55 ? 40.25368 -7.19067 -63.57130 1.000 22.79966 42 ARG B CA 1
ATOM 5456 C C . ARG B 1 55 ? 41.63968 -7.02770 -64.18231 1.000 28.89835 42 ARG B C 1
ATOM 5457 O O . ARG B 1 55 ? 42.39070 -6.12371 -63.80632 1.000 33.02396 42 ARG B O 1
ATOM 5465 N N . VAL B 1 56 ? 41.98667 -7.90371 -65.12231 1.000 28.70485 43 VAL B N 1
ATOM 5466 C CA . VAL B 1 56 ? 43.24466 -7.79274 -65.85631 1.000 25.54890 43 VAL B CA 1
ATOM 5467 C C . VAL B 1 56 ? 42.97167 -6.99774 -67.12631 1.000 30.30134 43 VAL B C 1
ATOM 5468 O O . VAL B 1 56 ? 42.08467 -7.35673 -67.91031 1.000 30.79531 43 VAL B O 1
ATOM 5472 N N . LEU B 1 57 ? 43.68569 -5.88975 -67.30132 1.000 23.28863 44 LEU B N 1
ATOM 5473 C CA . LEU B 1 57 ? 43.44571 -4.98276 -68.41633 1.000 23.03375 44 LEU B CA 1
ATOM 5474 C C . LEU B 1 57 ? 44.42670 -5.26178 -69.54433 1.000 22.54432 44 LEU B C 1
ATOM 5475 O O . LEU B 1 57 ? 45.62370 -5.43180 -69.30833 1.000 25.18116 44 LEU B O 1
ATOM 5480 N N . ALA B 1 58 ? 43.91169 -5.31578 -70.75733 1.000 19.39703 45 ALA B N 1
ATOM 5481 C CA . ALA B 1 58 ? 44.75069 -5.33580 -71.93733 1.000 23.52010 45 ALA B CA 1
ATOM 5482 C C . ALA B 1 58 ? 45.31971 -3.93181 -72.16634 1.000 28.89420 45 ALA B C 1
ATOM 5483 O O . ALA B 1 58 ? 44.71573 -2.94279 -71.74734 1.000 23.97208 45 ALA B O 1
ATOM 5485 N N . PRO B 1 59 ? 46.46471 -3.80983 -72.84634 1.000 24.99981 46 PRO B N 1
ATOM 5486 C CA . PRO B 1 59 ? 46.92974 -2.47084 -73.24235 1.000 23.87520 46 PRO B CA 1
ATOM 5487 C C . PRO B 1 59 ? 45.85475 -1.76683 -74.04935 1.000 23.44743 46 PRO B C 1
ATOM 5488 O O . PRO B 1 59 ? 45.18773 -2.37582 -74.89035 1.000 25.84531 46 PRO B O 1
ATOM 5492 N N . GLN B 1 60 ? 45.68477 -0.47182 -73.80236 1.000 19.57740 47 GLN B N 1
ATOM 5493 C CA . GLN B 1 60 ? 44.57678 0.20819 -74.46236 1.000 22.59489 47 GLN B CA 1
ATOM 5494 C C . GLN B 1 60 ? 44.89380 1.66219 -74.77536 1.000 21.11122 47 GLN B C 1
ATOM 5495 O O . GLN B 1 60 ? 45.76282 2.28917 -74.16337 1.000 27.13884 47 GLN B O 1
ATOM 5501 N N . SER B 1 61 ? 44.17281 2.18919 -75.75236 1.000 23.91647 48 SER B N 1
ATOM 5502 C CA . SER B 1 61 ? 44.23484 3.61719 -75.99837 1.000 28.14957 48 SER B CA 1
ATOM 5503 C C . SER B 1 61 ? 43.25385 4.32222 -75.07237 1.000 30.27096 48 SER B C 1
ATOM 5504 O O . SER B 1 61 ? 42.22184 3.75224 -74.70937 1.000 27.06759 48 SER B O 1
ATOM 5507 N N . PRO B 1 62 ? 43.54588 5.55621 -74.68538 1.000 23.72300 49 PRO B N 1
ATOM 5508 C CA . PRO B 1 62 ? 42.64289 6.28823 -73.80038 1.000 28.40783 49 PRO B CA 1
ATOM 5509 C C . PRO B 1 62 ? 41.41090 6.78425 -74.54338 1.000 33.17409 49 PRO B C 1
ATOM 5510 O O . PRO B 1 62 ? 41.42090 7.00424 -75.75638 1.000 29.84263 49 PRO B O 1
ATOM 5514 N N . GLU B 1 63 ? 40.34590 6.99327 -73.78238 1.000 33.11186 50 GLU B N 1
ATOM 5515 C CA . GLU B 1 63 ? 39.14291 7.57229 -74.35937 1.000 38.58241 50 GLU B CA 1
ATOM 5516 C C . GLU B 1 63 ? 39.43794 8.95128 -74.94238 1.000 41.27890 50 GLU B C 1
ATOM 5517 O O . GLU B 1 63 ? 40.13195 9.76928 -74.33239 1.000 40.09154 50 GLU B O 1
ATOM 5523 N N . GLN B 1 64 ? 38.87594 9.21029 -76.12438 1.000 37.85440 51 GLN B N 1
ATOM 5524 C CA . GLN B 1 64 ? 39.06596 10.45728 -76.86239 1.000 44.32182 51 GLN B CA 1
ATOM 5525 C C . GLN B 1 64 ? 37.87497 11.40530 -76.78439 1.000 37.49209 51 GLN B C 1
ATOM 5526 O O . GLN B 1 64 ? 38.06200 12.61930 -76.85840 1.000 49.30723 51 GLN B O 1
ATOM 5532 N N . CYS B 1 65 ? 36.65696 10.88533 -76.68138 1.000 39.41659 52 CYS B N 1
ATOM 5533 C CA . CYS B 1 65 ? 35.47498 11.70635 -76.48138 1.000 39.15432 52 CYS B CA 1
ATOM 5534 C C . CYS B 1 65 ? 34.42497 10.85637 -75.78237 1.000 42.65088 52 CYS B C 1
ATOM 5535 O O . CYS B 1 65 ? 34.54895 9.63337 -75.69237 1.000 44.01748 52 CYS B O 1
ATOM 5538 N N . GLY B 1 66 ? 33.37498 11.51539 -75.29337 1.000 41.16541 53 GLY B N 1
ATOM 5539 C CA . GLY B 1 66 ? 32.33397 10.80742 -74.58437 1.000 39.05918 53 GLY B CA 1
ATOM 5540 C C . GLY B 1 66 ? 31.40795 10.04343 -75.50236 1.000 42.82278 53 GLY B C 1
ATOM 5541 O O . GLY B 1 66 ? 31.47195 10.14542 -76.72836 1.000 43.13104 53 GLY B O 1
ATOM 5542 N N . ARG B 1 67 ? 30.51294 9.27445 -74.87535 1.000 46.08053 54 ARG B N 1
ATOM 5543 C CA . ARG B 1 67 ? 29.58292 8.43946 -75.63335 1.000 54.81221 54 ARG B CA 1
ATOM 5544 C C . ARG B 1 67 ? 28.72294 9.27747 -76.56635 1.000 62.63445 54 ARG B C 1
ATOM 5545 O O . ARG B 1 67 ? 28.53193 8.92347 -77.73634 1.000 63.00679 54 ARG B O 1
ATOM 5553 N N . GLU B 1 68 ? 28.19096 10.39148 -76.06235 1.000 69.30049 55 GLU B N 1
ATOM 5554 C CA . GLU B 1 68 ? 27.32297 11.23949 -76.86835 1.000 70.31829 55 GLU B CA 1
ATOM 5555 C C . GLU B 1 68 ? 28.01997 11.66748 -78.15836 1.000 61.66880 55 GLU B C 1
ATOM 5556 O O . GLU B 1 68 ? 27.48097 11.49548 -79.25935 1.000 55.97649 55 GLU B O 1
ATOM 5562 N N . SER B 1 69 ? 29.24198 12.19045 -78.04436 1.000 47.18548 56 SER B N 1
ATOM 5563 C CA . SER B 1 69 ? 29.95199 12.67543 -79.22337 1.000 39.96942 56 SER B CA 1
ATOM 5564 C C . SER B 1 69 ? 30.35196 11.52042 -80.14236 1.000 40.56016 56 SER B C 1
ATOM 5565 O O . SER B 1 69 ? 30.34296 11.66042 -81.37236 1.000 41.33630 56 SER B O 1
ATOM 5568 N N . ALA B 1 70 ? 30.71095 10.37442 -79.56536 1.000 44.20421 57 ALA B N 1
ATOM 5569 C CA . ALA B 1 70 ? 31.08992 9.23041 -80.38535 1.000 41.68415 57 ALA B CA 1
ATOM 5570 C C . ALA B 1 70 ? 29.91391 8.73343 -81.21435 1.000 45.59712 57 ALA B C 1
ATOM 5571 O O . ALA B 1 70 ? 30.06890 8.42142 -82.40135 1.000 41.80053 57 ALA B O 1
ATOM 5573 N N . GLN B 1 71 ? 28.72891 8.65245 -80.60734 1.000 48.50982 58 GLN B N 1
ATOM 5574 C CA . GLN B 1 71 ? 27.54690 8.19047 -81.33134 1.000 47.23530 58 GLN B CA 1
ATOM 5575 C C . GLN B 1 71 ? 27.14091 9.16247 -82.43534 1.000 38.84945 58 GLN B C 1
ATOM 5576 O O . GLN B 1 71 ? 26.76890 8.73447 -83.53434 1.000 39.32048 58 GLN B O 1
ATOM 5582 N N . ALA B 1 72 ? 27.16394 10.46647 -82.15335 1.000 38.13029 59 ALA B N 1
ATOM 5583 C CA . ALA B 1 72 ? 26.79295 11.44347 -83.17135 1.000 42.31905 59 ALA B CA 1
ATOM 5584 C C . ALA B 1 72 ? 27.73695 11.37145 -84.36135 1.000 47.90704 59 ALA B C 1
ATOM 5585 O O . ALA B 1 72 ? 27.29994 11.34945 -85.51535 1.000 44.86896 59 ALA B O 1
ATOM 5587 N N . GLN B 1 73 ? 29.04095 11.30343 -84.09936 1.000 46.79401 60 GLN B N 1
ATOM 5588 C CA . GLN B 1 73 ? 29.99194 11.21440 -85.19936 1.000 37.61851 60 GLN B CA 1
ATOM 5589 C C . GLN B 1 73 ? 29.77092 9.94640 -86.00735 1.000 38.17343 60 GLN B C 1
ATOM 5590 O O . GLN B 1 73 ? 29.88891 9.95740 -87.24135 1.000 34.21596 60 GLN B O 1
ATOM 5596 N N . ALA B 1 74 ? 29.46790 8.83741 -85.32635 1.000 34.55240 61 ALA B N 1
ATOM 5597 C CA . ALA B 1 74 ? 29.15487 7.59642 -86.03434 1.000 37.15969 61 ALA B CA 1
ATOM 5598 C C . ALA B 1 74 ? 27.88087 7.74143 -86.85734 1.000 44.97266 61 ALA B C 1
ATOM 5599 O O . ALA B 1 74 ? 27.80486 7.25643 -87.99233 1.000 43.53249 61 ALA B O 1
ATOM 5601 N N . ARG B 1 75 ? 26.86689 8.41046 -86.30334 1.000 43.31372 62 ARG B N 1
ATOM 5602 C CA . ARG B 1 75 ? 25.61989 8.59147 -87.03633 1.000 46.54691 62 ARG B CA 1
ATOM 5603 C C . ARG B 1 75 ? 25.84790 9.38646 -88.31434 1.000 41.99600 62 ARG B C 1
ATOM 5604 O O . ARG B 1 75 ? 25.32789 9.02747 -89.37833 1.000 44.20379 62 ARG B O 1
ATOM 5612 N N . SER B 1 76 ? 26.65892 10.44145 -88.23735 1.000 33.54410 63 SER B N 1
ATOM 5613 C CA . SER B 1 76 ? 26.96093 11.23644 -89.41935 1.000 36.41617 63 SER B CA 1
ATOM 5614 C C . SER B 1 76 ? 27.61091 10.38842 -90.50235 1.000 43.99330 63 SER B C 1
ATOM 5615 O O . SER B 1 76 ? 27.26091 10.49742 -91.68635 1.000 42.71498 63 SER B O 1
ATOM 5618 N N . VAL B 1 77 ? 28.55789 9.52941 -90.12435 1.000 41.49724 64 VAL B N 1
ATOM 5619 C CA . VAL B 1 77 ? 29.22587 8.70739 -91.12835 1.000 40.63485 64 VAL B CA 1
ATOM 5620 C C . VAL B 1 77 ? 28.23886 7.75440 -91.78134 1.000 36.68451 64 VAL B C 1
ATOM 5621 O O . VAL B 1 77 ? 28.13385 7.69140 -93.01334 1.000 42.67388 64 VAL B O 1
ATOM 5625 N N . THR B 1 78 ? 27.50784 6.98342 -90.97233 1.000 34.99631 65 THR B N 1
ATOM 5626 C CA . THR B 1 78 ? 26.57982 6.02143 -91.55932 1.000 48.24619 65 THR B CA 1
ATOM 5627 C C . THR B 1 78 ? 25.57383 6.73145 -92.45332 1.000 48.46409 65 THR B C 1
ATOM 5628 O O . THR B 1 78 ? 25.24582 6.24745 -93.54332 1.000 53.80349 65 THR B O 1
ATOM 5632 N N . SER B 1 79 ? 25.08486 7.88946 -92.01533 1.000 43.24186 66 SER B N 1
ATOM 5633 C CA . SER B 1 79 ? 24.11787 8.62547 -92.81333 1.000 45.65652 66 SER B CA 1
ATOM 5634 C C . SER B 1 79 ? 24.69687 8.99945 -94.17033 1.000 50.33061 66 SER B C 1
ATOM 5635 O O . SER B 1 79 ? 24.02686 8.85646 -95.20033 1.000 55.12134 66 SER B O 1
ATOM 5638 N N . GLU B 1 80 ? 25.94388 9.46743 -94.20234 1.000 42.31324 67 GLU B N 1
ATOM 5639 C CA . GLU B 1 80 ? 26.55088 9.80341 -95.48734 1.000 45.90445 67 GLU B CA 1
ATOM 5640 C C . GLU B 1 80 ? 26.77585 8.55441 -96.34534 1.000 46.46367 67 GLU B C 1
ATOM 5641 O O . GLU B 1 80 ? 26.59385 8.59240 -97.57134 1.000 45.35750 67 GLU B O 1
ATOM 5647 N N . LEU B 1 81 ? 27.18684 7.44240 -95.73133 1.000 46.90516 68 LEU B N 1
ATOM 5648 C CA . LEU B 1 81 ? 27.39181 6.22039 -96.50233 1.000 47.47542 68 LEU B CA 1
ATOM 5649 C C . LEU B 1 81 ? 26.07280 5.68942 -97.05032 1.000 44.33175 68 LEU B C 1
ATOM 5650 O O . LEU B 1 81 ? 26.00879 5.24441 -98.19832 1.000 42.96326 68 LEU B O 1
ATOM 5655 N N . LYS B 1 82 ? 25.02080 5.68844 -96.22932 1.000 48.77949 69 LYS B N 1
ATOM 5656 C CA . LYS B 1 82 ? 23.70779 5.27446 -96.71031 1.000 53.39762 69 LYS B CA 1
ATOM 5657 C C . LYS B 1 82 ? 23.31480 6.07446 -97.94331 1.000 52.23957 69 LYS B C 1
ATOM 5658 O O . LYS B 1 82 ? 22.75979 5.53047 -98.90831 1.000 51.95488 69 LYS B O 1
ATOM 5664 N N . SER B 1 83 ? 23.64483 7.36245 -97.94732 1.000 41.17881 70 SER B N 1
ATOM 5665 C CA . SER B 1 83 ? 23.31084 8.20746 -99.08232 1.000 46.33925 70 SER B CA 1
ATOM 5666 C C . SER B 1 83 ? 24.12983 7.83443 -100.31332 1.000 46.32569 70 SER B C 1
ATOM 5667 O O . SER B 1 83 ? 23.59782 7.79844 -101.43032 1.000 45.99457 70 SER B O 1
ATOM 5670 N N . ALA B 1 84 ? 25.42582 7.56241 -100.13233 1.000 40.17776 71 ALA B N 1
ATOM 5671 C CA . ALA B 1 84 ? 26.25481 7.16839 -101.26533 1.000 40.27409 71 ALA B CA 1
ATOM 5672 C C . ALA B 1 84 ? 25.75379 5.87240 -101.87832 1.000 38.15529 71 ALA B C 1
ATOM 5673 O O . ALA B 1 84 ? 25.72078 5.72839 -103.10432 1.000 36.36141 71 ALA B O 1
ATOM 5675 N N . VAL B 1 85 ? 25.35177 4.91841 -101.03531 1.000 36.09837 72 VAL B N 1
ATOM 5676 C CA . VAL B 1 85 ? 24.90775 3.61841 -101.52630 1.000 40.88323 72 VAL B CA 1
ATOM 5677 C C . VAL B 1 85 ? 23.59875 3.75243 -102.29630 1.000 42.16907 72 VAL B C 1
ATOM 5678 O O . VAL B 1 85 ? 23.46073 3.23943 -103.41330 1.000 40.57832 72 VAL B O 1
ATOM 5682 N N . LYS B 1 86 ? 22.62376 4.45645 -101.71630 1.000 47.60061 73 LYS B N 1
ATOM 5683 C CA . LYS B 1 86 ? 21.33376 4.61647 -102.37630 1.000 48.79895 73 LYS B CA 1
ATOM 5684 C C . LYS B 1 86 ? 21.49777 5.26446 -103.74730 1.000 48.12063 73 LYS B C 1
ATOM 5685 O O . LYS B 1 86 ? 20.86676 4.84047 -104.72330 1.000 44.83738 73 LYS B O 1
ATOM 5691 N N . GLU B 1 87 ? 22.37079 6.26745 -103.85331 1.000 49.80776 74 GLU B N 1
ATOM 5692 C CA . GLU B 1 87 ? 22.59079 6.89544 -105.15031 1.000 50.65497 74 GLU B CA 1
ATOM 5693 C C . GLU B 1 87 ? 23.22977 5.92142 -106.12931 1.000 50.32893 74 GLU B C 1
ATOM 5694 O O . GLU B 1 87 ? 22.80377 5.82642 -107.28431 1.000 47.14978 74 GLU B O 1
ATOM 5700 N N . ALA B 1 88 ? 24.26676 5.19840 -105.69531 1.000 42.06300 75 ALA B N 1
ATOM 5701 C CA . ALA B 1 88 ? 24.89674 4.23939 -106.59731 1.000 40.64284 75 ALA B CA 1
ATOM 5702 C C . ALA B 1 88 ? 23.91672 3.13640 -106.99830 1.000 33.80327 75 ALA B C 1
ATOM 5703 O O . ALA B 1 88 ? 23.92171 2.67740 -108.14930 1.000 36.85056 75 ALA B O 1
ATOM 5705 N N . GLN B 1 89 ? 23.04071 2.73043 -106.07629 1.000 35.07323 76 GLN B N 1
ATOM 5706 C CA . GLN B 1 89 ? 22.07669 1.68744 -106.39229 1.000 34.08085 76 GLN B CA 1
ATOM 5707 C C . GLN B 1 89 ? 21.03770 2.16845 -107.41028 1.000 44.82787 76 GLN B C 1
ATOM 5708 O O . GLN B 1 89 ? 20.33068 1.33446 -107.98428 1.000 41.55513 76 GLN B O 1
ATOM 5714 N N . GLY B 1 90 ? 20.91572 3.48346 -107.58829 1.000 44.90053 77 GLY B N 1
ATOM 5715 C CA . GLY B 1 90 ? 19.95273 4.04747 -108.54429 1.000 46.17292 77 GLY B CA 1
ATOM 5716 C C . GLY B 1 90 ? 20.50973 4.10045 -109.95029 1.000 51.78152 77 GLY B C 1
ATOM 5717 O O . GLY B 1 90 ? 19.71673 4.25146 -110.88429 1.000 55.81201 77 GLY B O 1
ATOM 5718 N N . LEU B 1 91 ? 21.82572 3.99043 -110.08630 1.000 50.35168 78 LEU B N 1
ATOM 5719 C CA . LEU B 1 91 ? 22.47072 4.02141 -111.41830 1.000 46.66670 78 LEU B CA 1
ATOM 5720 C C . LEU B 1 91 ? 21.87270 2.92241 -112.29329 1.000 47.03241 78 LEU B C 1
ATOM 5721 O O . LEU B 1 91 ? 21.68468 1.80042 -111.81928 1.000 47.56040 78 LEU B O 1
ATOM 5726 N N . GLU B 1 92 ? 21.57970 3.26541 -113.53629 1.000 52.88341 79 GLU B N 1
ATOM 5727 C CA . GLU B 1 92 ? 21.00568 2.28642 -114.48228 1.000 55.74310 79 GLU B CA 1
ATOM 5728 C C . GLU B 1 92 ? 22.06066 1.23040 -114.80928 1.000 54.32536 79 GLU B C 1
ATOM 5729 O O . GLU B 1 92 ? 23.26466 1.54738 -114.80129 1.000 54.88170 79 GLU B O 1
ATOM 5735 N N . HIS B 1 93 ? 21.60863 0.01241 -115.06328 1.000 44.23558 80 HIS B N 1
ATOM 5736 C CA . HIS B 1 93 ? 22.56061 -1.06361 -115.42527 1.000 41.05622 80 HIS B CA 1
ATOM 5737 C C . HIS B 1 93 ? 22.50360 -1.37862 -116.92127 1.000 40.27665 80 HIS B C 1
ATOM 5738 O O . HIS B 1 93 ? 21.44460 -1.18060 -117.53627 1.000 41.43477 80 HIS B O 1
ATOM 5745 N N . GLN B 1 94 ? 23.61159 -1.87264 -117.45727 1.000 32.90500 81 GLN B N 1
ATOM 5746 C CA . GLN B 1 94 ? 23.65358 -2.29665 -118.86927 1.000 38.60915 81 GLN B CA 1
ATOM 5747 C C . GLN B 1 94 ? 22.80156 -3.54564 -119.08926 1.000 39.44371 81 GLN B C 1
ATOM 5748 O O . GLN B 1 94 ? 22.49555 -4.25163 -118.12726 1.000 37.21363 81 GLN B O 1
ATOM 5754 N N . THR B 1 95 ? 22.50055 -3.84064 -120.34526 1.000 39.77363 82 THR B N 1
ATOM 5755 C CA . THR B 1 95 ? 21.72252 -5.02962 -120.67425 1.000 39.25434 82 THR B CA 1
ATOM 5756 C C . THR B 1 95 ? 22.54950 -6.30464 -120.49725 1.000 41.31426 82 THR B C 1
ATOM 5757 O O . THR B 1 95 ? 23.78450 -6.29766 -120.51425 1.000 42.45174 82 THR B O 1
ATOM 5761 N N . LEU B 1 96 ? 21.83248 -7.41762 -120.35824 1.000 36.32147 83 LEU B N 1
ATOM 5762 C CA . LEU B 1 96 ? 22.40746 -8.74563 -120.21323 1.000 39.05586 83 LEU B CA 1
ATOM 5763 C C . LEU B 1 96 ? 22.52044 -9.49164 -121.54023 1.000 38.65616 83 LEU B C 1
ATOM 5764 O O . LEU B 1 96 ? 22.59042 -10.72464 -121.54122 1.000 41.03206 83 LEU B O 1
ATOM 5769 N N . ASP B 1 97 ? 22.54045 -8.76865 -122.66623 1.000 41.65872 84 ASP B N 1
ATOM 5770 C CA . ASP B 1 97 ? 22.59443 -9.38066 -123.99623 1.000 34.60584 84 ASP B CA 1
ATOM 5771 C C . ASP B 1 97 ? 23.88842 -10.12568 -124.27423 1.000 34.97894 84 ASP B C 1
ATOM 5772 O O . ASP B 1 97 ? 23.96240 -10.85469 -125.27223 1.000 36.07314 84 ASP B O 1
ATOM 5777 N N . PHE B 1 98 ? 24.93743 -9.90270 -123.48024 1.000 30.38676 85 PHE B N 1
ATOM 5778 C CA . PHE B 1 98 ? 26.20541 -10.59472 -123.70024 1.000 28.67719 85 PHE B CA 1
ATOM 5779 C C . PHE B 1 98 ? 26.15839 -12.06872 -123.28623 1.000 34.02977 85 PHE B C 1
ATOM 5780 O O . PHE B 1 98 ? 27.15237 -12.78674 -123.47323 1.000 36.45779 85 PHE B O 1
ATOM 5788 N N . LEU B 1 99 ? 25.04538 -12.53169 -122.72022 1.000 29.86421 86 LEU B N 1
ATOM 5789 C CA . LEU B 1 99 ? 24.85036 -13.92869 -122.35722 1.000 29.06546 86 LEU B CA 1
ATOM 5790 C C . LEU B 1 99 ? 23.92334 -14.61068 -123.34621 1.000 29.87577 86 LEU B C 1
ATOM 5791 O O . LEU B 1 99 ? 23.10335 -13.96467 -124.00521 1.000 34.97022 86 LEU B O 1
ATOM 5796 N N . GLU B 1 100 ? 24.03632 -15.93468 -123.42820 1.000 27.58665 87 GLU B N 1
ATOM 5797 C CA . GLU B 1 100 ? 23.02130 -16.69967 -124.13920 1.000 30.04820 87 GLU B CA 1
ATOM 5798 C C . GLU B 1 100 ? 21.76830 -16.78364 -123.28319 1.000 35.22178 87 GLU B C 1
ATOM 5799 O O . GLU B 1 100 ? 21.84330 -16.95363 -122.06319 1.000 32.33506 87 GLU B O 1
ATOM 5805 N N . GLN B 1 101 ? 20.60930 -16.65962 -123.91819 1.000 31.78967 88 GLN B N 1
ATOM 5806 C CA . GLN B 1 101 ? 19.33630 -16.76359 -123.21518 1.000 36.83951 88 GLN B CA 1
ATOM 5807 C C . GLN B 1 101 ? 18.66328 -18.08058 -123.58517 1.000 37.65387 88 GLN B C 1
ATOM 5808 O O . GLN B 1 101 ? 18.62927 -18.45259 -124.76117 1.000 41.46184 88 GLN B O 1
ATOM 5814 N N . LEU B 1 102 ? 18.15627 -18.79857 -122.57517 1.000 37.22205 89 LEU B N 1
ATOM 5815 C CA . LEU B 1 102 ? 17.67124 -20.16556 -122.74716 1.000 33.28809 89 LEU B CA 1
ATOM 5816 C C . LEU B 1 102 ? 16.17724 -20.30453 -122.48015 1.000 32.09130 89 LEU B C 1
ATOM 5817 O O . LEU B 1 102 ? 15.67222 -21.43052 -122.39515 1.000 36.14086 89 LEU B O 1
ATOM 5822 N N . GLY B 1 103 ? 15.44826 -19.20752 -122.37916 1.000 31.48982 90 GLY B N 1
ATOM 5823 C CA . GLY B 1 103 ? 14.03726 -19.30949 -122.04415 1.000 42.46442 90 GLY B CA 1
ATOM 5824 C C . GLY B 1 103 ? 13.83326 -19.45048 -120.54415 1.000 39.82836 90 GLY B C 1
ATOM 5825 O O . GLY B 1 103 ? 14.66627 -19.02149 -119.74416 1.000 39.97756 90 GLY B O 1
ATOM 5826 N N . GLU B 1 104 ? 12.72625 -20.09446 -120.16714 1.000 33.14296 91 GLU B N 1
ATOM 5827 C CA . GLU B 1 104 ? 12.33025 -20.25144 -118.77514 1.000 33.00568 91 GLU B CA 1
ATOM 5828 C C . GLU B 1 104 ? 12.30823 -21.72744 -118.39713 1.000 33.80537 91 GLU B C 1
ATOM 5829 O O . GLU B 1 104 ? 12.10421 -22.59744 -119.24513 1.000 33.45802 91 GLU B O 1
ATOM 5835 N N . TYR B 1 105 ? 12.52023 -22.00644 -117.11113 1.000 34.04785 92 TYR B N 1
ATOM 5836 C CA . TYR B 1 105 ? 12.48321 -23.38444 -116.64613 1.000 33.19415 92 TYR B CA 1
ATOM 5837 C C . TYR B 1 105 ? 11.22320 -23.65541 -115.82612 1.000 31.60818 92 TYR B C 1
ATOM 5838 O O . TYR B 1 105 ? 10.73822 -22.77340 -115.11112 1.000 34.30057 92 TYR B O 1
ATOM 5847 N N . PRO B 1 106 ? 10.66918 -24.85940 -115.91911 1.000 30.89413 93 PRO B N 1
ATOM 5848 C CA . PRO B 1 106 ? 9.56318 -25.22638 -115.03511 1.000 29.83506 93 PRO B CA 1
ATOM 5849 C C . PRO B 1 106 ? 10.05718 -25.49338 -113.62211 1.000 27.16024 93 PRO B C 1
ATOM 5850 O O . PRO B 1 106 ? 11.12917 -26.05940 -113.40511 1.000 31.65548 93 PRO B O 1
ATOM 5854 N N . VAL B 1 107 ? 9.25719 -25.05936 -112.65711 1.000 30.19014 94 VAL B N 1
ATOM 5855 C CA . VAL B 1 107 ? 9.50419 -25.39236 -111.26311 1.000 33.13122 94 VAL B CA 1
ATOM 5856 C C . VAL B 1 107 ? 9.57116 -26.90436 -111.10610 1.000 29.90496 94 VAL B C 1
ATOM 5857 O O . VAL B 1 107 ? 8.70515 -27.63634 -111.60409 1.000 31.66729 94 VAL B O 1
ATOM 5861 N N . CYS B 1 108 ? 10.58315 -27.38037 -110.39110 1.000 28.61590 95 CYS B N 1
ATOM 5862 C CA . CYS B 1 108 ? 10.73613 -28.81337 -110.19009 1.000 29.73109 95 CYS B CA 1
ATOM 5863 C C . CYS B 1 108 ? 9.56612 -29.36735 -109.39209 1.000 33.36275 95 CYS B C 1
ATOM 5864 O O . CYS B 1 108 ? 9.13314 -28.77533 -108.40309 1.000 35.36837 95 CYS B O 1
ATOM 5867 N N . GLY B 1 109 ? 9.04010 -30.50334 -109.83508 1.000 33.33623 96 GLY B N 1
ATOM 5868 C CA . GLY B 1 109 ? 7.91209 -31.12832 -109.17707 1.000 34.58722 96 GLY B CA 1
ATOM 5869 C C . GLY B 1 109 ? 8.23807 -32.31832 -108.30507 1.000 32.38022 96 GLY B C 1
ATOM 5870 O O . GLY B 1 109 ? 7.30806 -32.97830 -107.82206 1.000 40.98725 96 GLY B O 1
ATOM 5871 N N . ILE B 1 110 ? 9.52107 -32.62334 -108.08207 1.000 31.39470 97 ILE B N 1
ATOM 5872 C CA . ILE B 1 110 ? 9.88105 -33.81234 -107.31406 1.000 27.24705 97 ILE B CA 1
ATOM 5873 C C . ILE B 1 110 ? 9.39206 -33.67133 -105.88006 1.000 29.98949 97 ILE B C 1
ATOM 5874 O O . ILE B 1 110 ? 9.59208 -32.63633 -105.23207 1.000 30.06804 97 ILE B O 1
ATOM 5879 N N . LEU B 1 111 ? 8.74204 -34.71931 -105.37806 1.000 32.93037 98 LEU B N 1
ATOM 5880 C CA . LEU B 1 111 ? 8.26604 -34.75930 -104.00405 1.000 36.14196 98 LEU B CA 1
ATOM 5881 C C . LEU B 1 111 ? 9.20403 -35.60331 -103.15605 1.000 38.23364 98 LEU B C 1
ATOM 5882 O O . LEU B 1 111 ? 9.77401 -36.59232 -103.63105 1.000 38.55115 98 LEU B O 1
ATOM 5887 N N . HIS B 1 112 ? 9.37404 -35.19231 -101.90306 1.000 36.70204 99 HIS B N 1
ATOM 5888 C CA . HIS B 1 112 ? 10.05603 -35.98231 -100.88705 1.000 37.46484 99 HIS B CA 1
ATOM 5889 C C . HIS B 1 112 ? 9.05803 -36.20229 -99.75305 1.000 42.34318 99 HIS B C 1
ATOM 5890 O O . HIS B 1 112 ? 8.82505 -35.30828 -98.93005 1.000 37.28948 99 HIS B O 1
ATOM 5897 N N . GLY B 1 113 ? 8.44101 -37.36928 -99.72404 1.000 43.10768 100 GLY B N 1
ATOM 5898 C CA . GLY B 1 113 ? 7.45701 -37.61726 -98.68904 1.000 41.18600 100 GLY B CA 1
ATOM 5899 C C . GLY B 1 113 ? 6.28703 -36.66624 -98.84204 1.000 44.74691 100 GLY B C 1
ATOM 5900 O O . GLY B 1 113 ? 5.59302 -36.65523 -99.86604 1.000 48.21380 100 GLY B O 1
ATOM 5901 N N . ASP B 1 114 ? 6.08005 -35.82723 -97.83004 1.000 48.57900 101 ASP B N 1
ATOM 5902 C CA . ASP B 1 114 ? 4.88306 -35.00020 -97.71204 1.000 55.56038 101 ASP B CA 1
ATOM 5903 C C . ASP B 1 114 ? 5.03208 -33.61121 -98.32705 1.000 55.21223 101 ASP B C 1
ATOM 5904 O O . ASP B 1 114 ? 4.14110 -32.77719 -98.13805 1.000 53.07500 101 ASP B O 1
ATOM 5909 N N . HIS B 1 115 ? 6.13409 -33.32323 -99.02005 1.000 45.51753 102 HIS B N 1
ATOM 5910 C CA . HIS B 1 115 ? 6.36411 -31.95424 -99.46406 1.000 41.49858 102 HIS B CA 1
ATOM 5911 C C . HIS B 1 115 ? 7.17811 -31.93426 -100.75406 1.000 38.36603 102 HIS B C 1
ATOM 5912 O O . HIS B 1 115 ? 7.97109 -32.84928 -101.00706 1.000 36.19877 102 HIS B O 1
ATOM 5919 N N . PRO B 1 116 ? 7.02012 -30.89926 -101.57607 1.000 38.37471 103 PRO B N 1
ATOM 5920 C CA . PRO B 1 116 ? 7.88812 -30.75128 -102.75207 1.000 32.96225 103 PRO B CA 1
ATOM 5921 C C . PRO B 1 116 ? 9.27713 -30.27931 -102.35008 1.000 31.00166 103 PRO B C 1
ATOM 5922 O O . PRO B 1 116 ? 9.45415 -29.51331 -101.39808 1.000 29.04591 103 PRO B O 1
ATOM 5926 N N . VAL B 1 117 ? 10.28112 -30.73433 -103.10008 1.000 28.77243 104 VAL B N 1
ATOM 5927 C CA . VAL B 1 117 ? 11.64313 -30.30035 -102.79609 1.000 27.34768 104 VAL B CA 1
ATOM 5928 C C . VAL B 1 117 ? 11.80815 -28.81136 -103.08210 1.000 27.05858 104 VAL B C 1
ATOM 5929 O O . VAL B 1 117 ? 12.61217 -28.13337 -102.43010 1.000 24.94823 104 VAL B O 1
ATOM 5933 N N . HIS B 1 118 ? 11.05916 -28.28535 -104.06410 1.000 30.63659 105 HIS B N 1
ATOM 5934 C CA . HIS B 1 118 ? 10.99019 -26.85335 -104.33510 1.000 32.18019 105 HIS B CA 1
ATOM 5935 C C . HIS B 1 118 ? 9.80220 -26.27932 -103.56510 1.000 25.01655 105 HIS B C 1
ATOM 5936 O O . HIS B 1 118 ? 8.65219 -26.54530 -103.94010 1.000 29.14852 105 HIS B O 1
ATOM 5943 N N . PRO B 1 119 ? 10.01222 -25.48532 -102.51911 1.000 27.65942 106 PRO B N 1
ATOM 5944 C CA . PRO B 1 119 ? 8.89023 -25.13230 -101.63610 1.000 32.21663 106 PRO B CA 1
ATOM 5945 C C . PRO B 1 119 ? 7.76824 -24.41128 -102.37510 1.000 34.75144 106 PRO B C 1
ATOM 5946 O O . PRO B 1 119 ? 8.00625 -23.56729 -103.24411 1.000 30.70943 106 PRO B O 1
ATOM 5950 N N . SER B 1 120 ? 6.52923 -24.77426 -102.03310 1.000 32.95973 107 SER B N 1
ATOM 5951 C CA . SER B 1 120 ? 5.36024 -24.11424 -102.60610 1.000 40.43287 107 SER B CA 1
ATOM 5952 C C . SER B 1 120 ? 5.40027 -22.61224 -102.35610 1.000 42.12985 107 SER B C 1
ATOM 5953 O O . SER B 1 120 ? 5.84228 -22.15324 -101.30211 1.000 33.06915 107 SER B O 1
ATOM 5956 N N . GLY B 1 121 ? 4.94228 -21.84323 -103.34011 1.000 48.08158 108 GLY B N 1
ATOM 5957 C CA . GLY B 1 121 ? 4.83531 -20.40423 -103.16411 1.000 40.46240 108 GLY B CA 1
ATOM 5958 C C . GLY B 1 121 ? 6.15232 -19.69125 -102.95112 1.000 45.36775 108 GLY B C 1
ATOM 5959 O O . GLY B 1 121 ? 6.17934 -18.63525 -102.31013 1.000 50.54971 108 GLY B O 1
ATOM 5960 N N . THR B 1 122 ? 7.25631 -20.24028 -103.46112 1.000 42.69115 109 THR B N 1
ATOM 5961 C CA . THR B 1 122 ? 8.52432 -19.52530 -103.48013 1.000 36.32644 109 THR B CA 1
ATOM 5962 C C . THR B 1 122 ? 9.20231 -19.77332 -104.82113 1.000 37.76017 109 THR B C 1
ATOM 5963 O O . THR B 1 122 ? 8.99129 -20.81332 -105.45413 1.000 32.93166 109 THR B O 1
ATOM 5967 N N . HIS B 1 123 ? 9.97133 -18.77933 -105.27014 1.000 36.29452 110 HIS B N 1
ATOM 5968 C CA . HIS B 1 123 ? 10.77232 -18.88136 -106.48814 1.000 28.34244 110 HIS B CA 1
ATOM 5969 C C . HIS B 1 123 ? 9.96431 -19.51635 -107.60914 1.000 30.29340 110 HIS B C 1
ATOM 5970 O O . HIS B 1 123 ? 10.39029 -20.46036 -108.27913 1.000 30.18411 110 HIS B O 1
ATOM 5977 N N . ASN B 1 124 ? 8.76332 -18.97733 -107.79713 1.000 32.05505 111 ASN B N 1
ATOM 5978 C CA . ASN B 1 124 ? 7.77030 -19.55631 -108.69113 1.000 30.31134 111 ASN B CA 1
ATOM 5979 C C . ASN B 1 124 ? 6.95232 -18.40930 -109.26213 1.000 34.11075 111 ASN B C 1
ATOM 5980 O O . ASN B 1 124 ? 6.21134 -17.74928 -108.53113 1.000 37.82507 111 ASN B O 1
ATOM 5985 N N . ASN B 1 125 ? 7.09032 -18.16531 -110.55113 1.000 26.90957 112 ASN B N 1
ATOM 5986 C CA . ASN B 1 125 ? 6.30834 -17.14430 -111.23214 1.000 36.70787 112 ASN B CA 1
ATOM 5987 C C . ASN B 1 125 ? 5.48632 -17.87529 -112.28113 1.000 38.21254 112 ASN B C 1
ATOM 5988 O O . ASN B 1 125 ? 5.99631 -18.20530 -113.35413 1.000 37.64982 112 ASN B O 1
ATOM 5993 N N . ASN B 1 126 ? 4.22432 -18.14926 -111.95712 1.000 39.94270 113 ASN B N 1
ATOM 5994 C CA . ASN B 1 126 ? 3.31730 -18.82125 -112.87812 1.000 39.86758 113 ASN B CA 1
ATOM 5995 C C . ASN B 1 126 ? 3.91528 -20.13527 -113.37611 1.000 38.01068 113 ASN B C 1
ATOM 5996 O O . ASN B 1 126 ? 3.91627 -20.43227 -114.57511 1.000 47.18517 113 ASN B O 1
ATOM 6001 N N . GLY B 1 127 ? 4.46326 -20.91427 -112.44011 1.000 34.63554 114 GLY B N 1
ATOM 6002 C CA . GLY B 1 127 ? 5.03224 -22.21228 -112.76111 1.000 37.91600 114 GLY B CA 1
ATOM 6003 C C . GLY B 1 127 ? 6.46124 -22.22331 -113.27211 1.000 33.98284 114 GLY B C 1
ATOM 6004 O O . GLY B 1 127 ? 6.98722 -23.30832 -113.53811 1.000 31.22004 114 GLY B O 1
ATOM 6005 N N . LYS B 1 128 ? 7.09726 -21.06232 -113.44512 1.000 37.39161 115 LYS B N 1
ATOM 6006 C CA . LYS B 1 128 ? 8.49526 -20.96335 -113.85912 1.000 28.05971 115 LYS B CA 1
ATOM 6007 C C . LYS B 1 128 ? 9.37827 -20.56836 -112.67513 1.000 31.85829 115 LYS B C 1
ATOM 6008 O O . LYS B 1 128 ? 8.98129 -19.75335 -111.83813 1.000 31.34482 115 LYS B O 1
ATOM 6014 N N . VAL B 1 129 ? 10.59126 -21.12638 -112.61813 1.000 32.21395 116 VAL B N 1
ATOM 6015 C CA . VAL B 1 129 ? 11.52827 -20.76239 -111.55714 1.000 30.27420 116 VAL B CA 1
ATOM 6016 C C . VAL B 1 129 ? 11.88330 -19.29140 -111.67314 1.000 33.11863 116 VAL B C 1
ATOM 6017 O O . VAL B 1 129 ? 12.09430 -18.76941 -112.77615 1.000 29.30902 116 VAL B O 1
ATOM 6021 N N . SER B 1 130 ? 11.96331 -18.61540 -110.53015 1.000 28.61754 117 SER B N 1
ATOM 6022 C CA . SER B 1 130 ? 12.20134 -17.18140 -110.50416 1.000 29.82112 117 SER B CA 1
ATOM 6023 C C . SER B 1 130 ? 13.05835 -16.81741 -109.30116 1.000 32.21388 117 SER B C 1
ATOM 6024 O O . SER B 1 130 ? 12.99834 -17.47540 -108.26016 1.000 30.24837 117 SER B O 1
ATOM 6027 N N . VAL B 1 131 ? 13.85837 -15.75743 -109.44717 1.000 36.01666 118 VAL B N 1
ATOM 6028 C CA . VAL B 1 131 ? 14.60438 -15.17943 -108.33117 1.000 33.07818 118 VAL B CA 1
ATOM 6029 C C . VAL B 1 131 ? 14.49141 -13.65943 -108.37618 1.000 38.12375 118 VAL B C 1
ATOM 6030 O O . VAL B 1 131 ? 14.10942 -13.06143 -109.38818 1.000 31.32521 118 VAL B O 1
ATOM 6034 N N . LYS B 1 132 ? 14.87843 -13.03143 -107.26419 1.000 34.19409 119 LYS B N 1
ATOM 6035 C CA . LYS B 1 132 ? 14.93345 -11.57543 -107.18619 1.000 39.67570 119 LYS B CA 1
ATOM 6036 C C . LYS B 1 132 ? 16.23846 -11.16645 -106.52020 1.000 36.94013 119 LYS B C 1
ATOM 6037 O O . LYS B 1 132 ? 16.48346 -11.53145 -105.36820 1.000 35.22485 119 LYS B O 1
ATOM 6043 N N . ARG B 1 133 ? 17.06547 -10.39847 -107.22921 1.000 30.40691 120 ARG B N 1
ATOM 6044 C CA . ARG B 1 133 ? 18.30648 -9.91649 -106.63721 1.000 29.94401 120 ARG B CA 1
ATOM 6045 C C . ARG B 1 133 ? 18.00051 -8.88548 -105.54622 1.000 36.47689 120 ARG B C 1
ATOM 6046 O O . ARG B 1 133 ? 17.12952 -8.02547 -105.70822 1.000 31.68499 120 ARG B O 1
ATOM 6054 N N . GLN B 1 134 ? 18.67451 -9.00349 -104.40122 1.000 42.75282 121 GLN B N 1
ATOM 6055 C CA . GLN B 1 134 ? 18.54953 -8.02048 -103.33022 1.000 39.15444 121 GLN B CA 1
ATOM 6056 C C . GLN B 1 134 ? 19.68555 -7.00450 -103.40223 1.000 41.49329 121 GLN B C 1
ATOM 6057 O O . GLN B 1 134 ? 20.85654 -7.35952 -103.22724 1.000 37.31380 121 GLN B O 1
ATOM 6063 N N . PHE B 1 135 ? 19.34257 -5.74350 -103.63424 1.000 37.22825 122 PHE B N 1
ATOM 6064 C CA . PHE B 1 135 ? 20.28459 -4.63251 -103.51525 1.000 37.55525 122 PHE B CA 1
ATOM 6065 C C . PHE B 1 135 ? 19.66961 -3.65650 -102.51725 1.000 42.27975 122 PHE B C 1
ATOM 6066 O O . PHE B 1 135 ? 19.02763 -2.67949 -102.89825 1.000 42.32195 122 PHE B O 1
ATOM 6074 N N . ALA B 1 136 ? 19.86361 -3.93249 -101.23625 1.000 42.34902 123 ALA B N 1
ATOM 6075 C CA . ALA B 1 136 ? 19.26563 -3.14848 -100.16725 1.000 44.56168 123 ALA B CA 1
ATOM 6076 C C . ALA B 1 136 ? 20.18265 -1.99449 -99.77726 1.000 47.04933 123 ALA B C 1
ATOM 6077 O O . ALA B 1 136 ? 21.40165 -2.03551 -99.96726 1.000 40.48828 123 ALA B O 1
ATOM 6079 N N . ALA B 1 137 ? 19.58467 -0.95648 -99.20026 1.000 59.66240 124 ALA B N 1
ATOM 6080 C CA . ALA B 1 137 ? 20.33269 0.25051 -98.87927 1.000 68.95560 124 ALA B CA 1
ATOM 6081 C C . ALA B 1 137 ? 20.82670 0.27351 -97.44227 1.000 77.86061 124 ALA B C 1
ATOM 6082 O O . ALA B 1 137 ? 21.35972 1.29550 -96.99728 1.000 85.94102 124 ALA B O 1
ATOM 6084 N N . GLY B 1 138 ? 20.70268 -0.83649 -96.71527 1.000 70.33955 125 GLY B N 1
ATOM 6085 C CA . GLY B 1 138 ? 21.22069 -0.91249 -95.36227 1.000 76.39631 125 GLY B CA 1
ATOM 6086 C C . GLY B 1 138 ? 22.68468 -1.30551 -95.35127 1.000 79.97127 125 GLY B C 1
ATOM 6087 O O . GLY B 1 138 ? 23.08466 -2.27253 -96.00627 1.000 73.76073 125 GLY B O 1
ATOM 6088 N N . VAL B 1 139 ? 23.48970 -0.53153 -94.61928 1.000 114.09356 126 VAL B N 1
ATOM 6089 C CA . VAL B 1 139 ? 24.91769 -0.80655 -94.45728 1.000 116.73755 126 VAL B CA 1
ATOM 6090 C C . VAL B 1 139 ? 25.15968 -1.67655 -93.22728 1.000 108.90306 126 VAL B C 1
ATOM 6091 O O . VAL B 1 139 ? 24.22667 -2.27053 -92.67527 1.000 111.78665 126 VAL B O 1
ATOM 6095 N N . ASN B 1 140 ? 26.40268 -1.75557 -92.77628 1.000 115.22422 127 ASN B N 1
ATOM 6096 C CA . ASN B 1 140 ? 26.68067 -2.50057 -91.55728 1.000 109.30758 127 ASN B CA 1
ATOM 6097 C C . ASN B 1 140 ? 26.14969 -1.71255 -90.35728 1.000 111.73961 127 ASN B C 1
ATOM 6098 O O . ASN B 1 140 ? 25.46471 -0.69454 -90.49229 1.000 111.33480 127 ASN B O 1
ATOM 6103 N N . THR B 1 141 ? 26.46768 -2.19255 -89.16128 1.000 93.40464 128 THR B N 1
ATOM 6104 C CA . THR B 1 141 ? 26.05370 -1.57254 -87.91128 1.000 96.12087 128 THR B CA 1
ATOM 6105 C C . THR B 1 141 ? 26.99472 -0.41555 -87.56729 1.000 91.25423 128 THR B C 1
ATOM 6106 O O . THR B 1 141 ? 28.05872 -0.25058 -88.17430 1.000 93.94995 128 THR B O 1
ATOM 6110 N N . SER B 1 142 ? 26.61174 0.38746 -86.56929 1.000 67.86525 129 SER B N 1
ATOM 6111 C CA . SER B 1 142 ? 27.45276 1.49945 -86.14730 1.000 54.45662 129 SER B CA 1
ATOM 6112 C C . SER B 1 142 ? 28.13476 1.28844 -84.79930 1.000 45.62411 129 SER B C 1
ATOM 6113 O O . SER B 1 142 ? 28.87878 2.17543 -84.35931 1.000 40.81998 129 SER B O 1
ATOM 6116 N N . ASP B 1 143 ? 27.97174 0.12045 -84.16630 1.000 34.49842 130 ASP B N 1
ATOM 6117 C CA . ASP B 1 143 ? 28.53974 -0.08156 -82.83230 1.000 36.41769 130 ASP B CA 1
ATOM 6118 C C . ASP B 1 143 ? 30.05775 0.00141 -82.85930 1.000 34.38349 130 ASP B C 1
ATOM 6119 O O . ASP B 1 143 ? 30.66876 0.70741 -82.04331 1.000 31.59712 130 ASP B O 1
ATOM 6124 N N . ALA B 1 144 ? 30.68473 -0.73960 -83.77830 1.000 25.96732 131 ALA B N 1
ATOM 6125 C CA . ALA B 1 144 ? 32.13873 -0.74663 -83.86031 1.000 30.50050 131 ALA B CA 1
ATOM 6126 C C . ALA B 1 144 ? 32.66375 0.63136 -84.22032 1.000 30.16494 131 ALA B C 1
ATOM 6127 O O . ALA B 1 144 ? 33.68376 1.07734 -83.67832 1.000 29.76161 131 ALA B O 1
ATOM 6129 N N . LEU B 1 145 ? 31.97876 1.32037 -85.13832 1.000 30.05433 132 LEU B N 1
ATOM 6130 C CA . LEU B 1 145 ? 32.39379 2.66336 -85.52033 1.000 26.01185 132 LEU B CA 1
ATOM 6131 C C . LEU B 1 145 ? 32.32781 3.60737 -84.32233 1.000 31.80930 132 LEU B C 1
ATOM 6132 O O . LEU B 1 145 ? 33.18782 4.48335 -84.15234 1.000 29.07742 132 LEU B O 1
ATOM 6137 N N . THR B 1 146 ? 31.30381 3.44639 -83.48333 1.000 25.31705 133 THR B N 1
ATOM 6138 C CA . THR B 1 146 ? 31.20183 4.26340 -82.27933 1.000 33.87444 133 THR B CA 1
ATOM 6139 C C . THR B 1 146 ? 32.39382 4.03638 -81.35133 1.000 33.21062 133 THR B C 1
ATOM 6140 O O . THR B 1 146 ? 32.93084 4.99137 -80.77934 1.000 33.96393 133 THR B O 1
ATOM 6144 N N . CYS B 1 147 ? 32.81880 2.77837 -81.18633 1.000 31.11070 134 CYS B N 1
ATOM 6145 C CA . CYS B 1 147 ? 33.99480 2.49336 -80.36633 1.000 32.69743 134 CYS B CA 1
ATOM 6146 C C . CYS B 1 147 ? 35.22381 3.20633 -80.90734 1.000 35.88437 134 CYS B C 1
ATOM 6147 O O . CYS B 1 147 ? 36.04482 3.73032 -80.13834 1.000 30.23743 134 CYS B O 1
ATOM 6150 N N . ALA B 1 148 ? 35.38881 3.18032 -82.23634 1.000 29.95879 135 ALA B N 1
ATOM 6151 C CA . ALA B 1 148 ? 36.54581 3.79830 -82.86535 1.000 33.74402 135 ALA B CA 1
ATOM 6152 C C . ALA B 1 148 ? 36.56084 5.29630 -82.61335 1.000 34.94737 135 ALA B C 1
ATOM 6153 O O . ALA B 1 148 ? 37.61585 5.86828 -82.31436 1.000 36.62173 135 ALA B O 1
ATOM 6155 N N . PHE B 1 149 ? 35.39785 5.94832 -82.71035 1.000 29.54423 136 PHE B N 1
ATOM 6156 C CA . PHE B 1 149 ? 35.32088 7.36632 -82.36336 1.000 30.74054 136 PHE B CA 1
ATOM 6157 C C . PHE B 1 149 ? 35.58789 7.58232 -80.88236 1.000 34.08002 136 PHE B C 1
ATOM 6158 O O . PHE B 1 149 ? 36.16791 8.60232 -80.49537 1.000 33.39140 136 PHE B O 1
ATOM 6166 N N . ARG B 1 150 ? 35.17988 6.63234 -80.04136 1.000 36.80783 137 ARG B N 1
ATOM 6167 C CA . ARG B 1 150 ? 35.36888 6.79234 -78.60736 1.000 38.42448 137 ARG B CA 1
ATOM 6168 C C . ARG B 1 150 ? 36.84589 6.81932 -78.23336 1.000 37.29448 137 ARG B C 1
ATOM 6169 O O . ARG B 1 150 ? 37.24990 7.57831 -77.34337 1.000 35.49864 137 ARG B O 1
ATOM 6177 N N . PHE B 1 151 ? 37.66587 5.99730 -78.89936 1.000 31.38718 138 PHE B N 1
ATOM 6178 C CA . PHE B 1 151 ? 39.03487 5.73327 -78.46436 1.000 34.00755 138 PHE B CA 1
ATOM 6179 C C . PHE B 1 151 ? 40.09987 6.12025 -79.47637 1.000 35.92535 138 PHE B C 1
ATOM 6180 O O . PHE B 1 151 ? 41.27486 5.78523 -79.27137 1.000 34.52432 138 PHE B O 1
ATOM 6188 N N . GLU B 1 152 ? 39.74088 6.76625 -80.57837 1.000 29.79794 139 GLU B N 1
ATOM 6189 C CA . GLU B 1 152 ? 40.72988 7.04123 -81.60438 1.000 33.46736 139 GLU B CA 1
ATOM 6190 C C . GLU B 1 152 ? 40.49590 8.41223 -82.22338 1.000 37.14244 139 GLU B C 1
ATOM 6191 O O . GLU B 1 152 ? 39.52391 9.11025 -81.92138 1.000 36.66284 139 GLU B O 1
ATOM 6197 N N . ASP B 1 153 ? 41.44090 8.80221 -83.07039 1.000 32.41741 140 ASP B N 1
ATOM 6198 C CA . ASP B 1 153 ? 41.45493 10.15020 -83.61640 1.000 37.07900 140 ASP B CA 1
ATOM 6199 C C . ASP B 1 153 ? 40.26493 10.36322 -84.54439 1.000 34.52348 140 ASP B C 1
ATOM 6200 O O . ASP B 1 153 ? 40.03191 9.57022 -85.45639 1.000 37.14994 140 ASP B O 1
ATOM 6205 N N . SER B 1 154 ? 39.53995 11.46024 -84.32640 1.000 33.12474 141 SER B N 1
ATOM 6206 C CA . SER B 1 154 ? 38.28595 11.70825 -85.02939 1.000 38.51894 141 SER B CA 1
ATOM 6207 C C . SER B 1 154 ? 38.47395 11.77624 -86.54539 1.000 41.25574 141 SER B C 1
ATOM 6208 O O . SER B 1 154 ? 37.75093 11.11425 -87.29939 1.000 44.25103 141 SER B O 1
ATOM 6211 N N . ASP B 1 155 ? 39.41696 12.59822 -87.01740 1.000 36.60003 142 ASP B N 1
ATOM 6212 C CA . ASP B 1 155 ? 39.60696 12.74721 -88.45840 1.000 34.47272 142 ASP B CA 1
ATOM 6213 C C . ASP B 1 155 ? 39.91893 11.41120 -89.11540 1.000 36.84240 142 ASP B C 1
ATOM 6214 O O . ASP B 1 155 ? 39.31792 11.05021 -90.13539 1.000 39.67985 142 ASP B O 1
ATOM 6219 N N . LEU B 1 156 ? 40.85492 10.65419 -88.53240 1.000 35.38886 143 LEU B N 1
ATOM 6220 C CA . LEU B 1 156 ? 41.25189 9.37918 -89.11939 1.000 35.00515 143 LEU B CA 1
ATOM 6221 C C . LEU B 1 156 ? 40.10188 8.37520 -89.13738 1.000 38.18879 143 LEU B C 1
ATOM 6222 O O . LEU B 1 156 ? 39.91686 7.66820 -90.13238 1.000 38.03274 143 LEU B O 1
ATOM 6227 N N . VAL B 1 157 ? 39.30988 8.29922 -88.05738 1.000 40.28355 144 VAL B N 1
ATOM 6228 C CA . VAL B 1 157 ? 38.19886 7.34024 -88.03137 1.000 38.02796 144 VAL B CA 1
ATOM 6229 C C . VAL B 1 157 ? 37.18686 7.69025 -89.11037 1.000 38.02296 144 VAL B C 1
ATOM 6230 O O . VAL B 1 157 ? 36.78085 6.85226 -89.92336 1.000 37.52549 144 VAL B O 1
ATOM 6234 N N A ARG B 1 158 ? 36.86489 8.98326 -89.20237 0.500 29.05487 145 ARG B N 1
ATOM 6235 N N B ARG B 1 158 ? 36.89389 8.89926 -89.15137 0.500 29.01588 145 ARG B N 1
ATOM 6236 C CA A ARG B 1 158 ? 35.87589 9.45827 -90.20737 0.500 37.99156 145 ARG B CA 1
ATOM 6237 C CA B ARG B 1 158 ? 35.93789 9.37827 -90.18137 0.500 37.95554 145 ARG B CA 1
ATOM 6238 C C A ARG B 1 158 ? 36.41188 9.19826 -91.62137 0.500 37.92774 145 ARG B C 1
ATOM 6239 C C B ARG B 1 158 ? 36.52388 9.15325 -91.58037 0.500 37.91430 145 ARG B C 1
ATOM 6240 O O A ARG B 1 158 ? 35.72387 8.50026 -92.37537 0.500 30.18563 145 ARG B O 1
ATOM 6241 O O B ARG B 1 158 ? 35.87087 8.46426 -92.37237 0.500 30.17378 145 ARG B O 1
ATOM 6256 N N . GLU B 1 159 ? 37.66289 9.58123 -91.88638 1.000 39.19285 146 GLU B N 1
ATOM 6257 C CA . GLU B 1 159 ? 38.18388 9.39522 -93.23438 1.000 42.19140 146 GLU B CA 1
ATOM 6258 C C . GLU B 1 159 ? 38.22785 7.92121 -93.58937 1.000 42.30560 146 GLU B C 1
ATOM 6259 O O . GLU B 1 159 ? 37.88984 7.53421 -94.71437 1.000 37.95020 146 GLU B O 1
ATOM 6265 N N . THR B 1 160 ? 38.64384 7.08121 -92.63837 1.000 38.64584 147 THR B N 1
ATOM 6266 C CA . THR B 1 160 ? 38.68781 5.64621 -92.88636 1.000 36.11913 147 THR B CA 1
ATOM 6267 C C . THR B 1 160 ? 37.28280 5.09423 -93.09636 1.000 37.88785 147 THR B C 1
ATOM 6268 O O . THR B 1 160 ? 37.03979 4.32923 -94.04035 1.000 34.44105 147 THR B O 1
ATOM 6272 N N . ALA B 1 161 ? 36.33481 5.48525 -92.24135 1.000 33.16366 148 ALA B N 1
ATOM 6273 C CA . ALA B 1 161 ? 34.99580 4.90928 -92.35435 1.000 33.84801 148 ALA B CA 1
ATOM 6274 C C . ALA B 1 161 ? 34.28881 5.33328 -93.64435 1.000 33.18840 148 ALA B C 1
ATOM 6275 O O . ALA B 1 161 ? 33.44779 4.58430 -94.15534 1.000 35.23841 148 ALA B O 1
ATOM 6277 N N . LEU B 1 162 ? 34.59882 6.51128 -94.18735 1.000 30.01720 149 LEU B N 1
ATOM 6278 C CA . LEU B 1 162 ? 33.90283 6.95528 -95.39535 1.000 34.17155 149 LEU B CA 1
ATOM 6279 C C . LEU B 1 162 ? 34.39181 6.24827 -96.65335 1.000 37.33894 149 LEU B C 1
ATOM 6280 O O . LEU B 1 162 ? 33.73281 6.33727 -97.69535 1.000 42.78508 149 LEU B O 1
ATOM 6285 N N . LYS B 1 163 ? 35.51080 5.52525 -96.57835 1.000 36.88609 150 LYS B N 1
ATOM 6286 C CA . LYS B 1 163 ? 36.08778 4.93123 -97.77935 1.000 40.23101 150 LYS B CA 1
ATOM 6287 C C . LYS B 1 163 ? 35.46376 3.58924 -98.13134 1.000 33.79493 150 LYS B C 1
ATOM 6288 O O . LYS B 1 163 ? 35.42975 3.22023 -99.31334 1.000 37.28893 150 LYS B O 1
ATOM 6294 N N . THR B 1 164 ? 34.98775 2.84425 -97.13634 1.000 29.24311 151 THR B N 1
ATOM 6295 C CA . THR B 1 164 ? 34.60472 1.45226 -97.31933 1.000 27.46315 151 THR B CA 1
ATOM 6296 C C . THR B 1 164 ? 33.28572 1.18929 -96.61632 1.000 37.83756 151 THR B C 1
ATOM 6297 O O . THR B 1 164 ? 33.02373 1.73130 -95.53732 1.000 38.15484 151 THR B O 1
ATOM 6301 N N . THR B 1 165 ? 32.46370 0.32530 -97.21331 1.000 28.97597 152 THR B N 1
ATOM 6302 C CA . THR B 1 165 ? 31.21170 -0.02467 -96.56031 1.000 29.62111 152 THR B CA 1
ATOM 6303 C C . THR B 1 165 ? 30.82367 -1.45167 -96.92430 1.000 33.48943 152 THR B C 1
ATOM 6304 O O . THR B 1 165 ? 31.16966 -1.95568 -97.99230 1.000 32.78438 152 THR B O 1
ATOM 6308 N N . TYR B 1 166 ? 30.11566 -2.10465 -96.00729 1.000 37.48266 153 TYR B N 1
ATOM 6309 C CA . TYR B 1 166 ? 29.61764 -3.45664 -96.21529 1.000 35.54069 153 TYR B CA 1
ATOM 6310 C C . TYR B 1 166 ? 28.24664 -3.35062 -96.86728 1.000 34.11474 153 TYR B C 1
ATOM 6311 O O . TYR B 1 166 ? 27.31465 -2.80660 -96.26528 1.000 34.40721 153 TYR B O 1
ATOM 6320 N N . THR B 1 167 ? 28.12562 -3.83763 -98.10128 1.000 36.16570 154 THR B N 1
ATOM 6321 C CA . THR B 1 167 ? 26.92663 -3.53461 -98.87628 1.000 29.89467 154 THR B CA 1
ATOM 6322 C C . THR B 1 167 ? 26.60960 -4.65961 -99.85927 1.000 29.21739 154 THR B C 1
ATOM 6323 O O . THR B 1 167 ? 27.48359 -5.43363 -100.26027 1.000 26.40872 154 THR B O 1
ATOM 6327 N N . ASP B 1 168 ? 25.32460 -4.74159 -100.22826 1.000 29.82148 155 ASP B N 1
ATOM 6328 C CA . ASP B 1 168 ? 24.90458 -5.59858 -101.32826 1.000 32.13421 155 ASP B CA 1
ATOM 6329 C C . ASP B 1 168 ? 25.50758 -5.17860 -102.66426 1.000 37.80273 155 ASP B C 1
ATOM 6330 O O . ASP B 1 168 ? 25.48857 -5.97261 -103.61026 1.000 36.20686 155 ASP B O 1
ATOM 6335 N N . GLY B 1 169 ? 26.04161 -3.96061 -102.76827 1.000 32.88726 156 GLY B N 1
ATOM 6336 C CA . GLY B 1 169 ? 26.55661 -3.48063 -104.03827 1.000 30.40513 156 GLY B CA 1
ATOM 6337 C C . GLY B 1 169 ? 25.47662 -2.82861 -104.89027 1.000 33.46463 156 GLY B C 1
ATOM 6338 O O . GLY B 1 169 ? 24.49963 -2.29859 -104.35827 1.000 27.84679 156 GLY B O 1
ATOM 6339 N N . THR B 1 170 ? 25.62761 -2.84462 -106.20827 1.000 35.40263 157 THR B N 1
ATOM 6340 C CA . THR B 1 170 ? 24.66962 -2.16461 -107.07327 1.000 28.53581 157 THR B CA 1
ATOM 6341 C C . THR B 1 170 ? 24.41860 -2.98961 -108.32827 1.000 31.67854 157 THR B C 1
ATOM 6342 O O . THR B 1 170 ? 25.27059 -3.76863 -108.76927 1.000 31.77723 157 THR B O 1
ATOM 6346 N N . TRP B 1 171 ? 23.23460 -2.80059 -108.90627 1.000 35.04386 158 TRP B N 1
ATOM 6347 C CA . TRP B 1 171 ? 22.93659 -3.41859 -110.19526 1.000 32.30582 158 TRP B CA 1
ATOM 6348 C C . TRP B 1 171 ? 23.98959 -3.06162 -111.23627 1.000 31.86620 158 TRP B C 1
ATOM 6349 O O . TRP B 1 171 ? 24.45257 -3.92763 -111.98827 1.000 30.77687 158 TRP B O 1
ATOM 6360 N N . ALA B 1 172 ? 24.37661 -1.78363 -111.29528 1.000 34.24202 159 ALA B N 1
ATOM 6361 C CA . ALA B 1 172 ? 25.29462 -1.33165 -112.33328 1.000 33.01412 159 ALA B CA 1
ATOM 6362 C C . ALA B 1 172 ? 26.64361 -2.03067 -112.21928 1.000 33.15309 159 ALA B C 1
ATOM 6363 O O . ALA B 1 172 ? 27.18259 -2.53669 -113.21428 1.000 31.84295 159 ALA B O 1
ATOM 6365 N N . GLY B 1 173 ? 27.19861 -2.09267 -111.00628 1.000 30.67935 160 GLY B N 1
ATOM 6366 C CA . GLY B 1 173 ? 28.48760 -2.74170 -110.83529 1.000 24.50991 160 GLY B CA 1
ATOM 6367 C C . GLY B 1 173 ? 28.41857 -4.24870 -111.00128 1.000 27.52257 160 GLY B C 1
ATOM 6368 O O . GLY B 1 173 ? 29.35056 -4.86272 -111.53228 1.000 30.14567 160 GLY B O 1
ATOM 6369 N N . PHE B 1 174 ? 27.30556 -4.85267 -110.57227 1.000 31.11582 161 PHE B N 1
ATOM 6370 C CA . PHE B 1 174 ? 27.09554 -6.29067 -110.71626 1.000 31.21338 161 PHE B CA 1
ATOM 6371 C C . PHE B 1 174 ? 27.12952 -6.70568 -112.18226 1.000 31.25388 161 PHE B C 1
ATOM 6372 O O . PHE B 1 174 ? 27.92151 -7.57270 -112.58326 1.000 28.87544 161 PHE B O 1
ATOM 6380 N N . VAL B 1 175 ? 26.30553 -6.06167 -113.00926 1.000 27.43125 162 VAL B N 1
ATOM 6381 C CA . VAL B 1 175 ? 26.27152 -6.42568 -114.41726 1.000 32.19808 162 VAL B CA 1
ATOM 6382 C C . VAL B 1 175 ? 27.59252 -6.07970 -115.08927 1.000 31.82440 162 VAL B C 1
ATOM 6383 O O . VAL B 1 175 ? 28.11651 -6.85772 -115.89626 1.000 30.69331 162 VAL B O 1
ATOM 6387 N N . GLN B 1 176 ? 28.16855 -4.92471 -114.75127 1.000 37.91433 163 GLN B N 1
ATOM 6388 C CA . GLN B 1 176 ? 29.47455 -4.58274 -115.30028 1.000 33.67523 163 GLN B CA 1
ATOM 6389 C C . GLN B 1 176 ? 30.47953 -5.69475 -115.01628 1.000 30.86954 163 GLN B C 1
ATOM 6390 O O . GLN B 1 176 ? 31.17852 -6.16477 -115.92428 1.000 28.94273 163 GLN B O 1
ATOM 6396 N N . ARG B 1 177 ? 30.52853 -6.16875 -113.76428 1.000 33.18890 164 ARG B N 1
ATOM 6397 C CA . ARG B 1 177 ? 31.49251 -7.20976 -113.42227 1.000 25.46054 164 ARG B CA 1
ATOM 6398 C C . ARG B 1 177 ? 31.12548 -8.55176 -114.04127 1.000 25.64263 164 ARG B C 1
ATOM 6399 O O . ARG B 1 177 ? 32.01947 -9.32978 -114.39026 1.000 26.96643 164 ARG B O 1
ATOM 6407 N N . LEU B 1 178 ? 29.83248 -8.85274 -114.15626 1.000 27.85779 165 LEU B N 1
ATOM 6408 C CA . LEU B 1 178 ? 29.42245 -10.09773 -114.79625 1.000 26.79721 165 LEU B CA 1
ATOM 6409 C C . LEU B 1 178 ? 29.86245 -10.12675 -116.25625 1.000 28.42716 165 LEU B C 1
ATOM 6410 O O . LEU B 1 178 ? 30.43943 -11.11576 -116.72725 1.000 25.30729 165 LEU B O 1
ATOM 6415 N N . LYS B 1 179 ? 29.60946 -9.03775 -116.98326 1.000 28.07253 166 LYS B N 1
ATOM 6416 C CA . LYS B 1 179 ? 30.06846 -8.93776 -118.36526 1.000 30.72005 166 LYS B CA 1
ATOM 6417 C C . LYS B 1 179 ? 31.57146 -9.15379 -118.46026 1.000 34.07500 166 LYS B C 1
ATOM 6418 O O . LYS B 1 179 ? 32.04944 -9.88680 -119.33426 1.000 31.82653 166 LYS B O 1
ATOM 6424 N N . MET B 1 180 ? 32.33547 -8.53680 -117.55127 1.000 34.89766 167 MET B N 1
ATOM 6425 C CA . MET B 1 180 ? 33.78747 -8.60483 -117.64227 1.000 40.26894 167 MET B CA 1
ATOM 6426 C C . MET B 1 180 ? 34.29944 -10.03184 -117.53427 1.000 40.19033 167 MET B C 1
ATOM 6427 O O . MET B 1 180 ? 35.27843 -10.38786 -118.19927 1.000 48.85083 167 MET B O 1
ATOM 6432 N N . GLN B 1 181 ? 33.65443 -10.87282 -116.73426 1.000 26.28581 168 GLN B N 1
ATOM 6433 C CA . GLN B 1 181 ? 34.16941 -12.22183 -116.54826 1.000 27.54753 168 GLN B CA 1
ATOM 6434 C C . GLN B 1 181 ? 33.46039 -13.27582 -117.39025 1.000 30.57435 168 GLN B C 1
ATOM 6435 O O . GLN B 1 181 ? 33.78436 -14.46383 -117.26624 1.000 34.06999 168 GLN B O 1
ATOM 6441 N N . THR B 1 182 ? 32.52139 -12.88281 -118.25525 1.000 29.09999 169 THR B N 1
ATOM 6442 C CA . THR B 1 182 ? 31.89437 -13.83180 -119.17024 1.000 30.52690 169 THR B CA 1
ATOM 6443 C C . THR B 1 182 ? 32.18537 -13.51881 -120.63424 1.000 36.85243 169 THR B C 1
ATOM 6444 O O . THR B 1 182 ? 31.63835 -14.18681 -121.51924 1.000 33.93795 169 THR B O 1
ATOM 6448 N N . THR B 1 183 ? 33.03839 -12.53883 -120.91725 1.000 30.64322 170 THR B N 1
ATOM 6449 C CA . THR B 1 183 ? 33.26039 -12.13584 -122.29825 1.000 35.31582 170 THR B CA 1
ATOM 6450 C C . THR B 1 183 ? 34.73039 -11.92887 -122.62526 1.000 36.17161 170 THR B C 1
ATOM 6451 O O . THR B 1 183 ? 35.03240 -11.39988 -123.69826 1.000 32.84548 170 THR B O 1
ATOM 6455 N N . ARG B 1 184 ? 35.64539 -12.30388 -121.73926 1.000 29.65625 171 ARG B N 1
ATOM 6456 C CA . ARG B 1 184 ? 37.05239 -12.04591 -121.96927 1.000 30.77539 171 ARG B CA 1
ATOM 6457 C C . ARG B 1 184 ? 37.61537 -13.07592 -122.94227 1.000 36.80514 171 ARG B C 1
ATOM 6458 O O . ARG B 1 184 ? 37.22235 -14.24892 -122.93326 1.000 38.93314 171 ARG B O 1
ATOM 6466 N N . LYS B 1 185 ? 38.52937 -12.62294 -123.79527 1.000 32.07084 172 LYS B N 1
ATOM 6467 C CA . LYS B 1 185 ? 39.26836 -13.51196 -124.68127 1.000 32.28207 172 LYS B CA 1
ATOM 6468 C C . LYS B 1 185 ? 40.33735 -14.24598 -123.87027 1.000 34.98485 172 LYS B C 1
ATOM 6469 O O . LYS B 1 185 ? 41.24936 -13.61499 -123.32728 1.000 35.69314 172 LYS B O 1
ATOM 6475 N N . CYS B 1 186 ? 40.22432 -15.56697 -123.77426 1.000 26.63851 173 CYS B N 1
ATOM 6476 C CA . CYS B 1 186 ? 41.16631 -16.36599 -123.00526 1.000 31.27597 173 CYS B CA 1
ATOM 6477 C C . CYS B 1 186 ? 42.19529 -17.04001 -123.91626 1.000 31.82190 173 CYS B C 1
ATOM 6478 O O . CYS B 1 186 ? 41.99729 -17.18001 -125.12526 1.000 31.02178 173 CYS B O 1
ATOM 6481 N N . VAL B 1 187 ? 43.31029 -17.45103 -123.31226 1.000 30.79254 174 VAL B N 1
ATOM 6482 C CA . VAL B 1 187 ? 44.34827 -18.22505 -123.99126 1.000 36.14717 174 VAL B CA 1
ATOM 6483 C C . VAL B 1 187 ? 44.32825 -19.62505 -123.39226 1.000 40.65412 174 VAL B C 1
ATOM 6484 O O . VAL B 1 187 ? 44.41625 -19.78304 -122.16526 1.000 32.72825 174 VAL B O 1
ATOM 6488 N N . GLN B 1 188 ? 44.18323 -20.63905 -124.24525 1.000 27.67730 175 GLN B N 1
ATOM 6489 C CA . GLN B 1 188 ? 44.22121 -22.01105 -123.75824 1.000 27.66758 175 GLN B CA 1
ATOM 6490 C C . GLN B 1 188 ? 45.63220 -22.34507 -123.28325 1.000 35.06100 175 GLN B C 1
ATOM 6491 O O . GLN B 1 188 ? 46.61120 -22.11509 -123.99825 1.000 30.12525 175 GLN B O 1
ATOM 6497 N N . GLU B 1 189 ? 45.74420 -22.85207 -122.06124 1.000 27.42630 176 GLU B N 1
ATOM 6498 C CA . GLU B 1 189 ? 47.04419 -23.22909 -121.52725 1.000 30.75370 176 GLU B CA 1
ATOM 6499 C C . GLU B 1 189 ? 47.52216 -24.54710 -122.13724 1.000 36.42208 176 GLU B C 1
ATOM 6500 O O . GLU B 1 189 ? 46.73315 -25.43109 -122.47424 1.000 33.46646 176 GLU B O 1
ATOM 6506 N N . LYS B 1 190 ? 48.83516 -24.67512 -122.26925 1.000 30.43437 177 LYS B N 1
ATOM 6507 C CA . LYS B 1 190 ? 49.46014 -25.95114 -122.59224 1.000 32.67579 177 LYS B CA 1
ATOM 6508 C C . LYS B 1 190 ? 49.81313 -26.63014 -121.27524 1.000 35.27120 177 LYS B C 1
ATOM 6509 O O . LYS B 1 190 ? 50.69014 -26.16515 -120.53625 1.000 37.63567 177 LYS B O 1
ATOM 6515 N N . VAL B 1 191 ? 49.10611 -27.70112 -120.95623 1.000 29.95858 178 VAL B N 1
ATOM 6516 C CA . VAL B 1 191 ? 49.20711 -28.28512 -119.62323 1.000 32.78769 178 VAL B CA 1
ATOM 6517 C C . VAL B 1 191 ? 49.01308 -29.78411 -119.75522 1.000 38.67410 178 VAL B C 1
ATOM 6518 O O . VAL B 1 191 ? 48.20307 -30.24910 -120.55622 1.000 47.89767 178 VAL B O 1
ATOM 6522 N N . SER B 1 192 ? 49.74907 -30.53612 -118.95822 1.000 39.32930 179 SER B N 1
ATOM 6523 C CA . SER B 1 192 ? 49.68504 -31.98312 -118.97121 1.000 36.80992 179 SER B CA 1
ATOM 6524 C C . SER B 1 192 ? 49.61904 -32.46911 -117.53321 1.000 41.56162 179 SER B C 1
ATOM 6525 O O . SER B 1 192 ? 49.87905 -31.71511 -116.58921 1.000 41.23476 179 SER B O 1
ATOM 6528 N N . ARG B 1 193 ? 49.26202 -33.74411 -117.36020 1.000 41.20960 180 ARG B N 1
ATOM 6529 C CA . ARG B 1 193 ? 49.35401 -34.32610 -116.02720 1.000 42.40689 180 ARG B CA 1
ATOM 6530 C C . ARG B 1 193 ? 50.77701 -34.22312 -115.50921 1.000 39.34478 180 ARG B C 1
ATOM 6531 O O . ARG B 1 193 ? 50.99702 -33.97312 -114.32121 1.000 43.17055 180 ARG B O 1
ATOM 6539 N N . LYS B 1 194 ? 51.76101 -34.41215 -116.39121 1.000 35.92469 181 LYS B N 1
ATOM 6540 C CA . LYS B 1 194 ? 53.15201 -34.35317 -115.95321 1.000 36.64985 181 LYS B CA 1
ATOM 6541 C C . LYS B 1 194 ? 53.49504 -32.97817 -115.38122 1.000 31.41536 181 LYS B C 1
ATOM 6542 O O . LYS B 1 194 ? 54.17904 -32.87118 -114.35322 1.000 36.88228 181 LYS B O 1
ATOM 6548 N N . LEU B 1 195 ? 53.03105 -31.91017 -116.02922 1.000 34.10467 182 LEU B N 1
ATOM 6549 C CA . LEU B 1 195 ? 53.32208 -30.57217 -115.52523 1.000 31.68417 182 LEU B CA 1
ATOM 6550 C C . LEU B 1 195 ? 52.59309 -30.31515 -114.20923 1.000 29.58107 182 LEU B C 1
ATOM 6551 O O . LEU B 1 195 ? 53.15710 -29.71816 -113.27924 1.000 32.04715 182 LEU B O 1
ATOM 6556 N N . LEU B 1 196 ? 51.34108 -30.75913 -114.11722 1.000 23.34404 183 LEU B N 1
ATOM 6557 C CA . LEU B 1 196 ? 50.56709 -30.54611 -112.89822 1.000 27.12851 183 LEU B CA 1
ATOM 6558 C C . LEU B 1 196 ? 51.15808 -31.32211 -111.73022 1.000 30.13495 183 LEU B C 1
ATOM 6559 O O . LEU B 1 196 ? 51.14609 -30.84511 -110.59122 1.000 37.41376 183 LEU B O 1
ATOM 6564 N N . LYS B 1 197 ? 51.66506 -32.52812 -111.99422 1.000 31.12257 184 LYS B N 1
ATOM 6565 C CA . LYS B 1 197 ? 52.40105 -33.25713 -110.97022 1.000 36.75633 184 LYS B CA 1
ATOM 6566 C C . LYS B 1 197 ? 53.59806 -32.44615 -110.49922 1.000 37.23050 184 LYS B C 1
ATOM 6567 O O . LYS B 1 197 ? 53.97107 -32.49515 -109.32622 1.000 31.52787 184 LYS B O 1
ATOM 6573 N N . GLN B 1 198 ? 54.23407 -31.71417 -111.41123 1.000 35.66335 185 GLN B N 1
ATOM 6574 C CA . GLN B 1 198 ? 55.40309 -30.93519 -111.02624 1.000 32.22303 185 GLN B CA 1
ATOM 6575 C C . GLN B 1 198 ? 55.00711 -29.71717 -110.19724 1.000 33.34745 185 GLN B C 1
ATOM 6576 O O . GLN B 1 198 ? 55.62012 -29.43018 -109.16125 1.000 29.14536 185 GLN B O 1
ATOM 6582 N N . LEU B 1 199 ? 53.96412 -29.00716 -110.61224 1.000 30.72268 186 LEU B N 1
ATOM 6583 C CA . LEU B 1 199 ? 53.60615 -27.77315 -109.92925 1.000 26.03983 186 LEU B CA 1
ATOM 6584 C C . LEU B 1 199 ? 52.71615 -28.00513 -108.71424 1.000 27.95281 186 LEU B C 1
ATOM 6585 O O . LEU B 1 199 ? 52.71117 -27.17712 -107.78525 1.000 33.02301 186 LEU B O 1
ATOM 6590 N N . PHE B 1 200 ? 51.95913 -29.10111 -108.68923 1.000 28.92881 187 PHE B N 1
ATOM 6591 C CA . PHE B 1 200 ? 51.00113 -29.36309 -107.61523 1.000 24.06141 187 PHE B CA 1
ATOM 6592 C C . PHE B 1 200 ? 51.16110 -30.78309 -107.08822 1.000 30.65217 187 PHE B C 1
ATOM 6593 O O . PHE B 1 200 ? 50.24409 -31.60707 -107.17922 1.000 28.00378 187 PHE B O 1
ATOM 6601 N N . PRO B 1 201 ? 52.32010 -31.10111 -106.50723 1.000 31.75377 188 PRO B N 1
ATOM 6602 C CA . PRO B 1 201 ? 52.48308 -32.41811 -105.87522 1.000 27.98088 188 PRO B CA 1
ATOM 6603 C C . PRO B 1 201 ? 51.50908 -32.58908 -104.71522 1.000 30.80368 188 PRO B C 1
ATOM 6604 O O . PRO B 1 201 ? 51.09010 -31.62507 -104.06922 1.000 32.30720 188 PRO B O 1
ATOM 6608 N N . TYR B 1 202 ? 51.14106 -33.84208 -104.46921 1.000 29.81991 189 TYR B N 1
ATOM 6609 C CA . TYR B 1 202 ? 50.19506 -34.19405 -103.42420 1.000 30.10020 189 TYR B CA 1
ATOM 6610 C C . TYR B 1 202 ? 50.62603 -35.53406 -102.84320 1.000 34.25947 189 TYR B C 1
ATOM 6611 O O . TYR B 1 202 ? 51.42702 -36.25908 -103.43820 1.000 36.49478 189 TYR B O 1
ATOM 6620 N N . ASP B 1 203 ? 50.09003 -35.85704 -101.67119 1.000 39.63172 190 ASP B N 1
ATOM 6621 C CA . ASP B 1 203 ? 50.35301 -37.14404 -101.03919 1.000 38.62704 190 ASP B CA 1
ATOM 6622 C C . ASP B 1 203 ? 49.21799 -38.10602 -101.35818 1.000 35.91934 190 ASP B C 1
ATOM 6623 O O . ASP B 1 203 ? 48.10700 -37.92700 -100.83618 1.000 33.96920 190 ASP B O 1
ATOM 6628 N N . PRO B 1 204 ? 49.43297 -39.13203 -102.18818 1.000 29.30755 191 PRO B N 1
ATOM 6629 C CA . PRO B 1 204 ? 48.31695 -40.02701 -102.53917 1.000 31.10156 191 PRO B CA 1
ATOM 6630 C C . PRO B 1 204 ? 47.70194 -40.74700 -101.34616 1.000 39.02617 191 PRO B C 1
ATOM 6631 O O . PRO B 1 204 ? 46.50494 -41.06298 -101.38516 1.000 35.28542 191 PRO B O 1
ATOM 6635 N N . GLN B 1 205 ? 48.47194 -41.00701 -100.27716 1.000 33.92379 192 GLN B N 1
ATOM 6636 C CA . GLN B 1 205 ? 47.89294 -41.67599 -99.11516 1.000 35.56354 192 GLN B CA 1
ATOM 6637 C C . GLN B 1 205 ? 46.92995 -40.77597 -98.35816 1.000 36.34938 192 GLN B C 1
ATOM 6638 O O . GLN B 1 205 ? 46.18295 -41.26695 -97.50615 1.000 33.71179 192 GLN B O 1
ATOM 6644 N N . LYS B 1 206 ? 46.92998 -39.47897 -98.63517 1.000 36.80459 193 LYS B N 1
ATOM 6645 C CA . LYS B 1 206 ? 46.00900 -38.57595 -97.96117 1.000 35.58778 193 LYS B CA 1
ATOM 6646 C C . LYS B 1 206 ? 44.69700 -38.41993 -98.70816 1.000 33.32528 193 LYS B C 1
ATOM 6647 O O . LYS B 1 206 ? 43.74801 -37.84491 -98.15816 1.000 32.56254 193 LYS B O 1
ATOM 6653 N N . LEU B 1 207 ? 44.62498 -38.92293 -99.93516 1.000 33.00429 194 LEU B N 1
ATOM 6654 C CA . LEU B 1 207 ? 43.38298 -38.88992 -100.69016 1.000 30.83891 194 LEU B CA 1
ATOM 6655 C C . LEU B 1 207 ? 42.32797 -39.75289 -100.02015 1.000 31.75840 194 LEU B C 1
ATOM 6656 O O . LEU B 1 207 ? 42.60795 -40.86690 -99.57014 1.000 32.81402 194 LEU B O 1
ATOM 6661 N N . VAL B 1 208 ? 41.09798 -39.24287 -99.98815 1.000 30.23607 195 VAL B N 1
ATOM 6662 C CA . VAL B 1 208 ? 39.99296 -40.03985 -99.47514 1.000 32.09624 195 VAL B CA 1
ATOM 6663 C C . VAL B 1 208 ? 39.81694 -41.26085 -100.36113 1.000 36.26013 195 VAL B C 1
ATOM 6664 O O . VAL B 1 208 ? 40.01494 -41.19686 -101.58613 1.000 30.16086 195 VAL B O 1
ATOM 6668 N N . ASP B 1 209 ? 39.43892 -42.38784 -99.75312 1.000 30.07146 196 ASP B N 1
ATOM 6669 C CA . ASP B 1 209 ? 39.17690 -43.59484 -100.54012 1.000 34.07948 196 ASP B CA 1
ATOM 6670 C C . ASP B 1 209 ? 37.80390 -43.46182 -101.18411 1.000 34.96728 196 ASP B C 1
ATOM 6671 O O . ASP B 1 209 ? 36.77889 -43.84680 -100.61711 1.000 36.21704 196 ASP B O 1
ATOM 6676 N N . VAL B 1 210 ? 37.78090 -42.94382 -102.41612 1.000 36.17200 197 VAL B N 1
ATOM 6677 C CA . VAL B 1 210 ? 36.50190 -42.69180 -103.07911 1.000 31.55468 197 VAL B CA 1
ATOM 6678 C C . VAL B 1 210 ? 35.90488 -43.94380 -103.69310 1.000 30.94676 197 VAL B C 1
ATOM 6679 O O . VAL B 1 210 ? 34.84688 -43.85878 -104.32810 1.000 35.79242 197 VAL B O 1
ATOM 6683 N N . SER B 1 211 ? 36.53986 -45.10681 -103.52510 1.000 35.47922 198 SER B N 1
ATOM 6684 C CA . SER B 1 211 ? 35.87583 -46.36580 -103.84909 1.000 35.50987 198 SER B CA 1
ATOM 6685 C C . SER B 1 211 ? 35.01083 -46.86777 -102.70109 1.000 37.25555 198 SER B C 1
ATOM 6686 O O . SER B 1 211 ? 34.44981 -47.96376 -102.79608 1.000 41.06564 198 SER B O 1
ATOM 6689 N N . GLY B 1 212 ? 34.88185 -46.09477 -101.62809 1.000 32.24820 199 GLY B N 1
ATOM 6690 C CA . GLY B 1 212 ? 33.91884 -46.40974 -100.60109 1.000 33.43257 199 GLY B CA 1
ATOM 6691 C C . GLY B 1 212 ? 32.49885 -46.13572 -101.07608 1.000 36.13206 199 GLY B C 1
ATOM 6692 O O . GLY B 1 212 ? 32.24885 -45.63672 -102.17908 1.000 31.64455 199 GLY B O 1
ATOM 6693 N N . GLU B 1 213 ? 31.54984 -46.49570 -100.21408 1.000 38.46937 200 GLU B N 1
ATOM 6694 C CA . GLU B 1 213 ? 30.13985 -46.25868 -100.48707 1.000 38.72046 200 GLU B CA 1
ATOM 6695 C C . GLU B 1 213 ? 29.84387 -44.75667 -100.50508 1.000 37.73878 200 GLU B C 1
ATOM 6696 O O . GLU B 1 213 ? 30.33289 -43.99467 -99.66108 1.000 37.36930 200 GLU B O 1
ATOM 6702 N N . LEU B 1 214 ? 29.02988 -44.33166 -101.47508 1.000 34.26586 201 LEU B N 1
ATOM 6703 C CA . LEU B 1 214 ? 28.92090 -42.90166 -101.77809 1.000 32.13319 201 LEU B CA 1
ATOM 6704 C C . LEU B 1 214 ? 28.30892 -42.11964 -100.62109 1.000 29.82626 201 LEU B C 1
ATOM 6705 O O . LEU B 1 214 ? 28.75194 -41.00765 -100.31709 1.000 33.69455 201 LEU B O 1
ATOM 6710 N N . SER B 1 215 ? 27.26791 -42.65962 -99.98708 1.000 28.23245 202 SER B N 1
ATOM 6711 C CA . SER B 1 215 ? 26.61793 -41.94060 -98.89008 1.000 29.92369 202 SER B CA 1
ATOM 6712 C C . SER B 1 215 ? 27.62794 -41.48662 -97.85209 1.000 27.29631 202 SER B C 1
ATOM 6713 O O . SER B 1 215 ? 27.62897 -40.32461 -97.43109 1.000 28.40189 202 SER B O 1
ATOM 6716 N N . GLU B 1 216 ? 28.47593 -42.41463 -97.40209 1.000 32.16916 203 GLU B N 1
ATOM 6717 C CA . GLU B 1 216 ? 29.45994 -42.10564 -96.37109 1.000 39.68047 203 GLU B CA 1
ATOM 6718 C C . GLU B 1 216 ? 30.47295 -41.07266 -96.85010 1.000 38.59306 203 GLU B C 1
ATOM 6719 O O . GLU B 1 216 ? 30.95697 -40.25667 -96.05011 1.000 32.95467 203 GLU B O 1
ATOM 6725 N N . LEU B 1 217 ? 30.82695 -41.11068 -98.14010 1.000 29.68817 204 LEU B N 1
ATOM 6726 C CA . LEU B 1 217 ? 31.69797 -40.08469 -98.70411 1.000 29.45701 204 LEU B CA 1
ATOM 6727 C C . LEU B 1 217 ? 31.04099 -38.71068 -98.66511 1.000 29.78671 204 LEU B C 1
ATOM 6728 O O . LEU B 1 217 ? 31.66401 -37.72869 -98.24812 1.000 29.29727 204 LEU B O 1
ATOM 6733 N N . VAL B 1 218 ? 29.77499 -38.61766 -99.09111 1.000 26.64764 205 VAL B N 1
ATOM 6734 C CA . VAL B 1 218 ? 29.11101 -37.31465 -99.12811 1.000 27.69366 205 VAL B CA 1
ATOM 6735 C C . VAL B 1 218 ? 28.88803 -36.77364 -97.71512 1.000 28.66171 205 VAL B C 1
ATOM 6736 O O . VAL B 1 218 ? 29.02305 -35.57064 -97.46812 1.000 27.43512 205 VAL B O 1
ATOM 6740 N N . LEU B 1 219 ? 28.55002 -37.64263 -96.76211 1.000 31.39247 206 LEU B N 1
ATOM 6741 C CA . LEU B 1 219 ? 28.37403 -37.15962 -95.39611 1.000 33.16993 206 LEU B CA 1
ATOM 6742 C C . LEU B 1 219 ? 29.67404 -36.61764 -94.81912 1.000 28.48012 206 LEU B C 1
ATOM 6743 O O . LEU B 1 219 ? 29.63906 -35.87663 -93.83012 1.000 30.49651 206 LEU B O 1
ATOM 6748 N N . GLY B 1 220 ? 30.81603 -36.92666 -95.44512 1.000 33.94072 207 GLY B N 1
ATOM 6749 C CA . GLY B 1 220 ? 32.08805 -36.41668 -94.96413 1.000 29.20242 207 GLY B CA 1
ATOM 6750 C C . GLY B 1 220 ? 32.44907 -35.01669 -95.42314 1.000 31.24279 207 GLY B C 1
ATOM 6751 O O . GLY B 1 220 ? 33.31208 -34.39070 -94.80714 1.000 32.21921 207 GLY B O 1
ATOM 6752 N N . ILE B 1 221 ? 31.81007 -34.48669 -96.47114 1.000 36.36187 208 ILE B N 1
ATOM 6753 C CA . ILE B 1 221 ? 32.23210 -33.17170 -96.96215 1.000 33.43026 208 ILE B CA 1
ATOM 6754 C C . ILE B 1 221 ? 31.73512 -32.08068 -96.01115 1.000 37.68131 208 ILE B C 1
ATOM 6755 O O . ILE B 1 221 ? 30.71612 -32.23566 -95.32415 1.000 30.12156 208 ILE B O 1
ATOM 6760 N N . LYS B 1 222 ? 32.47314 -30.97069 -95.95116 1.000 32.66676 209 LYS B N 1
ATOM 6761 C CA . LYS B 1 222 ? 32.14316 -29.85568 -95.07116 1.000 39.82259 209 LYS B CA 1
ATOM 6762 C C . LYS B 1 222 ? 31.60518 -28.67968 -95.87417 1.000 36.96882 209 LYS B C 1
ATOM 6763 O O . LYS B 1 222 ? 32.12718 -28.35969 -96.94717 1.000 26.40050 209 LYS B O 1
ATOM 6769 N N . THR B 1 223 ? 30.57720 -28.01566 -95.34417 1.000 33.09677 210 THR B N 1
ATOM 6770 C CA . THR B 1 223 ? 30.03921 -26.84065 -96.01917 1.000 34.92912 210 THR B CA 1
ATOM 6771 C C . THR B 1 223 ? 29.37723 -25.92763 -94.99317 1.000 31.57324 210 THR B C 1
ATOM 6772 O O . THR B 1 223 ? 29.32223 -26.23463 -93.80617 1.000 36.06989 210 THR B O 1
ATOM 6776 N N . ASN B 1 224 ? 28.87225 -24.79263 -95.46818 1.000 32.53216 211 ASN B N 1
ATOM 6777 C CA . ASN B 1 224 ? 28.26527 -23.78261 -94.61218 1.000 27.05287 211 ASN B CA 1
ATOM 6778 C C . ASN B 1 224 ? 26.78627 -24.09758 -94.42417 1.000 33.81058 211 ASN B C 1
ATOM 6779 O O . ASN B 1 224 ? 26.00627 -24.03257 -95.38017 1.000 32.87445 211 ASN B O 1
ATOM 6784 N N . ALA B 1 225 ? 26.39827 -24.40257 -93.18217 1.000 29.43256 212 ALA B N 1
ATOM 6785 C CA . ALA B 1 225 ? 25.03526 -24.83654 -92.89716 1.000 24.59609 212 ALA B CA 1
ATOM 6786 C C . ALA B 1 225 ? 23.99728 -23.82453 -93.34616 1.000 29.60316 212 ALA B C 1
ATOM 6787 O O . ALA B 1 225 ? 22.86927 -24.20951 -93.67616 1.000 31.33910 212 ALA B O 1
ATOM 6789 N N . ILE B 1 226 ? 24.33330 -22.53153 -93.35317 1.000 25.61986 213 ILE B N 1
ATOM 6790 C CA . ILE B 1 226 ? 23.33932 -21.51752 -93.69017 1.000 29.46538 213 ILE B CA 1
ATOM 6791 C C . ILE B 1 226 ? 23.50732 -20.96153 -95.09618 1.000 33.19942 213 ILE B C 1
ATOM 6792 O O . ILE B 1 226 ? 22.73834 -20.07452 -95.48918 1.000 38.19107 213 ILE B O 1
ATOM 6797 N N . ALA B 1 227 ? 24.46731 -21.45855 -95.87818 1.000 32.38013 214 ALA B N 1
ATOM 6798 C CA . ALA B 1 227 ? 24.52031 -21.05556 -97.27518 1.000 31.05217 214 ALA B CA 1
ATOM 6799 C C . ALA B 1 227 ? 23.28930 -21.57154 -98.01817 1.000 30.93375 214 ALA B C 1
ATOM 6800 O O . ALA B 1 227 ? 22.59029 -22.48552 -97.56717 1.000 27.55759 214 ALA B O 1
ATOM 6802 N N . SER B 1 228 ? 23.01031 -20.95754 -99.16417 1.000 31.80364 215 SER B N 1
ATOM 6803 C CA . SER B 1 228 ? 21.89230 -21.41152 -99.97817 1.000 29.55818 215 SER B CA 1
ATOM 6804 C C . SER B 1 228 ? 22.18627 -22.79953 -100.53816 1.000 23.35040 215 SER B C 1
ATOM 6805 O O . SER B 1 228 ? 23.29527 -23.07555 -101.00517 1.000 24.19361 215 SER B O 1
ATOM 6808 N N . ALA B 1 229 ? 21.19426 -23.68051 -100.46315 1.000 24.11570 216 ALA B N 1
ATOM 6809 C CA . ALA B 1 229 ? 21.28023 -24.99852 -101.07615 1.000 24.20719 216 ALA B CA 1
ATOM 6810 C C . ALA B 1 229 ? 21.08423 -24.95052 -102.58815 1.000 27.08533 216 ALA B C 1
ATOM 6811 O O . ALA B 1 229 ? 21.19420 -25.98953 -103.25714 1.000 29.45997 216 ALA B O 1
ATOM 6813 N N . GLY B 1 230 ? 20.79725 -23.77452 -103.13315 1.000 26.73760 217 GLY B N 1
ATOM 6814 C CA . GLY B 1 230 ? 20.59324 -23.60352 -104.55115 1.000 26.31474 217 GLY B CA 1
ATOM 6815 C C . GLY B 1 230 ? 19.26323 -24.14950 -105.03415 1.000 31.05002 217 GLY B C 1
ATOM 6816 O O . GLY B 1 230 ? 18.45122 -24.67948 -104.26214 1.000 26.38908 217 GLY B O 1
ATOM 6817 N N . PRO B 1 231 ? 19.01723 -24.02950 -106.33915 1.000 25.49757 218 PRO B N 1
ATOM 6818 C CA . PRO B 1 231 ? 17.84622 -24.67549 -106.91214 1.000 22.63234 218 PRO B CA 1
ATOM 6819 C C . PRO B 1 231 ? 17.99619 -26.18449 -106.82513 1.000 25.16492 218 PRO B C 1
ATOM 6820 O O . PRO B 1 231 ? 19.12018 -26.70851 -106.85813 1.000 24.72565 218 PRO B O 1
ATOM 6824 N N . PRO B 1 232 ? 16.89018 -26.91747 -106.70112 1.000 27.69340 219 PRO B N 1
ATOM 6825 C CA . PRO B 1 232 ? 15.51619 -26.43244 -106.56312 1.000 31.52617 219 PRO B CA 1
ATOM 6826 C C . PRO B 1 232 ? 15.09219 -26.25943 -105.09012 1.000 28.47478 219 PRO B C 1
ATOM 6827 O O . PRO B 1 232 ? 13.89920 -26.06040 -104.82412 1.000 28.50149 219 PRO B O 1
ATOM 6831 N N . TYR B 1 233 ? 16.04920 -26.33944 -104.15512 1.000 22.02970 220 TYR B N 1
ATOM 6832 C CA . TYR B 1 233 ? 15.70020 -26.35443 -102.73112 1.000 26.94854 220 TYR B CA 1
ATOM 6833 C C . TYR B 1 233 ? 15.28323 -24.97842 -102.22513 1.000 26.39777 220 TYR B C 1
ATOM 6834 O O . TYR B 1 233 ? 14.33023 -24.87139 -101.44912 1.000 28.78830 220 TYR B O 1
ATOM 6843 N N . TRP B 1 234 ? 16.01024 -23.92743 -102.61314 1.000 24.66364 221 TRP B N 1
ATOM 6844 C CA . TRP B 1 234 ? 15.68727 -22.55142 -102.22214 1.000 24.96639 221 TRP B CA 1
ATOM 6845 C C . TRP B 1 234 ? 15.57228 -22.42241 -100.70714 1.000 30.09452 221 TRP B C 1
ATOM 6846 O O . TRP B 1 234 ? 14.65529 -21.78939 -100.18314 1.000 31.78675 221 TRP B O 1
ATOM 6857 N N . ARG B 1 235 ? 16.51727 -23.05043 -100.00814 1.000 29.50691 222 ARG B N 1
ATOM 6858 C CA . ARG B 1 235 ? 16.57827 -23.08242 -98.55514 1.000 29.16140 222 ARG B CA 1
ATOM 6859 C C . ARG B 1 235 ? 18.04727 -23.16344 -98.16415 1.000 33.39013 222 ARG B C 1
ATOM 6860 O O . ARG B 1 235 ? 18.91527 -23.40746 -99.00415 1.000 32.45139 222 ARG B O 1
ATOM 6868 N N . THR B 1 236 ? 18.33028 -22.96144 -96.87815 1.000 30.09943 223 THR B N 1
ATOM 6869 C CA . THR B 1 236 ? 19.69328 -23.17747 -96.42015 1.000 25.04989 223 THR B CA 1
ATOM 6870 C C . THR B 1 236 ? 20.05725 -24.64347 -96.59315 1.000 25.29079 223 THR B C 1
ATOM 6871 O O . THR B 1 236 ? 19.19924 -25.52746 -96.57714 1.000 24.69055 223 THR B O 1
ATOM 6875 N N . LYS B 1 237 ? 21.35725 -24.89950 -96.71315 1.000 25.13924 224 LYS B N 1
ATOM 6876 C CA . LYS B 1 237 ? 21.82222 -26.27451 -96.79214 1.000 26.72496 224 LYS B CA 1
ATOM 6877 C C . LYS B 1 237 ? 21.35821 -27.08249 -95.58514 1.000 30.57695 224 LYS B C 1
ATOM 6878 O O . LYS B 1 237 ? 20.98719 -28.25449 -95.71813 1.000 24.01998 224 LYS B O 1
ATOM 6884 N N . ARG B 1 238 ? 21.36823 -26.47749 -94.39514 1.000 24.60109 225 ARG B N 1
ATOM 6885 C CA . ARG B 1 238 ? 20.90022 -27.21547 -93.22114 1.000 30.84152 225 ARG B CA 1
ATOM 6886 C C . ARG B 1 238 ? 19.44921 -27.65545 -93.38713 1.000 26.27616 225 ARG B C 1
ATOM 6887 O O . ARG B 1 238 ? 19.10619 -28.81644 -93.12512 1.000 31.38644 225 ARG B O 1
ATOM 6895 N N . ASP B 1 239 ? 18.58022 -26.74443 -93.84113 1.000 25.30483 226 ASP B N 1
ATOM 6896 C CA . ASP B 1 239 ? 17.16822 -27.09541 -94.00212 1.000 27.05412 226 ASP B CA 1
ATOM 6897 C C . ASP B 1 239 ? 16.95720 -28.08441 -95.14612 1.000 29.50966 226 ASP B C 1
ATOM 6898 O O . ASP B 1 239 ? 16.09518 -28.96639 -95.06111 1.000 28.14761 226 ASP B O 1
ATOM 6903 N N . ALA B 1 240 ? 17.72719 -27.96143 -96.22512 1.000 30.97682 227 ALA B N 1
ATOM 6904 C CA . ALA B 1 240 ? 17.48917 -28.79543 -97.39712 1.000 35.22862 227 ALA B CA 1
ATOM 6905 C C . ALA B 1 240 ? 18.18115 -30.14944 -97.31611 1.000 36.04246 227 ALA B C 1
ATOM 6906 O O . ALA B 1 240 ? 17.94413 -30.99644 -98.18211 1.000 29.78079 227 ALA B O 1
ATOM 6908 N N . LEU B 1 241 ? 19.02415 -30.36345 -96.30011 1.000 24.40422 228 LEU B N 1
ATOM 6909 C CA . LEU B 1 241 ? 19.90713 -31.52847 -96.29811 1.000 25.97378 228 LEU B CA 1
ATOM 6910 C C . LEU B 1 241 ? 19.15710 -32.84646 -96.42510 1.000 30.53965 228 LEU B C 1
ATOM 6911 O O . LEU B 1 241 ? 19.55009 -33.67647 -97.26410 1.000 30.62747 228 LEU B O 1
ATOM 6916 N N . PRO B 1 242 ? 18.09610 -33.11043 -95.65810 1.000 28.66686 229 PRO B N 1
ATOM 6917 C CA . PRO B 1 242 ? 17.38608 -34.38642 -95.84509 1.000 30.15014 229 PRO B CA 1
ATOM 6918 C C . PRO B 1 242 ? 16.81307 -34.53642 -97.24208 1.000 26.14735 229 PRO B C 1
ATOM 6919 O O . PRO B 1 242 ? 16.86405 -35.63242 -97.81208 1.000 33.08191 229 PRO B O 1
ATOM 6923 N N . ASP B 1 243 ? 16.26309 -33.46441 -97.81809 1.000 30.59827 230 ASP B N 1
ATOM 6924 C CA . ASP B 1 243 ? 15.76708 -33.54841 -99.18709 1.000 28.42328 230 ASP B CA 1
ATOM 6925 C C . ASP B 1 243 ? 16.88807 -33.90243 -100.15409 1.000 29.07777 230 ASP B C 1
ATOM 6926 O O . ASP B 1 243 ? 16.70205 -34.72944 -101.05708 1.000 28.70476 230 ASP B O 1
ATOM 6931 N N . MET B 1 244 ? 18.05908 -33.28445 -99.98610 1.000 28.93872 231 MET B N 1
ATOM 6932 C CA . MET B 1 244 ? 19.17508 -33.58048 -100.88210 1.000 30.33431 231 MET B CA 1
ATOM 6933 C C . MET B 1 244 ? 19.64605 -35.02349 -100.70409 1.000 27.24441 231 MET B C 1
ATOM 6934 O O . MET B 1 244 ? 19.75103 -35.76949 -101.68509 1.000 29.47931 231 MET B O 1
ATOM 6939 N N . LEU B 1 245 ? 19.82905 -35.46348 -99.45009 1.000 27.14924 232 LEU B N 1
ATOM 6940 C CA . LEU B 1 245 ? 20.45602 -36.75849 -99.17009 1.000 26.61117 232 LEU B CA 1
ATOM 6941 C C . LEU B 1 245 ? 19.53200 -37.91648 -99.48008 1.000 30.24548 232 LEU B C 1
ATOM 6942 O O . LEU B 1 245 ? 19.96298 -38.93749 -100.02407 1.000 30.20459 232 LEU B O 1
ATOM 6947 N N . ASP B 1 246 ? 18.27701 -37.80045 -99.06907 1.000 30.39165 233 ASP B N 1
ATOM 6948 C CA . ASP B 1 246 ? 17.33899 -38.90944 -99.09306 1.000 37.09302 233 ASP B CA 1
ATOM 6949 C C . ASP B 1 246 ? 16.61398 -39.02043 -100.41606 1.000 36.84449 233 ASP B C 1
ATOM 6950 O O . ASP B 1 246 ? 16.14996 -40.11142 -100.76605 1.000 33.96291 233 ASP B O 1
ATOM 6955 N N . CYS B 1 247 ? 16.53900 -37.92543 -101.16807 1.000 29.02991 234 CYS B N 1
ATOM 6956 C CA . CYS B 1 247 ? 15.67699 -37.85942 -102.33806 1.000 29.71267 234 CYS B CA 1
ATOM 6957 C C . CYS B 1 247 ? 16.44999 -37.57644 -103.62207 1.000 32.98301 234 CYS B C 1
ATOM 6958 O O . CYS B 1 247 ? 16.44498 -38.41245 -104.53006 1.000 32.82802 234 CYS B O 1
ATOM 6961 N N . VAL B 1 248 ? 17.13301 -36.43346 -103.72408 1.000 25.11573 235 VAL B N 1
ATOM 6962 C CA . VAL B 1 248 ? 17.70202 -36.03447 -105.01008 1.000 32.97973 235 VAL B CA 1
ATOM 6963 C C . VAL B 1 248 ? 18.99500 -36.77950 -105.29208 1.000 26.77490 235 VAL B C 1
ATOM 6964 O O . VAL B 1 248 ? 19.21499 -37.24051 -106.41408 1.000 32.68943 235 VAL B O 1
ATOM 6968 N N . LEU B 1 249 ? 19.86700 -36.90651 -104.29408 1.000 28.33025 236 LEU B N 1
ATOM 6969 C CA . LEU B 1 249 ? 21.16299 -37.53953 -104.52709 1.000 31.12346 236 LEU B CA 1
ATOM 6970 C C . LEU B 1 249 ? 21.02696 -38.94853 -105.07308 1.000 31.48793 236 LEU B C 1
ATOM 6971 O O . LEU B 1 249 ? 21.70695 -39.26755 -106.06308 1.000 30.40480 236 LEU B O 1
ATOM 6976 N N . PRO B 1 250 ? 20.19895 -39.83152 -104.50407 1.000 24.59463 237 PRO B N 1
ATOM 6977 C CA . PRO B 1 250 ? 20.06392 -41.17652 -105.08906 1.000 28.45045 237 PRO B CA 1
ATOM 6978 C C . PRO B 1 250 ? 19.45392 -41.15351 -106.47406 1.000 28.31491 237 PRO B C 1
ATOM 6979 O O . PRO B 1 250 ? 19.79290 -42.00152 -107.31106 1.000 33.27420 237 PRO B O 1
ATOM 6983 N N . LEU B 1 251 ? 18.54194 -40.21450 -106.73106 1.000 31.76198 238 LEU B N 1
ATOM 6984 C CA . LEU B 1 251 ? 18.02393 -40.01449 -108.08206 1.000 26.24374 238 LEU B CA 1
ATOM 6985 C C . LEU B 1 251 ? 19.14994 -39.62152 -109.03207 1.000 29.47279 238 LEU B C 1
ATOM 6986 O O . LEU B 1 251 ? 19.26792 -40.14753 -110.14707 1.000 27.35898 238 LEU B O 1
ATOM 6991 N N . LEU B 1 252 ? 19.98896 -38.68153 -108.59808 1.000 30.89754 239 LEU B N 1
ATOM 6992 C CA . LEU B 1 252 ? 21.14896 -38.28656 -109.38608 1.000 27.14917 239 LEU B CA 1
ATOM 6993 C C . LEU B 1 252 ? 22.08094 -39.47458 -109.60608 1.000 35.41555 239 LEU B C 1
ATOM 6994 O O . LEU B 1 252 ? 22.53093 -39.73459 -110.72908 1.000 33.13064 239 LEU B O 1
ATOM 6999 N N . TYR B 1 253 ? 22.37193 -40.21458 -108.53408 1.000 32.79944 240 TYR B N 1
ATOM 7000 C CA . TYR B 1 253 ? 23.25891 -41.37059 -108.62507 1.000 28.20188 240 TYR B CA 1
ATOM 7001 C C . TYR B 1 253 ? 22.73689 -42.38259 -109.63007 1.000 29.89798 240 TYR B C 1
ATOM 7002 O O . TYR B 1 253 ? 23.48787 -42.90461 -110.46607 1.000 27.72422 240 TYR B O 1
ATOM 7011 N N . ASP B 1 254 ? 21.44488 -42.69156 -109.54106 1.000 28.40979 241 ASP B N 1
ATOM 7012 C CA . ASP B 1 254 ? 20.85486 -43.68356 -110.42905 1.000 30.07309 241 ASP B CA 1
ATOM 7013 C C . ASP B 1 254 ? 21.02886 -43.27257 -111.88406 1.000 32.99302 241 ASP B C 1
ATOM 7014 O O . ASP B 1 254 ? 21.33284 -44.10758 -112.74205 1.000 41.32668 241 ASP B O 1
ATOM 7019 N N . HIS B 1 255 ? 20.87188 -41.98357 -112.18206 1.000 28.62825 242 HIS B N 1
ATOM 7020 C CA . HIS B 1 255 ? 21.01789 -41.56658 -113.57206 1.000 25.64809 242 HIS B CA 1
ATOM 7021 C C . HIS B 1 255 ? 22.47689 -41.50760 -114.00907 1.000 30.44403 242 HIS B C 1
ATOM 7022 O O . HIS B 1 255 ? 22.77388 -41.77662 -115.17707 1.000 32.77993 242 HIS B O 1
ATOM 7029 N N . ILE B 1 256 ? 23.40590 -41.18862 -113.10607 1.000 26.96153 243 ILE B N 1
ATOM 7030 C CA . ILE B 1 256 ? 24.81889 -41.24064 -113.47608 1.000 29.49982 243 ILE B CA 1
ATOM 7031 C C . ILE B 1 256 ? 25.20087 -42.65465 -113.90507 1.000 33.45500 243 ILE B C 1
ATOM 7032 O O . ILE B 1 256 ? 25.77486 -42.86167 -114.97807 1.000 40.67770 243 ILE B O 1
ATOM 7037 N N . VAL B 1 257 ? 24.88285 -43.65264 -113.07107 1.000 27.22297 244 VAL B N 1
ATOM 7038 C CA . VAL B 1 257 ? 25.38983 -45.00365 -113.30906 1.000 35.28652 244 VAL B CA 1
ATOM 7039 C C . VAL B 1 257 ? 24.67081 -45.68665 -114.46206 1.000 43.70500 244 VAL B C 1
ATOM 7040 O O . VAL B 1 257 ? 25.19879 -46.65566 -115.02305 1.000 41.81786 244 VAL B O 1
ATOM 7044 N N . ARG B 1 258 ? 23.47482 -45.22763 -114.82705 1.000 35.88446 245 ARG B N 1
ATOM 7045 C CA . ARG B 1 258 ? 22.81680 -45.69962 -116.03605 1.000 42.43806 245 ARG B CA 1
ATOM 7046 C C . ARG B 1 258 ? 23.13481 -44.83563 -117.24906 1.000 37.01970 245 ARG B C 1
ATOM 7047 O O . ARG B 1 258 ? 22.48681 -44.99263 -118.28505 1.000 35.19038 245 ARG B O 1
ATOM 7055 N N . LYS B 1 259 ? 24.11783 -43.93665 -117.14706 1.000 37.08104 246 LYS B N 1
ATOM 7056 C CA . LYS B 1 259 ? 24.48384 -43.03166 -118.24707 1.000 44.35841 246 LYS B CA 1
ATOM 7057 C C . LYS B 1 259 ? 23.25886 -42.29264 -118.78507 1.000 46.07836 246 LYS B C 1
ATOM 7058 O O . LYS B 1 259 ? 23.12986 -42.03365 -119.98607 1.000 42.77319 246 LYS B O 1
ATOM 7064 N N . ASP B 1 260 ? 22.37187 -41.89962 -117.87607 1.000 34.35276 247 ASP B N 1
ATOM 7065 C CA . ASP B 1 260 ? 21.04787 -41.40660 -118.23207 1.000 29.81894 247 ASP B CA 1
ATOM 7066 C C . ASP B 1 260 ? 20.81090 -39.98059 -117.73607 1.000 31.69712 247 ASP B C 1
ATOM 7067 O O . ASP B 1 260 ? 19.67891 -39.60457 -117.41807 1.000 27.70821 247 ASP B O 1
ATOM 7072 N N . LEU B 1 261 ? 21.86592 -39.16761 -117.66308 1.000 32.98108 248 LEU B N 1
ATOM 7073 C CA . LEU B 1 261 ? 21.69694 -37.82361 -117.12209 1.000 29.62784 248 LEU B CA 1
ATOM 7074 C C . LEU B 1 261 ? 20.83895 -36.95460 -118.03409 1.000 37.18489 248 LEU B C 1
ATOM 7075 O O . LEU B 1 261 ? 20.12997 -36.05658 -117.55409 1.000 28.07187 248 LEU B O 1
ATOM 7080 N N . THR B 1 262 ? 20.88295 -37.21360 -119.34009 1.000 27.71606 249 THR B N 1
ATOM 7081 C CA . THR B 1 262 ? 20.09796 -36.42859 -120.29109 1.000 28.93263 249 THR B CA 1
ATOM 7082 C C . THR B 1 262 ? 18.60896 -36.51956 -119.97808 1.000 28.34639 249 THR B C 1
ATOM 7083 O O . THR B 1 262 ? 17.89797 -35.51155 -120.02208 1.000 30.67718 249 THR B O 1
ATOM 7087 N N . THR B 1 263 ? 18.12294 -37.71755 -119.64507 1.000 28.94182 250 THR B N 1
ATOM 7088 C CA . THR B 1 263 ? 16.71993 -37.86453 -119.26807 1.000 31.62763 250 THR B CA 1
ATOM 7089 C C . THR B 1 263 ? 16.38195 -37.00851 -118.04807 1.000 35.42788 250 THR B C 1
ATOM 7090 O O . THR B 1 263 ? 15.34297 -36.33750 -118.01407 1.000 32.17759 250 THR B O 1
ATOM 7094 N N . LEU B 1 264 ? 17.24596 -37.02853 -117.03107 1.000 28.25966 251 LEU B N 1
ATOM 7095 C CA . LEU B 1 264 ? 17.00698 -36.24451 -115.82008 1.000 30.55843 251 LEU B CA 1
ATOM 7096 C C . LEU B 1 264 ? 17.00800 -34.74652 -116.11308 1.000 30.76609 251 LEU B C 1
ATOM 7097 O O . LEU B 1 264 ? 16.13502 -34.00850 -115.63609 1.000 34.96048 251 LEU B O 1
ATOM 7102 N N . ARG B 1 265 ? 17.99301 -34.27454 -116.88809 1.000 26.80720 252 ARG B N 1
ATOM 7103 C CA . ARG B 1 265 ? 18.09203 -32.84754 -117.18610 1.000 32.95331 252 ARG B CA 1
ATOM 7104 C C . ARG B 1 265 ? 16.88904 -32.35652 -117.96810 1.000 27.25941 252 ARG B C 1
ATOM 7105 O O . ARG B 1 265 ? 16.33006 -31.29351 -117.66210 1.000 24.01741 252 ARG B O 1
ATOM 7113 N N . ASN B 1 266 ? 16.48202 -33.11852 -118.99209 1.000 23.42368 253 ASN B N 1
ATOM 7114 C CA . ASN B 1 266 ? 15.39303 -32.69451 -119.86209 1.000 25.67723 253 ASN B CA 1
ATOM 7115 C C . ASN B 1 266 ? 14.06803 -32.67148 -119.12208 1.000 28.32404 253 ASN B C 1
ATOM 7116 O O . ASN B 1 266 ? 13.21004 -31.83346 -119.42309 1.000 28.80545 253 ASN B O 1
ATOM 7121 N N . LYS B 1 267 ? 13.88202 -33.58147 -118.16108 1.000 29.08968 254 LYS B N 1
ATOM 7122 C CA . LYS B 1 267 ? 12.64002 -33.64744 -117.40207 1.000 31.11707 254 LYS B CA 1
ATOM 7123 C C . LYS B 1 267 ? 12.63404 -32.73144 -116.17908 1.000 32.11702 254 LYS B C 1
ATOM 7124 O O . LYS B 1 267 ? 11.57505 -32.22042 -115.81508 1.000 25.85435 254 LYS B O 1
ATOM 7130 N N . HIS B 1 268 ? 13.77704 -32.52945 -115.52408 1.000 28.38680 255 HIS B N 1
ATOM 7131 C CA . HIS B 1 268 ? 13.86606 -31.73345 -114.29709 1.000 27.58283 255 HIS B CA 1
ATOM 7132 C C . HIS B 1 268 ? 15.00708 -30.74447 -114.43310 1.000 24.04949 255 HIS B C 1
ATOM 7133 O O . HIS B 1 268 ? 16.00908 -30.83849 -113.71910 1.000 26.40173 255 HIS B O 1
ATOM 7140 N N . PRO B 1 269 ? 14.89609 -29.78347 -115.34910 1.000 26.30210 256 PRO B N 1
ATOM 7141 C CA . PRO B 1 269 ? 16.04811 -28.89850 -115.59011 1.000 27.47560 256 PRO B CA 1
ATOM 7142 C C . PRO B 1 269 ? 16.44813 -28.10550 -114.35912 1.000 27.38781 256 PRO B C 1
ATOM 7143 O O . PRO B 1 269 ? 17.62813 -27.75052 -114.22612 1.000 25.00367 256 PRO B O 1
ATOM 7147 N N . GLU B 1 270 ? 15.52614 -27.85348 -113.42511 1.000 23.73483 257 GLU B N 1
ATOM 7148 C CA . GLU B 1 270 ? 15.92315 -27.09748 -112.24212 1.000 22.60366 257 GLU B CA 1
ATOM 7149 C C . GLU B 1 270 ? 16.99214 -27.83049 -111.43512 1.000 25.78998 257 GLU B C 1
ATOM 7150 O O . GLU B 1 270 ? 17.75516 -27.18950 -110.70213 1.000 26.88083 257 GLU B O 1
ATOM 7156 N N . LEU B 1 271 ? 17.11012 -29.15050 -111.59311 1.000 24.01911 258 LEU B N 1
ATOM 7157 C CA . LEU B 1 271 ? 18.13611 -29.89751 -110.86611 1.000 17.71914 258 LEU B CA 1
ATOM 7158 C C . LEU B 1 271 ? 19.54711 -29.54454 -111.30012 1.000 23.11905 258 LEU B C 1
ATOM 7159 O O . LEU B 1 271 ? 20.49811 -29.98355 -110.63512 1.000 21.58245 258 LEU B O 1
ATOM 7164 N N . PHE B 1 272 ? 19.70612 -28.81555 -112.41212 1.000 22.35549 259 PHE B N 1
ATOM 7165 C CA . PHE B 1 272 ? 21.01813 -28.41757 -112.90813 1.000 25.40874 259 PHE B CA 1
ATOM 7166 C C . PHE B 1 272 ? 21.14715 -26.91358 -113.03214 1.000 28.60156 259 PHE B C 1
ATOM 7167 O O . PHE B 1 272 ? 22.10816 -26.43060 -113.63714 1.000 29.72800 259 PHE B O 1
ATOM 7175 N N . LEU B 1 273 ? 20.21817 -26.17156 -112.45114 1.000 22.15399 260 LEU B N 1
ATOM 7176 C CA . LEU B 1 273 ? 20.17620 -24.72556 -112.56715 1.000 21.79291 260 LEU B CA 1
ATOM 7177 C C . LEU B 1 273 ? 20.99521 -24.07756 -111.46115 1.000 26.40456 260 LEU B C 1
ATOM 7178 O O . LEU B 1 273 ? 20.90321 -24.47156 -110.29715 1.000 28.31363 260 LEU B O 1
ATOM 7183 N N . ALA B 1 274 ? 21.77023 -23.05958 -111.82216 1.000 23.40538 261 ALA B N 1
ATOM 7184 C CA . ALA B 1 274 ? 22.48225 -22.24359 -110.84517 1.000 24.51691 261 ALA B CA 1
ATOM 7185 C C . ALA B 1 274 ? 21.81327 -20.88258 -110.70117 1.000 27.23548 261 ALA B C 1
ATOM 7186 O O . ALA B 1 274 ? 20.97128 -20.47956 -111.51117 1.000 27.87512 261 ALA B O 1
ATOM 7188 N N . GLU B 1 275 ? 22.21029 -20.16458 -109.65218 1.000 26.65358 262 GLU B N 1
ATOM 7189 C CA . GLU B 1 275 ? 21.74531 -18.80457 -109.42018 1.000 25.08297 262 GLU B CA 1
ATOM 7190 C C . GLU B 1 275 ? 22.95433 -17.88459 -109.42119 1.000 28.91719 262 GLU B C 1
ATOM 7191 O O . GLU B 1 275 ? 23.92633 -18.12660 -108.69619 1.000 24.88591 262 GLU B O 1
ATOM 7197 N N . CYS B 1 276 ? 22.89535 -16.83459 -110.23020 1.000 26.89598 263 CYS B N 1
ATOM 7198 C CA . CYS B 1 276 ? 23.94736 -15.82561 -110.25220 1.000 28.66630 263 CYS B CA 1
ATOM 7199 C C . CYS B 1 276 ? 23.59639 -14.73560 -109.24621 1.000 25.90518 263 CYS B C 1
ATOM 7200 O O . CYS B 1 276 ? 22.53540 -14.10758 -109.35221 1.000 29.05728 263 CYS B O 1
ATOM 7203 N N . LYS B 1 277 ? 24.47739 -14.51261 -108.27321 1.000 26.64870 264 LYS B N 1
ATOM 7204 C CA . LYS B 1 277 ? 24.17241 -13.65860 -107.13722 1.000 26.10240 264 LYS B CA 1
ATOM 7205 C C . LYS B 1 277 ? 25.21143 -12.55462 -106.99722 1.000 29.41749 264 LYS B C 1
ATOM 7206 O O . LYS B 1 277 ? 26.38343 -12.72864 -107.34723 1.000 26.22311 264 LYS B O 1
ATOM 7212 N N . ASN B 1 278 ? 24.76946 -11.42161 -106.46123 1.000 25.49550 265 ASN B N 1
ATOM 7213 C CA . ASN B 1 278 ? 25.67948 -10.34262 -106.09924 1.000 25.90008 265 ASN B CA 1
ATOM 7214 C C . ASN B 1 278 ? 26.23348 -10.61963 -104.71324 1.000 28.25985 265 ASN B C 1
ATOM 7215 O O . ASN B 1 278 ? 25.46948 -10.91061 -103.78623 1.000 31.09220 265 ASN B O 1
ATOM 7220 N N . LYS B 1 279 ? 27.55248 -10.53465 -104.56624 1.000 29.53678 266 LYS B N 1
ATOM 7221 C CA . LYS B 1 279 ? 28.17648 -10.82765 -103.27824 1.000 32.78848 266 LYS B CA 1
ATOM 7222 C C . LYS B 1 279 ? 28.11050 -9.59365 -102.38325 1.000 33.17860 266 LYS B C 1
ATOM 7223 O O . LYS B 1 279 ? 28.67952 -8.54666 -102.72026 1.000 29.11618 266 LYS B O 1
ATOM 7229 N N . THR B 1 280 ? 27.39251 -9.70463 -101.26425 1.000 33.45003 267 THR B N 1
ATOM 7230 C CA . THR B 1 280 ? 27.48453 -8.70463 -100.20525 1.000 33.98845 267 THR B CA 1
ATOM 7231 C C . THR B 1 280 ? 28.87153 -8.77465 -99.58126 1.000 32.39176 267 THR B C 1
ATOM 7232 O O . THR B 1 280 ? 29.32851 -9.85365 -99.19425 1.000 35.41892 267 THR B O 1
ATOM 7236 N N . ASP B 1 281 ? 29.53655 -7.63066 -99.47126 1.000 33.30375 268 ASP B N 1
ATOM 7237 C CA . ASP B 1 281 ? 30.94655 -7.60968 -99.09927 1.000 31.69612 268 ASP B CA 1
ATOM 7238 C C . ASP B 1 281 ? 31.34358 -6.18669 -98.71728 1.000 31.34528 268 ASP B C 1
ATOM 7239 O O . ASP B 1 281 ? 30.55960 -5.24067 -98.85328 1.000 32.08548 268 ASP B O 1
ATOM 7244 N N . ARG B 1 282 ? 32.56658 -6.05371 -98.19628 1.000 28.47100 269 ARG B N 1
ATOM 7245 C CA . ARG B 1 282 ? 33.19161 -4.74072 -98.09129 1.000 33.65557 269 ARG B CA 1
ATOM 7246 C C . ARG B 1 282 ? 33.54761 -4.24573 -99.49130 1.000 34.76178 269 ARG B C 1
ATOM 7247 O O . ARG B 1 282 ? 34.20560 -4.95475 -100.25929 1.000 34.00201 269 ARG B O 1
ATOM 7255 N N . TYR B 1 283 ? 33.10563 -3.03373 -99.82730 1.000 33.92507 270 TYR B N 1
ATOM 7256 C CA . TYR B 1 283 ? 33.38464 -2.42774 -101.12130 1.000 33.10548 270 TYR B CA 1
ATOM 7257 C C . TYR B 1 283 ? 33.85867 -0.99674 -100.93731 1.000 36.24649 270 TYR B C 1
ATOM 7258 O O . TYR B 1 283 ? 33.42068 -0.29773 -100.02431 1.000 33.05435 270 TYR B O 1
ATOM 7267 N N . GLU B 1 284 ? 34.73067 -0.55877 -101.83932 1.000 33.96754 271 GLU B N 1
ATOM 7268 C CA . GLU B 1 284 ? 35.14669 0.83623 -101.85933 1.000 34.66545 271 GLU B CA 1
ATOM 7269 C C . GLU B 1 284 ? 33.97271 1.70525 -102.29133 1.000 38.29279 271 GLU B C 1
ATOM 7270 O O . GLU B 1 284 ? 33.37670 1.47425 -103.34932 1.000 36.75737 271 GLU B O 1
ATOM 7276 N N . VAL B 1 285 ? 33.63773 2.70226 -101.46633 1.000 36.56424 272 VAL B N 1
ATOM 7277 C CA . VAL B 1 285 ? 32.47974 3.54528 -101.73833 1.000 37.49323 272 VAL B CA 1
ATOM 7278 C C . VAL B 1 285 ? 32.59675 4.20027 -103.11033 1.000 43.92015 272 VAL B C 1
ATOM 7279 O O . VAL B 1 285 ? 31.60775 4.31728 -103.84533 1.000 45.83245 272 VAL B O 1
ATOM 7283 N N . GLU B 1 286 ? 33.80076 4.62224 -103.49234 1.000 38.37912 273 GLU B N 1
ATOM 7284 C CA . GLU B 1 286 ? 33.88277 5.42924 -104.70035 1.000 45.95476 273 GLU B CA 1
ATOM 7285 C C . GLU B 1 286 ? 33.72475 4.61223 -105.97834 1.000 46.83400 273 GLU B C 1
ATOM 7286 O O . GLU B 1 286 ? 33.53876 5.20223 -107.04534 1.000 51.64572 273 GLU B O 1
ATOM 7292 N N . SER B 1 287 ? 33.77773 3.28223 -105.91333 1.000 36.93242 274 SER B N 1
ATOM 7293 C CA . SER B 1 287 ? 33.57471 2.47123 -107.10933 1.000 39.96309 274 SER B CA 1
ATOM 7294 C C . SER B 1 287 ? 32.34469 1.57425 -106.99232 1.000 41.13024 274 SER B C 1
ATOM 7295 O O . SER B 1 287 ? 32.24467 0.57525 -107.71332 1.000 41.16972 274 SER B O 1
ATOM 7298 N N . LEU B 1 288 ? 31.39970 1.91527 -106.10932 1.000 36.68016 275 LEU B N 1
ATOM 7299 C CA . LEU B 1 288 ? 30.22868 1.05830 -105.91331 1.000 36.74624 275 LEU B CA 1
ATOM 7300 C C . LEU B 1 288 ? 29.48768 0.80330 -107.22631 1.000 40.16025 275 LEU B C 1
ATOM 7301 O O . LEU B 1 288 ? 28.97165 -0.30069 -107.44930 1.000 40.14023 275 LEU B O 1
ATOM 7306 N N . GLY B 1 289 ? 29.41369 1.81330 -108.09931 1.000 32.87762 276 GLY B N 1
ATOM 7307 C CA . GLY B 1 289 ? 28.69168 1.68531 -109.35731 1.000 38.52261 276 GLY B CA 1
ATOM 7308 C C . GLY B 1 289 ? 29.39467 0.88229 -110.43031 1.000 35.88511 276 GLY B C 1
ATOM 7309 O O . GLY B 1 289 ? 28.76266 0.49129 -111.41330 1.000 43.62274 276 GLY B O 1
ATOM 7310 N N . GLU B 1 290 ? 30.68466 0.60627 -110.25931 1.000 40.77433 277 GLU B N 1
ATOM 7311 C CA . GLU B 1 290 ? 31.45564 -0.11775 -111.25431 1.000 42.03855 277 GLU B CA 1
ATOM 7312 C C . GLU B 1 290 ? 31.83062 -1.52676 -110.82330 1.000 43.74127 277 GLU B C 1
ATOM 7313 O O . GLU B 1 290 ? 32.18660 -2.34277 -111.68430 1.000 45.98830 277 GLU B O 1
ATOM 7319 N N . LYS B 1 291 ? 31.71462 -1.85475 -109.53430 1.000 38.91244 278 LYS B N 1
ATOM 7320 C CA . LYS B 1 291 ? 32.29760 -3.08276 -109.00430 1.000 40.36111 278 LYS B CA 1
ATOM 7321 C C . LYS B 1 291 ? 31.37959 -3.63674 -107.92229 1.000 46.71942 278 LYS B C 1
ATOM 7322 O O . LYS B 1 291 ? 31.30061 -3.07873 -106.82429 1.000 49.99900 278 LYS B O 1
ATOM 7328 N N . THR B 1 292 ? 30.68757 -4.72372 -108.25428 1.000 39.85007 279 THR B N 1
ATOM 7329 C CA . THR B 1 292 ? 29.98256 -5.60971 -107.33928 1.000 32.04589 279 THR B CA 1
ATOM 7330 C C . THR B 1 292 ? 30.22553 -7.01571 -107.86927 1.000 39.21533 279 THR B C 1
ATOM 7331 O O . THR B 1 292 ? 30.17952 -7.24372 -109.08327 1.000 36.02499 279 THR B O 1
ATOM 7335 N N . ARG B 1 293 ? 30.49652 -7.94571 -106.97027 1.000 36.49771 280 ARG B N 1
ATOM 7336 C CA . ARG B 1 293 ? 31.08749 -9.21973 -107.34726 1.000 38.30941 280 ARG B CA 1
ATOM 7337 C C . ARG B 1 293 ? 29.99947 -10.23671 -107.66725 1.000 31.26927 280 ARG B C 1
ATOM 7338 O O . ARG B 1 293 ? 29.18547 -10.54869 -106.79325 1.000 32.61880 280 ARG B O 1
ATOM 7346 N N . PRO B 1 294 ? 29.98646 -10.82671 -108.85825 1.000 34.59183 281 PRO B N 1
ATOM 7347 C CA . PRO B 1 294 ? 29.03444 -11.90870 -109.12024 1.000 29.56284 281 PRO B CA 1
ATOM 7348 C C . PRO B 1 294 ? 29.61842 -13.23071 -108.65924 1.000 29.73818 281 PRO B C 1
ATOM 7349 O O . PRO B 1 294 ? 30.83041 -13.43473 -108.66224 1.000 23.11979 281 PRO B O 1
ATOM 7353 N N . TYR B 1 295 ? 28.73540 -14.13669 -108.24523 1.000 26.14807 282 TYR B N 1
ATOM 7354 C CA . TYR B 1 295 ? 29.15238 -15.51170 -108.01622 1.000 23.89654 282 TYR B CA 1
ATOM 7355 C C . TYR B 1 295 ? 27.95436 -16.40567 -108.25821 1.000 23.87883 282 TYR B C 1
ATOM 7356 O O . TYR B 1 295 ? 26.81137 -15.94365 -108.29721 1.000 28.44588 282 TYR B O 1
ATOM 7365 N N . PHE B 1 296 ? 28.22234 -17.69568 -108.41621 1.000 20.06496 283 PHE B N 1
ATOM 7366 C CA . PHE B 1 296 ? 27.18332 -18.63766 -108.80820 1.000 26.50432 283 PHE B CA 1
ATOM 7367 C C . PHE B 1 296 ? 26.94830 -19.63865 -107.68820 1.000 28.47307 283 PHE B C 1
ATOM 7368 O O . PHE B 1 296 ? 27.89130 -20.13667 -107.07220 1.000 27.36606 283 PHE B O 1
ATOM 7376 N N . SER B 1 297 ? 25.68230 -19.90763 -107.42519 1.000 29.20021 284 SER B N 1
ATOM 7377 C CA . SER B 1 297 ? 25.23529 -20.83662 -106.39818 1.000 29.65058 284 SER B CA 1
ATOM 7378 C C . SER B 1 297 ? 24.63226 -22.05061 -107.11317 1.000 24.00844 284 SER B C 1
ATOM 7379 O O . SER B 1 297 ? 23.58726 -21.93659 -107.75917 1.000 27.70060 284 SER B O 1
ATOM 7382 N N . HIS B 1 298 ? 25.29324 -23.20562 -107.00917 1.000 18.97803 285 HIS B N 1
ATOM 7383 C CA . HIS B 1 298 ? 24.87322 -24.40062 -107.73216 1.000 25.09853 285 HIS B CA 1
ATOM 7384 C C . HIS B 1 298 ? 23.94021 -25.25560 -106.87716 1.000 29.57516 285 HIS B C 1
ATOM 7385 O O . HIS B 1 298 ? 23.88621 -25.10059 -105.65216 1.000 24.37622 285 HIS B O 1
ATOM 7392 N N . PRO B 1 299 ? 23.17419 -26.15958 -107.49115 1.000 26.03819 286 PRO B N 1
ATOM 7393 C CA . PRO B 1 299 ? 22.36617 -27.09357 -106.68814 1.000 24.71918 286 PRO B CA 1
ATOM 7394 C C . PRO B 1 299 ? 23.21716 -27.87158 -105.68714 1.000 23.70568 286 PRO B C 1
ATOM 7395 O O . PRO B 1 299 ? 24.30915 -28.35460 -106.00314 1.000 25.71064 286 PRO B O 1
ATOM 7399 N N . PHE B 1 300 ? 22.66616 -28.03456 -104.48214 1.000 27.08137 287 PHE B N 1
ATOM 7400 C CA . PHE B 1 300 ? 23.36616 -28.68357 -103.37014 1.000 21.33497 287 PHE B CA 1
ATOM 7401 C C . PHE B 1 300 ? 23.85613 -30.08558 -103.73913 1.000 23.05747 287 PHE B C 1
ATOM 7402 O O . PHE B 1 300 ? 24.98012 -30.46760 -103.38713 1.000 24.37448 287 PHE B O 1
ATOM 7410 N N . HIS B 1 301 ? 23.02711 -30.87557 -104.43512 1.000 19.90565 288 HIS B N 1
ATOM 7411 C CA . HIS B 1 301 ? 23.42409 -32.24858 -104.74112 1.000 26.23562 288 HIS B CA 1
ATOM 7412 C C . HIS B 1 301 ? 24.66208 -32.28660 -105.62412 1.000 28.33363 288 HIS B C 1
ATOM 7413 O O . HIS B 1 301 ? 25.49907 -33.18662 -105.48012 1.000 24.33791 288 HIS B O 1
ATOM 7420 N N . LEU B 1 302 ? 24.78110 -31.33961 -106.56613 1.000 26.71209 289 LEU B N 1
ATOM 7421 C CA . LEU B 1 302 ? 25.96509 -31.28663 -107.42013 1.000 25.05126 289 LEU B CA 1
ATOM 7422 C C . LEU B 1 302 ? 27.19211 -30.84365 -106.63514 1.000 23.27107 289 LEU B C 1
ATOM 7423 O O . LEU B 1 302 ? 28.25809 -31.45767 -106.73714 1.000 24.49637 289 LEU B O 1
ATOM 7428 N N . SER B 1 303 ? 27.07413 -29.76665 -105.85114 1.000 22.88181 290 SER B N 1
ATOM 7429 C CA . SER B 1 303 ? 28.26214 -29.25966 -105.17315 1.000 29.21659 290 SER B CA 1
ATOM 7430 C C . SER B 1 303 ? 28.74412 -30.24467 -104.10215 1.000 25.29426 290 SER B C 1
ATOM 7431 O O . SER B 1 303 ? 29.95212 -30.45669 -103.94715 1.000 26.69290 290 SER B O 1
ATOM 7434 N N . ALA B 1 304 ? 27.81612 -30.89265 -103.39014 1.000 30.29638 291 ALA B N 1
ATOM 7435 C CA . ALA B 1 304 ? 28.22110 -31.88765 -102.39814 1.000 29.74451 291 ALA B CA 1
ATOM 7436 C C . ALA B 1 304 ? 28.92408 -33.06967 -103.05713 1.000 27.97540 291 ALA B C 1
ATOM 7437 O O . ALA B 1 304 ? 29.94807 -33.55868 -102.56414 1.000 28.49831 291 ALA B O 1
ATOM 7439 N N . LEU B 1 305 ? 28.39907 -33.53066 -104.18313 1.000 24.64537 292 LEU B N 1
ATOM 7440 C CA . LEU B 1 305 ? 28.99004 -34.68068 -104.84813 1.000 22.92646 292 LEU B CA 1
ATOM 7441 C C . LEU B 1 305 ? 30.40205 -34.36570 -105.33613 1.000 29.51360 292 LEU B C 1
ATOM 7442 O O . LEU B 1 305 ? 31.35303 -35.11572 -105.07313 1.000 27.17283 292 LEU B O 1
ATOM 7447 N N . VAL B 1 306 ? 30.56406 -33.23071 -106.01914 1.000 25.79353 293 VAL B N 1
ATOM 7448 C CA . VAL B 1 306 ? 31.87807 -32.84774 -106.50415 1.000 23.55890 293 VAL B CA 1
ATOM 7449 C C . VAL B 1 306 ? 32.81508 -32.54275 -105.33615 1.000 25.32114 293 VAL B C 1
ATOM 7450 O O . VAL B 1 306 ? 34.02407 -32.79777 -105.41315 1.000 26.21887 293 VAL B O 1
ATOM 7454 N N . SER B 1 307 ? 32.28309 -32.02673 -104.22915 1.000 21.76574 294 SER B N 1
ATOM 7455 C CA . SER B 1 307 ? 33.13610 -31.70574 -103.08816 1.000 21.98543 294 SER B CA 1
ATOM 7456 C C . SER B 1 307 ? 33.86908 -32.92275 -102.53815 1.000 22.76291 294 SER B C 1
ATOM 7457 O O . SER B 1 307 ? 34.90209 -32.76277 -101.87016 1.000 24.76858 294 SER B O 1
ATOM 7460 N N . VAL B 1 308 ? 33.36206 -34.13075 -102.77714 1.000 20.20441 295 VAL B N 1
ATOM 7461 C CA . VAL B 1 308 ? 34.09004 -35.31376 -102.33114 1.000 22.85449 295 VAL B CA 1
ATOM 7462 C C . VAL B 1 308 ? 35.49704 -35.29878 -102.90915 1.000 28.61083 295 VAL B C 1
ATOM 7463 O O . VAL B 1 308 ? 36.48304 -35.47780 -102.18815 1.000 29.67284 295 VAL B O 1
ATOM 7467 N N . LEU B 1 309 ? 35.60404 -35.05979 -104.22415 1.000 22.13177 296 LEU B N 1
ATOM 7468 C CA . LEU B 1 309 ? 36.90104 -34.98982 -104.90015 1.000 28.32220 296 LEU B CA 1
ATOM 7469 C C . LEU B 1 309 ? 37.67506 -33.74183 -104.49716 1.000 28.17585 296 LEU B C 1
ATOM 7470 O O . LEU B 1 309 ? 38.88006 -33.80085 -104.22817 1.000 26.64186 296 LEU B O 1
ATOM 7475 N N . SER B 1 310 ? 37.00308 -32.59182 -104.49417 1.000 26.09189 297 SER B N 1
ATOM 7476 C CA . SER B 1 310 ? 37.68710 -31.32383 -104.29017 1.000 26.28124 297 SER B CA 1
ATOM 7477 C C . SER B 1 310 ? 38.27611 -31.22883 -102.88418 1.000 27.52769 297 SER B C 1
ATOM 7478 O O . SER B 1 310 ? 39.45912 -30.90286 -102.71318 1.000 28.36777 297 SER B O 1
ATOM 7481 N N . GLN B 1 311 ? 37.47211 -31.53381 -101.85917 1.000 24.68073 298 GLN B N 1
ATOM 7482 C CA . GLN B 1 311 ? 37.96712 -31.42582 -100.49117 1.000 26.19577 298 GLN B CA 1
ATOM 7483 C C . GLN B 1 311 ? 38.98310 -32.51583 -100.17417 1.000 25.21810 298 GLN B C 1
ATOM 7484 O O . GLN B 1 311 ? 39.93010 -32.27285 -99.42118 1.000 25.59346 298 GLN B O 1
ATOM 7490 N N . SER B 1 312 ? 38.81407 -33.71483 -100.73717 1.000 23.59856 299 SER B N 1
ATOM 7491 C CA . SER B 1 312 ? 39.84706 -34.73585 -100.58416 1.000 23.98400 299 SER B CA 1
ATOM 7492 C C . SER B 1 312 ? 41.15706 -34.27588 -101.20517 1.000 28.53615 299 SER B C 1
ATOM 7493 O O . SER B 1 312 ? 42.22906 -34.41489 -100.59817 1.000 30.32088 299 SER B O 1
ATOM 7496 N N . PHE B 1 313 ? 41.09207 -33.69088 -102.40417 1.000 23.93171 300 PHE B N 1
ATOM 7497 C CA . PHE B 1 313 ? 42.32807 -33.31991 -103.08218 1.000 27.46034 300 PHE B CA 1
ATOM 7498 C C . PHE B 1 313 ? 43.06310 -32.20892 -102.33419 1.000 24.85451 300 PHE B C 1
ATOM 7499 O O . PHE B 1 313 ? 44.28609 -32.27494 -102.14119 1.000 25.30648 300 PHE B O 1
ATOM 7507 N N . SER B 1 314 ? 42.34612 -31.16390 -101.92719 1.000 24.91242 301 SER B N 1
ATOM 7508 C CA . SER B 1 314 ? 43.01614 -30.08991 -101.19820 1.000 31.91622 301 SER B CA 1
ATOM 7509 C C . SER B 1 314 ? 43.60313 -30.58892 -99.88220 1.000 31.49789 301 SER B C 1
ATOM 7510 O O . SER B 1 314 ? 44.61414 -30.05393 -99.41920 1.000 33.94895 301 SER B O 1
ATOM 7513 N N . GLY B 1 315 ? 42.98912 -31.59990 -99.25719 1.000 31.04261 302 GLY B N 1
ATOM 7514 C CA . GLY B 1 315 ? 43.59311 -32.19391 -98.07319 1.000 29.68405 302 GLY B CA 1
ATOM 7515 C C . GLY B 1 315 ? 44.91210 -32.89693 -98.36019 1.000 35.41347 302 GLY B C 1
ATOM 7516 O O . GLY B 1 315 ? 45.77810 -32.98394 -97.48219 1.000 34.14681 302 GLY B O 1
ATOM 7517 N N . ALA B 1 316 ? 45.10308 -33.37894 -99.59019 1.000 25.75752 303 ALA B N 1
ATOM 7518 C CA . ALA B 1 316 ? 46.30507 -34.12796 -99.92819 1.000 26.86467 303 ALA B CA 1
ATOM 7519 C C . ALA B 1 316 ? 47.40708 -33.25799 -100.52020 1.000 30.48657 303 ALA B C 1
ATOM 7520 O O . ALA B 1 316 ? 48.56908 -33.68301 -100.53420 1.000 33.02534 303 ALA B O 1
ATOM 7522 N N . LEU B 1 317 ? 47.07910 -32.05498 -100.99520 1.000 25.77573 304 LEU B N 1
ATOM 7523 C CA . LEU B 1 317 ? 48.06912 -31.19701 -101.63521 1.000 25.37249 304 LEU B CA 1
ATOM 7524 C C . LEU B 1 317 ? 49.21713 -30.86402 -100.69022 1.000 27.48951 304 LEU B C 1
ATOM 7525 O O . LEU B 1 317 ? 49.00613 -30.57301 -99.51022 1.000 27.77203 304 LEU B O 1
ATOM 7530 N N . LYS B 1 318 ? 50.43712 -30.89705 -101.22522 1.000 25.85820 305 LYS B N 1
ATOM 7531 C CA . LYS B 1 318 ? 51.58514 -30.26306 -100.59323 1.000 29.31804 305 LYS B CA 1
ATOM 7532 C C . LYS B 1 318 ? 51.50516 -28.74606 -100.77324 1.000 27.90312 305 LYS B C 1
ATOM 7533 O O . LYS B 1 318 ? 50.87917 -28.23606 -101.71124 1.000 28.56404 305 LYS B O 1
ATOM 7539 N N . ILE B 1 319 ? 52.16918 -28.01407 -99.88724 1.000 29.30505 306 ILE B N 1
ATOM 7540 C CA . ILE B 1 319 ? 52.33021 -26.58307 -100.08625 1.000 27.39884 306 ILE B CA 1
ATOM 7541 C C . ILE B 1 319 ? 53.81021 -26.26010 -100.27226 1.000 30.29087 306 ILE B C 1
ATOM 7542 O O . ILE B 1 319 ? 54.69520 -27.05412 -99.94625 1.000 31.80016 306 ILE B O 1
ATOM 7547 N N . MET B 1 320 ? 54.06423 -25.04211 -100.76126 1.000 27.14680 307 MET B N 1
ATOM 7548 C CA . MET B 1 320 ? 55.39323 -24.70314 -101.25827 1.000 28.69733 307 MET B CA 1
ATOM 7549 C C . MET B 1 320 ? 56.45324 -24.83315 -100.17827 1.000 31.07748 307 MET B C 1
ATOM 7550 O O . MET B 1 320 ? 57.60323 -25.16617 -100.48127 1.000 32.83432 307 MET B O 1
ATOM 7555 N N . THR B 1 321 ? 56.09725 -24.56914 -98.91927 1.000 22.53914 308 THR B N 1
ATOM 7556 C CA . THR B 1 321 ? 57.05825 -24.67915 -97.82127 1.000 33.91651 308 THR B CA 1
ATOM 7557 C C . THR B 1 321 ? 57.39922 -26.12215 -97.47227 1.000 35.97535 308 THR B C 1
ATOM 7558 O O . THR B 1 321 ? 58.31322 -26.34017 -96.66627 1.000 33.52101 308 THR B O 1
ATOM 7562 N N . GLU B 1 322 ? 56.65220 -27.09614 -98.00726 1.000 32.45024 309 GLU B N 1
ATOM 7563 C CA . GLU B 1 322 ? 56.91918 -28.51615 -97.79526 1.000 35.38799 309 GLU B CA 1
ATOM 7564 C C . GLU B 1 322 ? 57.61016 -29.18516 -98.97125 1.000 41.64393 309 GLU B C 1
ATOM 7565 O O . GLU B 1 322 ? 58.16714 -30.27217 -98.79625 1.000 42.83947 309 GLU B O 1
ATOM 7571 N N . ASP B 1 323 ? 57.55817 -28.58717 -100.16326 1.000 28.64164 310 ASP B N 1
ATOM 7572 C CA . ASP B 1 323 ? 58.12815 -29.20119 -101.35826 1.000 29.99869 310 ASP B CA 1
ATOM 7573 C C . ASP B 1 323 ? 58.51917 -28.06820 -102.29426 1.000 38.74518 310 ASP B C 1
ATOM 7574 O O . ASP B 1 323 ? 57.65218 -27.37318 -102.83826 1.000 34.03098 310 ASP B O 1
ATOM 7579 N N . SER B 1 324 ? 59.82117 -27.89922 -102.49827 1.000 40.46194 311 SER B N 1
ATOM 7580 C CA . SER B 1 324 ? 60.31719 -26.71423 -103.18028 1.000 42.96114 311 SER B CA 1
ATOM 7581 C C . SER B 1 324 ? 59.99719 -26.70424 -104.66728 1.000 37.61280 311 SER B C 1
ATOM 7582 O O . SER B 1 324 ? 60.23320 -25.68324 -105.32028 1.000 37.30920 311 SER B O 1
ATOM 7585 N N . THR B 1 325 ? 59.47317 -27.79123 -105.22727 1.000 33.27262 312 THR B N 1
ATOM 7586 C CA . THR B 1 325 ? 59.03216 -27.71523 -106.61227 1.000 38.93857 312 THR B CA 1
ATOM 7587 C C . THR B 1 325 ? 57.63217 -27.13620 -106.72826 1.000 34.66923 312 THR B C 1
ATOM 7588 O O . THR B 1 325 ? 57.25818 -26.66420 -107.80627 1.000 31.19033 312 THR B O 1
ATOM 7592 N N . SER B 1 326 ? 56.87218 -27.12518 -105.63626 1.000 30.07588 313 SER B N 1
ATOM 7593 C CA . SER B 1 326 ? 55.46218 -26.75216 -105.67326 1.000 29.01363 313 SER B CA 1
ATOM 7594 C C . SER B 1 326 ? 55.26521 -25.24316 -105.79327 1.000 28.76296 313 SER B C 1
ATOM 7595 O O . SER B 1 326 ? 55.90523 -24.45116 -105.09727 1.000 29.35699 313 SER B O 1
ATOM 7598 N N . PHE B 1 327 ? 54.34521 -24.84914 -106.66226 1.000 31.12101 314 PHE B N 1
ATOM 7599 C CA . PHE B 1 327 ? 53.86924 -23.47714 -106.70627 1.000 30.14453 314 PHE B CA 1
ATOM 7600 C C . PHE B 1 327 ? 52.66225 -23.26011 -105.80427 1.000 30.16499 314 PHE B C 1
ATOM 7601 O O . PHE B 1 327 ? 52.09527 -22.16110 -105.81227 1.000 31.13256 314 PHE B O 1
ATOM 7609 N N . ASN B 1 328 ? 52.23023 -24.28510 -105.06526 1.000 25.62218 315 ASN B N 1
ATOM 7610 C CA . ASN B 1 328 ? 50.94623 -24.24607 -104.37526 1.000 28.20129 315 ASN B CA 1
ATOM 7611 C C . ASN B 1 328 ? 51.08525 -23.67207 -102.96826 1.000 27.27806 315 ASN B C 1
ATOM 7612 O O . ASN B 1 328 ? 51.79324 -24.23108 -102.12726 1.000 30.61085 315 ASN B O 1
ATOM 7617 N N . ALA B 1 329 ? 50.37227 -22.58205 -102.70326 1.000 29.97980 316 ALA B N 1
ATOM 7618 C CA . ALA B 1 329 ? 50.19028 -22.08004 -101.35026 1.000 30.66109 316 ALA B CA 1
ATOM 7619 C C . ALA B 1 329 ? 48.75928 -22.27401 -100.85126 1.000 29.27329 316 ALA B C 1
ATOM 7620 O O . ALA B 1 329 ? 48.44929 -21.91600 -99.71126 1.000 35.45802 316 ALA B O 1
ATOM 7622 N N . TYR B 1 330 ? 47.89027 -22.84900 -101.67125 1.000 31.25769 317 TYR B N 1
ATOM 7623 C CA . TYR B 1 330 ? 46.52126 -23.17198 -101.28825 1.000 31.41805 317 TYR B CA 1
ATOM 7624 C C . TYR B 1 330 ? 46.58825 -24.23697 -100.19824 1.000 35.01156 317 TYR B C 1
ATOM 7625 O O . TYR B 1 330 ? 46.88523 -25.40598 -100.46324 1.000 31.74479 317 TYR B O 1
ATOM 7634 N N . GLY B 1 331 ? 46.37526 -23.82696 -98.95224 1.000 31.38706 318 GLY B N 1
ATOM 7635 C CA . GLY B 1 331 ? 46.67525 -24.65396 -97.80024 1.000 26.37542 318 GLY B CA 1
ATOM 7636 C C . GLY B 1 331 ? 47.68926 -24.04397 -96.85025 1.000 36.29484 318 GLY B C 1
ATOM 7637 O O . GLY B 1 331 ? 47.83626 -24.53497 -95.71824 1.000 33.31594 318 GLY B O 1
ATOM 7638 N N . PHE B 1 332 ? 48.40228 -22.99599 -97.26325 1.000 27.92573 319 PHE B N 1
ATOM 7639 C CA . PHE B 1 332 ? 49.34529 -22.34300 -96.37226 1.000 28.25575 319 PHE B CA 1
ATOM 7640 C C . PHE B 1 332 ? 48.61731 -21.71298 -95.19026 1.000 29.73204 319 PHE B C 1
ATOM 7641 O O . PHE B 1 332 ? 47.50232 -21.20396 -95.31826 1.000 33.25690 319 PHE B O 1
ATOM 7649 N N . SER B 1 333 ? 49.26631 -21.72799 -94.02926 1.000 30.79174 320 SER B N 1
ATOM 7650 C CA . SER B 1 333 ? 48.68833 -21.07197 -92.86626 1.000 30.28308 320 SER B CA 1
ATOM 7651 C C . SER B 1 333 ? 49.80434 -20.47399 -92.01627 1.000 29.77173 320 SER B C 1
ATOM 7652 O O . SER B 1 333 ? 50.93533 -20.96701 -92.00627 1.000 31.94883 320 SER B O 1
ATOM 7655 N N . TRP B 1 334 ? 49.46337 -19.39898 -91.30127 1.000 26.13777 321 TRP B N 1
ATOM 7656 C CA . TRP B 1 334 ? 50.46938 -18.56499 -90.65028 1.000 29.00562 321 TRP B CA 1
ATOM 7657 C C . TRP B 1 334 ? 50.89838 -19.06099 -89.27628 1.000 24.44191 321 TRP B C 1
ATOM 7658 O O . TRP B 1 334 ? 52.05438 -18.82501 -88.88929 1.000 26.82916 321 TRP B O 1
ATOM 7669 N N . THR B 1 335 ? 50.00637 -19.68197 -88.50028 1.000 27.78140 322 THR B N 1
ATOM 7670 C CA . THR B 1 335 ? 50.37037 -19.99397 -87.11928 1.000 28.32654 322 THR B CA 1
ATOM 7671 C C . THR B 1 335 ? 51.41535 -21.11099 -87.07527 1.000 31.18436 322 THR B C 1
ATOM 7672 O O . THR B 1 335 ? 51.77634 -21.71600 -88.08927 1.000 33.96246 322 THR B O 1
ATOM 7676 N N . ASN B 1 336 ? 51.94335 -21.35100 -85.87827 1.000 30.60372 323 ASN B N 1
ATOM 7677 C CA . ASN B 1 336 ? 52.79933 -22.50201 -85.61127 1.000 28.85111 323 ASN B CA 1
ATOM 7678 C C . ASN B 1 336 ? 53.98932 -22.58604 -86.57027 1.000 35.79374 323 ASN B C 1
ATOM 7679 O O . ASN B 1 336 ? 54.33030 -23.65605 -87.07427 1.000 33.22742 323 ASN B O 1
ATOM 7684 N N . GLY B 1 337 ? 54.64934 -21.45105 -86.80028 1.000 37.36005 324 GLY B N 1
ATOM 7685 C CA . GLY B 1 337 ? 55.82734 -21.40208 -87.64829 1.000 32.31255 324 GLY B CA 1
ATOM 7686 C C . GLY B 1 337 ? 55.57134 -21.15208 -89.12829 1.000 29.16279 324 GLY B C 1
ATOM 7687 O O . GLY B 1 337 ? 56.53134 -20.93510 -89.87529 1.000 31.83648 324 GLY B O 1
ATOM 7688 N N . GLY B 1 338 ? 54.31034 -21.16606 -89.57428 1.000 30.45450 325 GLY B N 1
ATOM 7689 C CA . GLY B 1 338 ? 54.03034 -20.94006 -90.98728 1.000 28.91887 325 GLY B CA 1
ATOM 7690 C C . GLY B 1 338 ? 54.59236 -19.62107 -91.48929 1.000 29.60377 325 GLY B C 1
ATOM 7691 O O . GLY B 1 338 ? 55.24736 -19.56309 -92.53129 1.000 31.39706 325 GLY B O 1
ATOM 7692 N N . ALA B 1 339 ? 54.33738 -18.53906 -90.75230 1.000 26.61505 326 ALA B N 1
ATOM 7693 C CA . ALA B 1 339 ? 54.86341 -17.23708 -91.14630 1.000 26.83696 326 ALA B CA 1
ATOM 7694 C C . ALA B 1 339 ? 56.36640 -17.29910 -91.38731 1.000 33.69048 326 ALA B C 1
ATOM 7695 O O . ALA B 1 339 ? 56.86741 -16.76212 -92.38231 1.000 34.43150 326 ALA B O 1
ATOM 7697 N N . GLU B 1 340 ? 57.10639 -17.95411 -90.48931 1.000 23.90385 327 GLU B N 1
ATOM 7698 C CA . GLU B 1 340 ? 58.54439 -18.07314 -90.70531 1.000 28.99171 327 GLU B CA 1
ATOM 7699 C C . GLU B 1 340 ? 58.87037 -19.04515 -91.84331 1.000 31.88657 327 GLU B C 1
ATOM 7700 O O . GLU B 1 340 ? 59.83937 -18.83717 -92.57731 1.000 28.58392 327 GLU B O 1
ATOM 7706 N N . ASP B 1 341 ? 58.08635 -20.11514 -91.99730 1.000 26.95876 328 ASP B N 1
ATOM 7707 C CA . ASP B 1 341 ? 58.28833 -21.03115 -93.12030 1.000 29.33200 328 ASP B CA 1
ATOM 7708 C C . ASP B 1 341 ? 58.29834 -20.28815 -94.44630 1.000 34.27244 328 ASP B C 1
ATOM 7709 O O . ASP B 1 341 ? 59.12333 -20.57317 -95.31930 1.000 37.45852 328 ASP B O 1
ATOM 7714 N N . LEU B 1 342 ? 57.35935 -19.35714 -94.62330 1.000 31.20512 329 LEU B N 1
ATOM 7715 C CA . LEU B 1 342 ? 57.30037 -18.53814 -95.83131 1.000 31.20589 329 LEU B CA 1
ATOM 7716 C C . LEU B 1 342 ? 58.62938 -17.83917 -96.09231 1.000 31.99400 329 LEU B C 1
ATOM 7717 O O . LEU B 1 342 ? 59.12037 -17.81018 -97.22932 1.000 26.93421 329 LEU B O 1
ATOM 7722 N N . ALA B 1 343 ? 59.21439 -17.24717 -95.04732 1.000 25.21314 330 ALA B N 1
ATOM 7723 C CA . ALA B 1 343 ? 60.45540 -16.49720 -95.22433 1.000 28.12998 330 ALA B CA 1
ATOM 7724 C C . ALA B 1 343 ? 61.60839 -17.42722 -95.56433 1.000 28.48727 330 ALA B C 1
ATOM 7725 O O . ALA B 1 343 ? 62.44439 -17.11224 -96.42233 1.000 29.34513 330 ALA B O 1
ATOM 7727 N N . ILE B 1 344 ? 61.67837 -18.56822 -94.87732 1.000 30.43950 331 ILE B N 1
ATOM 7728 C CA . ILE B 1 344 ? 62.72735 -19.54524 -95.14632 1.000 30.35137 331 ILE B CA 1
ATOM 7729 C C . ILE B 1 344 ? 62.63434 -20.02824 -96.58732 1.000 25.66889 331 ILE B C 1
ATOM 7730 O O . ILE B 1 344 ? 63.63633 -20.10827 -97.30632 1.000 33.37893 331 ILE B O 1
ATOM 7735 N N . TRP B 1 345 ? 61.42533 -20.38522 -97.01731 1.000 26.08323 332 TRP B N 1
ATOM 7736 C CA . TRP B 1 345 ? 61.20332 -20.81523 -98.39531 1.000 25.84192 332 TRP B CA 1
ATOM 7737 C C . TRP B 1 345 ? 61.57533 -19.71124 -99.37732 1.000 27.05175 332 TRP B C 1
ATOM 7738 O O . TRP B 1 345 ? 62.20332 -19.97426 -100.41032 1.000 29.13384 332 TRP B O 1
ATOM 7749 N N . ALA B 1 346 ? 61.20036 -18.46423 -99.06832 1.000 27.42548 333 ALA B N 1
ATOM 7750 C CA . ALA B 1 346 ? 61.44137 -17.35924 -99.99533 1.000 25.16454 333 ALA B CA 1
ATOM 7751 C C . ALA B 1 346 ? 62.93138 -17.10827 -100.18133 1.000 31.22486 333 ALA B C 1
ATOM 7752 O O . ALA B 1 346 ? 63.38138 -16.76128 -101.28134 1.000 32.50502 333 ALA B O 1
ATOM 7754 N N . ARG B 1 347 ? 63.71538 -17.25528 -99.11034 1.000 27.69958 334 ARG B N 1
ATOM 7755 C CA . ARG B 1 347 ? 65.14538 -16.96830 -99.20034 1.000 22.33947 334 ARG B CA 1
ATOM 7756 C C . ARG B 1 347 ? 65.87836 -17.90132 -100.15334 1.000 27.54743 334 ARG B C 1
ATOM 7757 O O . ARG B 1 347 ? 66.96637 -17.55434 -100.62335 1.000 34.83424 334 ARG B O 1
ATOM 7765 N N . GLN B 1 348 ? 65.32834 -19.07731 -100.44133 1.000 25.14803 335 GLN B N 1
ATOM 7766 C CA . GLN B 1 348 ? 65.96832 -19.97533 -101.40133 1.000 32.85267 335 GLN B CA 1
ATOM 7767 C C . GLN B 1 348 ? 65.92832 -19.45433 -102.83433 1.000 34.90850 335 GLN B C 1
ATOM 7768 O O . GLN B 1 348 ? 66.55731 -20.06535 -103.71233 1.000 31.96085 335 GLN B O 1
ATOM 7774 N N . ALA B 1 349 ? 65.19934 -18.37032 -103.10234 1.000 32.23843 336 ALA B N 1
ATOM 7775 C CA . ALA B 1 349 ? 65.10635 -17.86433 -104.47034 1.000 30.42784 336 ALA B CA 1
ATOM 7776 C C . ALA B 1 349 ? 66.49735 -17.56736 -105.01434 1.000 33.58335 336 ALA B C 1
ATOM 7777 O O . ALA B 1 349 ? 67.37936 -17.10937 -104.28935 1.000 35.98205 336 ALA B O 1
ATOM 7779 N N . GLY B 1 350 ? 66.68534 -17.82037 -106.31134 1.000 32.24406 337 GLY B N 1
ATOM 7780 C CA . GLY B 1 350 ? 67.96934 -17.67639 -106.95035 1.000 30.80466 337 GLY B CA 1
ATOM 7781 C C . GLY B 1 350 ? 68.06936 -16.45440 -107.85135 1.000 29.64163 337 GLY B C 1
ATOM 7782 O O . GLY B 1 350 ? 67.10937 -15.72138 -108.09536 1.000 32.17688 337 GLY B O 1
ATOM 7783 N N . GLU B 1 351 ? 69.28236 -16.26642 -108.36336 1.000 32.23589 338 GLU B N 1
ATOM 7784 C CA . GLU B 1 351 ? 69.54538 -15.20043 -109.31737 1.000 30.35534 338 GLU B CA 1
ATOM 7785 C C . GLU B 1 351 ? 68.68637 -15.36642 -110.57036 1.000 37.08711 338 GLU B C 1
ATOM 7786 O O . GLU B 1 351 ? 68.68235 -16.42343 -111.21436 1.000 39.15066 338 GLU B O 1
ATOM 7792 N N . ALA B 1 352 ? 67.94339 -14.31741 -110.90637 1.000 34.72787 339 ALA B N 1
ATOM 7793 C CA . ALA B 1 352 ? 67.06538 -14.36040 -112.06636 1.000 34.14222 339 ALA B CA 1
ATOM 7794 C C . ALA B 1 352 ? 67.85537 -14.69342 -113.32936 1.000 36.58581 339 ALA B C 1
ATOM 7795 O O . ALA B 1 352 ? 68.90938 -14.10844 -113.58837 1.000 39.03972 339 ALA B O 1
ATOM 7797 N N . GLY B 1 353 ? 67.34535 -15.64042 -114.11536 1.000 32.59636 340 GLY B N 1
ATOM 7798 C CA . GLY B 1 353 ? 68.01734 -16.07044 -115.32136 1.000 33.75007 340 GLY B CA 1
ATOM 7799 C C . GLY B 1 353 ? 69.08232 -17.12745 -115.12835 1.000 36.51133 340 GLY B C 1
ATOM 7800 O O . GLY B 1 353 ? 69.68431 -17.56047 -116.11835 1.000 40.21430 340 GLY B O 1
ATOM 7801 N N . LYS B 1 354 ? 69.33332 -17.55345 -113.89335 1.000 29.30987 341 LYS B N 1
ATOM 7802 C CA . LYS B 1 354 ? 70.33130 -18.55847 -113.52335 1.000 37.21754 341 LYS B CA 1
ATOM 7803 C C . LYS B 1 354 ? 69.77129 -19.65345 -112.62434 1.000 39.50868 341 LYS B C 1
ATOM 7804 O O . LYS B 1 354 ? 70.00726 -20.83746 -112.88634 1.000 36.21457 341 LYS B O 1
ATOM 7810 N N . LYS B 1 355 ? 68.99830 -19.30143 -111.60434 1.000 40.46945 342 LYS B N 1
ATOM 7811 C CA . LYS B 1 355 ? 68.44328 -20.29642 -110.70234 1.000 31.54205 342 LYS B CA 1
ATOM 7812 C C . LYS B 1 355 ? 66.97929 -19.97139 -110.44133 1.000 32.47788 342 LYS B C 1
ATOM 7813 O O . LYS B 1 355 ? 66.54431 -18.83238 -110.63034 1.000 34.87002 342 LYS B O 1
ATOM 7819 N N . PRO B 1 356 ? 66.20227 -20.95738 -110.01033 1.000 29.42510 343 PRO B N 1
ATOM 7820 C CA . PRO B 1 356 ? 64.73528 -20.80035 -109.97932 1.000 36.26333 343 PRO B CA 1
ATOM 7821 C C . PRO B 1 356 ? 64.30530 -19.73834 -108.98633 1.000 32.99091 343 PRO B C 1
ATOM 7822 O O . PRO B 1 356 ? 64.89230 -19.60634 -107.89833 1.000 30.19055 343 PRO B O 1
ATOM 7826 N N . PRO B 1 357 ? 63.28031 -18.95632 -109.32433 1.000 32.22689 344 PRO B N 1
ATOM 7827 C CA . PRO B 1 357 ? 62.68233 -18.06130 -108.32833 1.000 30.29781 344 PRO B CA 1
ATOM 7828 C C . PRO B 1 357 ? 61.86732 -18.85528 -107.32532 1.000 35.11913 344 PRO B C 1
ATOM 7829 O O . PRO B 1 357 ? 61.80730 -20.08828 -107.39631 1.000 33.58801 344 PRO B O 1
ATOM 7833 N N . ARG B 1 358 ? 61.23134 -18.16027 -106.38932 1.000 27.11833 345 ARG B N 1
ATOM 7834 C CA . ARG B 1 358 ? 60.27533 -18.77225 -105.47832 1.000 26.59137 345 ARG B CA 1
ATOM 7835 C C . ARG B 1 358 ? 58.91834 -18.13022 -105.74231 1.000 26.14221 345 ARG B C 1
ATOM 7836 O O . ARG B 1 358 ? 58.75036 -16.92122 -105.55732 1.000 29.82953 345 ARG B O 1
ATOM 7844 N N . ILE B 1 359 ? 57.96732 -18.93721 -106.20231 1.000 25.99455 346 ILE B N 1
ATOM 7845 C CA . ILE B 1 359 ? 56.65733 -18.46919 -106.64130 1.000 25.74050 346 ILE B CA 1
ATOM 7846 C C . ILE B 1 359 ? 55.59732 -19.25316 -105.88330 1.000 26.35089 346 ILE B C 1
ATOM 7847 O O . ILE B 1 359 ? 55.62330 -20.49216 -105.87229 1.000 26.99570 346 ILE B O 1
ATOM 7852 N N . ALA B 1 360 ? 54.68433 -18.53814 -105.22630 1.000 27.81118 347 ALA B N 1
ATOM 7853 C CA . ALA B 1 360 ? 53.60332 -19.15312 -104.46729 1.000 28.95496 347 ALA B CA 1
ATOM 7854 C C . ALA B 1 360 ? 52.27333 -18.60310 -104.94429 1.000 26.79025 347 ALA B C 1
ATOM 7855 O O . ALA B 1 360 ? 52.09435 -17.38210 -104.99929 1.000 24.40146 347 ALA B O 1
ATOM 7857 N N . CYS B 1 361 ? 51.32932 -19.49808 -105.23328 1.000 23.33670 348 CYS B N 1
ATOM 7858 C CA . CYS B 1 361 ? 50.01832 -19.13106 -105.75428 1.000 23.16308 348 CYS B CA 1
ATOM 7859 C C . CYS B 1 361 ? 48.92431 -19.60204 -104.80127 1.000 20.90728 348 CYS B C 1
ATOM 7860 O O . CYS B 1 361 ? 48.94730 -20.74803 -104.34327 1.000 28.73427 348 CYS B O 1
ATOM 7863 N N . TYR B 1 362 ? 47.98333 -18.71302 -104.48427 1.000 23.85617 349 TYR B N 1
ATOM 7864 C CA . TYR B 1 362 ? 46.81133 -19.05699 -103.66727 1.000 26.09986 349 TYR B CA 1
ATOM 7865 C C . TYR B 1 362 ? 45.61334 -18.36297 -104.30327 1.000 22.91997 349 TYR B C 1
ATOM 7866 O O . TYR B 1 362 ? 45.46236 -17.14197 -104.17527 1.000 22.29859 349 TYR B O 1
ATOM 7875 N N . GLY B 1 363 ? 44.77632 -19.12096 -104.99826 1.000 28.44144 350 GLY B N 1
ATOM 7876 C CA . GLY B 1 363 ? 43.68033 -18.46395 -105.69026 1.000 24.07808 350 GLY B CA 1
ATOM 7877 C C . GLY B 1 363 ? 44.26135 -17.45996 -106.66527 1.000 30.54617 350 GLY B C 1
ATOM 7878 O O . GLY B 1 363 ? 45.11734 -17.80098 -107.48527 1.000 29.32833 350 GLY B O 1
ATOM 7879 N N . ASP B 1 364 ? 43.83137 -16.19795 -106.57527 1.000 27.00309 351 ASP B N 1
ATOM 7880 C CA . ASP B 1 364 ? 44.34639 -15.16797 -107.47128 1.000 28.51416 351 ASP B CA 1
ATOM 7881 C C . ASP B 1 364 ? 45.45740 -14.33598 -106.83729 1.000 27.71794 351 ASP B C 1
ATOM 7882 O O . ASP B 1 364 ? 45.81942 -13.29099 -107.38329 1.000 30.36205 351 ASP B O 1
ATOM 7887 N N . ASP B 1 365 ? 45.98140 -14.76499 -105.68929 1.000 27.74570 352 ASP B N 1
ATOM 7888 C CA . ASP B 1 365 ? 47.05941 -14.08800 -104.97829 1.000 21.44741 352 ASP B CA 1
ATOM 7889 C C . ASP B 1 365 ? 48.38640 -14.79103 -105.23729 1.000 23.31943 352 ASP B C 1
ATOM 7890 O O . ASP B 1 365 ? 48.44438 -16.02003 -105.30129 1.000 28.58687 352 ASP B O 1
ATOM 7895 N N . THR B 1 366 ? 49.46141 -14.01505 -105.32630 1.000 25.21174 353 THR B N 1
ATOM 7896 C CA . THR B 1 366 ? 50.77140 -14.57107 -105.62630 1.000 31.81393 353 THR B CA 1
ATOM 7897 C C . THR B 1 366 ? 51.81342 -13.86409 -104.78031 1.000 36.53239 353 THR B C 1
ATOM 7898 O O . THR B 1 366 ? 51.63744 -12.70708 -104.38832 1.000 34.24275 353 THR B O 1
ATOM 7902 N N . ASP B 1 367 ? 52.89841 -14.58411 -104.49731 1.000 28.81739 354 ASP B N 1
ATOM 7903 C CA . ASP B 1 367 ? 54.07942 -14.04113 -103.83332 1.000 27.52467 354 ASP B CA 1
ATOM 7904 C C . ASP B 1 367 ? 55.28241 -14.52015 -104.62432 1.000 28.65311 354 ASP B C 1
ATOM 7905 O O . ASP B 1 367 ? 55.50239 -15.73216 -104.73431 1.000 26.40778 354 ASP B O 1
ATOM 7910 N N . ILE B 1 368 ? 56.05342 -13.58617 -105.17533 1.000 25.19455 355 ILE B N 1
ATOM 7911 C CA . ILE B 1 368 ? 57.12441 -13.90019 -106.11633 1.000 30.60825 355 ILE B CA 1
ATOM 7912 C C . ILE B 1 368 ? 58.44542 -13.39521 -105.55434 1.000 30.57723 355 ILE B C 1
ATOM 7913 O O . ILE B 1 368 ? 58.54645 -12.23621 -105.14234 1.000 33.16431 355 ILE B O 1
ATOM 7918 N N . TYR B 1 369 ? 59.45641 -14.26123 -105.55434 1.000 23.87524 356 TYR B N 1
ATOM 7919 C CA . TYR B 1 369 ? 60.78742 -13.89825 -105.09134 1.000 29.56615 356 TYR B CA 1
ATOM 7920 C C . TYR B 1 369 ? 61.82841 -14.29028 -106.12834 1.000 29.83660 356 TYR B C 1
ATOM 7921 O O . TYR B 1 369 ? 61.78638 -15.39328 -106.68834 1.000 25.05677 356 TYR B O 1
ATOM 7930 N N . TYR B 1 370 ? 62.77542 -13.38030 -106.35535 1.000 26.36113 357 TYR B N 1
ATOM 7931 C CA . TYR B 1 370 ? 63.93741 -13.64132 -107.18335 1.000 27.27900 357 TYR B CA 1
ATOM 7932 C C . TYR B 1 370 ? 65.09043 -12.81134 -106.64036 1.000 30.26205 357 TYR B C 1
ATOM 7933 O O . TYR B 1 370 ? 64.89145 -11.88033 -105.85437 1.000 32.03580 357 TYR B O 1
ATOM 7942 N N . ARG B 1 371 ? 66.30542 -13.15536 -107.05437 1.000 27.36069 358 ARG B N 1
ATOM 7943 C CA . ARG B 1 371 ? 67.47944 -12.36838 -106.70437 1.000 26.70674 358 ARG B CA 1
ATOM 7944 C C . ARG B 1 371 ? 68.02145 -11.67740 -107.94638 1.000 34.38802 358 ARG B C 1
ATOM 7945 O O . ARG B 1 371 ? 67.97543 -12.22640 -109.05738 1.000 31.80534 358 ARG B O 1
ATOM 7953 N N . LYS B 1 372 ? 68.50047 -10.45541 -107.75139 1.000 32.98653 359 LYS B N 1
ATOM 7954 C CA . LYS B 1 372 ? 69.18848 -9.69542 -108.77939 1.000 36.36457 359 LYS B CA 1
ATOM 7955 C C . LYS B 1 372 ? 70.44349 -9.14244 -108.13240 1.000 41.24952 359 LYS B C 1
ATOM 7956 O O . LYS B 1 372 ? 70.36451 -8.45444 -107.10740 1.000 38.84819 359 LYS B O 1
ATOM 7962 N N . ASP B 1 373 ? 71.60848 -9.50747 -108.65840 1.000 34.75663 360 ASP B N 1
ATOM 7963 C CA . ASP B 1 373 ? 72.90449 -9.10749 -108.04241 1.000 36.87710 360 ASP B CA 1
ATOM 7964 C C . ASP B 1 373 ? 72.97849 -9.66348 -106.61141 1.000 35.84563 360 ASP B C 1
ATOM 7965 O O . ASP B 1 373 ? 73.60050 -9.01249 -105.77041 1.000 35.29593 360 ASP B O 1
ATOM 7970 N N . GLY B 1 374 ? 72.36047 -10.82247 -106.36240 1.000 32.79914 361 GLY B N 1
ATOM 7971 C CA . GLY B 1 374 ? 72.37746 -11.47046 -105.03639 1.000 29.99599 361 GLY B CA 1
ATOM 7972 C C . GLY B 1 374 ? 71.32247 -10.94044 -104.08139 1.000 33.68965 361 GLY B C 1
ATOM 7973 O O . GLY B 1 374 ? 71.07847 -11.60043 -103.08139 1.000 30.60519 361 GLY B O 1
ATOM 7974 N N . LYS B 1 375 ? 70.71049 -9.80743 -104.39940 1.000 46.80751 362 LYS B N 1
ATOM 7975 C CA . LYS B 1 375 ? 69.72251 -9.16141 -103.50540 1.000 48.06094 362 LYS B CA 1
ATOM 7976 C C . LYS B 1 375 ? 68.32150 -9.73438 -103.73939 1.000 47.94787 362 LYS B C 1
ATOM 7977 O O . LYS B 1 375 ? 67.91949 -9.83338 -104.89439 1.000 51.85572 362 LYS B O 1
ATOM 7983 N N . LEU B 1 376 ? 67.62149 -10.07636 -102.66339 1.000 33.22059 363 LEU B N 1
ATOM 7984 C CA . LEU B 1 376 ? 66.26248 -10.65934 -102.75438 1.000 31.84559 363 LEU B CA 1
ATOM 7985 C C . LEU B 1 376 ? 65.21050 -9.58832 -103.03138 1.000 34.22643 363 LEU B C 1
ATOM 7986 O O . LEU B 1 376 ? 65.19652 -8.56832 -102.33838 1.000 31.39192 363 LEU B O 1
ATOM 7991 N N . TYR B 1 377 ? 64.37549 -9.83231 -104.02838 1.000 35.53531 364 TYR B N 1
ATOM 7992 C CA . TYR B 1 377 ? 63.26351 -8.94229 -104.34138 1.000 32.33067 364 TYR B CA 1
ATOM 7993 C C . TYR B 1 377 ? 61.94150 -9.69627 -104.26437 1.000 30.19434 364 TYR B C 1
ATOM 7994 O O . TYR B 1 377 ? 61.87547 -10.89927 -104.53436 1.000 34.26544 364 TYR B O 1
ATOM 8003 N N . ARG B 1 378 ? 60.87451 -8.96225 -103.92837 1.000 29.04999 365 ARG B N 1
ATOM 8004 C CA . ARG B 1 378 ? 59.54150 -9.52622 -103.76936 1.000 29.16105 365 ARG B CA 1
ATOM 8005 C C . ARG B 1 378 ? 58.55651 -8.77621 -104.65136 1.000 30.44553 365 ARG B C 1
ATOM 8006 O O . ARG B 1 378 ? 58.50153 -7.54421 -104.60737 1.000 29.78446 365 ARG B O 1
ATOM 8014 N N . ILE B 1 379 ? 57.77350 -9.51220 -105.44335 1.000 28.61670 366 ILE B N 1
ATOM 8015 C CA . ILE B 1 379 ? 56.70850 -8.93519 -106.25835 1.000 29.01939 366 ILE B CA 1
ATOM 8016 C C . ILE B 1 379 ? 55.37649 -9.49216 -105.77735 1.000 26.85192 366 ILE B C 1
ATOM 8017 O O . ILE B 1 379 ? 55.26647 -10.67915 -105.45534 1.000 25.69000 366 ILE B O 1
ATOM 8022 N N . CYS B 1 380 ? 54.35651 -8.64014 -105.75035 1.000 29.49562 367 CYS B N 1
ATOM 8023 C CA . CYS B 1 380 ? 53.01850 -9.03111 -105.30334 1.000 30.68673 367 CYS B CA 1
ATOM 8024 C C . CYS B 1 380 ? 51.99151 -8.39010 -106.22434 1.000 30.73255 367 CYS B C 1
ATOM 8025 O O . CYS B 1 380 ? 51.23053 -7.50108 -105.81734 1.000 34.59461 367 CYS B O 1
ATOM 8028 N N . PRO B 1 381 ? 51.93950 -8.82310 -107.48234 1.000 28.74895 368 PRO B N 1
ATOM 8029 C CA . PRO B 1 381 ? 51.02251 -8.20709 -108.44034 1.000 25.80602 368 PRO B CA 1
ATOM 8030 C C . PRO B 1 381 ? 49.59250 -8.68507 -108.22333 1.000 24.15642 368 PRO B C 1
ATOM 8031 O O . PRO B 1 381 ? 49.32848 -9.69606 -107.56332 1.000 24.43010 368 PRO B O 1
ATOM 8035 N N . ASP B 1 382 ? 48.66351 -7.93105 -108.80233 1.000 27.06261 369 ASP B N 1
ATOM 8036 C CA . ASP B 1 382 ? 47.24351 -8.23903 -108.75832 1.000 29.93127 369 ASP B CA 1
ATOM 8037 C C . ASP B 1 382 ? 46.73350 -8.53502 -110.16232 1.000 27.50555 369 ASP B C 1
ATOM 8038 O O . ASP B 1 382 ? 47.07951 -7.83204 -111.12232 1.000 30.92646 369 ASP B O 1
ATOM 8043 N N . PHE B 1 383 ? 45.90248 -9.56801 -110.27131 1.000 26.87772 370 PHE B N 1
ATOM 8044 C CA . PHE B 1 383 ? 45.11947 -9.82400 -111.47131 1.000 27.71683 370 PHE B CA 1
ATOM 8045 C C . PHE B 1 383 ? 43.80648 -9.05998 -111.39831 1.000 33.28195 370 PHE B C 1
ATOM 8046 O O . PHE B 1 383 ? 43.17049 -8.99596 -110.34031 1.000 33.76491 370 PHE B O 1
ATOM 8054 N N . LYS B 1 384 ? 43.37049 -8.54098 -112.53831 1.000 31.69714 371 LYS 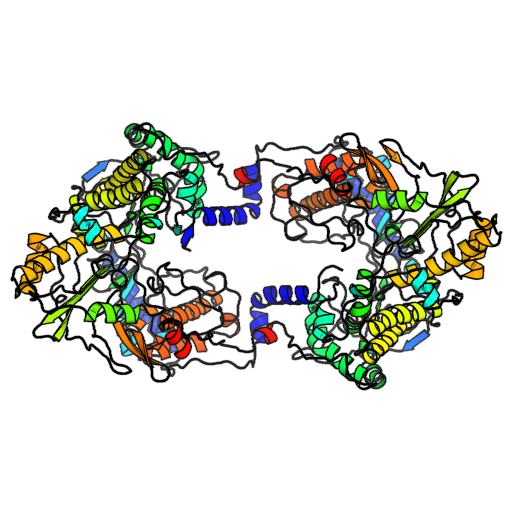B N 1
ATOM 8055 C CA . LYS B 1 384 ? 42.05550 -7.93195 -112.65631 1.000 33.17141 371 LYS B CA 1
ATOM 8056 C C . LYS B 1 384 ? 41.03548 -9.01894 -113.00130 1.000 34.19821 371 LYS B C 1
ATOM 8057 O O . LYS B 1 384 ? 41.11746 -9.63594 -114.07029 1.000 28.71780 371 LYS B O 1
ATOM 8063 N N . GLN B 1 385 ? 40.06948 -9.23791 -112.10629 1.000 30.51362 372 GLN B N 1
ATOM 8064 C CA . GLN B 1 385 ? 38.99946 -10.22089 -112.28128 1.000 27.42458 372 GLN B CA 1
ATOM 8065 C C . GLN B 1 385 ? 39.50143 -11.49291 -112.95228 1.000 31.97611 372 GLN B C 1
ATOM 8066 O O . GLN B 1 385 ? 39.09442 -11.82491 -114.07128 1.000 28.06385 372 GLN B O 1
ATOM 8072 N N . MET B 1 386 ? 40.35142 -12.22892 -112.23728 1.000 25.99085 373 MET B N 1
ATOM 8073 C CA . MET B 1 386 ? 41.05640 -13.37193 -112.81428 1.000 30.53315 373 MET B CA 1
ATOM 8074 C C . MET B 1 386 ? 40.11138 -14.43992 -113.38027 1.000 26.23905 373 MET B C 1
ATOM 8075 O O . MET B 1 386 ? 40.44936 -15.11493 -114.36226 1.000 27.79351 373 MET B O 1
ATOM 8080 N N . ASP B 1 387 ? 38.94138 -14.62690 -112.76926 1.000 22.32438 374 ASP B N 1
ATOM 8081 C CA . ASP B 1 387 ? 38.04036 -15.69488 -113.20525 1.000 23.35902 374 ASP B CA 1
ATOM 8082 C C . ASP B 1 387 ? 37.60535 -15.52388 -114.65425 1.000 25.87442 374 ASP B C 1
ATOM 8083 O O . ASP B 1 387 ? 37.33833 -16.51388 -115.34425 1.000 31.92366 374 ASP B O 1
ATOM 8088 N N . GLY B 1 388 ? 37.51637 -14.28588 -115.13826 1.000 23.36291 375 GLY B N 1
ATOM 8089 C CA . GLY B 1 388 ? 37.20837 -14.10788 -116.54626 1.000 25.70047 375 GLY B CA 1
ATOM 8090 C C . GLY B 1 388 ? 38.28736 -14.65591 -117.45826 1.000 27.67919 375 GLY B C 1
ATOM 8091 O O . GLY B 1 388 ? 38.01135 -14.95291 -118.62026 1.000 26.31831 375 GLY B O 1
ATOM 8092 N N . SER B 1 389 ? 39.50136 -14.83693 -116.93926 1.000 28.45400 376 SER B N 1
ATOM 8093 C CA . SER B 1 389 ? 40.64735 -15.29995 -117.71526 1.000 26.61061 376 SER B CA 1
ATOM 8094 C C . SER B 1 389 ? 40.89732 -16.79496 -117.62126 1.000 29.03608 376 SER B C 1
ATOM 8095 O O . SER B 1 389 ? 41.76731 -17.30598 -118.33426 1.000 32.57660 376 SER B O 1
ATOM 8098 N N . VAL B 1 390 ? 40.18831 -17.50794 -116.75225 1.000 29.45079 377 VAL B N 1
ATOM 8099 C CA . VAL B 1 390 ? 40.45629 -18.92994 -116.56625 1.000 25.27433 377 VAL B CA 1
ATOM 8100 C C . VAL B 1 390 ? 39.90427 -19.68894 -117.77924 1.000 31.62301 377 VAL B C 1
ATOM 8101 O O . VAL B 1 390 ? 38.68727 -19.75892 -117.98724 1.000 30.27455 377 VAL B O 1
ATOM 8105 N N . ASP B 1 391 ? 40.79926 -20.25096 -118.59024 1.000 27.91246 378 ASP B N 1
ATOM 8106 C CA . ASP B 1 391 ? 40.39724 -20.91296 -119.82624 1.000 28.88114 378 ASP B CA 1
ATOM 8107 C C . ASP B 1 391 ? 39.85921 -22.31495 -119.55223 1.000 27.12092 378 ASP B C 1
ATOM 8108 O O . ASP B 1 391 ? 40.21121 -22.96695 -118.55822 1.000 23.41174 378 ASP B O 1
ATOM 8113 N N . ALA B 1 392 ? 39.04220 -22.79794 -120.50022 1.000 25.92510 379 ALA B N 1
ATOM 8114 C CA . ALA B 1 392 ? 38.43018 -24.11593 -120.38521 1.000 26.50322 379 ALA B CA 1
ATOM 8115 C C . ALA B 1 392 ? 39.45816 -25.23694 -120.42121 1.000 30.13381 379 ALA B C 1
ATOM 8116 O O . ALA B 1 392 ? 39.22714 -26.29294 -119.82420 1.000 28.36071 379 ALA B O 1
ATOM 8118 N N . THR B 1 393 ? 40.57516 -25.06197 -121.13122 1.000 24.02676 380 THR B N 1
ATOM 8119 C CA . THR B 1 393 ? 41.56714 -26.13499 -121.14821 1.000 25.05302 380 THR B CA 1
ATOM 8120 C C . THR B 1 393 ? 42.15514 -26.35899 -119.75721 1.000 26.72673 380 THR B C 1
ATOM 8121 O O . THR B 1 393 ? 42.30812 -27.50599 -119.31421 1.000 29.36059 380 THR B O 1
ATOM 8125 N N . THR B 1 394 ? 42.49216 -25.27199 -119.05922 1.000 24.00732 381 THR B N 1
ATOM 8126 C CA . THR B 1 394 ? 42.96817 -25.37199 -117.68222 1.000 22.52201 381 THR B CA 1
ATOM 8127 C C . THR B 1 394 ? 41.93016 -26.02997 -116.78722 1.000 24.46741 381 THR B C 1
ATOM 8128 O O . THR B 1 394 ? 42.26614 -26.86697 -115.93421 1.000 24.68212 381 THR B O 1
ATOM 8132 N N . ILE B 1 395 ? 40.66516 -25.62695 -116.93321 1.000 28.57732 382 ILE B N 1
ATOM 8133 C CA . ILE B 1 395 ? 39.60816 -26.15992 -116.06921 1.000 26.32129 382 ILE B CA 1
ATOM 8134 C C . ILE B 1 395 ? 39.48713 -27.66492 -116.25320 1.000 33.51137 382 ILE B C 1
ATOM 8135 O O . ILE B 1 395 ? 39.45412 -28.43592 -115.27819 1.000 29.35324 382 ILE B O 1
ATOM 8140 N N . GLU B 1 396 ? 39.44412 -28.10593 -117.51420 1.000 30.70078 383 GLU B N 1
ATOM 8141 C CA . GLU B 1 396 ? 39.33409 -29.52693 -117.81119 1.000 25.81406 383 GLU B CA 1
ATOM 8142 C C . GLU B 1 396 ? 40.56608 -30.27795 -117.33519 1.000 24.44217 383 GLU B C 1
ATOM 8143 O O . GLU B 1 396 ? 40.46406 -31.40994 -116.84618 1.000 25.73713 383 GLU B O 1
ATOM 8149 N N . ALA B 1 397 ? 41.74209 -29.65897 -117.46120 1.000 24.95469 384 ALA B N 1
ATOM 8150 C CA . ALA B 1 397 ? 42.96908 -30.30099 -116.99820 1.000 24.99338 384 ALA B CA 1
ATOM 8151 C C . ALA B 1 397 ? 42.98608 -30.44398 -115.47720 1.000 26.99181 384 ALA B C 1
ATOM 8152 O O . ALA B 1 397 ? 43.46407 -31.45299 -114.94019 1.000 26.45225 384 ALA B O 1
ATOM 8154 N N . VAL B 1 398 ? 42.47910 -29.45297 -114.75820 1.000 28.77219 385 VAL B N 1
ATOM 8155 C CA . VAL B 1 398 ? 42.46610 -29.56796 -113.30720 1.000 24.17933 385 VAL B CA 1
ATOM 8156 C C . VAL B 1 398 ? 41.52709 -30.68394 -112.87319 1.000 27.08181 385 VAL B C 1
ATOM 8157 O O . VAL B 1 398 ? 41.88007 -31.53095 -112.04219 1.000 26.26934 385 VAL B O 1
ATOM 8161 N N . VAL B 1 399 ? 40.32608 -30.72392 -113.44919 1.000 23.21958 386 VAL B N 1
ATOM 8162 C CA . VAL B 1 399 ? 39.39207 -31.79391 -113.10318 1.000 29.77203 386 VAL B CA 1
ATOM 8163 C C . VAL B 1 399 ? 40.01204 -33.15092 -113.40917 1.000 28.06980 386 VAL B C 1
ATOM 8164 O O . VAL B 1 399 ? 39.96103 -34.07491 -112.58717 1.000 29.68155 386 VAL B O 1
ATOM 8168 N N . ASP B 1 400 ? 40.63903 -33.27994 -114.58417 1.000 27.76744 387 ASP B N 1
ATOM 8169 C CA . ASP B 1 400 ? 41.24001 -34.55195 -114.97717 1.000 27.23578 387 ASP B CA 1
ATOM 8170 C C . ASP B 1 400 ? 42.35100 -34.95696 -114.02517 1.000 28.82797 387 ASP B C 1
ATOM 8171 O O . ASP B 1 400 ? 42.49098 -36.13897 -113.68917 1.000 26.52401 387 ASP B O 1
ATOM 8176 N N . TYR B 1 401 ? 43.15802 -33.98698 -113.58818 1.000 27.45391 388 TYR B N 1
ATOM 8177 C CA . TYR B 1 401 ? 44.25502 -34.26599 -112.66918 1.000 26.26313 388 TYR B CA 1
ATOM 8178 C C . TYR B 1 401 ? 43.72602 -34.73798 -111.31618 1.000 29.51108 388 TYR B C 1
ATOM 8179 O O . TYR B 1 401 ? 44.27400 -35.67298 -110.71418 1.000 31.09168 388 TYR B O 1
ATOM 8188 N N . VAL B 1 402 ? 42.68403 -34.07995 -110.81218 1.000 31.38202 389 VAL B N 1
ATOM 8189 C CA . VAL B 1 402 ? 42.10403 -34.45994 -109.52617 1.000 26.90190 389 VAL B CA 1
ATOM 8190 C C . VAL B 1 402 ? 41.44200 -35.82993 -109.62616 1.000 29.45859 389 VAL B C 1
ATOM 8191 O O . VAL B 1 402 ? 41.61499 -36.68692 -108.75116 1.000 26.62214 389 VAL B O 1
ATOM 8195 N N . VAL B 1 403 ? 40.67000 -36.05792 -110.69616 1.000 29.97988 390 VAL B N 1
ATOM 8196 C CA . VAL B 1 403 ? 40.02297 -37.35391 -110.87515 1.000 28.79061 390 VAL B CA 1
ATOM 8197 C C . VAL B 1 403 ? 41.07295 -38.44293 -111.01015 1.000 29.91259 390 VAL B C 1
ATOM 8198 O O . VAL B 1 403 ? 41.02094 -39.47392 -110.32814 1.000 25.37548 390 VAL B O 1
ATOM 8202 N N . ASP B 1 404 ? 42.04895 -38.21795 -111.89015 1.000 29.02901 391 ASP B N 1
ATOM 8203 C CA . ASP B 1 404 ? 43.05793 -39.23297 -112.16115 1.000 25.17581 391 ASP B CA 1
ATOM 8204 C C . ASP B 1 404 ? 43.82193 -39.57598 -110.89515 1.000 31.68120 391 ASP B C 1
ATOM 8205 O O . ASP B 1 404 ? 44.14191 -40.74498 -110.64915 1.000 33.97304 391 ASP B O 1
ATOM 8210 N N . ALA B 1 405 ? 44.09295 -38.57098 -110.05916 1.000 25.15038 392 ALA B N 1
ATOM 8211 C CA . ALA B 1 405 ? 44.78195 -38.82998 -108.80216 1.000 28.58672 392 ALA B CA 1
ATOM 8212 C C . ALA B 1 405 ? 44.00894 -39.84096 -107.96015 1.000 35.93972 392 ALA B C 1
ATOM 8213 O O . ALA B 1 405 ? 44.59792 -40.76597 -107.38815 1.000 28.94186 392 ALA B O 1
ATOM 8215 N N . HIS B 1 406 ? 42.68294 -39.67494 -107.87515 1.000 34.23581 393 HIS B N 1
ATOM 8216 C CA . HIS B 1 406 ? 41.86593 -40.57692 -107.07214 1.000 33.76906 393 HIS B CA 1
ATOM 8217 C C . HIS B 1 406 ? 41.76490 -41.94892 -107.72213 1.000 37.08458 393 HIS B C 1
ATOM 8218 O O . HIS B 1 406 ? 41.95588 -42.97492 -107.06113 1.000 35.50844 393 HIS B O 1
ATOM 8225 N N . VAL B 1 407 ? 41.46690 -41.99292 -109.02413 1.000 30.86401 394 VAL B N 1
ATOM 8226 C CA . VAL B 1 407 ? 41.23587 -43.29292 -109.63613 1.000 36.49781 394 VAL B CA 1
ATOM 8227 C C . VAL B 1 407 ? 42.52785 -44.06695 -109.81613 1.000 36.93245 394 VAL B C 1
ATOM 8228 O O . VAL B 1 407 ? 42.48483 -45.28995 -109.91512 1.000 37.11127 394 VAL B O 1
ATOM 8232 N N . LYS B 1 408 ? 43.68187 -43.38997 -109.86813 1.000 37.50046 395 LYS B N 1
ATOM 8233 C CA . LYS B 1 408 ? 44.95285 -44.10599 -109.84214 1.000 36.25981 395 LYS B CA 1
ATOM 8234 C C . LYS B 1 408 ? 45.17585 -44.75999 -108.49113 1.000 41.71287 395 LYS B C 1
ATOM 8235 O O . LYS B 1 408 ? 45.68183 -45.88400 -108.41013 1.000 41.69731 395 LYS B O 1
ATOM 8241 N N . GLN B 1 409 ? 44.83386 -44.04898 -107.41614 1.000 40.99755 396 GLN B N 1
ATOM 8242 C CA . GLN B 1 409 ? 44.97486 -44.58397 -106.07213 1.000 38.16552 396 GLN B CA 1
ATOM 8243 C C . GLN B 1 409 ? 43.86384 -45.57695 -105.73712 1.000 41.50085 396 GLN B C 1
ATOM 8244 O O . GLN B 1 409 ? 44.09083 -46.50695 -104.95912 1.000 41.25231 396 GLN B O 1
ATOM 8250 N N . TYR B 1 410 ? 42.67084 -45.41093 -106.30912 1.000 38.35586 397 TYR B N 1
ATOM 8251 C CA . TYR B 1 410 ? 41.51383 -46.25591 -106.00611 1.000 29.45958 397 TYR B CA 1
ATOM 8252 C C . TYR B 1 410 ? 40.85882 -46.67790 -107.31311 1.000 37.12796 397 TYR B C 1
ATOM 8253 O O . TYR B 1 410 ? 39.78382 -46.18889 -107.67711 1.000 43.72736 397 TYR B O 1
ATOM 8262 N N . PRO B 1 411 ? 41.48680 -47.60792 -108.04511 1.000 35.87027 398 PRO B N 1
ATOM 8263 C CA . PRO B 1 411 ? 41.05279 -47.88392 -109.42610 1.000 34.97836 398 PRO B CA 1
ATOM 8264 C C . PRO B 1 411 ? 39.69477 -48.56389 -109.54709 1.000 38.31479 398 PRO B C 1
ATOM 8265 O O . PRO B 1 411 ? 39.13077 -48.57989 -110.64909 1.000 41.03603 398 PRO B O 1
ATOM 8269 N N . THR B 1 412 ? 39.14177 -49.12788 -108.47409 1.000 43.09823 399 THR B N 1
ATOM 8270 C CA . THR B 1 412 ? 37.86775 -49.81786 -108.64208 1.000 42.63863 399 THR B CA 1
ATOM 8271 C C . THR B 1 412 ? 36.69577 -48.86284 -108.84908 1.000 36.23069 399 THR B C 1
ATOM 8272 O O . THR B 1 412 ? 35.59676 -49.32582 -109.16808 1.000 37.83387 399 THR B O 1
ATOM 8276 N N . ALA B 1 413 ? 36.89280 -47.55784 -108.69609 1.000 38.19566 400 ALA B N 1
ATOM 8277 C CA . ALA B 1 413 ? 35.80381 -46.59682 -108.83809 1.000 40.03977 400 ALA B CA 1
ATOM 8278 C C . ALA B 1 413 ? 36.05583 -45.60383 -109.97310 1.000 41.14758 400 ALA B C 1
ATOM 8279 O O . ALA B 1 413 ? 35.53885 -44.48282 -109.95110 1.000 37.92950 400 ALA B O 1
ATOM 8281 N N . ARG B 1 414 ? 36.85082 -46.00485 -110.96610 1.000 32.77483 401 ARG B N 1
ATOM 8282 C CA . ARG B 1 414 ? 37.25883 -45.08386 -112.02510 1.000 30.99228 401 ARG B CA 1
ATOM 8283 C C . ARG B 1 414 ? 36.06184 -44.47684 -112.74810 1.000 30.69818 401 ARG B C 1
ATOM 8284 O O . ARG B 1 414 ? 35.99086 -43.25384 -112.93811 1.000 28.57643 401 ARG B O 1
ATOM 8292 N N . GLN B 1 415 ? 35.12482 -45.32083 -113.19309 1.000 30.55325 402 GLN B N 1
ATOM 8293 C CA . GLN B 1 415 ? 34.08483 -44.84282 -114.10409 1.000 30.39664 402 GLN B CA 1
ATOM 8294 C C . GLN B 1 415 ? 33.12485 -43.88679 -113.41509 1.000 28.43893 402 GLN B C 1
ATOM 8295 O O . GLN B 1 415 ? 32.74286 -42.86279 -113.99010 1.000 28.94959 402 GLN B O 1
ATOM 8301 N N . PHE B 1 416 ? 32.70884 -44.20178 -112.18909 1.000 31.06545 403 PHE B N 1
ATOM 8302 C CA . PHE B 1 416 ? 31.80186 -43.29976 -111.49309 1.000 31.20430 403 PHE B CA 1
ATOM 8303 C C . PHE B 1 416 ? 32.40889 -41.90577 -111.35510 1.000 34.84483 403 PHE B C 1
ATOM 8304 O O . PHE B 1 416 ? 31.77191 -40.89976 -111.68911 1.000 33.06216 403 PHE B O 1
ATOM 8312 N N . TRP B 1 417 ? 33.65089 -41.81979 -110.87211 1.000 30.31412 404 TRP B N 1
ATOM 8313 C CA . TRP B 1 417 ? 34.22192 -40.50080 -110.61012 1.000 31.13400 404 TRP B CA 1
ATOM 8314 C C . TRP B 1 417 ? 34.62292 -39.78781 -111.89312 1.000 32.50165 404 TRP B C 1
ATOM 8315 O O . TRP B 1 417 ? 34.68495 -38.55381 -111.90613 1.000 25.76662 404 TRP B O 1
ATOM 8326 N N . GLU B 1 418 ? 34.86691 -40.52482 -112.97712 1.000 30.38799 405 GLU B N 1
ATOM 8327 C CA . GLU B 1 418 ? 35.03392 -39.85883 -114.25912 1.000 31.24460 405 GLU B CA 1
ATOM 8328 C C . GLU B 1 418 ? 33.73093 -39.23381 -114.72312 1.000 31.30783 405 GLU B C 1
ATOM 8329 O O . GLU B 1 418 ? 33.75394 -38.17382 -115.35313 1.000 30.61662 405 GLU B O 1
ATOM 8335 N N . GLU B 1 419 ? 32.58691 -39.85579 -114.41311 1.000 27.39279 406 GLU B N 1
ATOM 8336 C CA . GLU B 1 419 ? 31.31093 -39.20277 -114.69711 1.000 26.69946 406 GLU B CA 1
ATOM 8337 C C . GLU B 1 419 ? 31.12995 -37.94676 -113.84612 1.000 32.29006 406 GLU B C 1
ATOM 8338 O O . GLU B 1 419 ? 30.70197 -36.90676 -114.35512 1.000 30.12169 406 GLU B O 1
ATOM 8344 N N . VAL B 1 420 ? 31.49995 -38.00876 -112.56112 1.000 25.25739 407 VAL B N 1
ATOM 8345 C CA . VAL B 1 420 ? 31.39398 -36.83775 -111.69112 1.000 22.71534 407 VAL B CA 1
ATOM 8346 C C . VAL B 1 420 ? 32.26400 -35.70477 -112.23013 1.000 29.83786 407 VAL B C 1
ATOM 8347 O O . VAL B 1 420 ? 31.86202 -34.53377 -112.22014 1.000 25.69963 407 VAL B O 1
ATOM 8351 N N . GLY B 1 421 ? 33.46099 -36.03780 -112.72514 1.000 27.99539 408 GLY B N 1
ATOM 8352 C CA . GLY B 1 421 ? 34.32901 -35.02382 -113.31914 1.000 28.01537 408 GLY B CA 1
ATOM 8353 C C . GLY B 1 421 ? 33.70201 -34.30781 -114.50815 1.000 27.09975 408 GLY B C 1
ATOM 8354 O O . GLY B 1 421 ? 33.91804 -33.10682 -114.71015 1.000 26.31025 408 GLY B O 1
ATOM 8355 N N . LYS B 1 422 ? 32.91700 -35.02380 -115.31514 1.000 23.31990 409 LYS B N 1
ATOM 8356 C CA . LYS B 1 422 ? 32.23401 -34.33979 -116.40714 1.000 30.72340 409 LYS B CA 1
ATOM 8357 C C . LYS B 1 422 ? 31.23503 -33.32877 -115.86814 1.000 29.28613 409 LYS B C 1
ATOM 8358 O O . LYS B 1 422 ? 31.15105 -32.20477 -116.37715 1.000 29.09935 409 LYS B O 1
ATOM 8364 N N . LEU B 1 423 ? 30.48302 -33.69775 -114.82214 1.000 27.61543 410 LEU B N 1
ATOM 8365 C CA . LEU B 1 423 ? 29.58904 -32.73573 -114.18214 1.000 24.59989 410 LEU B CA 1
ATOM 8366 C C . LEU B 1 423 ? 30.36607 -31.54775 -113.62515 1.000 23.31628 410 LEU B C 1
ATOM 8367 O O . LEU B 1 423 ? 29.93709 -30.39474 -113.75015 1.000 26.14611 410 LEU B O 1
ATOM 8372 N N . TRP B 1 424 ? 31.51407 -31.80876 -113.00215 1.000 29.82301 411 TRP B N 1
ATOM 8373 C CA . TRP B 1 424 ? 32.31609 -30.72677 -112.44216 1.000 28.23752 411 TRP B CA 1
ATOM 8374 C C . TRP B 1 424 ? 32.69310 -29.69879 -113.51116 1.000 27.36340 411 TRP B C 1
ATOM 8375 O O . TRP B 1 424 ? 32.58912 -28.48778 -113.29017 1.000 23.68573 411 TRP B O 1
ATOM 8386 N N . VAL B 1 425 ? 33.15509 -30.16780 -114.67116 1.000 24.93898 412 VAL B N 1
ATOM 8387 C CA . VAL B 1 425 ? 33.54210 -29.26281 -115.75217 1.000 24.57981 412 VAL B CA 1
ATOM 8388 C C . VAL B 1 425 ? 32.34612 -28.44279 -116.23117 1.000 24.46839 412 VAL B C 1
ATOM 8389 O O . VAL B 1 425 ? 32.46214 -27.23480 -116.47418 1.000 26.01532 412 VAL B O 1
ATOM 8393 N N . GLU B 1 426 ? 31.18610 -29.08777 -116.39916 1.000 18.61893 413 GLU B N 1
ATOM 8394 C CA . GLU B 1 426 ? 29.98411 -28.35375 -116.77916 1.000 22.74092 413 GLU B CA 1
ATOM 8395 C C . GLU B 1 426 ? 29.64414 -27.28374 -115.74517 1.000 28.37531 413 GLU B C 1
ATOM 8396 O O . GLU B 1 426 ? 29.37116 -26.12874 -116.09117 1.000 26.41800 413 GLU B O 1
ATOM 8402 N N . MET B 1 427 ? 29.67114 -27.64274 -114.46216 1.000 27.55951 414 MET B N 1
ATOM 8403 C CA . MET B 1 427 ? 29.32416 -26.65773 -113.44417 1.000 30.25937 414 MET B CA 1
ATOM 8404 C C . MET B 1 427 ? 30.28818 -25.48174 -113.47318 1.000 27.95188 414 MET B C 1
ATOM 8405 O O . MET B 1 427 ? 29.88620 -24.33873 -113.22918 1.000 27.96312 414 MET B O 1
ATOM 8410 N N . ALA B 1 428 ? 31.56417 -25.73677 -113.77218 1.000 20.57284 415 ALA B N 1
ATOM 8411 C CA . ALA B 1 428 ? 32.54419 -24.65579 -113.77319 1.000 17.37617 415 ALA B CA 1
ATOM 8412 C C . ALA B 1 428 ? 32.47720 -23.75879 -115.00619 1.000 18.79908 415 ALA B C 1
ATOM 8413 O O . ALA B 1 428 ? 33.04222 -22.66180 -114.98020 1.000 26.71764 415 ALA B O 1
ATOM 8415 N N . THR B 1 429 ? 31.83119 -24.19578 -116.09019 1.000 23.06447 416 THR B N 1
ATOM 8416 C CA . THR B 1 429 ? 31.93320 -23.48379 -117.36619 1.000 26.12002 416 THR B CA 1
ATOM 8417 C C . THR B 1 429 ? 30.57920 -23.15877 -118.00019 1.000 29.76993 416 THR B C 1
ATOM 8418 O O . THR B 1 429 ? 30.44322 -22.14377 -118.68919 1.000 26.29938 416 THR B O 1
ATOM 8422 N N . GLN B 1 430 ? 29.57519 -24.01675 -117.80818 1.000 20.88933 417 GLN B N 1
ATOM 8423 C CA . GLN B 1 430 ? 28.40619 -23.92174 -118.66918 1.000 20.42006 417 GLN B CA 1
ATOM 8424 C C . GLN B 1 430 ? 27.06719 -24.11471 -117.97417 1.000 23.16810 417 GLN B C 1
ATOM 8425 O O . GLN B 1 430 ? 26.04418 -24.14869 -118.67317 1.000 22.90875 417 GLN B O 1
ATOM 8431 N N . SER B 1 431 ? 27.01619 -24.20270 -116.64317 1.000 25.97725 418 SER B N 1
ATOM 8432 C CA . SER B 1 431 ? 25.71519 -24.34267 -115.99717 1.000 25.80196 418 SER B CA 1
ATOM 8433 C C . SER B 1 431 ? 24.78221 -23.22466 -116.46317 1.000 22.02416 418 SER B C 1
ATOM 8434 O O . SER B 1 431 ? 25.20523 -22.06667 -116.55418 1.000 27.23522 418 SER B O 1
ATOM 8437 N N . PRO B 1 432 ? 23.53020 -23.52764 -116.79116 1.000 22.66298 419 PRO B N 1
ATOM 8438 C CA . PRO B 1 432 ? 22.53422 -22.45962 -116.93517 1.000 23.84717 419 PRO B CA 1
ATOM 8439 C C . PRO B 1 432 ? 22.26924 -21.81361 -115.58417 1.000 29.73073 419 PRO B C 1
ATOM 8440 O O . PRO B 1 432 ? 22.44323 -22.44061 -114.53017 1.000 23.88034 419 PRO B O 1
ATOM 8444 N N . PHE B 1 433 ? 21.84126 -20.54760 -115.61017 1.000 23.62724 420 PHE B N 1
ATOM 8445 C CA . PHE B 1 433 ? 21.64328 -19.84559 -114.34818 1.000 26.22211 420 PHE B CA 1
ATOM 8446 C C . PHE B 1 433 ? 20.57930 -18.76957 -114.48518 1.000 29.86278 420 PHE B C 1
ATOM 8447 O O . PHE B 1 433 ? 20.33930 -18.23457 -115.57318 1.000 23.30648 420 PHE B O 1
ATOM 8455 N N . LEU B 1 434 ? 19.93431 -18.48256 -113.36118 1.000 26.64587 421 LEU B N 1
ATOM 8456 C CA . LEU B 1 434 ? 19.05633 -17.33654 -113.22018 1.000 28.08587 421 LEU B CA 1
ATOM 8457 C C . LEU B 1 434 ? 19.85935 -16.13955 -112.71919 1.000 27.01611 421 LEU B C 1
ATOM 8458 O O . LEU B 1 434 ? 20.89535 -16.30057 -112.06919 1.000 25.49860 421 LEU B O 1
ATOM 8463 N N . ILE B 1 435 ? 19.36937 -14.93554 -113.02119 1.000 27.04623 422 ILE B N 1
ATOM 8464 C CA . ILE B 1 435 ? 19.92339 -13.70955 -112.44820 1.000 33.02187 422 ILE B CA 1
ATOM 8465 C C . ILE B 1 435 ? 18.83441 -12.96553 -111.68120 1.000 35.57290 422 ILE B C 1
ATOM 8466 O O . ILE B 1 435 ? 18.95242 -12.71652 -110.47320 1.000 32.81280 422 ILE B O 1
ATOM 8471 N N . ASP B 1 436 ? 17.78342 -12.57451 -112.39720 1.000 32.87156 423 ASP B N 1
ATOM 8472 C CA . ASP B 1 436 ? 16.67843 -11.82449 -111.80620 1.000 34.89238 423 ASP B CA 1
ATOM 8473 C C . ASP B 1 436 ? 15.46142 -12.03347 -112.68919 1.000 37.39583 423 ASP B C 1
ATOM 8474 O O . ASP B 1 436 ? 15.52342 -11.77448 -113.89919 1.000 38.63418 423 ASP B O 1
ATOM 8479 N N . GLY B 1 437 ? 14.36542 -12.49645 -112.09619 1.000 32.71507 424 GLY B N 1
ATOM 8480 C CA . GLY B 1 437 ? 13.22341 -12.93343 -112.87218 1.000 31.98333 424 GLY B CA 1
ATOM 8481 C C . GLY B 1 437 ? 13.36338 -14.38944 -113.28917 1.000 31.09627 424 GLY B C 1
ATOM 8482 O O . GLY B 1 437 ? 14.09337 -15.18045 -112.68017 1.000 30.01632 424 GLY B O 1
ATOM 8483 N N . THR B 1 438 ? 12.64737 -14.74543 -114.35417 1.000 33.40895 425 THR B N 1
ATOM 8484 C CA . THR B 1 438 ? 12.57234 -16.12743 -114.81316 1.000 28.84393 425 THR B CA 1
ATOM 8485 C C . THR B 1 438 ? 13.52633 -16.44745 -115.95216 1.000 28.33682 425 THR B C 1
ATOM 8486 O O . THR B 1 438 ? 13.63031 -17.61646 -116.33016 1.000 30.06166 425 THR B O 1
ATOM 8490 N N . LYS B 1 439 ? 14.18535 -15.44947 -116.53317 1.000 23.57512 426 LYS B N 1
ATOM 8491 C CA . LYS B 1 439 ? 15.05234 -15.71049 -117.67117 1.000 26.61229 426 LYS B CA 1
ATOM 8492 C C . LYS B 1 439 ? 16.23333 -16.57051 -117.24417 1.000 21.26589 426 LYS B C 1
ATOM 8493 O O . LYS B 1 439 ? 16.92234 -16.25852 -116.27118 1.000 29.48744 426 LYS B O 1
ATOM 8499 N N . VAL B 1 440 ? 16.46030 -17.65452 -117.96717 1.000 26.69021 427 VAL B N 1
ATOM 8500 C CA . VAL B 1 440 ? 17.61329 -18.52154 -117.74917 1.000 27.80957 427 VAL B CA 1
ATOM 8501 C C . VAL B 1 440 ? 18.67729 -18.12656 -118.76017 1.000 25.95409 427 VAL B C 1
ATOM 8502 O O . VAL B 1 440 ? 18.37529 -17.88056 -119.93617 1.000 31.02371 427 VAL B O 1
ATOM 8506 N N . TYR B 1 441 ? 19.91630 -18.02258 -118.29518 1.000 23.91123 428 TYR B N 1
ATOM 8507 C CA . TYR B 1 441 ? 21.04130 -17.58960 -119.10618 1.000 23.93732 428 TYR B CA 1
ATOM 8508 C C . TYR B 1 441 ? 22.12528 -18.64862 -119.09118 1.000 27.99609 428 TYR B C 1
ATOM 8509 O O . TYR B 1 441 ? 22.11827 -19.57062 -118.27318 1.000 24.33645 428 TYR B O 1
ATOM 8518 N N . ARG B 1 442 ? 23.08328 -18.48265 -119.99619 1.000 21.83077 429 ARG B N 1
ATOM 8519 C CA . ARG B 1 442 ? 24.27127 -19.32067 -120.02019 1.000 23.89551 429 ARG B CA 1
ATOM 8520 C C . ARG B 1 442 ? 25.41428 -18.50069 -120.59120 1.000 27.77829 429 ARG B C 1
ATOM 8521 O O . ARG B 1 442 ? 25.20729 -17.68369 -121.49020 1.000 28.11360 429 ARG B O 1
ATOM 8529 N N . LYS B 1 443 ? 26.61328 -18.72871 -120.06720 1.000 27.22649 430 LYS B N 1
ATOM 8530 C CA . LYS B 1 443 ? 27.80729 -18.11973 -120.63221 1.000 24.55857 430 LYS B CA 1
ATOM 8531 C C . LYS B 1 443 ? 27.97927 -18.53874 -122.09720 1.000 28.67986 430 LYS B C 1
ATOM 8532 O O . LYS B 1 443 ? 27.83225 -19.71574 -122.44220 1.000 26.16182 430 LYS B O 1
ATOM 8538 N N . MET B 1 444 ? 28.32329 -17.57076 -122.96121 1.000 24.21639 431 MET B N 1
ATOM 8539 C CA . MET B 1 444 ? 28.42428 -17.85676 -124.40021 1.000 29.52876 431 MET B CA 1
ATOM 8540 C C . MET B 1 444 ? 29.54526 -18.84279 -124.70021 1.000 32.13526 431 MET B C 1
ATOM 8541 O O . MET B 1 444 ? 29.40724 -19.71579 -125.56520 1.000 29.03192 431 MET B O 1
ATOM 8546 N N . GLN B 1 445 ? 30.64626 -18.75380 -123.97121 1.000 24.22356 432 GLN B N 1
ATOM 8547 C CA . GLN B 1 445 ? 31.77825 -19.62482 -124.21721 1.000 26.59138 432 GLN B CA 1
ATOM 8548 C C . GLN B 1 445 ? 32.06524 -20.45782 -122.97821 1.000 32.80125 432 GLN B C 1
ATOM 8549 O O . GLN B 1 445 ? 31.67625 -20.11081 -121.85421 1.000 25.84464 432 GLN B O 1
ATOM 8555 N N . LYS B 1 446 ? 32.77822 -21.55784 -123.21321 1.000 27.49452 433 LYS B N 1
ATOM 8556 C CA . LYS B 1 446 ? 33.27920 -22.39184 -122.12820 1.000 27.74990 433 LYS B CA 1
ATOM 8557 C C . LYS B 1 446 ? 34.27622 -21.62885 -121.26221 1.000 36.46773 433 LYS B C 1
ATOM 8558 O O . LYS B 1 446 ? 34.27722 -21.76485 -120.03121 1.000 32.88855 433 LYS B O 1
ATOM 8564 N N . ASP B 1 447 ? 35.14323 -20.83787 -121.89222 1.000 25.29587 434 ASP B N 1
ATOM 8565 C CA . ASP B 1 447 ? 36.15725 -20.07189 -121.17523 1.000 23.45421 434 ASP B CA 1
ATOM 8566 C C . ASP B 1 447 ? 35.52427 -19.17187 -120.11723 1.000 28.20164 434 ASP B C 1
ATOM 8567 O O . ASP B 1 447 ? 34.39428 -18.69885 -120.25823 1.000 28.88193 434 ASP B O 1
ATOM 8572 N N . GLY B 1 448 ? 36.28928 -18.89788 -119.06723 1.000 24.36519 435 GLY B N 1
ATOM 8573 C CA . GLY B 1 448 ? 35.76030 -18.11286 -117.96723 1.000 26.56959 435 GLY B CA 1
ATOM 8574 C C . GLY B 1 448 ? 35.21928 -19.02685 -116.89123 1.000 24.75438 435 GLY B C 1
ATOM 8575 O O . GLY B 1 448 ? 34.35727 -19.88084 -117.15622 1.000 23.55004 435 GLY B O 1
ATOM 8576 N N . LEU B 1 449 ? 35.71829 -18.85985 -115.67023 1.000 26.96087 436 LEU B N 1
ATOM 8577 C CA . LEU B 1 449 ? 35.34628 -19.72484 -114.55822 1.000 26.78116 436 LEU B CA 1
ATOM 8578 C C . LEU B 1 449 ? 34.08129 -19.19381 -113.89422 1.000 25.47145 436 LEU B C 1
ATOM 8579 O O . LEU B 1 449 ? 33.98931 -17.99981 -113.59523 1.000 27.27724 436 LEU B O 1
ATOM 8584 N N . MET B 1 450 ? 33.12128 -20.08180 -113.63621 1.000 27.74612 437 MET B N 1
ATOM 8585 C CA . MET B 1 450 ? 31.89629 -19.67477 -112.94221 1.000 27.17361 437 MET B CA 1
ATOM 8586 C C . MET B 1 450 ? 32.16729 -19.61177 -111.44221 1.000 24.04381 437 MET B C 1
ATOM 8587 O O . MET B 1 450 ? 31.90028 -20.54376 -110.67421 1.000 23.89621 437 MET B O 1
ATOM 8592 N N . THR B 1 451 ? 32.71531 -18.45777 -111.04522 1.000 23.52098 438 THR B N 1
ATOM 8593 C CA . THR B 1 451 ? 33.06032 -18.12277 -109.66522 1.000 25.37259 438 THR B CA 1
ATOM 8594 C C . THR B 1 451 ? 32.01532 -18.61475 -108.67822 1.000 22.95752 438 THR B C 1
ATOM 8595 O O . THR B 1 451 ? 30.82932 -18.30573 -108.80422 1.000 24.77473 438 THR B O 1
ATOM 8599 N N . GLY B 1 452 ? 32.47231 -19.35775 -107.67122 1.000 23.34344 439 GLY B N 1
ATOM 8600 C CA . GLY B 1 452 ? 31.61230 -19.94873 -106.66621 1.000 26.12925 439 GLY B CA 1
ATOM 8601 C C . GLY B 1 452 ? 31.43527 -21.43873 -106.83320 1.000 26.61845 439 GLY B C 1
ATOM 8602 O O . GLY B 1 452 ? 31.08527 -22.12172 -105.86620 1.000 23.66448 439 GLY B O 1
ATOM 8603 N N . VAL B 1 453 ? 31.67826 -21.96874 -108.03320 1.000 20.97282 440 VAL B N 1
ATOM 8604 C CA . VAL B 1 453 ? 31.67723 -23.40974 -108.20219 1.000 19.24016 440 VAL B CA 1
ATOM 8605 C C . VAL B 1 453 ? 32.68623 -24.01576 -107.24019 1.000 20.48413 440 VAL B C 1
ATOM 8606 O O . VAL B 1 453 ? 33.75724 -23.44977 -106.98720 1.000 23.52894 440 VAL B O 1
ATOM 8610 N N . VAL B 1 454 ? 32.34321 -25.17675 -106.69419 1.000 21.01280 441 VAL B N 1
ATOM 8611 C CA . VAL B 1 454 ? 33.30720 -25.96376 -105.93619 1.000 26.62620 441 VAL B CA 1
ATOM 8612 C C . VAL B 1 454 ? 34.60819 -26.04179 -106.72419 1.000 27.79057 441 VAL B C 1
ATOM 8613 O O . VAL B 1 454 ? 34.60118 -26.29579 -107.93619 1.000 27.80469 441 VAL B O 1
ATOM 8617 N N . GLY B 1 455 ? 35.73320 -25.82880 -106.03819 1.000 26.93271 442 GLY B N 1
ATOM 8618 C CA . GLY B 1 455 ? 37.03220 -25.84383 -106.68720 1.000 21.53151 442 GLY B CA 1
ATOM 8619 C C . GLY B 1 455 ? 37.48622 -24.52384 -107.28021 1.000 23.01621 442 GLY B C 1
ATOM 8620 O O . GLY B 1 455 ? 38.58322 -24.47387 -107.85721 1.000 26.09297 442 GLY B O 1
ATOM 8621 N N . THR B 1 456 ? 36.69424 -23.45083 -107.13621 1.000 22.13657 443 THR B N 1
ATOM 8622 C CA . THR B 1 456 ? 37.08826 -22.14084 -107.65522 1.000 27.29019 443 THR B CA 1
ATOM 8623 C C . THR B 1 456 ? 38.52727 -21.81086 -107.27022 1.000 28.18216 443 THR B C 1
ATOM 8624 O O . THR B 1 456 ? 39.33127 -21.38588 -108.11223 1.000 23.02815 443 THR B O 1
ATOM 8628 N N . THR B 1 457 ? 38.87527 -22.00286 -105.99222 1.000 23.87942 444 THR B N 1
ATOM 8629 C CA . THR B 1 457 ? 40.19828 -21.56988 -105.54223 1.000 27.46937 444 THR B CA 1
ATOM 8630 C C . THR B 1 457 ? 41.29226 -22.34291 -106.25223 1.000 22.53600 444 THR B C 1
ATOM 8631 O O . THR B 1 457 ? 42.28527 -21.75493 -106.70424 1.000 26.23204 444 THR B O 1
ATOM 8635 N N . LEU B 1 458 ? 41.11324 -23.66390 -106.38522 1.000 21.54075 445 LEU B N 1
ATOM 8636 C CA . LEU B 1 458 ? 42.11322 -24.48992 -107.05722 1.000 24.94947 445 LEU B CA 1
ATOM 8637 C C . LEU B 1 458 ? 42.22522 -24.13893 -108.53523 1.000 24.73702 445 LEU B C 1
ATOM 8638 O O . LEU B 1 458 ? 43.33722 -24.06096 -109.07623 1.000 29.82636 445 LEU B O 1
ATOM 8643 N N . PHE B 1 459 ? 41.09022 -23.93592 -109.21322 1.000 22.86523 446 PHE B N 1
ATOM 8644 C CA . PHE B 1 459 ? 41.14222 -23.54693 -110.62023 1.000 21.81266 446 PHE B CA 1
ATOM 8645 C C . PHE B 1 459 ? 41.93925 -22.26094 -110.79723 1.000 24.99566 446 PHE B C 1
ATOM 8646 O O . PHE B 1 459 ? 42.80524 -22.16996 -111.67524 1.000 25.84014 446 PHE B O 1
ATOM 8654 N N . ASP B 1 460 ? 41.64927 -21.24493 -109.96924 1.000 20.79153 447 ASP B N 1
ATOM 8655 C CA . ASP B 1 460 ? 42.40329 -19.98895 -110.01725 1.000 20.71091 447 ASP B CA 1
ATOM 8656 C C . ASP B 1 460 ? 43.87829 -20.22897 -109.75625 1.000 27.23376 447 ASP B C 1
ATOM 8657 O O . ASP B 1 460 ? 44.74529 -19.63399 -110.41226 1.000 26.54454 447 ASP B O 1
ATOM 8662 N N . THR B 1 461 ? 44.17427 -21.04897 -108.74925 1.000 22.55709 448 THR B N 1
ATOM 8663 C CA . THR B 1 461 ? 45.55827 -21.30299 -108.36025 1.000 28.15190 448 THR B CA 1
ATOM 8664 C C . THR B 1 461 ? 46.32926 -21.95601 -109.49125 1.000 29.85085 448 THR B C 1
ATOM 8665 O O . THR B 1 461 ? 47.48726 -21.60504 -109.74426 1.000 32.27657 448 THR B O 1
ATOM 8669 N N . VAL B 1 462 ? 45.70724 -22.91401 -110.18624 1.000 26.84034 449 VAL B N 1
ATOM 8670 C CA . VAL B 1 462 ? 46.42222 -23.60402 -111.25724 1.000 25.23798 449 VAL B CA 1
ATOM 8671 C C . VAL B 1 462 ? 46.64923 -22.66103 -112.42525 1.000 26.60037 449 VAL B C 1
ATOM 8672 O O . VAL B 1 462 ? 47.76123 -22.58906 -112.96425 1.000 25.95068 449 VAL B O 1
ATOM 8676 N N . LYS B 1 463 ? 45.62225 -21.89402 -112.81225 1.000 25.34995 450 LYS B N 1
ATOM 8677 C CA . LYS B 1 463 ? 45.79326 -20.96103 -113.91725 1.000 29.67996 450 LYS B CA 1
ATOM 8678 C C . LYS B 1 463 ? 46.94028 -20.00005 -113.64026 1.000 29.77545 450 LYS B C 1
ATOM 8679 O O . LYS B 1 463 ? 47.81228 -19.78407 -114.49327 1.000 29.09380 450 LYS B O 1
ATOM 8685 N N . SER B 1 464 ? 46.96529 -19.42304 -112.43927 1.000 26.09232 451 SER B N 1
ATOM 8686 C CA . SER B 1 464 ? 48.03831 -18.50206 -112.07427 1.000 24.29807 451 SER B CA 1
ATOM 8687 C C . SER B 1 464 ? 49.39430 -19.19908 -112.10428 1.000 24.61667 451 SER B C 1
ATOM 8688 O O . SER B 1 464 ? 50.37130 -18.66210 -112.63228 1.000 26.49723 451 SER B O 1
ATOM 8691 N N . ALA B 1 465 ? 49.47228 -20.39308 -111.51027 1.000 25.15332 452 ALA B N 1
ATOM 8692 C CA . ALA B 1 465 ? 50.73126 -21.12610 -111.47927 1.000 27.36550 452 ALA B CA 1
ATOM 8693 C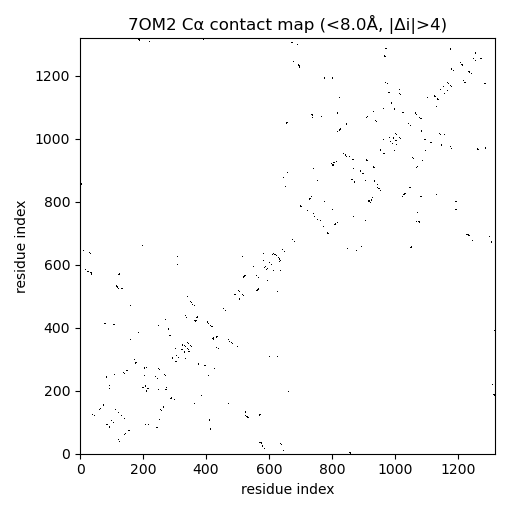 C . ALA B 1 465 ? 51.21125 -21.49112 -112.88327 1.000 26.16798 452 ALA B C 1
ATOM 8694 O O . ALA B 1 465 ? 52.41125 -21.42914 -113.16228 1.000 26.93262 452 ALA B O 1
ATOM 8696 N N . LEU B 1 466 ? 50.30224 -21.91211 -113.76727 1.000 22.32472 453 LEU B N 1
ATOM 8697 C CA . LEU B 1 466 ? 50.70523 -22.20912 -115.14227 1.000 28.74327 453 LEU B CA 1
ATOM 8698 C C . LEU B 1 466 ? 51.32525 -20.98714 -115.80227 1.000 30.66878 453 LEU B C 1
ATOM 8699 O O . LEU B 1 466 ? 52.33525 -21.08916 -116.50828 1.000 31.88301 453 LEU B O 1
ATOM 8704 N N . ALA B 1 467 ? 50.73127 -19.81812 -115.58528 1.000 28.58994 454 ALA B N 1
ATOM 8705 C CA . ALA B 1 467 ? 51.26929 -18.60414 -116.18129 1.000 29.61187 454 ALA B CA 1
ATOM 8706 C C . ALA B 1 467 ? 52.61430 -18.23016 -115.56229 1.000 30.09150 454 ALA B C 1
ATOM 8707 O O . ALA B 1 467 ? 53.57031 -17.91018 -116.28030 1.000 30.32427 454 ALA B O 1
ATOM 8709 N N . TYR B 1 468 ? 52.72031 -18.28115 -114.22929 1.000 25.07934 455 TYR B N 1
ATOM 8710 C CA . TYR B 1 468 ? 53.98032 -17.87917 -113.60630 1.000 21.66836 455 TYR B CA 1
ATOM 8711 C C . TYR B 1 468 ? 55.08930 -18.88219 -113.87030 1.000 23.74503 455 TYR B C 1
ATOM 8712 O O . TYR B 1 468 ? 56.26430 -18.49722 -113.94430 1.000 25.47038 455 TYR B O 1
ATOM 8721 N N . ASN B 1 469 ? 54.74627 -20.16019 -114.01329 1.000 24.32750 456 ASN B N 1
ATOM 8722 C CA . ASN B 1 469 ? 55.74625 -21.13521 -114.42929 1.000 24.94237 456 ASN B CA 1
ATOM 8723 C C . ASN B 1 469 ? 56.30226 -20.78323 -115.80529 1.000 28.40868 456 ASN B C 1
ATOM 8724 O O . ASN B 1 469 ? 57.52025 -20.83825 -116.03130 1.000 29.19604 456 ASN B O 1
ATOM 8729 N N . ASP B 1 470 ? 55.42826 -20.40721 -116.73929 1.000 26.24935 457 ASP B N 1
ATOM 8730 C CA . ASP B 1 470 ? 55.91326 -20.00323 -118.05229 1.000 30.68324 457 ASP B CA 1
ATOM 8731 C C . ASP B 1 470 ? 56.74328 -18.72624 -117.96330 1.000 31.97939 457 ASP B C 1
ATOM 8732 O O . ASP B 1 470 ? 57.77728 -18.60127 -118.62931 1.000 33.08294 457 ASP B O 1
ATOM 8737 N N . TRP B 1 471 ? 56.30830 -17.77023 -117.14431 1.000 26.60274 458 TRP B N 1
ATOM 8738 C CA . TRP B 1 471 ? 57.10233 -16.56825 -116.91132 1.000 27.79505 458 TRP B CA 1
ATOM 8739 C C . TRP B 1 471 ? 58.49732 -16.92827 -116.42332 1.000 26.05875 458 TRP B C 1
ATOM 8740 O O . TRP B 1 471 ? 59.49833 -16.39529 -116.91233 1.000 29.60186 458 TRP B O 1
ATOM 8751 N N . ALA B 1 472 ? 58.57931 -17.82827 -115.44931 1.000 21.80134 459 ALA B N 1
ATOM 8752 C CA . ALA B 1 472 ? 59.87630 -18.21329 -114.90332 1.000 28.08693 459 ALA B CA 1
ATOM 8753 C C . ALA B 1 472 ? 60.73629 -18.87931 -115.96332 1.000 24.31294 459 ALA B C 1
ATOM 8754 O O . ALA B 1 472 ? 61.95229 -18.65833 -116.01832 1.000 28.02861 459 ALA B O 1
ATOM 8756 N N . ASP B 1 473 ? 60.12427 -19.70930 -116.80931 1.000 26.56406 460 ASP B N 1
ATOM 8757 C CA . ASP B 1 473 ? 60.86726 -20.29232 -117.91931 1.000 28.93813 460 ASP B CA 1
ATOM 8758 C C . ASP B 1 473 ? 61.46527 -19.20833 -118.81032 1.000 36.87444 460 ASP B C 1
ATOM 8759 O O . ASP B 1 473 ? 62.61627 -19.32336 -119.24232 1.000 34.70576 460 ASP B O 1
ATOM 8764 N N . GLN B 1 474 ? 60.71629 -18.13132 -119.07932 1.000 34.29484 461 GLN B N 1
ATOM 8765 C CA . GLN B 1 474 ? 61.24331 -17.09534 -119.96433 1.000 28.13441 461 GLN B CA 1
ATOM 8766 C C . GLN B 1 474 ? 62.46932 -16.41936 -119.37234 1.000 34.35339 461 GLN B C 1
ATOM 8767 O O . GLN B 1 474 ? 63.36333 -16.01238 -120.11734 1.000 34.76606 461 GLN B O 1
ATOM 8773 N N . LEU B 1 475 ? 62.51933 -16.25335 -118.04634 1.000 28.00022 462 LEU B N 1
ATOM 8774 C CA . LEU B 1 475 ? 63.71534 -15.69437 -117.42034 1.000 32.49345 462 LEU B CA 1
ATOM 8775 C C . LEU B 1 475 ? 64.92232 -16.57439 -117.70434 1.000 33.02908 462 LEU B C 1
ATOM 8776 O O . LEU B 1 475 ? 65.99233 -16.08441 -118.09435 1.000 36.50239 462 LEU B O 1
ATOM 8781 N N . MET B 1 476 ? 64.75330 -17.88939 -117.53334 1.000 31.71450 463 MET B N 1
ATOM 8782 C CA . MET B 1 476 ? 65.82728 -18.83741 -117.79333 1.000 29.00258 463 MET B CA 1
ATOM 8783 C C . MET B 1 476 ? 66.26828 -18.80342 -119.25334 1.000 36.21637 463 MET B C 1
ATOM 8784 O O . MET B 1 476 ? 67.44327 -19.05545 -119.54134 1.000 39.56637 463 MET B O 1
ATOM 8789 N N . PHE B 1 477 ? 65.35228 -18.50141 -120.18333 1.000 32.86512 464 PHE B N 1
ATOM 8790 C CA . PHE B 1 477 ? 65.72628 -18.32343 -121.59134 1.000 34.33169 464 PHE B CA 1
ATOM 8791 C C . PHE B 1 477 ? 66.45430 -17.00744 -121.85435 1.000 38.55176 464 PHE B C 1
ATOM 8792 O O . PHE B 1 477 ? 66.87530 -16.77145 -122.98935 1.000 37.15589 464 PHE B O 1
ATOM 8800 N N . GLY B 1 478 ? 66.56032 -16.12344 -120.86435 1.000 35.68961 465 GLY B N 1
ATOM 8801 C CA . GLY B 1 478 ? 67.27434 -14.87045 -121.01836 1.000 33.49825 465 GLY B CA 1
ATOM 8802 C C . GLY B 1 478 ? 66.40637 -13.63043 -121.09136 1.000 32.40835 465 GLY B C 1
ATOM 8803 O O . GLY B 1 478 ? 66.94839 -12.53245 -121.25137 1.000 36.29880 465 GLY B O 1
ATOM 8804 N N . SER B 1 479 ? 65.08136 -13.75841 -120.98436 1.000 36.18600 466 SER B N 1
ATOM 8805 C CA . SER B 1 479 ? 64.18338 -12.60639 -121.12336 1.000 37.64226 466 SER B CA 1
ATOM 8806 C C . SER B 1 479 ? 64.03940 -11.89139 -119.78036 1.000 39.60045 466 SER B C 1
ATOM 8807 O O . SER B 1 479 ? 62.96440 -11.84936 -119.16836 1.000 33.97735 466 SER B O 1
ATOM 8810 N N . LEU B 1 480 ? 65.15441 -11.30040 -119.33537 1.000 31.71928 467 LEU B N 1
ATOM 8811 C CA . LEU B 1 480 ? 65.17443 -10.66940 -118.02337 1.000 36.61143 467 LEU B CA 1
ATOM 8812 C C . LEU B 1 480 ? 64.38145 -9.37438 -117.98438 1.000 37.56572 467 LEU B C 1
ATOM 8813 O O . LEU B 1 480 ? 64.14147 -8.86437 -116.89238 1.000 30.46293 467 LEU B O 1
ATOM 8818 N N . ASN B 1 481 ? 63.95746 -8.83238 -119.13238 1.000 36.96241 468 ASN B N 1
ATOM 8819 C CA . ASN B 1 481 ? 63.09248 -7.66036 -119.05938 1.000 36.78206 468 ASN B CA 1
ATOM 8820 C C . ASN B 1 481 ? 61.70248 -8.00234 -118.53537 1.000 33.71893 468 ASN B C 1
ATOM 8821 O O . ASN B 1 481 ? 60.94649 -7.08532 -118.20138 1.000 37.72471 468 ASN B O 1
ATOM 8826 N N . LEU B 1 482 ? 61.34945 -9.28633 -118.44737 1.000 25.61572 469 LEU B N 1
ATOM 8827 C CA . LEU B 1 482 ? 60.10945 -9.67930 -117.78736 1.000 31.89411 469 LEU B CA 1
ATOM 8828 C C . LEU B 1 482 ? 60.12946 -9.44730 -116.27436 1.000 30.19155 469 LEU B C 1
ATOM 8829 O O . LEU B 1 482 ? 59.10746 -9.68628 -115.63336 1.000 26.45792 469 LEU B O 1
ATOM 8834 N N . LEU B 1 483 ? 61.25147 -9.01131 -115.68737 1.000 34.92922 470 LEU B N 1
ATOM 8835 C CA . LEU B 1 483 ? 61.24448 -8.55031 -114.30037 1.000 35.52940 470 LEU B CA 1
ATOM 8836 C C . LEU B 1 483 ? 60.54651 -7.20829 -114.14037 1.000 33.10567 470 LEU B C 1
ATOM 8837 O O . LEU B 1 483 ? 60.25752 -6.81928 -113.00238 1.000 27.57945 470 LEU B O 1
ATOM 8842 N N . GLU B 1 484 ? 60.29852 -6.49630 -115.24338 1.000 37.83662 471 GLU B N 1
ATOM 8843 C CA . GLU B 1 484 ? 59.76754 -5.13829 -115.23938 1.000 40.10086 471 GLU B CA 1
ATOM 8844 C C . GLU B 1 484 ? 58.28854 -5.13826 -115.59238 1.000 36.72813 471 GLU B C 1
ATOM 8845 O O . GLU B 1 484 ? 57.85552 -5.86126 -116.49937 1.000 35.87656 471 GLU B O 1
ATOM 8851 N N . GLU B 1 485 ? 57.52956 -4.28024 -114.90238 1.000 34.58200 472 GLU B N 1
ATOM 8852 C CA . GLU B 1 485 ? 56.07356 -4.28122 -115.03237 1.000 35.69662 472 GLU B CA 1
ATOM 8853 C C . GLU B 1 485 ? 55.64455 -4.22622 -116.48937 1.000 39.06433 472 GLU B C 1
ATOM 8854 O O . GLU B 1 485 ? 54.82254 -5.02920 -116.94737 1.000 35.38230 472 GLU B O 1
ATOM 8860 N N . LYS B 1 486 ? 56.19557 -3.27023 -117.23138 1.000 37.63561 473 LYS B N 1
ATOM 8861 C CA . LYS B 1 486 ? 55.77157 -3.04423 -118.60438 1.000 36.64882 473 LYS B CA 1
ATOM 8862 C C . LYS B 1 486 ? 55.80054 -4.33623 -119.41037 1.000 37.11069 473 LYS B C 1
ATOM 8863 O O . LYS B 1 486 ? 54.82153 -4.69822 -120.08037 1.000 36.92287 473 LYS B O 1
ATOM 8869 N N . TYR B 1 487 ? 56.90353 -5.07325 -119.33037 1.000 33.72434 474 TYR B N 1
ATOM 8870 C CA . TYR B 1 487 ? 56.99750 -6.28726 -120.12637 1.000 31.96608 474 TYR B CA 1
ATOM 8871 C C . TYR B 1 487 ? 56.23548 -7.44224 -119.48236 1.000 24.83642 474 TYR B C 1
ATOM 8872 O O . TYR B 1 487 ? 55.63947 -8.26524 -120.19235 1.000 29.75048 474 TYR B O 1
ATOM 8881 N N . ALA B 1 488 ? 56.20949 -7.50624 -118.15136 1.000 29.04255 475 ALA B N 1
ATOM 8882 C CA . ALA B 1 488 ? 55.43547 -8.55622 -117.48935 1.000 25.24645 475 ALA B CA 1
ATOM 8883 C C . ALA B 1 488 ? 53.96247 -8.45719 -117.86335 1.000 29.40166 475 ALA B C 1
ATOM 8884 O O . ALA B 1 488 ? 53.33845 -9.45418 -118.24634 1.000 32.19424 475 ALA B O 1
ATOM 8886 N N . ILE B 1 489 ? 53.39949 -7.24518 -117.80435 1.000 34.05114 476 ILE B N 1
ATOM 8887 C CA . ILE B 1 489 ? 51.97750 -7.06816 -118.09835 1.000 37.65654 476 ILE B CA 1
ATOM 8888 C C . ILE B 1 489 ? 51.66948 -7.50416 -119.51934 1.000 38.42776 476 ILE B C 1
ATOM 8889 O O . ILE B 1 489 ? 50.67247 -8.19114 -119.77534 1.000 34.49357 476 ILE B O 1
ATOM 8894 N N . GLU B 1 490 ? 52.52449 -7.12218 -120.46635 1.000 35.55187 477 GLU B N 1
ATOM 8895 C CA . GLU B 1 490 ? 52.30847 -7.51618 -121.85034 1.000 37.83380 477 GLU B CA 1
ATOM 8896 C C . GLU B 1 490 ? 52.38245 -9.02819 -122.00734 1.000 37.62680 477 GLU B C 1
ATOM 8897 O O . GLU B 1 490 ? 51.56643 -9.62817 -122.72233 1.000 36.65993 477 GLU B O 1
ATOM 8903 N N . PHE B 1 491 ? 53.35544 -9.66020 -121.34034 1.000 33.26969 478 PHE B N 1
ATOM 8904 C CA . PHE B 1 491 ? 53.50641 -11.11220 -121.42133 1.000 29.13444 478 PHE B CA 1
ATOM 8905 C C . PHE B 1 491 ? 52.27040 -11.82618 -120.87232 1.000 31.85956 478 PHE B C 1
ATOM 8906 O O . PHE B 1 491 ? 51.75438 -12.76217 -121.49332 1.000 29.33302 478 PHE B O 1
ATOM 8914 N N . PHE B 1 492 ? 51.79541 -11.42216 -119.68632 1.000 25.87984 479 PHE B N 1
ATOM 8915 C CA . PHE B 1 492 ? 50.65840 -12.13014 -119.10232 1.000 27.89991 479 PHE B CA 1
ATOM 8916 C C . PHE B 1 492 ? 49.39340 -11.93412 -119.93231 1.000 28.27030 479 PHE B C 1
ATOM 8917 O O . PHE B 1 492 ? 48.56838 -12.84911 -120.02530 1.000 30.76298 479 PHE B O 1
ATOM 8925 N N . LYS B 1 493 ? 49.21642 -10.75712 -120.53932 1.000 29.92173 480 LYS B N 1
ATOM 8926 C CA . LYS B 1 493 ? 48.06042 -10.55510 -121.41031 1.000 33.48019 480 LYS B CA 1
ATOM 8927 C C . LYS B 1 493 ? 48.17540 -11.39311 -122.68431 1.000 31.41461 480 LYS B C 1
ATOM 8928 O O . LYS B 1 493 ? 47.26139 -12.15810 -123.01330 1.000 29.50197 480 LYS B O 1
ATOM 8934 N N . ASN B 1 494 ? 49.30540 -11.28014 -123.40232 1.000 30.18055 481 ASN B N 1
ATOM 8935 C CA . ASN B 1 494 ? 49.42338 -11.90215 -124.72231 1.000 32.41520 481 ASN B CA 1
ATOM 8936 C C . ASN B 1 494 ? 49.60436 -13.41615 -124.64131 1.000 32.83142 481 ASN B C 1
ATOM 8937 O O . ASN B 1 494 ? 49.06034 -14.15214 -125.46730 1.000 32.60587 481 ASN B O 1
ATOM 8942 N N . LYS B 1 495 ? 50.39035 -13.90816 -123.68031 1.000 35.20383 482 LYS B N 1
ATOM 8943 C CA . LYS B 1 495 ? 50.65733 -15.34016 -123.62430 1.000 33.50958 482 LYS B CA 1
ATOM 8944 C C . LYS B 1 495 ? 49.68932 -16.10114 -122.73029 1.000 33.81659 482 LYS B C 1
ATOM 8945 O O . LYS B 1 495 ? 49.61029 -17.33214 -122.83429 1.000 34.88485 482 LYS B O 1
ATOM 8951 N N . HIS B 1 496 ? 48.94233 -15.41812 -121.86129 1.000 29.25329 483 HIS B N 1
ATOM 8952 C CA . HIS B 1 496 ? 48.08032 -16.14110 -120.93629 1.000 33.04950 483 HIS B CA 1
ATOM 8953 C C . HIS B 1 496 ? 46.70233 -15.52708 -120.74628 1.000 30.29209 483 HIS B C 1
ATOM 8954 O O . HIS B 1 496 ? 45.88632 -16.12006 -120.03928 1.000 32.35988 483 HIS B O 1
ATOM 8961 N N . GLY B 1 497 ? 46.38335 -14.42007 -121.42029 1.000 28.96287 484 GLY B N 1
ATOM 8962 C CA . GLY B 1 497 ? 45.06536 -13.82805 -121.27429 1.000 27.20432 484 GLY B CA 1
ATOM 8963 C C . GLY B 1 497 ? 44.78638 -13.30904 -119.88429 1.000 27.22724 484 GLY B C 1
ATOM 8964 O O . GLY B 1 497 ? 43.62338 -13.13701 -119.50629 1.000 32.88292 484 GLY B O 1
ATOM 8965 N N . LEU B 1 498 ? 45.83138 -13.06305 -119.10529 1.000 30.13224 485 LEU B N 1
ATOM 8966 C CA . LEU B 1 498 ? 45.69940 -12.56404 -117.75030 1.000 26.73310 485 LEU B CA 1
ATOM 8967 C C . LEU B 1 498 ? 46.05042 -11.08305 -117.72230 1.000 28.56302 485 LEU B C 1
ATOM 8968 O O . LEU B 1 498 ? 47.05043 -10.65607 -118.31131 1.000 36.66864 485 LEU B O 1
ATOM 8973 N N . VAL B 1 499 ? 45.23844 -10.31203 -117.00931 1.000 29.31446 486 VAL B N 1
ATOM 8974 C CA . VAL B 1 499 ? 45.42547 -8.87503 -116.86031 1.000 37.02327 486 VAL B CA 1
ATOM 8975 C C . VAL B 1 499 ? 46.07248 -8.60404 -115.49932 1.000 33.74184 486 VAL B C 1
ATOM 8976 O O . VAL B 1 49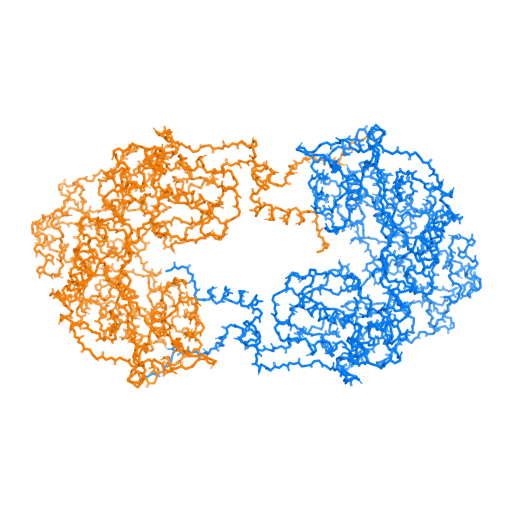9 ? 45.45448 -8.82102 -114.45331 1.000 33.48879 486 VAL B O 1
ATOM 8980 N N . ILE B 1 500 ? 47.31949 -8.12606 -115.50832 1.000 32.49533 487 ILE B N 1
ATOM 8981 C CA . ILE B 1 500 ? 47.96450 -7.58907 -114.31333 1.000 36.46922 487 ILE B CA 1
ATOM 8982 C C . ILE B 1 500 ? 47.57053 -6.12606 -114.16833 1.000 34.18122 487 ILE B C 1
ATOM 8983 O O . ILE B 1 500 ? 47.70054 -5.34607 -115.11534 1.000 36.41217 487 ILE B O 1
ATOM 8988 N N . LYS B 1 501 ? 47.09354 -5.75004 -112.99134 1.000 31.34030 488 LYS B N 1
ATOM 8989 C CA . LYS B 1 501 ? 46.69756 -4.36504 -112.75834 1.000 35.65679 488 LYS B CA 1
ATOM 8990 C C . LYS B 1 501 ? 47.90658 -3.43306 -112.78635 1.000 39.60475 488 LYS B C 1
ATOM 8991 O O . LYS B 1 501 ? 48.88958 -3.64007 -112.06335 1.000 34.87096 488 LYS B O 1
ATOM 8997 N N . GLU B 1 502 ? 47.81560 -2.38206 -113.59535 1.000 34.73586 489 GLU B N 1
ATOM 8998 C CA . GLU B 1 502 ? 48.91261 -1.43608 -113.71336 1.000 38.46704 489 GLU B CA 1
ATOM 8999 C C . GLU B 1 502 ? 49.27963 -0.91908 -112.33437 1.000 39.21908 489 GLU B C 1
ATOM 9000 O O . GLU B 1 502 ? 48.41263 -0.70906 -111.48437 1.000 38.13769 489 GLU B O 1
ATOM 9006 N N . GLY B 1 503 ? 50.58063 -0.78910 -112.08837 1.000 33.04808 490 GLY B N 1
ATOM 9007 C CA . GLY B 1 503 ? 51.04364 -0.24911 -110.83738 1.000 29.36638 490 GLY B CA 1
ATOM 9008 C C . GLY B 1 503 ? 51.19563 -1.26310 -109.72737 1.000 33.46379 490 GLY B C 1
ATOM 9009 O O . GLY B 1 503 ? 51.66564 -0.89611 -108.64538 1.000 39.87496 490 GLY B O 1
ATOM 9010 N N . THR B 1 504 ? 50.81761 -2.52510 -109.94636 1.000 30.58336 491 THR B N 1
ATOM 9011 C CA . THR B 1 504 ? 50.95259 -3.53509 -108.90236 1.000 27.54440 491 THR B CA 1
ATOM 9012 C C . THR B 1 504 ? 52.13057 -4.47612 -109.11036 1.000 26.33264 491 THR B C 1
ATOM 9013 O O . THR B 1 504 ? 52.33356 -5.37912 -108.29136 1.000 27.34893 491 THR B O 1
ATOM 9017 N N . TRP B 1 505 ? 52.91257 -4.29214 -110.16936 1.000 31.67192 492 TRP B N 1
ATOM 9018 C CA . TRP B 1 505 ? 54.14256 -5.05716 -110.39136 1.000 30.12288 492 TRP B CA 1
ATOM 9019 C C . TRP B 1 505 ? 55.29358 -4.14018 -109.97937 1.000 35.29545 492 TRP B C 1
ATOM 9020 O O . TRP B 1 505 ? 55.84059 -3.39719 -110.79438 1.000 43.18525 492 TRP B O 1
ATOM 9031 N N . LYS B 1 506 ? 55.64358 -4.17618 -108.69437 1.000 33.55946 493 LYS B N 1
ATOM 9032 C CA . LYS B 1 506 ? 56.63660 -3.26319 -108.11938 1.000 36.01659 493 LYS B CA 1
ATOM 9033 C C . LYS B 1 506 ? 57.56959 -4.04621 -107.20638 1.000 32.72352 493 LYS B C 1
ATOM 9034 O O . LYS B 1 506 ? 57.37159 -4.10520 -105.98738 1.000 32.12998 493 LYS B O 1
ATOM 9040 N N . PRO B 1 507 ? 58.60357 -4.66823 -107.77138 1.000 30.31030 494 PRO B N 1
ATOM 9041 C CA . PRO B 1 507 ? 59.53456 -5.46524 -106.95538 1.000 24.04457 494 PRO B CA 1
ATOM 9042 C C . PRO B 1 507 ? 60.11958 -4.64424 -105.81839 1.000 29.97407 494 PRO B C 1
ATOM 9043 O O . PRO B 1 507 ? 60.52060 -3.49725 -106.00839 1.000 31.57971 494 PRO B O 1
ATOM 9047 N N . ALA B 1 508 ? 60.15958 -5.23924 -104.62138 1.000 29.90592 495 ALA B N 1
ATOM 9048 C CA . ALA B 1 508 ? 60.63059 -4.55824 -103.42139 1.000 32.94026 495 ALA B CA 1
ATOM 9049 C C . ALA B 1 508 ? 61.80458 -5.30626 -102.80039 1.000 35.46362 495 ALA B C 1
ATOM 9050 O O . ALA B 1 508 ? 61.76556 -6.53426 -102.65038 1.000 34.19116 495 ALA B O 1
ATOM 9052 N N . LEU B 1 509 ? 62.83360 -4.55828 -102.41440 1.000 35.85307 496 LEU B N 1
ATOM 9053 C CA . LEU B 1 509 ? 63.95659 -5.13529 -101.68340 1.000 35.62252 496 LEU B CA 1
ATOM 9054 C C . LEU B 1 509 ? 63.46358 -5.76828 -100.39339 1.000 32.78312 496 LEU B C 1
ATOM 9055 O O . LEU B 1 509 ? 62.83960 -5.10026 -99.56639 1.000 35.01907 496 LEU B O 1
ATOM 9060 N N . VAL B 1 510 ? 63.70656 -7.06228 -100.23239 1.000 26.28698 497 VAL B N 1
ATOM 9061 C CA . VAL B 1 510 ? 63.28755 -7.75927 -99.01938 1.000 30.34163 497 VAL B CA 1
ATOM 9062 C C . VAL B 1 510 ? 64.30956 -7.54028 -97.91539 1.000 32.10861 497 VAL B C 1
ATOM 9063 O O . VAL B 1 510 ? 65.52255 -7.61930 -98.14339 1.000 30.50077 497 VAL B O 1
ATOM 9067 N N . ASN B 1 511 ? 63.81957 -7.28727 -96.70239 1.000 32.75479 498 ASN B N 1
ATOM 9068 C CA . ASN B 1 511 ? 64.66357 -7.31227 -95.50639 1.000 36.60728 498 ASN B CA 1
ATOM 9069 C C . ASN B 1 511 ? 64.77754 -8.77227 -95.06738 1.000 32.12048 498 ASN B C 1
ATOM 9070 O O . ASN B 1 511 ? 63.89654 -9.29426 -94.38638 1.000 31.57493 498 ASN B O 1
ATOM 9075 N N . GLU B 1 512 ? 65.85453 -9.45230 -95.49138 1.000 28.43509 499 GLU B N 1
ATOM 9076 C CA . GLU B 1 512 ? 65.91450 -10.91430 -95.40238 1.000 31.33258 499 GLU B CA 1
ATOM 9077 C C . GLU B 1 512 ? 66.00950 -11.41129 -93.96537 1.000 37.99784 499 GLU B C 1
ATOM 9078 O O . GLU B 1 512 ? 65.62748 -12.55528 -93.67937 1.000 36.48740 499 GLU B O 1
ATOM 9084 N N . ASP B 1 513 ? 66.54552 -10.59330 -93.06238 1.000 41.61403 500 ASP B N 1
ATOM 9085 C CA . ASP B 1 513 ? 66.70052 -10.95429 -91.65238 1.000 44.46162 500 ASP B CA 1
ATOM 9086 C C . ASP B 1 513 ? 66.25154 -9.75828 -90.82438 1.000 44.20479 500 ASP B C 1
ATOM 9087 O O . ASP B 1 513 ? 67.07656 -8.98529 -90.31939 1.000 40.18417 500 ASP B O 1
ATOM 9092 N N . PRO B 1 514 ? 64.94155 -9.54626 -90.70238 1.000 37.00210 501 PRO B N 1
ATOM 9093 C CA . PRO B 1 514 ? 64.45957 -8.32124 -90.05338 1.000 41.95672 501 PRO B CA 1
ATOM 9094 C C . PRO B 1 514 ? 64.75958 -8.30824 -88.56138 1.000 39.19006 501 PRO B C 1
ATOM 9095 O O . PRO B 1 514 ? 64.74556 -9.34024 -87.88538 1.000 36.63059 501 PRO B O 1
ATOM 9099 N N . GLY B 1 515 ? 65.03560 -7.10824 -88.04739 1.000 38.34624 502 GLY B N 1
ATOM 9100 C CA . GLY B 1 515 ? 65.17561 -6.93124 -86.61939 1.000 35.90375 502 GLY B CA 1
ATOM 9101 C C . GLY B 1 515 ? 63.82561 -6.88721 -85.93339 1.000 36.95832 502 GLY B C 1
ATOM 9102 O O . GLY B 1 515 ? 62.77661 -6.84920 -86.57638 1.000 35.35272 502 GLY B O 1
ATOM 9103 N N . PHE B 1 516 ? 63.85662 -6.90721 -84.60139 1.000 35.02959 503 PHE B N 1
ATOM 9104 C CA . PHE B 1 516 ? 62.62262 -6.83418 -83.83138 1.000 35.05311 503 PHE B CA 1
ATOM 9105 C C . PHE B 1 516 ? 61.79864 -5.63117 -84.27839 1.000 34.35685 503 PHE B C 1
ATOM 9106 O O . PHE B 1 516 ? 62.32466 -4.53018 -84.44039 1.000 29.86827 503 PHE B O 1
ATOM 9114 N N . GLY B 1 517 ? 60.50863 -5.85414 -84.52438 1.000 37.14830 504 GLY B N 1
ATOM 9115 C CA . GLY B 1 517 ? 59.63565 -4.78713 -84.98238 1.000 32.04567 504 GLY B CA 1
ATOM 9116 C C . GLY B 1 517 ? 59.76365 -4.38014 -86.44239 1.000 35.48105 504 GLY B C 1
ATOM 9117 O O . GLY B 1 517 ? 59.07767 -3.43813 -86.86239 1.000 37.69423 504 GLY B O 1
ATOM 9118 N N . GLU B 1 518 ? 60.59264 -5.07416 -87.21439 1.000 34.80022 505 GLU B N 1
ATOM 9119 C CA . GLU B 1 518 ? 60.80064 -4.68917 -88.63239 1.000 34.29640 505 GLU B CA 1
ATOM 9120 C C . GLU B 1 518 ? 59.98362 -5.57016 -89.58438 1.000 30.40839 505 GLU B C 1
ATOM 9121 O O . GLU B 1 518 ? 59.76360 -6.74115 -89.25837 1.000 33.26581 505 GLU B O 1
ATOM 9127 N N . LEU B 1 519 ? 59.59663 -5.01416 -90.72838 1.000 27.83176 506 LEU B N 1
ATOM 9128 C CA . LEU B 1 519 ? 58.82361 -5.75315 -91.75038 1.000 31.70185 506 LEU B CA 1
ATOM 9129 C C . LEU B 1 519 ? 59.73160 -6.43617 -92.77738 1.000 34.27808 506 LEU B C 1
ATOM 9130 O O . LEU B 1 519 ? 60.82060 -5.91219 -93.03238 1.000 33.17076 506 LEU B O 1
ATOM 9135 N N . TRP B 1 520 ? 59.30957 -7.58417 -93.30537 1.000 36.14409 507 TRP B N 1
ATOM 9136 C CA . TRP B 1 520 ? 60.00056 -8.28819 -94.41837 1.000 33.90144 507 TRP B CA 1
ATOM 9137 C C . TRP B 1 520 ? 59.94357 -7.31919 -95.59137 1.000 27.72456 507 TRP B C 1
ATOM 9138 O O . TRP B 1 520 ? 61.00757 -6.99821 -96.10438 1.000 29.65950 507 TRP B O 1
ATOM 9149 N N . THR B 1 521 ? 58.74458 -6.89117 -95.97337 1.000 28.02449 508 THR B N 1
ATOM 9150 C CA . THR B 1 521 ? 58.49459 -5.80417 -96.95137 1.000 27.66906 508 THR B CA 1
ATOM 9151 C C . THR B 1 521 ? 57.19861 -5.14214 -96.47537 1.000 30.86935 508 THR B C 1
ATOM 9152 O O . THR B 1 521 ? 56.58760 -5.65313 -95.53637 1.000 27.59747 508 THR B O 1
ATOM 9156 N N . GLU B 1 522 ? 56.77862 -4.06514 -97.12038 1.000 34.11944 509 GLU B N 1
ATOM 9157 C CA . GLU B 1 522 ? 55.48864 -3.42012 -96.78238 1.000 35.63525 509 GLU B CA 1
ATOM 9158 C C . GLU B 1 522 ? 54.33962 -4.10510 -97.52637 1.000 32.37848 509 GLU B C 1
ATOM 9159 O O . GLU B 1 522 ? 53.19663 -3.78308 -97.24637 1.000 34.14260 509 GLU B O 1
ATOM 9165 N N . GLN B 1 523 ? 54.64860 -5.06011 -98.39637 1.000 31.81019 510 GLN B N 1
ATOM 9166 C CA . GLN B 1 523 ? 53.61959 -5.71409 -99.24536 1.000 23.64252 510 GLN B CA 1
ATOM 9167 C C . GLN B 1 523 ? 52.77657 -6.72807 -98.46835 1.000 27.81141 510 GLN B C 1
ATOM 9168 O O . GLN B 1 523 ? 53.20057 -7.18608 -97.41035 1.000 29.23707 510 GLN B O 1
ATOM 9174 N N . LYS B 1 524 ? 51.62256 -7.07006 -99.02034 1.000 30.29304 511 LYS B N 1
ATOM 9175 C CA . LYS B 1 524 ? 50.71155 -8.01904 -98.39834 1.000 30.30869 511 LYS B CA 1
ATOM 9176 C C . LYS B 1 524 ? 50.63752 -9.29604 -99.22033 1.000 26.22490 511 LYS B C 1
ATOM 9177 O O . LYS B 1 524 ? 50.76652 -9.27305 -100.44733 1.000 33.30304 511 LYS B O 1
ATOM 9183 N N . PHE B 1 525 ? 50.44250 -10.41303 -98.52132 1.000 26.05211 512 PHE B N 1
ATOM 9184 C CA . PHE B 1 525 ? 50.13448 -11.70103 -99.12232 1.000 27.56679 512 PHE B CA 1
ATOM 9185 C C . PHE B 1 525 ? 49.03247 -12.33701 -98.27931 1.000 33.31787 512 PHE B C 1
ATOM 9186 O O . PHE B 1 525 ? 49.11247 -12.32700 -97.05131 1.000 28.98280 512 PHE B O 1
ATOM 9194 N N . LEU B 1 526 ? 47.98046 -12.83999 -98.92430 1.000 28.19594 513 LEU B N 1
ATOM 9195 C CA . LEU B 1 526 ? 46.80945 -13.34797 -98.20530 1.000 22.39111 513 LEU B CA 1
ATOM 9196 C C . LEU B 1 526 ? 46.27247 -12.31195 -97.21530 1.000 25.74425 513 LEU B C 1
ATOM 9197 O O . LEU B 1 526 ? 45.77647 -12.65894 -96.14430 1.000 27.67203 513 LEU B O 1
ATOM 9202 N N . GLY B 1 527 ? 46.37950 -11.02995 -97.57131 1.000 22.71446 514 GLY B N 1
ATOM 9203 C CA . GLY B 1 527 ? 45.85052 -9.93694 -96.78731 1.000 29.07765 514 GLY B CA 1
ATOM 9204 C C . GLY B 1 527 ? 46.75153 -9.39695 -95.69132 1.000 30.98455 514 GLY B C 1
ATOM 9205 O O . GLY B 1 527 ? 46.35755 -8.44294 -95.01032 1.000 33.46439 514 GLY B O 1
ATOM 9206 N N . LEU B 1 528 ? 47.95552 -9.93697 -95.51032 1.000 25.07937 515 LEU B N 1
ATOM 9207 C CA . LEU B 1 528 ? 48.74853 -9.56998 -94.34232 1.000 22.74779 515 LEU B CA 1
ATOM 9208 C C . LEU B 1 528 ? 50.19854 -9.30701 -94.72233 1.000 30.03577 515 LEU B C 1
ATOM 9209 O O . LEU B 1 528 ? 50.73952 -9.91302 -95.65033 1.000 25.59985 515 LEU B O 1
ATOM 9214 N N . GLN B 1 529 ? 50.81256 -8.37802 -93.99134 1.000 25.24328 516 GLN B N 1
ATOM 9215 C CA . GLN B 1 529 ? 52.24756 -8.17204 -94.02834 1.000 28.17193 516 GLN B CA 1
ATOM 9216 C C . GLN B 1 529 ? 52.94754 -9.19505 -93.13534 1.000 27.10583 516 GLN B C 1
ATOM 9217 O O . GLN B 1 529 ? 52.33554 -9.83404 -92.28033 1.000 22.55632 516 GLN B O 1
ATOM 9223 N N . LEU B 1 530 ? 54.25054 -9.33508 -93.33734 1.000 26.42170 517 LEU B N 1
ATOM 9224 C CA . LEU B 1 530 ? 55.08853 -10.23009 -92.55434 1.000 29.53973 517 LEU B CA 1
ATOM 9225 C C . LEU B 1 530 ? 56.05255 -9.38910 -91.72735 1.000 29.05113 517 LEU B C 1
ATOM 9226 O O . LEU B 1 530 ? 56.70356 -8.48311 -92.25336 1.000 27.05099 517 LEU B O 1
ATOM 9231 N N . LYS B 1 531 ? 56.11054 -9.67109 -90.43235 1.000 29.59600 518 LYS B N 1
ATOM 9232 C CA . LYS B 1 531 ? 56.85356 -8.86610 -89.47535 1.000 23.66169 518 LYS B CA 1
ATOM 9233 C C . LYS B 1 531 ? 57.61255 -9.78611 -88.53435 1.000 23.52713 518 LYS B C 1
ATOM 9234 O O . LYS B 1 531 ? 57.18553 -10.91010 -88.26534 1.000 35.30617 518 LYS B O 1
ATOM 9240 N N . VAL B 1 532 ? 58.71156 -9.27713 -87.98736 1.000 25.53347 519 VAL B N 1
ATOM 9241 C CA . VAL B 1 532 ? 59.45055 -9.96514 -86.93636 1.000 29.50788 519 VAL B CA 1
ATOM 9242 C C . VAL B 1 532 ? 59.20557 -9.22613 -85.62936 1.000 29.85335 519 VAL B C 1
ATOM 9243 O O . VAL B 1 532 ? 59.32459 -7.99713 -85.58437 1.000 30.00303 519 VAL B O 1
ATOM 9247 N N . VAL B 1 533 ? 58.85656 -9.96912 -84.57336 1.000 28.07857 520 VAL B N 1
ATOM 9248 C CA . VAL B 1 533 ? 58.71757 -9.42611 -83.22436 1.000 34.09363 520 VAL B CA 1
ATOM 9249 C C . VAL B 1 533 ? 59.52856 -10.27412 -82.25736 1.000 31.95757 520 VAL B C 1
ATOM 9250 O O . VAL B 1 533 ? 60.01754 -11.35013 -82.59735 1.000 36.68610 520 VAL B O 1
ATOM 9254 N N . ARG B 1 534 ? 59.63658 -9.78211 -81.02836 1.000 35.11552 521 ARG B N 1
ATOM 9255 C CA . ARG B 1 534 ? 60.42857 -10.41412 -79.98036 1.000 34.58481 521 ARG B CA 1
ATOM 9256 C C . ARG B 1 534 ? 59.53356 -11.25310 -79.07335 1.000 31.97770 521 ARG B C 1
ATOM 9257 O O . ARG B 1 534 ? 58.44957 -10.82008 -78.68135 1.000 34.16675 521 ARG B O 1
ATOM 9265 N N . ARG B 1 535 ? 60.01054 -12.45311 -78.75035 1.000 35.16982 522 ARG B N 1
ATOM 9266 C CA . ARG B 1 535 ? 59.36052 -13.32109 -77.74034 1.000 44.60147 522 ARG B CA 1
ATOM 9267 C C . ARG B 1 535 ? 60.52352 -13.82711 -76.89234 1.000 52.96311 522 ARG B C 1
ATOM 9268 O O . ARG B 1 535 ? 61.38450 -14.51113 -77.47434 1.000 47.62167 522 ARG B O 1
ATOM 9276 N N . GLU B 1 536 ? 60.54053 -13.49910 -75.59634 1.000 58.35628 523 GLU B N 1
ATOM 9277 C CA . GLU B 1 536 ? 61.66052 -13.83312 -74.72735 1.000 62.05923 523 GLU B CA 1
ATOM 9278 C C . GLU B 1 536 ? 62.88053 -13.14614 -75.32935 1.000 61.57222 523 GLU B C 1
ATOM 9279 O O . GLU B 1 536 ? 62.97456 -11.91714 -75.30936 1.000 59.72272 523 GLU B O 1
ATOM 9285 N N . ASN B 1 537 ? 63.78752 -13.89816 -75.94135 1.000 61.98326 524 ASN B N 1
ATOM 9286 C CA . ASN B 1 537 ? 64.87553 -13.23118 -76.64336 1.000 67.32293 524 ASN B CA 1
ATOM 9287 C C . ASN B 1 537 ? 65.00452 -13.69219 -78.09736 1.000 63.82396 524 ASN B C 1
ATOM 9288 O O . ASN B 1 537 ? 66.02052 -13.40822 -78.74036 1.000 60.47511 524 ASN B O 1
ATOM 9293 N N . GLU B 1 538 ? 63.97850 -14.34218 -78.64635 1.000 53.82691 525 GLU B N 1
ATOM 9294 C CA . GLU B 1 538 ? 64.00949 -14.90519 -79.98735 1.000 49.93645 525 GLU B CA 1
ATOM 9295 C C . GLU B 1 538 ? 63.15450 -14.08517 -80.94835 1.000 37.04379 525 GLU B C 1
ATOM 9296 O O . GLU B 1 538 ? 62.18351 -13.43615 -80.54735 1.000 36.65417 525 GLU B O 1
ATOM 9302 N N . LYS B 1 539 ? 63.51349 -14.13119 -82.22735 1.000 37.99090 526 LYS B N 1
ATOM 9303 C CA . LYS B 1 539 ? 62.68250 -13.53318 -83.26135 1.000 34.90318 526 LYS B CA 1
ATOM 9304 C C . LYS B 1 539 ? 61.51048 -14.44916 -83.58634 1.000 31.57140 526 LYS B C 1
ATOM 9305 O O . LYS B 1 539 ? 61.66446 -15.66816 -83.70334 1.000 32.65360 526 LYS B O 1
ATOM 9311 N N . VAL B 1 540 ? 60.32549 -13.86114 -83.71034 1.000 36.33130 527 VAL B N 1
ATOM 9312 C CA . VAL B 1 540 ? 59.14048 -14.59312 -84.14833 1.000 29.56912 527 VAL B CA 1
ATOM 9313 C C . VAL B 1 540 ? 58.53649 -13.86911 -85.34433 1.000 32.17130 527 VAL B C 1
ATOM 9314 O O . VAL B 1 540 ? 58.32051 -12.64911 -85.29834 1.000 30.87279 527 VAL B O 1
ATOM 9318 N N . TYR B 1 541 ? 58.29447 -14.61811 -86.42233 1.000 31.95117 528 TYR B N 1
ATOM 9319 C CA . TYR B 1 541 ? 57.66947 -14.07411 -87.62333 1.000 31.78673 528 TYR B CA 1
ATOM 9320 C C . TYR B 1 541 ? 56.15848 -14.10008 -87.45332 1.000 27.97192 528 TYR B C 1
ATOM 9321 O O . TYR B 1 541 ? 55.58346 -15.15007 -87.15232 1.000 31.93076 528 TYR B O 1
ATOM 9330 N N . VAL B 1 542 ? 55.51550 -12.95307 -87.66433 1.000 27.94855 529 VAL B N 1
ATOM 9331 C CA . VAL B 1 542 ? 54.08650 -12.81404 -87.38432 1.000 25.52274 529 VAL B CA 1
ATOM 9332 C C . VAL B 1 542 ? 53.42451 -11.97804 -88.47033 1.000 27.12749 529 VAL B C 1
ATOM 9333 O O . VAL B 1 542 ? 54.06652 -11.18005 -89.16433 1.000 29.78777 529 VAL B O 1
ATOM 9337 N N . PRO B 1 543 ? 52.11851 -12.13601 -88.61732 1.000 24.65936 530 PRO B N 1
ATOM 9338 C CA . PRO B 1 543 ? 51.37152 -11.27400 -89.53732 1.000 29.45732 530 PRO B CA 1
ATOM 9339 C C . PRO B 1 543 ? 51.19555 -9.88200 -88.95233 1.000 35.40102 530 PRO B C 1
ATOM 9340 O O . PRO B 1 543 ? 51.18355 -9.69299 -87.73333 1.000 29.64222 530 PRO B O 1
ATOM 9344 N N . ASN B 1 544 ? 51.02156 -8.90400 -89.84133 1.000 30.69562 531 ASN B N 1
ATOM 9345 C CA . ASN B 1 544 ? 50.95659 -7.50600 -89.42934 1.000 27.52594 531 ASN B CA 1
ATOM 9346 C C . ASN B 1 544 ? 50.15560 -6.71199 -90.45034 1.000 31.12088 531 ASN B C 1
ATOM 9347 O O . ASN B 1 544 ? 50.01959 -7.11999 -91.60434 1.000 25.68909 531 ASN B O 1
ATOM 9352 N N . LEU B 1 545 ? 49.61462 -5.57798 -90.01034 1.000 23.80264 532 LEU B N 1
ATOM 9353 C CA . LEU B 1 545 ? 48.94663 -4.62097 -90.88135 1.000 27.72972 532 LEU B CA 1
ATOM 9354 C C . LEU B 1 545 ? 49.13866 -3.23197 -90.30236 1.000 31.49472 532 LEU B C 1
ATOM 9355 O O . LEU B 1 545 ? 49.29267 -3.09096 -89.08536 1.000 27.04701 532 LEU B O 1
ATOM 9360 N N . PRO B 1 546 ? 49.13968 -2.19697 -91.13436 1.000 31.94850 533 PRO B N 1
ATOM 9361 C CA . PRO B 1 546 ? 49.09070 -0.82997 -90.60137 1.000 32.34771 533 PRO B CA 1
ATOM 9362 C C . PRO B 1 546 ? 47.76371 -0.58894 -89.89636 1.000 28.85982 533 PRO B C 1
ATOM 9363 O O . PRO B 1 546 ? 46.74370 -1.21392 -90.20236 1.000 27.65108 533 PRO B O 1
ATOM 9367 N N . PHE B 1 547 ? 47.78073 0.36406 -88.96437 1.000 27.91164 534 PHE B N 1
ATOM 9368 C CA . PHE B 1 547 ? 46.58474 0.66209 -88.17937 1.000 29.76425 534 PHE B CA 1
ATOM 9369 C C . PHE B 1 547 ? 45.35574 0.87211 -89.06236 1.000 26.76897 534 PHE B C 1
ATOM 9370 O O . PHE B 1 547 ? 44.27573 0.32813 -88.79136 1.000 27.03363 534 PHE B O 1
ATOM 9378 N N . GLU B 1 548 ? 45.50975 1.67010 -90.12037 1.000 30.06007 535 GLU B N 1
ATOM 9379 C CA . GLU B 1 548 ? 44.39175 2.04311 -90.98336 1.000 33.75204 535 GLU B CA 1
ATOM 9380 C C . GLU B 1 548 ? 43.68973 0.83012 -91.57036 1.000 30.34113 535 GLU B C 1
ATOM 9381 O O . GLU B 1 548 ? 42.47473 0.86815 -91.80235 1.000 31.95747 535 GLU B O 1
ATOM 9387 N N . ASP B 1 549 ? 44.43071 -0.24589 -91.84235 1.000 29.75615 536 ASP B N 1
ATOM 9388 C CA . ASP B 1 549 ? 43.80869 -1.43088 -92.41835 1.000 30.14062 536 ASP B CA 1
ATOM 9389 C C . ASP B 1 549 ? 43.02668 -2.21486 -91.37734 1.000 27.49977 536 ASP B C 1
ATOM 9390 O O . ASP B 1 549 ? 41.90567 -2.65384 -91.65733 1.000 28.81332 536 ASP B O 1
ATOM 9395 N N . TRP B 1 550 ? 43.59168 -2.39287 -90.17434 1.000 25.91465 537 TRP B N 1
ATOM 9396 C CA . TRP B 1 550 ? 42.82267 -2.98285 -89.07733 1.000 29.27682 537 TRP B CA 1
ATOM 9397 C C . TRP B 1 550 ? 41.56569 -2.16982 -88.81233 1.000 26.59755 537 TRP B C 1
ATOM 9398 O O . TRP B 1 550 ? 40.48768 -2.73080 -88.58433 1.000 28.86184 537 TRP B O 1
ATOM 9409 N N . LEU B 1 551 ? 41.69471 -0.83783 -88.83634 1.000 21.70630 538 LEU B N 1
ATOM 9410 C CA . LEU B 1 551 ? 40.56173 0.03220 -88.54634 1.000 28.53907 538 LEU B CA 1
ATOM 9411 C C . LEU B 1 551 ? 39.45472 -0.14279 -89.57734 1.000 30.04955 538 LEU B C 1
ATOM 9412 O O . LEU B 1 551 ? 38.27272 -0.22777 -89.21733 1.000 28.80555 538 LEU B O 1
ATOM 9417 N N . THR B 1 552 ? 39.82071 -0.20580 -90.86734 1.000 28.12755 539 THR B N 1
ATOM 9418 C CA . THR B 1 552 ? 38.82971 -0.43679 -91.91733 1.000 25.22541 539 THR B CA 1
ATOM 9419 C C . THR B 1 552 ? 38.02268 -1.69377 -91.62232 1.000 24.91864 539 THR B C 1
ATOM 9420 O O . THR B 1 552 ? 36.78569 -1.67875 -91.65232 1.000 32.32872 539 THR B O 1
ATOM 9424 N N . MET B 1 553 ? 38.71067 -2.79878 -91.32032 1.000 25.71739 540 MET B N 1
ATOM 9425 C CA . MET B 1 553 ? 38.00165 -4.01977 -90.95131 1.000 33.07139 540 MET B CA 1
ATOM 9426 C C . MET B 1 553 ? 37.18365 -3.83375 -89.68131 1.000 33.88636 540 MET B C 1
ATOM 9427 O O . MET B 1 553 ? 36.03465 -4.28573 -89.61030 1.000 33.40546 540 MET B O 1
ATOM 9432 N N . TRP B 1 554 ? 37.71567 -3.16375 -88.67432 1.000 28.56271 541 TRP B N 1
ATOM 9433 C CA . TRP B 1 554 ? 36.96768 -2.98873 -87.40431 1.000 26.58148 541 TRP B CA 1
ATOM 9434 C C . TRP B 1 554 ? 35.64569 -2.25071 -87.63331 1.000 28.98725 541 TRP B C 1
ATOM 9435 O O . TRP B 1 554 ? 34.63568 -2.73669 -87.15031 1.000 27.05204 541 TRP B O 1
ATOM 9446 N N . VAL B 1 555 ? 35.67271 -1.15071 -88.38132 1.000 33.61163 542 VAL B N 1
ATOM 9447 C CA . VAL B 1 555 ? 34.47972 -0.27069 -88.54332 1.000 33.13069 542 VAL B CA 1
ATOM 9448 C C . VAL B 1 555 ? 33.48671 -0.80568 -89.58031 1.000 33.83099 542 VAL B C 1
ATOM 9449 O O . VAL B 1 555 ? 32.40672 -0.23666 -89.67831 1.000 34.86637 542 VAL B O 1
ATOM 9453 N N . THR B 1 556 ? 33.85969 -1.84169 -90.32331 1.000 30.46122 543 THR B N 1
ATOM 9454 C CA . THR B 1 556 ? 32.96867 -2.40668 -91.36130 1.000 35.72620 543 THR B CA 1
ATOM 9455 C C . THR B 1 556 ? 32.64965 -3.86767 -91.03129 1.000 36.27773 543 THR B C 1
ATOM 9456 O O . THR B 1 556 ? 33.05163 -4.73068 -91.80829 1.000 35.23061 543 THR B O 1
ATOM 9460 N N . PRO B 1 557 ? 31.91265 -4.17565 -89.94129 1.000 33.50367 544 PRO B N 1
ATOM 9461 C CA . PRO B 1 557 ? 31.54262 -5.54565 -89.64128 1.000 36.24348 544 PRO B CA 1
ATOM 9462 C C . PRO B 1 557 ? 30.72261 -6.16364 -90.78428 1.000 41.05379 544 PRO B C 1
ATOM 9463 O O . PRO B 1 557 ? 29.91162 -5.49463 -91.37928 1.000 39.55697 544 PRO B O 1
ATOM 9467 N N . ARG B 1 558 ? 30.96258 -7.43864 -91.05427 1.000 40.37037 545 ARG B N 1
ATOM 9468 C CA . ARG B 1 558 ? 30.22657 -8.13563 -92.13326 1.000 41.41002 545 ARG B CA 1
ATOM 9469 C C . ARG B 1 558 ? 28.88956 -8.61261 -91.56526 1.000 48.19851 545 ARG B C 1
ATOM 9470 O O . ARG B 1 558 ? 28.65054 -9.82260 -91.54925 1.000 53.35991 545 ARG B O 1
ATOM 9478 N N . SER B 1 559 ? 28.08358 -7.67559 -91.08126 1.000 59.10700 546 SER B N 1
ATOM 9479 C CA . SER B 1 559 ? 26.73557 -7.99256 -90.56025 1.000 71.22266 546 SER B CA 1
ATOM 9480 C C . SER B 1 559 ? 25.87560 -6.75255 -90.75926 1.000 74.59797 546 SER B C 1
ATOM 9481 O O . SER B 1 559 ? 26.38362 -5.64456 -90.54226 1.000 80.31147 546 SER B O 1
ATOM 9484 N N . LYS B 1 560 ? 24.61859 -6.94253 -91.14525 1.000 96.66094 547 LYS B N 1
ATOM 9485 C CA . LYS B 1 560 ? 23.68861 -5.79851 -91.31825 1.000 97.21707 547 LYS B CA 1
ATOM 9486 C C . LYS B 1 560 ? 22.89362 -5.58049 -90.02725 1.000 97.34576 547 LYS B C 1
ATOM 9487 O O . LYS B 1 560 ? 23.00761 -6.41949 -89.11625 1.000 96.96066 547 LYS B O 1
ATOM 9493 N N . TYR B 1 561 ? 22.12564 -4.49148 -89.95025 1.000 128.20822 548 TYR B N 1
ATOM 9494 C CA . TYR B 1 561 ? 21.25465 -4.27046 -88.77125 1.000 128.38731 548 TYR B CA 1
ATOM 9495 C C . TYR B 1 561 ? 20.27763 -5.43244 -88.62624 1.000 128.05795 548 TYR B C 1
ATOM 9496 O O . TYR B 1 561 ? 19.60362 -5.76843 -89.61924 1.000 128.08908 548 TYR B O 1
ATOM 9505 N N . ARG B 1 562 ? 20.21562 -6.02243 -87.43124 1.000 119.75878 549 ARG B N 1
ATOM 9506 C CA . ARG B 1 562 ? 19.25960 -7.12241 -87.15823 1.000 119.47872 549 ARG B CA 1
ATOM 9507 C C . ARG B 1 562 ? 18.40861 -6.73139 -85.95623 1.000 119.74089 549 ARG B C 1
ATOM 9508 O O . ARG B 1 562 ? 18.97662 -6.52539 -84.87723 1.000 119.67950 549 ARG B O 1
ATOM 9516 N N . SER B 1 563 ? 17.09161 -6.64137 -86.13723 1.000 125.68791 550 SER B N 1
ATOM 9517 C CA . SER B 1 563 ? 16.21362 -6.41335 -84.96222 1.000 125.92333 550 SER B CA 1
ATOM 9518 C C . SER B 1 563 ? 16.33560 -7.62034 -84.02822 1.000 125.38037 550 SER B C 1
ATOM 9519 O O . SER B 1 563 ? 16.74758 -8.70135 -84.50221 1.000 124.88889 550 SER B O 1
ATOM 9522 N N . LYS B 1 564 ? 16.00261 -7.43533 -82.75122 1.000 114.34828 551 LYS B N 1
ATOM 9523 C CA . LYS B 1 564 ? 16.10060 -8.52833 -81.74021 1.000 113.87453 551 LYS B CA 1
ATOM 9524 C C . LYS B 1 564 ? 17.57459 -8.88535 -81.49822 1.000 113.44149 551 LYS B C 1
ATOM 9525 O O . LYS B 1 564 ? 17.82357 -10.01035 -81.04121 1.000 112.96909 551 LYS B O 1
ATOM 9531 N N . GLU B 1 565 ? 18.51161 -7.99437 -81.85222 1.000 93.27328 552 GLU B N 1
ATOM 9532 C CA . GLU B 1 565 ? 19.92960 -8.21140 -81.46023 1.000 89.19961 552 GLU B CA 1
ATOM 9533 C C . GLU B 1 565 ? 20.07762 -7.36839 -80.20123 1.000 84.71367 552 GLU B C 1
ATOM 9534 O O . GLU B 1 565 ? 20.17264 -6.14039 -80.32224 1.000 85.72011 552 GLU B O 1
ATOM 9540 N N . THR B 1 566 ? 20.01061 -8.01238 -79.04923 1.000 46.17531 553 THR B N 1
ATOM 9541 C CA . THR B 1 566 ? 20.04463 -7.32038 -77.74923 1.000 43.09603 553 THR B CA 1
ATOM 9542 C C . THR B 1 566 ? 21.38764 -6.63140 -77.51724 1.000 44.48562 553 THR B C 1
ATOM 9543 O O . THR B 1 566 ? 22.37964 -7.00842 -78.14924 1.000 40.94725 553 THR B O 1
ATOM 9547 N N . GLU B 1 567 ? 21.37567 -5.63340 -76.64325 1.000 42.04270 554 GLU B N 1
ATOM 9548 C CA . GLU B 1 567 ? 22.62068 -4.92042 -76.28725 1.000 52.24826 554 GLU B CA 1
ATOM 9549 C C . GLU B 1 567 ? 23.68166 -5.92843 -75.83825 1.000 48.46672 554 GLU B C 1
ATOM 9550 O O . GLU B 1 567 ? 24.83067 -5.71846 -76.16826 1.000 46.20407 554 GLU B O 1
ATOM 9556 N N . THR B 1 568 ? 23.28265 -6.97642 -75.11725 1.000 44.76136 555 THR B N 1
ATOM 9557 C CA . THR B 1 568 ? 24.25763 -7.96744 -74.61224 1.000 39.28440 555 THR B CA 1
ATOM 9558 C C . THR B 1 568 ? 24.91561 -8.65946 -75.80724 1.000 37.61636 555 THR B C 1
ATOM 9559 O O . THR B 1 568 ? 26.14261 -8.71548 -75.82725 1.000 38.59800 555 THR B O 1
ATOM 9563 N N . MET B 1 569 ? 24.12160 -9.12145 -76.77424 1.000 36.69037 556 MET B N 1
ATOM 9564 C CA . MET B 1 569 ? 24.71859 -9.74846 -77.95124 1.000 40.06223 556 MET B CA 1
ATOM 9565 C C . MET B 1 569 ? 25.62060 -8.77648 -78.70225 1.000 33.79269 556 MET B C 1
ATOM 9566 O O . MET B 1 569 ? 26.67259 -9.16751 -79.22225 1.000 32.55678 556 MET B O 1
ATOM 9571 N N . ARG B 1 570 ? 25.21462 -7.51148 -78.78625 1.000 29.51755 557 ARG B N 1
ATOM 9572 C CA . ARG B 1 570 ? 26.00764 -6.52850 -79.51126 1.000 32.63343 557 ARG B CA 1
ATOM 9573 C C . ARG B 1 570 ? 27.30065 -6.21251 -78.77226 1.000 29.92187 557 ARG B C 1
ATOM 9574 O O . ARG B 1 570 ? 28.35865 -6.06654 -79.39527 1.000 30.05476 557 ARG B O 1
ATOM 9582 N N . GLU B 1 571 ? 27.23765 -6.09551 -77.44526 1.000 28.97180 558 GLU B N 1
ATOM 9583 C CA . GLU B 1 571 ? 28.46066 -5.90753 -76.67227 1.000 30.36967 558 GLU B CA 1
ATOM 9584 C C . GLU B 1 571 ? 29.37664 -7.11554 -76.80027 1.000 27.47952 558 GLU B C 1
ATOM 9585 O O . GLU B 1 571 ? 30.59264 -6.96757 -76.98627 1.000 24.99964 558 GLU B O 1
ATOM 9591 N N . ARG B 1 572 ? 28.81062 -8.32753 -76.73526 1.000 24.11566 559 ARG B N 1
ATOM 9592 C CA . ARG B 1 572 ? 29.64459 -9.52455 -76.83526 1.000 28.52244 559 ARG B CA 1
ATOM 9593 C C . ARG B 1 572 ? 30.27359 -9.65257 -78.21926 1.000 31.22041 559 ARG B C 1
ATOM 9594 O O . ARG B 1 572 ? 31.40858 -10.13259 -78.34326 1.000 24.69498 559 ARG B O 1
ATOM 9602 N N . THR B 1 573 ? 29.55759 -9.22656 -79.26726 1.000 28.11722 560 THR B N 1
ATOM 9603 C CA . THR B 1 573 ? 30.13159 -9.24758 -80.61026 1.000 26.49105 560 THR B CA 1
ATOM 9604 C C . THR B 1 573 ? 31.37060 -8.36260 -80.69427 1.000 23.96123 560 THR B C 1
ATOM 9605 O O . THR B 1 573 ? 32.37459 -8.74562 -81.29927 1.000 28.75833 560 THR B O 1
ATOM 9609 N N . LEU B 1 574 ? 31.30463 -7.14759 -80.12727 1.000 24.10753 561 LEU B N 1
ATOM 9610 C CA . LEU B 1 574 ? 32.47864 -6.27262 -80.13228 1.000 25.36038 561 LEU B CA 1
ATOM 9611 C C . LEU B 1 574 ? 33.65163 -6.93763 -79.43328 1.000 22.68658 561 LEU B C 1
ATOM 9612 O O . LEU B 1 574 ? 34.78663 -6.89066 -79.91829 1.000 23.65255 561 LEU B O 1
ATOM 9617 N N . PHE B 1 575 ? 33.39063 -7.55162 -78.27828 1.000 23.46434 562 PHE B N 1
ATOM 9618 C CA . PHE B 1 575 ? 34.43061 -8.29164 -77.57328 1.000 26.29334 562 PHE B CA 1
ATOM 9619 C C . PHE B 1 575 ? 35.01559 -9.39265 -78.45827 1.000 20.47498 562 PHE B C 1
ATOM 9620 O O . PHE B 1 575 ? 36.23859 -9.52568 -78.58428 1.000 23.60381 562 PHE B O 1
ATOM 9628 N N . ASP B 1 576 ? 34.15157 -10.20064 -79.08227 1.000 20.18517 563 ASP B N 1
ATOM 9629 C CA . ASP B 1 576 ? 34.65355 -11.31265 -79.88326 1.000 27.89076 563 ASP B CA 1
ATOM 9630 C C . ASP B 1 576 ? 35.41156 -10.81467 -81.11227 1.000 21.14884 563 ASP B C 1
ATOM 9631 O O . ASP B 1 576 ? 36.43654 -11.39469 -81.49627 1.000 22.17195 563 ASP B O 1
ATOM 9636 N N . ARG B 1 577 ? 34.91857 -9.75467 -81.75227 1.000 22.59544 564 ARG B N 1
ATOM 9637 C CA . ARG B 1 577 ? 35.61358 -9.24169 -82.93028 1.000 22.38295 564 ARG B CA 1
ATOM 9638 C C . ARG B 1 577 ? 36.96959 -8.66271 -82.54929 1.000 28.67390 564 ARG B C 1
ATOM 9639 O O . ARG B 1 577 ? 37.96158 -8.85573 -83.26329 1.000 26.77902 564 ARG B O 1
ATOM 9647 N N . ALA B 1 578 ? 37.04161 -7.99670 -81.39629 1.000 23.61946 565 ALA B N 1
ATOM 9648 C CA . ALA B 1 578 ? 38.31862 -7.49073 -80.92230 1.000 21.84349 565 ALA B CA 1
ATOM 9649 C C . ALA B 1 578 ? 39.30560 -8.62374 -80.69329 1.000 23.92692 565 ALA B C 1
ATOM 9650 O O . ALA B 1 578 ? 40.48760 -8.49876 -81.02530 1.000 22.00742 565 ALA B O 1
ATOM 9652 N N . ARG B 1 579 ? 38.85758 -9.72473 -80.08429 1.000 24.98930 566 ARG B N 1
ATOM 9653 C CA . ARG B 1 579 ? 39.74956 -10.87175 -79.92828 1.000 20.19386 566 ARG B CA 1
ATOM 9654 C C . ARG B 1 579 ? 40.21655 -11.39476 -81.28028 1.000 23.55810 566 ARG B C 1
ATOM 9655 O O . ARG B 1 579 ? 41.40854 -11.67878 -81.46729 1.000 24.21560 566 ARG B O 1
ATOM 9663 N N . GLY B 1 580 ? 39.29254 -11.52575 -82.23428 1.000 23.24121 567 GLY B N 1
ATOM 9664 C CA . GLY B 1 580 ? 39.66053 -12.07076 -83.53028 1.000 24.34314 567 GLY B CA 1
ATOM 9665 C C . GLY B 1 580 ? 40.70554 -11.22978 -84.23829 1.000 29.79749 567 GLY B C 1
ATOM 9666 O O . GLY B 1 580 ? 41.68153 -11.75781 -84.78529 1.000 24.71912 567 GLY B O 1
ATOM 9667 N N . LEU B 1 581 ? 40.53556 -9.90478 -84.21429 1.000 22.43957 568 LEU B N 1
ATOM 9668 C CA . LEU B 1 581 ? 41.52658 -9.05380 -84.86630 1.000 27.10143 568 LEU B CA 1
ATOM 9669 C C . LEU B 1 581 ? 42.88558 -9.13582 -84.16730 1.000 27.18638 568 LEU B C 1
ATOM 9670 O O . LEU B 1 581 ? 43.92657 -9.18185 -84.83631 1.000 24.58436 568 LEU B O 1
ATOM 9675 N N . LEU B 1 582 ? 42.90058 -9.16782 -82.82830 1.000 23.69349 569 LEU B N 1
ATOM 9676 C CA . LEU B 1 582 ? 44.16358 -9.26084 -82.09631 1.000 19.67564 569 LEU B CA 1
ATOM 9677 C C . LEU B 1 582 ? 44.94556 -10.50085 -82.50330 1.000 22.89554 569 LEU B C 1
ATOM 9678 O O . LEU B 1 582 ? 46.16356 -10.43888 -82.72331 1.000 22.99366 569 LEU B O 1
ATOM 9683 N N . VAL B 1 583 ? 44.25354 -11.64384 -82.58730 1.000 23.64682 570 VAL B N 1
ATOM 9684 C CA . VAL B 1 583 ? 44.87551 -12.91885 -82.91729 1.000 26.08220 570 VAL B CA 1
ATOM 9685 C C . VAL B 1 583 ? 45.36451 -12.92687 -84.35729 1.000 25.51999 570 VAL B C 1
ATOM 9686 O O . VAL B 1 583 ? 46.38149 -13.55189 -84.67129 1.000 28.87019 570 VAL B O 1
ATOM 9690 N N . THR B 1 584 ? 44.65952 -12.23886 -85.25129 1.000 26.44892 571 THR B N 1
ATOM 9691 C CA . THR B 1 584 ? 45.06651 -12.17688 -86.64830 1.000 25.12735 571 THR B CA 1
ATOM 9692 C C . THR B 1 584 ? 46.29253 -11.29890 -86.85730 1.000 34.34474 571 THR B C 1
ATOM 9693 O O . THR B 1 584 ? 46.88252 -11.34092 -87.94431 1.000 32.82142 571 THR B O 1
ATOM 9697 N N . GLY B 1 585 ? 46.67255 -10.49090 -85.86131 1.000 28.44526 572 GLY B N 1
ATOM 9698 C CA . GLY B 1 585 ? 47.88056 -9.68792 -85.96232 1.000 21.72079 572 GLY B CA 1
ATOM 9699 C C . GLY B 1 585 ? 47.75459 -8.26292 -85.45432 1.000 21.84647 572 GLY B C 1
ATOM 9700 O O . GLY B 1 585 ? 48.75860 -7.54294 -85.35733 1.000 30.35740 572 GLY B O 1
ATOM 9701 N N . ALA B 1 586 ? 46.53960 -7.83389 -85.10532 1.000 22.43961 573 ALA B N 1
ATOM 9702 C CA . ALA B 1 586 ? 46.39262 -6.46689 -84.61433 1.000 26.97809 573 ALA B CA 1
ATOM 9703 C C . ALA B 1 586 ? 47.16663 -6.23890 -83.31733 1.000 29.37152 573 ALA B C 1
ATOM 9704 O O . ALA B 1 586 ? 47.53865 -5.09590 -83.02034 1.000 27.57114 573 ALA B O 1
ATOM 9706 N N . VAL B 1 587 ? 47.44562 -7.29590 -82.54933 1.000 24.17044 574 VAL B N 1
ATOM 9707 C CA . VAL B 1 587 ? 48.24162 -7.12291 -81.33533 1.000 20.57159 574 VAL B CA 1
ATOM 9708 C C . VAL B 1 587 ? 49.66863 -6.68193 -81.63534 1.000 29.26456 574 VAL B C 1
ATOM 9709 O O . VAL B 1 587 ? 50.37564 -6.24294 -80.72334 1.000 26.89157 574 VAL B O 1
ATOM 9713 N N . PHE B 1 588 ? 50.11562 -6.77695 -82.89334 1.000 20.61267 575 PHE B N 1
ATOM 9714 C CA . PHE B 1 588 ? 51.48363 -6.41397 -83.23635 1.000 28.80257 575 PHE B CA 1
ATOM 9715 C C . PHE B 1 588 ? 51.59665 -5.01198 -83.80135 1.000 27.35170 575 PHE B C 1
ATOM 9716 O O . PHE B 1 588 ? 52.71266 -4.55000 -84.04836 1.000 26.26734 575 PHE B O 1
ATOM 9724 N N . ASP B 1 589 ? 50.48566 -4.30096 -83.94435 1.000 25.73766 576 ASP B N 1
ATOM 9725 C CA . ASP B 1 589 ? 50.51069 -2.88196 -84.27436 1.000 29.67501 576 ASP B CA 1
ATOM 9726 C C . ASP B 1 589 ? 50.01871 -2.12095 -83.05136 1.000 28.03492 576 ASP B C 1
ATOM 9727 O O . ASP B 1 589 ? 48.91270 -2.37992 -82.55236 1.000 27.10009 576 ASP B O 1
ATOM 9732 N N . GLU B 1 590 ? 50.83573 -1.18196 -82.57537 1.000 29.13287 577 GLU B N 1
ATOM 9733 C CA . GLU B 1 590 ? 50.57374 -0.55195 -81.28237 1.000 31.51044 577 GLU B CA 1
ATOM 9734 C C . GLU B 1 590 ? 49.19175 0.08508 -81.23837 1.000 28.70494 577 GLU B C 1
ATOM 9735 O O . GLU B 1 590 ? 48.46375 -0.05691 -80.25237 1.000 24.42338 577 GLU B O 1
ATOM 9741 N N . ARG B 1 591 ? 48.82576 0.82508 -82.28437 1.000 30.35554 578 ARG B N 1
ATOM 9742 C CA . ARG B 1 591 ? 47.54478 1.52910 -82.26737 1.000 30.66189 578 ARG B CA 1
ATOM 9743 C C . ARG B 1 591 ? 46.37876 0.56012 -82.38636 1.000 29.29276 578 ARG B C 1
ATOM 9744 O O . ARG B 1 591 ? 45.38776 0.67414 -81.65736 1.000 32.69567 578 ARG B O 1
ATOM 9752 N N . ALA B 1 592 ? 46.46274 -0.38188 -83.32836 1.000 24.44018 579 ALA B N 1
ATOM 9753 C CA . ALA B 1 592 ? 45.41972 -1.38987 -83.44035 1.000 22.81956 579 ALA B CA 1
ATOM 9754 C C . ALA B 1 592 ? 45.28271 -2.17186 -82.13535 1.000 24.06375 579 ALA B C 1
ATOM 9755 O O . ALA B 1 592 ? 44.16871 -2.46683 -81.68434 1.000 22.80969 579 ALA B O 1
ATOM 9757 N N . ARG B 1 593 ? 46.40970 -2.54487 -81.53435 1.000 22.08483 580 ARG B N 1
ATOM 9758 C CA . ARG B 1 593 ? 46.35870 -3.21387 -80.24435 1.000 24.32054 580 ARG B CA 1
ATOM 9759 C C . ARG B 1 593 ? 45.63972 -2.35385 -79.21135 1.000 23.44974 580 ARG B C 1
ATOM 9760 O O . ARG B 1 593 ? 44.81771 -2.85783 -78.43834 1.000 26.86962 580 ARG B O 1
ATOM 9768 N N . GLY B 1 594 ? 45.91874 -1.04785 -79.19835 1.000 23.00035 581 GLY B N 1
ATOM 9769 C CA . GLY B 1 594 ? 45.30076 -0.18984 -78.19836 1.000 26.39452 581 GLY B CA 1
ATOM 9770 C C . GLY B 1 594 ? 43.80676 -0.02281 -78.39635 1.000 24.10850 581 GLY B C 1
ATOM 9771 O O . GLY B 1 594 ? 43.05177 0.08021 -77.42035 1.000 27.15762 581 GLY B O 1
ATOM 9772 N N . LEU B 1 595 ? 43.35176 -0.01981 -79.65135 1.000 23.44614 582 LEU B N 1
ATOM 9773 C CA . LEU B 1 595 ? 41.92176 0.11321 -79.90635 1.000 26.52455 582 LEU B CA 1
ATOM 9774 C C . LEU B 1 595 ? 41.18774 -1.14577 -79.47334 1.000 26.42561 582 LEU B C 1
ATOM 9775 O O . LEU B 1 595 ? 40.18674 -1.07175 -78.75633 1.000 25.92894 582 LEU B O 1
ATOM 9780 N N . MET B 1 596 ? 41.69271 -2.31578 -79.89033 1.000 24.39836 583 MET B N 1
ATOM 9781 C CA . MET B 1 596 ? 41.11069 -3.59077 -79.48233 1.000 21.41020 583 MET B CA 1
ATOM 9782 C C . MET B 1 596 ? 41.12770 -3.73376 -77.96832 1.000 25.12899 583 MET B C 1
ATOM 9783 O O . MET B 1 596 ? 40.15069 -4.19874 -77.37132 1.000 27.70280 583 MET B O 1
ATOM 9788 N N . GLY B 1 597 ? 42.23371 -3.33478 -77.32933 1.000 21.66546 584 GLY B N 1
ATOM 9789 C CA . GLY B 1 597 ? 42.30671 -3.39577 -75.87733 1.000 19.55140 584 GLY B CA 1
ATOM 9790 C C . GLY B 1 597 ? 41.29473 -2.48575 -75.20233 1.000 23.31689 584 GLY B C 1
ATOM 9791 O O . GLY B 1 597 ? 40.66172 -2.87173 -74.21633 1.000 22.22470 584 GLY B O 1
ATOM 9792 N N . ALA B 1 598 ? 41.10775 -1.27275 -75.74134 1.000 23.98591 585 ALA B N 1
ATOM 9793 C CA . ALA B 1 598 ? 40.11077 -0.36473 -75.17934 1.000 27.40694 585 ALA B CA 1
ATOM 9794 C C . ALA B 1 598 ? 38.72376 -0.98870 -75.21633 1.000 22.30576 585 ALA B C 1
ATOM 9795 O O . ALA B 1 598 ? 37.93876 -0.82868 -74.27433 1.000 26.19230 585 ALA B O 1
ATOM 9797 N N . VAL B 1 599 ? 38.40374 -1.69070 -76.30533 1.000 25.57188 586 VAL B N 1
ATOM 9798 C CA . VAL B 1 599 ? 37.10273 -2.34068 -76.44132 1.000 25.37287 586 VAL B CA 1
ATOM 9799 C C . VAL B 1 599 ? 36.97471 -3.48967 -75.45431 1.000 25.97666 586 VAL B C 1
ATOM 9800 O O . VAL B 1 599 ? 35.94971 -3.64765 -74.77931 1.000 24.31127 586 VAL B O 1
ATOM 9804 N N . ILE B 1 600 ? 38.00869 -4.32169 -75.36531 1.000 27.08987 587 ILE B N 1
ATOM 9805 C CA . ILE B 1 600 ? 37.94868 -5.45569 -74.45130 1.000 28.51017 587 ILE B CA 1
ATOM 9806 C C . ILE B 1 600 ? 37.81069 -4.96668 -73.01531 1.000 29.85256 587 ILE B C 1
ATOM 9807 O O . ILE B 1 600 ? 36.94368 -5.43266 -72.26330 1.000 26.49009 587 ILE B O 1
ATOM 9812 N N . ASN B 1 601 ? 38.61771 -3.97269 -72.63131 1.000 21.16832 588 ASN B N 1
ATOM 9813 C CA . ASN B 1 601 ? 38.59172 -3.50668 -71.24832 1.000 23.56919 588 ASN B CA 1
ATOM 9814 C C . ASN B 1 601 ? 37.26974 -2.83366 -70.89332 1.000 28.13069 588 ASN B C 1
ATOM 9815 O O . ASN B 1 601 ? 36.89674 -2.79164 -69.71631 1.000 27.73177 588 ASN B O 1
ATOM 9820 N N . SER B 1 602 ? 36.57374 -2.26265 -71.87132 1.000 31.29575 589 SER B N 1
ATOM 9821 C CA . SER B 1 602 ? 35.30276 -1.60362 -71.59931 1.000 30.70282 589 SER B CA 1
ATOM 9822 C C . SER B 1 602 ? 34.10774 -2.54260 -71.75131 1.000 31.32076 589 SER B C 1
ATOM 9823 O O . SER B 1 602 ? 32.96375 -2.10458 -71.57930 1.000 29.92306 589 SER B O 1
ATOM 9826 N N . THR B 1 603 ? 34.33971 -3.81761 -72.05630 1.000 26.40197 590 THR B N 1
ATOM 9827 C CA . THR B 1 603 ? 33.25670 -4.79259 -72.09529 1.000 23.15664 590 THR B CA 1
ATOM 9828 C C . THR B 1 603 ? 32.83670 -5.17657 -70.67029 1.000 28.00675 590 THR B C 1
ATOM 9829 O O . THR B 1 603 ? 33.68569 -5.45359 -69.82129 1.000 26.65146 590 THR B O 1
ATOM 9833 N N . ALA B 1 604 ? 31.52870 -5.21255 -70.42128 1.000 27.14152 591 ALA B N 1
ATOM 9834 C CA . ALA B 1 604 ? 31.02870 -5.44153 -69.06928 1.000 26.80154 591 ALA B CA 1
ATOM 9835 C C . ALA B 1 604 ? 31.46767 -6.80954 -68.54728 1.000 25.16855 591 ALA B C 1
ATOM 9836 O O . ALA B 1 604 ? 31.49165 -7.78654 -69.31027 1.000 28.83280 591 ALA B O 1
ATOM 9838 N N . PRO B 1 605 ? 31.81068 -6.91754 -67.25128 1.000 27.79270 592 PRO B N 1
ATOM 9839 C CA . PRO B 1 605 ? 32.25065 -8.21954 -66.71727 1.000 28.49136 592 PRO B CA 1
ATOM 9840 C C . PRO B 1 605 ? 31.31263 -9.36753 -67.07026 1.000 26.19395 592 PRO B C 1
ATOM 9841 O O . PRO B 1 605 ? 31.78161 -10.44254 -67.46426 1.000 25.40826 592 PRO B O 1
ATOM 9845 N N . GLU B 1 606 ? 29.99864 -9.17150 -66.94526 1.000 27.50543 593 GLU B N 1
ATOM 9846 C CA . GLU B 1 606 ? 29.08161 -10.27449 -67.21825 1.000 32.67503 593 GLU B CA 1
ATOM 9847 C C . GLU B 1 606 ? 29.07660 -10.65050 -68.69125 1.000 34.28653 593 GLU B C 1
ATOM 9848 O O . GLU B 1 606 ? 28.79958 -11.81149 -69.02324 1.000 30.98906 593 GLU B O 1
ATOM 9854 N N . VAL B 1 607 ? 29.39462 -9.69951 -69.58325 1.000 33.83990 594 VAL B N 1
ATOM 9855 C CA . VAL B 1 607 ? 29.49061 -10.02752 -71.00425 1.000 27.04478 594 VAL B CA 1
ATOM 9856 C C . VAL B 1 607 ? 30.77259 -10.80254 -71.27925 1.000 23.83348 594 VAL B C 1
ATOM 9857 O O . VAL B 1 607 ? 30.79157 -11.72754 -72.09725 1.000 20.85033 594 VAL B O 1
ATOM 9861 N N . VAL B 1 608 ? 31.85860 -10.45656 -70.58326 1.000 27.85626 595 VAL B N 1
ATOM 9862 C CA . VAL B 1 608 ? 33.10459 -11.19458 -70.74826 1.000 24.86625 595 VAL B CA 1
ATOM 9863 C C . VAL B 1 608 ? 32.93756 -12.63957 -70.29525 1.000 26.27881 595 VAL B C 1
ATOM 9864 O O . VAL B 1 608 ? 33.44054 -13.56259 -70.93925 1.000 25.96772 595 VAL B O 1
ATOM 9868 N N . CYS B 1 609 ? 32.21956 -12.85956 -69.18625 1.000 25.67654 596 CYS B N 1
ATOM 9869 C CA . CYS B 1 609 ? 32.19254 -14.15955 -68.53124 1.000 27.21732 596 CYS B CA 1
ATOM 9870 C C . CYS B 1 609 ? 30.93952 -14.96953 -68.83423 1.000 25.00022 596 CYS B C 1
ATOM 9871 O O . CYS B 1 609 ? 30.85250 -16.12853 -68.41523 1.000 29.85397 596 CYS B O 1
ATOM 9874 N N . MET B 1 610 ? 29.97753 -14.39552 -69.54723 1.000 30.50576 597 MET B N 1
ATOM 9875 C CA . MET B 1 610 ? 28.76452 -15.13150 -69.85422 1.000 32.42663 597 MET B CA 1
ATOM 9876 C C . MET B 1 610 ? 29.09249 -16.35951 -70.70122 1.000 31.62621 597 MET B C 1
ATOM 9877 O O . MET B 1 610 ? 30.11649 -16.43853 -71.40022 1.000 29.23116 597 MET B O 1
ATOM 9882 N N . ARG B 1 611 ? 28.19748 -17.32549 -70.63021 1.000 29.09943 598 ARG B N 1
ATOM 9883 C CA . ARG B 1 611 ? 28.25245 -18.48250 -71.50421 1.000 30.79020 598 ARG B CA 1
ATOM 9884 C C . ARG B 1 611 ? 27.89745 -18.07250 -72.93121 1.000 33.14372 598 ARG B C 1
ATOM 9885 O O . ARG B 1 611 ? 26.92647 -17.35048 -73.16321 1.000 28.49519 598 ARG B O 1
ATOM 9893 N N . VAL B 1 612 ? 28.67644 -18.54852 -73.89221 1.000 32.20984 599 VAL B N 1
ATOM 9894 C CA . VAL B 1 612 ? 28.45444 -18.21352 -75.29121 1.000 37.70708 599 VAL B CA 1
ATOM 9895 C C . VAL B 1 612 ? 28.36542 -19.50352 -76.10220 1.000 36.58359 599 VAL B C 1
ATOM 9896 O O . VAL B 1 612 ? 28.93340 -20.53453 -75.73020 1.000 35.78285 599 VAL B O 1
ATOM 9900 N N . GLN B 1 613 ? 27.60341 -19.44251 -77.19520 1.000 40.07419 600 GLN B N 1
ATOM 9901 C CA . GLN B 1 613 ? 27.43439 -20.59151 -78.08319 1.000 48.26434 600 GLN B CA 1
ATOM 9902 C C . GLN B 1 613 ? 28.57838 -20.72954 -79.08220 1.000 41.69892 600 GLN B C 1
ATOM 9903 O O . GLN B 1 613 ? 29.04736 -21.84255 -79.34019 1.000 43.23281 600 GLN B O 1
ATOM 9909 N N . GLU B 1 614 ? 29.00140 -19.63055 -79.69820 1.000 36.87889 601 GLU B N 1
ATOM 9910 C CA . GLU B 1 614 ? 29.91740 -19.73057 -80.82221 1.000 35.40452 601 GLU B CA 1
ATOM 9911 C C . GLU B 1 614 ? 31.21439 -20.40759 -80.39721 1.000 35.08687 601 GLU B C 1
ATOM 9912 O O . GLU B 1 614 ? 31.59339 -20.41459 -79.22121 1.000 37.95963 601 GLU B O 1
ATOM 9918 N N . GLY B 1 615 ? 31.88637 -21.00361 -81.37521 1.000 42.14619 602 GLY B N 1
ATOM 9919 C CA . GLY B 1 615 ? 33.13436 -21.69063 -81.11421 1.000 40.37678 602 GLY B CA 1
ATOM 9920 C C . GLY B 1 615 ? 33.00534 -22.85463 -80.16120 1.000 47.34884 602 GLY B C 1
ATOM 9921 O O . GLY B 1 615 ? 33.97634 -23.19364 -79.47420 1.000 48.89869 602 GLY B O 1
ATOM 9922 N N . GLY B 1 616 ? 31.83133 -23.47560 -80.09519 1.000 48.32558 603 GLY B N 1
ATOM 9923 C CA . GLY B 1 616 ? 31.63232 -24.54960 -79.13619 1.000 50.66525 603 GLY B CA 1
ATOM 9924 C C . GLY B 1 616 ? 31.75433 -24.08259 -77.70219 1.000 51.47471 603 GLY B C 1
ATOM 9925 O O . GLY B 1 616 ? 32.30532 -24.80160 -76.86319 1.000 55.47118 603 GLY B O 1
ATOM 9926 N N . GLY B 1 617 ? 31.25135 -22.88658 -77.40419 1.000 41.58874 604 GLY B N 1
ATOM 9927 C CA . GLY B 1 617 ? 31.35337 -22.29757 -76.09020 1.000 37.05952 604 GLY B CA 1
ATOM 9928 C C . GLY B 1 617 ? 32.65938 -21.57960 -75.78521 1.000 35.43404 604 GLY B C 1
ATOM 9929 O O . GLY B 1 617 ? 32.79939 -21.05259 -74.67821 1.000 33.39261 604 GLY B O 1
ATOM 9930 N N . ARG B 1 618 ? 33.61538 -21.53362 -76.71721 1.000 29.60308 605 ARG B N 1
ATOM 9931 C CA . ARG B 1 618 ? 34.88439 -20.84164 -76.49922 1.000 30.97998 605 ARG B CA 1
ATOM 9932 C C . ARG B 1 618 ? 34.91642 -19.41064 -77.04322 1.000 32.01702 605 ARG B C 1
ATOM 9933 O O . ARG B 1 618 ? 35.92243 -18.71066 -76.85623 1.000 29.88363 605 ARG B O 1
ATOM 9941 N N . GLY B 1 619 ? 33.84242 -18.95563 -77.68722 1.000 29.20460 606 GLY B N 1
ATOM 9942 C CA . GLY B 1 619 ? 33.82844 -17.65763 -78.33423 1.000 32.84328 606 GLY B CA 1
ATOM 9943 C C . GLY B 1 619 ? 34.06244 -17.77064 -79.83123 1.000 32.19402 606 GLY B C 1
ATOM 9944 O O . GLY B 1 619 ? 34.82642 -18.62866 -80.28223 1.000 28.16938 606 GLY B O 1
ATOM 9945 N N . ALA B 1 620 ? 33.40045 -16.90963 -80.60123 1.000 32.86597 607 ALA B N 1
ATOM 9946 C CA . ALA B 1 620 ? 33.51044 -16.94064 -82.05623 1.000 29.88662 607 ALA B CA 1
ATOM 9947 C C . ALA B 1 620 ? 34.97244 -16.84967 -82.49324 1.000 30.14920 607 ALA B C 1
ATOM 9948 O O . ALA B 1 620 ? 35.70446 -15.96668 -82.02324 1.000 32.70606 607 ALA B O 1
ATOM 9950 N N . PRO B 1 621 ? 35.42942 -17.72269 -83.38423 1.000 30.63735 608 PRO B N 1
ATOM 9951 C CA . PRO B 1 621 ? 36.82742 -17.67171 -83.83924 1.000 31.23184 608 PRO B CA 1
ATOM 9952 C C . PRO B 1 621 ? 37.05444 -16.49272 -84.76325 1.000 28.80738 608 PRO B C 1
ATOM 9953 O O . PRO B 1 621 ? 36.09545 -15.88571 -85.26825 1.000 28.36459 608 PRO B O 1
ATOM 9957 N N . PRO B 1 622 ? 38.31045 -16.14775 -85.02625 1.000 27.30831 609 PRO B N 1
ATOM 9958 C CA . PRO B 1 622 ? 38.59046 -15.00375 -85.90126 1.000 26.23276 609 PRO B CA 1
ATOM 9959 C C . PRO B 1 622 ? 38.00846 -15.22775 -87.28626 1.000 29.16096 609 PRO B C 1
ATOM 9960 O O . PRO B 1 622 ? 37.92943 -16.35475 -87.77525 1.000 24.81355 609 PRO B O 1
ATOM 9964 N N . ALA B 1 623 ? 37.60947 -14.12375 -87.92126 1.000 28.23267 610 ALA B N 1
ATOM 9965 C CA . ALA B 1 623 ? 37.08547 -14.19374 -89.27926 1.000 33.37217 610 ALA B CA 1
ATOM 9966 C C . ALA B 1 623 ? 38.15546 -14.62677 -90.28226 1.000 35.59666 610 ALA B C 1
ATOM 9967 O O . ALA B 1 623 ? 37.83244 -15.26377 -91.28826 1.000 36.77054 610 ALA B O 1
ATOM 9969 N N . TYR B 1 624 ? 39.42246 -14.28879 -90.03127 1.000 38.73043 611 TYR B N 1
ATOM 9970 C CA . TYR B 1 624 ? 40.49945 -14.60181 -90.96827 1.000 36.88422 611 TYR B CA 1
ATOM 9971 C C . TYR B 1 624 ? 40.65543 -16.10882 -91.15526 1.000 35.33021 611 TYR B C 1
ATOM 9972 O O . TYR B 1 624 ? 40.75242 -16.86282 -90.18526 1.000 41.65319 611 TYR B O 1
ATOM 9981 N N . ALA B 1 625 ? 40.72641 -16.53783 -92.41726 1.000 34.66594 612 ALA B N 1
ATOM 9982 C CA . ALA B 1 625 ? 40.56539 -17.93983 -92.78825 1.000 39.99277 612 ALA B CA 1
ATOM 9983 C C . ALA B 1 625 ? 41.85637 -18.75685 -92.79125 1.000 39.04008 612 ALA B C 1
ATOM 9984 O O . ALA B 1 625 ? 41.77935 -19.98985 -92.80525 1.000 39.41988 612 ALA B O 1
ATOM 9986 N N . PHE B 1 626 ? 43.03738 -18.13287 -92.76326 1.000 33.84008 613 PHE B N 1
ATOM 9987 C CA . PHE B 1 626 ? 44.28337 -18.86689 -92.98826 1.000 29.87406 613 PHE B CA 1
ATOM 9988 C C . PHE B 1 626 ? 45.18437 -18.90390 -91.75426 1.000 32.87988 613 PHE B C 1
ATOM 9989 O O . PHE B 1 626 ? 46.41337 -18.91793 -91.87327 1.000 31.38362 613 PHE B O 1
ATOM 9997 N N . LEU B 1 627 ? 44.58238 -18.94689 -90.55526 1.000 27.20486 614 LEU B N 1
ATOM 9998 C CA . LEU B 1 627 ? 45.37038 -19.12389 -89.34626 1.000 31.58894 614 LEU B CA 1
ATOM 9999 C C . LEU B 1 627 ? 45.88635 -20.55190 -89.24626 1.000 34.29753 614 LEU B C 1
ATOM 10000 O O . LEU B 1 627 ? 47.02335 -20.77892 -88.81026 1.000 36.40550 614 LEU B O 1
ATOM 10005 N N . THR B 1 628 ? 45.06533 -21.52489 -89.63825 1.000 28.31918 615 THR B N 1
ATOM 10006 C CA . THR B 1 628 ? 45.45331 -22.92790 -89.62424 1.000 37.93821 615 THR B CA 1
ATOM 10007 C C . THR B 1 628 ? 45.04429 -23.57290 -90.93724 1.000 38.17964 615 THR B C 1
ATOM 10008 O O . THR B 1 628 ? 44.19630 -23.05189 -91.66924 1.000 38.84643 615 THR B O 1
ATOM 10012 N N . ARG B 1 629 ? 45.62527 -24.73391 -91.23423 1.000 42.54637 616 ARG B N 1
ATOM 10013 C CA . ARG B 1 629 ? 45.33925 -25.32691 -92.54023 1.000 45.54422 616 ARG B CA 1
ATOM 10014 C C . ARG B 1 629 ? 43.91824 -25.87289 -92.60922 1.000 45.80909 616 ARG B C 1
ATOM 10015 O O . ARG B 1 629 ? 43.18725 -25.60388 -93.57022 1.000 47.75484 616 ARG B O 1
ATOM 10023 N N . ASP B 1 630 ? 43.51723 -26.66687 -91.61322 1.000 44.48465 617 ASP B N 1
ATOM 10024 C CA . ASP B 1 630 ? 42.14322 -27.16085 -91.56921 1.000 48.55888 617 ASP B CA 1
ATOM 10025 C C . ASP B 1 630 ? 41.13625 -26.02983 -91.43221 1.000 53.02993 617 ASP B C 1
ATOM 10026 O O . ASP B 1 630 ? 39.93224 -26.28381 -91.54121 1.000 59.79623 617 ASP B O 1
ATOM 10031 N N . GLY B 1 631 ? 41.58727 -24.80684 -91.14122 1.000 52.71332 618 GLY B N 1
ATOM 10032 C CA . GLY B 1 631 ? 40.69529 -23.68182 -90.98122 1.000 53.97303 618 GLY B CA 1
ATOM 10033 C C . GLY B 1 631 ? 40.06430 -23.53280 -89.61522 1.000 59.05216 618 GLY B C 1
ATOM 10034 O O . GLY B 1 631 ? 39.56132 -22.44679 -89.29923 1.000 68.89441 618 GLY B O 1
ATOM 10035 N N . VAL B 1 632 ? 40.05728 -24.57780 -88.79122 1.000 52.56988 619 VAL B N 1
ATOM 10036 C CA . VAL B 1 632 ? 39.39829 -24.50478 -87.49121 1.000 52.94255 619 VAL B CA 1
ATOM 10037 C C . VAL B 1 632 ? 40.35830 -23.88879 -86.47822 1.000 48.15302 619 VAL B C 1
ATOM 10038 O O . VAL B 1 632 ? 41.40229 -24.46181 -86.15322 1.000 52.31949 619 VAL B O 1
ATOM 10042 N N . PHE B 1 633 ? 40.01532 -22.70478 -85.99623 1.000 40.90863 620 PHE B N 1
ATOM 10043 C CA . PHE B 1 633 ? 40.69334 -22.08779 -84.87023 1.000 40.04934 620 PHE B CA 1
ATOM 10044 C C . PHE B 1 633 ? 39.72934 -22.08476 -83.69023 1.000 34.73382 620 PHE B C 1
ATOM 10045 O O . PHE B 1 633 ? 38.54635 -21.78074 -83.86322 1.000 40.40326 620 PHE B O 1
ATOM 10053 N N . GLU B 1 634 ? 40.21934 -22.45777 -82.50923 1.000 32.94568 621 GLU B N 1
ATOM 10054 C CA . GLU B 1 634 ? 39.42635 -22.44075 -81.28322 1.000 42.22891 621 GLU B CA 1
ATOM 10055 C C . GLU B 1 634 ? 40.16036 -21.64875 -80.20723 1.000 40.71613 621 GLU B C 1
ATOM 10056 O O . GLU B 1 634 ? 41.32636 -21.92877 -79.91423 1.000 38.65724 621 GLU B O 1
ATOM 10062 N N . PHE B 1 635 ? 39.49238 -20.65074 -79.63523 1.000 39.66606 622 PHE B N 1
ATOM 10063 C CA . PHE B 1 635 ? 40.03040 -19.99374 -78.45424 1.000 31.91618 622 PHE B CA 1
ATOM 10064 C C . PHE B 1 635 ? 40.04639 -20.96874 -77.27723 1.000 32.70555 622 PHE B C 1
ATOM 10065 O O . PHE B 1 635 ? 39.18437 -21.83972 -77.17823 1.000 35.35104 622 PHE B O 1
ATOM 10073 N N . PRO B 1 636 ? 41.05339 -20.87775 -76.40424 1.000 31.43643 623 PRO B N 1
ATOM 10074 C CA . PRO B 1 636 ? 41.05838 -21.74775 -75.20923 1.000 30.74749 623 PRO B CA 1
ATOM 10075 C C . PRO B 1 636 ? 39.88239 -21.51072 -74.27923 1.000 36.61017 623 PRO B C 1
ATOM 10076 O O . PRO B 1 636 ? 39.32037 -22.46971 -73.74322 1.000 38.00369 623 PRO B O 1
ATOM 10080 N N . ILE B 1 637 ? 39.49041 -20.25771 -74.07024 1.000 34.81265 624 ILE B N 1
ATOM 10081 C CA . ILE B 1 637 ? 38.42942 -19.92769 -73.12523 1.000 26.70983 624 ILE B CA 1
ATOM 10082 C C . ILE B 1 637 ? 37.67244 -18.72868 -73.66824 1.000 27.12616 624 ILE B C 1
ATOM 10083 O O . ILE B 1 637 ? 38.25545 -17.85369 -74.31224 1.000 27.01311 624 ILE B O 1
ATOM 10088 N N . SER B 1 638 ? 36.36844 -18.65965 -73.37623 1.000 24.10553 625 SER B N 1
ATOM 10089 C CA . SER B 1 638 ? 35.58946 -17.52164 -73.86324 1.000 25.11896 625 SER B CA 1
ATOM 10090 C C . SER B 1 638 ? 35.78749 -16.25864 -73.02724 1.000 29.10107 625 SER B C 1
ATOM 10091 O O . SER B 1 638 ? 35.32250 -15.19163 -73.44125 1.000 26.77577 625 SER B O 1
ATOM 10094 N N . ASP B 1 639 ? 36.43949 -16.34265 -71.86224 1.000 25.76698 626 ASP B N 1
ATOM 10095 C CA . ASP B 1 639 ? 36.62151 -15.16964 -71.01925 1.000 25.46351 626 ASP B CA 1
ATOM 10096 C C . ASP B 1 639 ? 38.08352 -14.76067 -70.88026 1.000 24.93913 626 ASP B C 1
ATOM 10097 O O . ASP B 1 639 ? 38.41854 -14.01567 -69.95726 1.000 29.33201 626 ASP B O 1
ATOM 10102 N N . GLY B 1 640 ? 38.96151 -15.22469 -71.77226 1.000 27.87744 627 GLY B N 1
ATOM 10103 C CA . GLY B 1 640 ? 40.32452 -14.73472 -71.83627 1.000 27.05924 627 GLY B CA 1
ATOM 10104 C C . GLY B 1 640 ? 40.49053 -13.63172 -72.88327 1.000 25.38978 627 GLY B C 1
ATOM 10105 O O . GLY B 1 640 ? 39.63454 -13.38871 -73.71827 1.000 24.53943 627 GLY B O 1
ATOM 10106 N N . TYR B 1 641 ? 41.63555 -12.97174 -72.84428 1.000 24.46226 628 TYR B N 1
ATOM 10107 C CA . TYR B 1 641 ? 41.87056 -11.97975 -73.87629 1.000 27.81368 628 TYR B CA 1
ATOM 10108 C C . TYR B 1 641 ? 43.20955 -12.27178 -74.53329 1.000 29.35087 628 TYR B C 1
ATOM 10109 O O . TYR B 1 641 ? 44.07054 -12.92679 -73.93029 1.000 26.68084 628 TYR B O 1
ATOM 10118 N N . PRO B 1 642 ? 43.39056 -11.85979 -75.80529 1.000 27.56720 629 PRO B N 1
ATOM 10119 C CA . PRO B 1 642 ? 44.65655 -12.15682 -76.49429 1.000 24.84504 629 PRO B CA 1
ATOM 10120 C C . PRO B 1 642 ? 45.73857 -11.13184 -76.17130 1.000 30.32457 629 PRO B C 1
ATOM 10121 O O . PRO B 1 642 ? 45.81159 -10.03084 -76.73931 1.000 28.45557 629 PRO B O 1
ATOM 10125 N N . SER B 1 643 ? 46.57456 -11.50385 -75.21130 1.000 27.80612 630 SER B N 1
ATOM 10126 C CA . SER B 1 643 ? 47.75658 -10.73687 -74.88531 1.000 30.55808 630 SER B CA 1
ATOM 10127 C C . SER B 1 643 ? 48.82357 -10.95989 -75.94332 1.000 27.15626 630 SER B C 1
ATOM 10128 O O . SER B 1 643 ? 48.80355 -11.95289 -76.68031 1.000 26.57225 630 SER B O 1
ATOM 10131 N N . TYR B 1 644 ? 49.77859 -10.02791 -75.99132 1.000 29.54556 631 TYR B N 1
ATOM 10132 C CA . TYR B 1 644 ? 50.93958 -10.17593 -76.86133 1.000 28.00909 631 TYR B CA 1
ATOM 10133 C C . TYR B 1 644 ? 51.62056 -11.52294 -76.64032 1.000 30.53588 631 TYR B C 1
ATOM 10134 O O . TYR B 1 644 ? 51.86354 -12.27195 -77.59232 1.000 28.58664 631 TYR B O 1
ATOM 10143 N N . ASP B 1 645 ? 51.91056 -11.86094 -75.38032 1.000 24.62395 632 ASP B N 1
ATOM 10144 C CA . ASP B 1 645 ? 52.59354 -13.11995 -75.08932 1.000 28.35826 632 ASP B CA 1
ATOM 10145 C C . ASP B 1 645 ? 51.80951 -14.31094 -75.62531 1.000 26.96000 632 ASP B C 1
ATOM 10146 O O . ASP B 1 645 ? 52.38949 -15.22896 -76.21831 1.000 30.54316 632 ASP B O 1
ATOM 10151 N N . TRP B 1 646 ? 50.49051 -14.31992 -75.43530 1.000 31.72193 633 TRP B N 1
ATOM 10152 C CA . TRP B 1 646 ? 49.71649 -15.46191 -75.90930 1.000 32.89635 633 TRP B CA 1
ATOM 10153 C C . TRP B 1 646 ? 49.70048 -15.51091 -77.43330 1.000 31.17520 633 TRP B C 1
ATOM 10154 O O . TRP B 1 646 ? 49.92646 -16.57092 -78.02729 1.000 30.66037 633 TRP B O 1
ATOM 10165 N N . VAL B 1 647 ? 49.46850 -14.37291 -78.09030 1.000 22.68522 634 VAL B N 1
ATOM 10166 C CA . VAL B 1 647 ? 49.37750 -14.40592 -79.55030 1.000 23.44809 634 VAL B CA 1
ATOM 10167 C C . VAL B 1 647 ? 50.71449 -14.80995 -80.16130 1.000 31.25649 634 VAL B C 1
ATOM 10168 O O . VAL B 1 647 ? 50.77247 -15.65895 -81.06330 1.000 28.57065 634 VAL B O 1
ATOM 10172 N N . VAL B 1 648 ? 51.80950 -14.21296 -79.68431 1.000 24.90103 635 VAL B N 1
ATOM 10173 C CA . VAL B 1 648 ? 53.11649 -14.56099 -80.22931 1.000 28.84716 635 VAL B CA 1
ATOM 10174 C C . VAL B 1 648 ? 53.38147 -16.05399 -80.06631 1.000 37.38271 635 VAL B C 1
ATOM 10175 O O . VAL B 1 648 ? 53.98545 -16.68601 -80.94330 1.000 37.41627 635 VAL B O 1
ATOM 10179 N N . SER B 1 649 ? 52.89846 -16.65098 -78.96930 1.000 42.38233 636 SER B N 1
ATOM 10180 C CA . SER B 1 649 ? 53.05743 -18.08998 -78.77829 1.000 34.97196 636 SER B CA 1
ATOM 10181 C C . SER B 1 649 ? 52.32141 -18.89297 -79.84929 1.000 32.58753 636 SER B C 1
ATOM 10182 O O . SER B 1 649 ? 52.76339 -19.98798 -80.21428 1.000 40.10106 636 SER B O 1
ATOM 10185 N N . LEU B 1 650 ? 51.20742 -18.37496 -80.37429 1.000 25.28054 637 LEU B N 1
ATOM 10186 C CA . LEU B 1 650 ? 50.51541 -19.09595 -81.43828 1.000 29.20146 637 LEU B CA 1
ATOM 10187 C C . LEU B 1 650 ? 51.34340 -19.13697 -82.71628 1.000 33.63899 637 LEU B C 1
ATOM 10188 O O . LEU B 1 650 ? 51.23838 -20.09797 -83.49128 1.000 35.64663 637 LEU B O 1
ATOM 10193 N N . TYR B 1 651 ? 52.13442 -18.09999 -82.97829 1.000 33.38043 638 TYR B N 1
ATOM 10194 C CA . TYR B 1 651 ? 52.90242 -18.02801 -84.24629 1.000 35.01979 638 TYR B CA 1
ATOM 10195 C C . TYR B 1 651 ? 54.26240 -18.69303 -84.05230 1.000 37.33888 638 TYR B C 1
ATOM 10196 O O . TYR B 1 651 ? 54.84439 -19.09904 -85.04930 1.000 31.43129 638 TYR B O 1
ATOM 10205 N N . SER B 1 652 ? 54.69041 -18.84503 -82.79830 1.000 41.30163 639 SER B N 1
ATOM 10206 C CA . SER B 1 652 ? 55.95839 -19.53705 -82.47130 1.000 42.53029 639 SER B CA 1
ATOM 10207 C C . SER B 1 652 ? 55.88737 -20.99605 -82.90529 1.000 45.57973 639 SER B C 1
ATOM 10208 O O . SER B 1 652 ? 54.78236 -21.53203 -83.01628 1.000 52.04225 639 SER B O 1
ATOM 10211 N N . ARG B 1 653 ? 57.04235 -21.61807 -83.08229 1.000 58.24248 640 ARG B N 1
ATOM 10212 C CA . ARG B 1 653 ? 57.10733 -23.01008 -83.59528 1.000 69.63277 640 ARG B CA 1
ATOM 10213 C C . ARG B 1 653 ? 56.60031 -24.02306 -82.57028 1.000 71.73239 640 ARG B C 1
ATOM 10214 O O . ARG B 1 653 ? 56.04429 -25.02806 -82.99627 1.000 80.56832 640 ARG B O 1
ATOM 10222 N N . ASP B 1 654 ? 56.85632 -23.82206 -81.28628 1.000 75.13193 641 ASP B N 1
ATOM 10223 C CA . ASP B 1 654 ? 56.25331 -24.75105 -80.29827 1.000 90.15377 641 ASP B CA 1
ATOM 10224 C C . ASP B 1 654 ? 55.75133 -23.92703 -79.11927 1.000 94.95889 641 ASP B C 1
ATOM 10225 O O . ASP B 1 654 ? 54.52533 -23.91001 -78.93927 1.000 98.93736 641 ASP B O 1
ATOM 10230 N N . HIS B 1 655 ? 56.65634 -23.29704 -78.37228 1.000 157.04419 642 HIS B N 1
ATOM 10231 C CA . HIS B 1 655 ? 56.31836 -22.42603 -77.21328 1.000 156.61673 642 HIS B CA 1
ATOM 10232 C C . HIS B 1 655 ? 54.81436 -22.27200 -76.96328 1.000 155.15496 642 HIS B C 1
ATOM 10233 O O . HIS B 1 655 ? 54.20838 -21.35300 -77.53528 1.000 161.98569 642 HIS B O 1
ATOM 10240 N N . PRO B 1 656 ? 54.17835 -23.13199 -76.14627 1.000 89.76040 643 PRO B N 1
ATOM 10241 C CA . PRO B 1 656 ? 52.77536 -22.94896 -75.78727 1.000 83.09347 643 PRO B CA 1
ATOM 10242 C C . PRO B 1 656 ? 52.64738 -21.92995 -74.64527 1.000 71.11832 643 PRO B C 1
ATOM 10243 O O . PRO B 1 656 ? 53.54038 -21.86496 -73.82928 1.000 77.97108 643 PRO B O 1
ATOM 10247 N N . CYS B 1 657 ? 51.56139 -21.15693 -74.62327 1.000 50.65056 644 CYS B N 1
ATOM 10248 C CA . CYS B 1 657 ? 51.31541 -20.18592 -73.53228 1.000 37.29889 644 CYS B CA 1
ATOM 10249 C C . CYS B 1 657 ? 49.82341 -20.22589 -73.20327 1.000 35.67296 644 CYS B C 1
ATOM 10250 O O . CYS B 1 657 ? 49.01241 -20.40988 -74.11427 1.000 38.50489 644 CYS B O 1
ATOM 10253 N N . ASP B 1 658 ? 49.48542 -20.06788 -71.93527 1.000 40.01884 645 ASP B N 1
ATOM 10254 C CA . ASP B 1 658 ? 48.06342 -20.01685 -71.53727 1.000 34.98073 645 ASP B CA 1
ATOM 10255 C C . ASP B 1 658 ? 47.46245 -18.67785 -71.94227 1.000 32.28489 645 ASP B C 1
ATOM 10256 O O . ASP B 1 658 ? 48.16946 -17.67186 -71.89928 1.000 30.46940 645 ASP B O 1
ATOM 10261 N N . MET B 1 659 ? 46.21044 -18.69482 -72.37027 1.000 28.91813 646 MET B N 1
ATOM 10262 C CA . MET B 1 659 ? 45.51447 -17.44381 -72.64327 1.000 33.71335 646 MET B CA 1
ATOM 10263 C C . MET B 1 659 ? 45.13348 -16.77580 -71.32327 1.000 29.16089 646 MET B C 1
ATOM 10264 O O . MET B 1 659 ? 44.43347 -17.39778 -70.50527 1.000 36.49883 646 MET B O 1
ATOM 10269 N N . PRO B 1 660 ? 45.52851 -15.52581 -71.07728 1.000 22.95536 647 PRO B N 1
ATOM 10270 C CA . PRO B 1 660 ? 45.23152 -14.91379 -69.77528 1.000 25.75653 647 PRO B CA 1
ATOM 10271 C C . PRO B 1 660 ? 43.74553 -14.66577 -69.61328 1.000 30.10483 647 PRO B C 1
ATOM 10272 O O . PRO B 1 660 ? 43.05653 -14.27276 -70.55628 1.000 29.07772 647 PRO B O 1
ATOM 10276 N N . ARG B 1 661 ? 43.25253 -14.91275 -68.40628 1.000 26.79419 648 ARG B N 1
ATOM 10277 C CA . ARG B 1 661 ? 41.86953 -14.61072 -68.06627 1.000 24.04956 648 ARG B CA 1
ATOM 10278 C C . ARG B 1 661 ? 41.69456 -13.12072 -67.79328 1.000 29.27864 648 ARG B C 1
ATOM 10279 O O . ARG B 1 661 ? 42.56758 -12.47873 -67.20429 1.000 25.62851 648 ARG B O 1
ATOM 10287 N N . VAL B 1 662 ? 40.55357 -12.57070 -68.22128 1.000 20.57111 649 VAL B N 1
ATOM 10288 C CA . VAL B 1 662 ? 40.23560 -11.19169 -67.86428 1.000 22.07572 649 VAL B CA 1
ATOM 10289 C C . VAL B 1 662 ? 39.96160 -11.06868 -66.35828 1.000 29.88735 649 VAL B C 1
ATOM 10290 O O . VAL B 1 662 ? 40.31762 -10.06368 -65.72729 1.000 26.26417 649 VAL B O 1
ATOM 10294 N N . PHE B 1 663 ? 39.31159 -12.07067 -65.76328 1.000 24.30872 650 PHE B N 1
ATOM 10295 C CA . PHE B 1 663 ? 39.02559 -12.08165 -64.32928 1.000 28.75317 650 PHE B CA 1
ATOM 10296 C C . PHE B 1 663 ? 39.61257 -13.36366 -63.76327 1.000 27.02020 650 PHE B C 1
ATOM 10297 O O . PHE B 1 663 ? 38.97455 -14.42565 -63.83126 1.000 26.91989 650 PHE B O 1
ATOM 10305 N N . PRO B 1 664 ? 40.83357 -13.31868 -63.22928 1.000 30.22315 651 PRO B N 1
ATOM 10306 C CA . PRO B 1 664 ? 41.46155 -14.54769 -62.70927 1.000 29.27652 651 PRO B CA 1
ATOM 10307 C C . PRO B 1 664 ? 40.59154 -15.29967 -61.71526 1.000 30.90066 651 PRO B C 1
ATOM 10308 O O . PRO B 1 664 ? 40.63852 -16.53467 -61.68026 1.000 36.31895 651 PRO B O 1
ATOM 10312 N N . GLU B 1 665 ? 39.80456 -14.59965 -60.90027 1.000 26.97937 652 GLU B N 1
ATOM 10313 C CA . GLU B 1 665 ? 38.98355 -15.23663 -59.87226 1.000 36.68918 652 GLU B CA 1
ATOM 10314 C C . GLU B 1 665 ? 37.55254 -15.51261 -60.31925 1.000 30.38037 652 GLU B C 1
ATOM 10315 O O . GLU B 1 665 ? 36.70254 -15.78059 -59.46125 1.000 30.77336 652 GLU B O 1
ATOM 10321 N N . ALA B 1 666 ? 37.24854 -15.41561 -61.62125 1.000 29.92870 653 ALA B N 1
ATOM 10322 C CA . ALA B 1 666 ? 35.85654 -15.50459 -62.05825 1.000 27.31107 653 ALA B CA 1
ATOM 10323 C C . ALA B 1 666 ? 35.20452 -16.81157 -61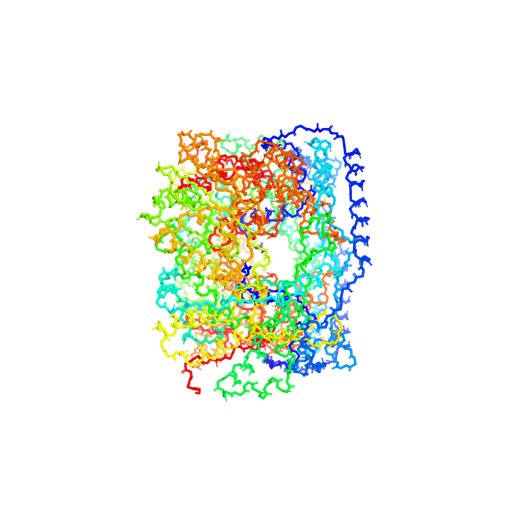.61424 1.000 32.29437 653 ALA B C 1
ATOM 10324 O O . ALA B 1 666 ? 34.07952 -16.80955 -61.10423 1.000 33.92377 653 ALA B O 1
ATOM 10326 N N . ALA B 1 667 ? 35.88650 -17.94159 -61.82723 1.000 33.33938 654 ALA B N 1
ATOM 10327 C CA . ALA B 1 667 ? 35.31147 -19.24857 -61.51323 1.000 31.71316 654 ALA B CA 1
ATOM 10328 C C . ALA B 1 667 ? 34.82748 -19.33256 -60.06422 1.000 31.87892 654 ALA B C 1
ATOM 10329 O O . ALA B 1 667 ? 33.69547 -19.76454 -59.79522 1.000 30.34931 654 ALA B O 1
ATOM 10331 N N . THR B 1 668 ? 35.67849 -18.93857 -59.10923 1.000 27.57868 655 THR B N 1
ATOM 10332 C CA . THR B 1 668 ? 35.29449 -19.06955 -57.71023 1.000 24.64466 655 THR B CA 1
ATOM 10333 C C . THR B 1 668 ? 34.27651 -18.01653 -57.31223 1.000 32.21825 655 THR B C 1
ATOM 10334 O O . THR B 1 668 ? 33.38551 -18.29351 -56.50222 1.000 30.63066 655 THR B O 1
ATOM 10338 N N . LEU B 1 669 ? 34.36853 -16.81854 -57.88224 1.000 31.78600 656 LEU B N 1
ATOM 10339 C CA . LEU B 1 669 ? 33.35655 -15.81052 -57.60324 1.000 29.30853 656 LEU B CA 1
ATOM 10340 C C . LEU B 1 669 ? 31.99954 -16.25950 -58.11123 1.000 28.44451 656 LEU B C 1
ATOM 10341 O O . LEU B 1 669 ? 30.98754 -16.09847 -57.42123 1.000 34.15470 656 LEU B O 1
ATOM 10346 N N . ILE B 1 670 ? 31.95852 -16.83650 -59.31323 1.000 28.70760 657 ILE B N 1
ATOM 10347 C CA . ILE B 1 670 ? 30.68751 -17.27048 -59.87822 1.000 35.85976 657 ILE B CA 1
ATOM 10348 C C . ILE B 1 670 ? 30.10950 -18.42647 -59.07121 1.000 37.80557 657 ILE B C 1
ATOM 10349 O O . ILE B 1 670 ? 28.89450 -18.48444 -58.82621 1.000 35.16462 657 ILE B O 1
ATOM 10354 N N . ALA B 1 671 ? 30.96548 -19.36048 -58.64121 1.000 39.82858 658 ALA B N 1
ATOM 10355 C CA . ALA B 1 671 ? 30.53146 -20.48947 -57.81920 1.000 38.59875 658 ALA B CA 1
ATOM 10356 C C . ALA B 1 671 ? 30.26847 -20.11546 -56.36620 1.000 35.38343 658 ALA B C 1
ATOM 10357 O O . ALA B 1 671 ? 29.63646 -20.90444 -55.65220 1.000 38.76205 658 ALA B O 1
ATOM 10359 N N . SER B 1 672 ? 30.70450 -18.93546 -55.92021 1.000 34.07350 659 SER B N 1
ATOM 10360 C CA . SER B 1 672 ? 30.57651 -18.52545 -54.51721 1.000 35.31292 659 SER B CA 1
ATOM 10361 C C . SER B 1 672 ? 31.20649 -19.55646 -53.58421 1.000 32.80863 659 SER B C 1
ATOM 10362 O O . SER B 1 672 ? 30.72349 -19.81644 -52.47721 1.000 33.40921 659 SER B O 1
ATOM 10365 N N . TYR B 1 673 ? 32.30448 -20.14748 -54.03921 1.000 32.67367 660 TYR B N 1
ATOM 10366 C CA . TYR B 1 673 ? 32.99347 -21.16049 -53.25921 1.000 34.89558 660 TYR B CA 1
ATOM 10367 C C . TYR B 1 673 ? 34.45246 -21.19652 -53.68521 1.000 33.74237 660 TYR B C 1
ATOM 10368 O O . TYR B 1 673 ? 34.74946 -21.31353 -54.87721 1.000 30.13589 660 TYR B O 1
ATOM 10377 N N . ARG B 1 674 ? 35.35747 -21.07353 -52.72122 1.000 31.84311 661 ARG B N 1
ATOM 10378 C CA . ARG B 1 674 ? 36.77547 -21.29956 -52.95222 1.000 32.21680 661 ARG B CA 1
ATOM 10379 C C . ARG B 1 674 ? 37.26045 -22.33456 -51.94822 1.000 32.69830 661 ARG B C 1
ATOM 10380 O O . ARG B 1 674 ? 37.16346 -22.11855 -50.73322 1.000 28.23483 661 ARG B O 1
ATOM 10388 N N . LYS B 1 675 ? 37.80143 -23.43757 -52.46121 1.000 33.51724 662 LYS B N 1
ATOM 10389 C CA . LYS B 1 675 ? 38.23341 -24.55358 -51.62721 1.000 36.87891 662 LYS B CA 1
ATOM 10390 C C . LYS B 1 675 ? 39.20442 -24.09959 -50.54922 1.000 38.12594 662 LYS B C 1
ATOM 10391 O O . LYS B 1 675 ? 40.12444 -23.31861 -50.79922 1.000 39.49033 662 LYS B O 1
ATOM 10397 N N . GLN B 1 676 ? 38.96642 -24.59158 -49.34121 1.000 26.43863 663 GLN B N 1
ATOM 10398 C CA . GLN B 1 676 ? 39.80943 -24.40259 -48.17622 1.000 34.15470 663 GLN B CA 1
ATOM 10399 C C . GLN B 1 676 ? 40.23940 -25.78659 -47.71421 1.000 35.29737 663 GLN B C 1
ATOM 10400 O O . GLN B 1 676 ? 39.39739 -26.66558 -47.53620 1.000 36.22337 663 GLN B O 1
ATOM 10406 N N . VAL B 1 677 ? 41.53940 -25.99562 -47.53921 1.000 32.57803 664 VAL B N 1
ATOM 10407 C CA . VAL B 1 677 ? 42.01738 -27.30462 -47.11421 1.000 32.93589 664 VAL B CA 1
ATOM 10408 C C . VAL B 1 677 ? 41.67238 -27.50861 -45.64321 1.000 31.56900 664 VAL B C 1
ATOM 10409 O O . VAL B 1 677 ? 42.05140 -26.69861 -44.79121 1.000 34.62520 664 VAL B O 1
ATOM 10413 N N . MET B 1 678 ? 40.92836 -28.58459 -45.34020 1.000 22.53628 665 MET B N 1
ATOM 10414 C CA . MET B 1 678 ? 40.54436 -28.94958 -43.97420 1.000 27.28820 665 MET B CA 1
ATOM 10415 C C . MET B 1 678 ? 41.06933 -30.35759 -43.67719 1.000 31.79194 665 MET B C 1
ATOM 10416 O O . MET B 1 678 ? 40.57431 -31.35158 -44.22618 1.000 28.09254 665 MET B O 1
ATOM 10421 N N . ASP B 1 679 ? 42.04234 -30.43660 -42.78019 1.000 28.60204 666 ASP B N 1
ATOM 10422 C CA . ASP B 1 679 ? 42.81731 -31.64761 -42.55019 1.000 26.00611 666 ASP B CA 1
ATOM 10423 C C . ASP B 1 679 ? 42.08630 -32.56460 -41.57618 1.000 26.82352 666 ASP B C 1
ATOM 10424 O O . ASP B 1 679 ? 41.79231 -32.16458 -40.44718 1.000 26.99560 666 ASP B O 1
ATOM 10429 N N . THR B 1 680 ? 41.80828 -33.80359 -41.99818 1.000 22.67086 667 THR B N 1
ATOM 10430 C CA . THR B 1 680 ? 41.17926 -34.77758 -41.10617 1.000 23.21458 667 THR B CA 1
ATOM 10431 C C . THR B 1 680 ? 42.16025 -35.46259 -40.17017 1.000 24.21264 667 THR B C 1
ATOM 10432 O O . THR B 1 680 ? 41.72424 -36.19658 -39.26916 1.000 25.80428 667 THR B O 1
ATOM 10436 N N . ARG B 1 681 ? 43.46326 -35.27861 -40.37217 1.000 24.06918 668 ARG B N 1
ATOM 10437 C CA . ARG B 1 681 ? 44.46825 -35.99263 -39.59017 1.000 25.33389 668 ARG B CA 1
ATOM 10438 C C . ARG B 1 681 ? 44.90126 -35.23963 -38.33518 1.000 25.50147 668 ARG B C 1
ATOM 10439 O O . ARG B 1 681 ? 45.88126 -35.64164 -37.69618 1.000 29.73930 668 ARG B O 1
ATOM 10447 N N . VAL B 1 682 ? 44.13828 -34.24061 -37.94118 1.000 23.91972 669 VAL B N 1
ATOM 10448 C CA . VAL B 1 682 ? 44.52030 -33.38162 -36.79219 1.000 29.18011 669 VAL B CA 1
ATOM 10449 C C . VAL B 1 682 ? 44.33430 -34.08161 -35.44718 1.000 25.30965 669 VAL B C 1
ATOM 10450 O O . VAL B 1 682 ? 43.45228 -34.92559 -35.32418 1.000 28.39380 669 VAL B O 1
ATOM 10454 N N . VAL B 1 683 ? 45.19030 -33.74962 -34.49219 1.000 23.71021 670 VAL B N 1
ATOM 10455 C CA . VAL B 1 683 ? 45.00830 -34.22761 -33.09918 1.000 24.57039 670 VAL B CA 1
ATOM 10456 C C . VAL B 1 683 ? 44.10532 -33.18459 -32.44019 1.000 30.35777 670 VAL B C 1
ATOM 10457 O O . VAL B 1 683 ? 44.32934 -31.99359 -32.65419 1.000 26.95258 670 VAL B O 1
ATOM 10461 N N . ILE B 1 684 ? 43.10432 -33.63156 -31.69018 1.000 33.55300 671 ILE B N 1
ATOM 10462 C CA . ILE B 1 684 ? 42.11034 -32.68954 -31.10018 1.000 37.03743 671 ILE B CA 1
ATOM 10463 C C . ILE B 1 684 ? 42.17034 -32.77154 -29.57118 1.000 43.25465 671 ILE B C 1
ATOM 10464 O O . ILE B 1 684 ? 42.19932 -33.89953 -29.05818 1.000 54.76791 671 ILE B O 1
#

Secondary structure (DSSP, 8-state):
--EEHHHHHHHHHHHHTT-HHHHHHHHTT---PPPP-PPP-S-HHHHHHHHHHHHHHHHHHHHHHHTS----STTSEE----BPP--EETTEESS-TTSSEETTEE-B--------HHHHHHHHHHS-HHHHHHHHHHEEEE---HHHHHHHHHHHHSPPP------HHHHHHHS-B-GGGS--TTS-HHHHHHT-EEETTSB--TTT-SBHHHHHHHIIIIIHHHHHHHHHTT-HHHHHHH-GGGG-EEEEEPPEEEEGGGTTT---EEEE--HHHHHHHHHHHHHHHHHB--TTT-TT--B-TT---TTTHHHHHHHHHHT--BTTTS--EEEEETTEEEEEEEETTEEEEE---BSSGGGG--HHHHHHHHHHHHHHHHHHSGGGHHHHHHHHHHHHHHHHT--EESSBS-EEE-SSS-S--TTSTTHHHHHHHHHHHHHHHHHHHHHTT-GGGGSHHHHHHHHHHHH---BPTT----EE--SSPPTT-BS-S--BTTBEEEEEEETTEEEEEEE--HHHHHHHHHS-S----TTS-HHHHHHHHHHHHHHHHHHTGGGSHHHHHHHHHHHHTS-HHHHHS---GGGGT-PPPS-TTSSSSS----S-TTB---HHHHHHHHSSS---PPPBSSTTHHHHHHT-------TT---/-EEEHHHHHHHHHHHHTT-HHHHHHHTTT---PPPP-PPP-S-HHHHHHHHHHHHHHHHHHHHHHHHS----STTSEE----BPP--EETTEESS-TTSSEETTEE-B--------B-SHHHHHHHHHS-HHHHHHHHHHEEEE---HHHHHHHHHHHHSPPP------HHHHHHHS-B-GGGS--TTS-HHHHHHH-EE-TTSB--TTT-SBHHHHHHHIIIIIHHHHHHHHHTT-HHHHHHH-GGGG-EEEEEEPEEEEGGGTTT--EEEEE--HHHHHHHHHHHHHHHHHB--TTT-TT--B-TT---TTTHHHHHHHHHHT--BTTTS--EEEEETTEEEEEEEETTEEEEE---BSSGGGG--HHHHHHHHHHHHHHHHHHSGGGHHHHHHHHHHHHHHHHT--EE-SBS-EEE-SSS-S--TTSTTHHHHHHHHHHHHHHHHHHHHHTT-GGGGSHHHHHHHHHHHH---BPTT----EE--SSPPTT-BS-S--BTTBEEEEEEETTEEEEEEE--HHHHHHHHHS-S-B--TT--HHHHHHHHHHHHHHHHHHTGGGSHHHHHHHHHHHHTS-HHHHHS---GGGGT-PPPS-TTSSSS-----S-TTB---HHHHHHHHSSS---PPPBSSTTHHHHHHT-------TT---

Nearest PDB structures (foldseek):
  7om2-assembly1_A  TM=1.002E+00  e=0.000E+00  Thosea asigna virus
  4xha-assembly1_A  TM=9.924E-01  e=0.000E+00  Thosea asigna virus
  7om6-assembly1_B  TM=9.898E-01  e=8.476E-102  Thosea asigna virus
  7om6-assembly1_A  TM=9.872E-01  e=1.246E-101  Thosea asigna virus
  7oma-assembly2_D  TM=9.952E-01  e=1.471E-99  Thosea asigna virus

B-factor: mean 36.63, std 16.63, range [16.27, 161.99]

Foldseek 3Di:
DPDDVVVVLVVLLQVLLADLVNLQVLCVPFDFDFFFFFDWDDDLVVLLVLLVVLQVVLLVLLVVLQPDDADDPVLFFWDDWAFQFQDDDPPAGLQHPPPCADPRTGFDAADFDSFFSVLSSLCNGGHDSVLSSVLSNFKAFGLFHPHQASLLVSLQLPFDADFFDDDLVVCCQAWPWALVLFDQVVDDQLVLLVPFDDDQQDALFPPNRGGCVVSVCVLRVPVLVVVLVCLVVVNVVVVCVNGVRQQAKAKHWDRGMDTSVCSNNHTHIFIGGHNSLQSSVSSLQVSGLSGIDFCLVPVSYQECQLQFQWQQSLVSVLVSQLPAEAFLPGFWGWHFWQQWIWTWHDHVRFIWIATWGWDSLQSHLFLNLLLNVLCSSLCSNCVSNVVCNSSSVSSSVSLLCSQFWGWYHYGTRIITTRPGSRGTRHPRRCNRVSRRRLVSSLVVVVSVVRNVPPVCCLPPVVVQVSCCPVTVIGTDPPRGDIDGAPSDDDAQDWRTLDDTLLWTWHWHDDPNDTFIATEDEPSSLSSPSSHDNDGDDPPCDPLNVLLVLLQQLQQSVLNHLLSYPNSSNSSSVSNNPRNSSSLSRQDPALNRAGPHHPRQRNGSVSRDHHPHSQFGDHPNQSSQRSHHPRHDHGHGRRPCSSCSSSVDDDDDDDPPDDD/DDDDVVVVLVVLLVVLLADLVNLLVLCVVFDFDFFFFFDWDDDLVVLVVLLVVLQVVLLVLLVVLQPDDADDPVLFFWDFWAFQFQDDDPPAGLQHPPPCADPRTGFDAADFDSFWADSPLLSLCNGGHDSVLSSVLSNFKIFGLFHNHQLSLLVSLQLPFDADFFDDDLVVCCQAWPFALVLFDQCVDDQLVLLVPFDDDQQDALFPRNRGGCVVSVCVLNVPVLVVVVVCLVVVNVVVVCVNGVRQQAKAKHWDRGMDTSVCSNNHTDIAIGGHNSLQSSVSSLQVSGLSGIDFCLRPVSYQECQLQFQWQQSLVSVLVSQLPAEAFLPGFWRWHFWQQWIWTWHDHPNFIKIATWGWDSCQSHLFLNLLLNVLCSSLCSNCVSNVVCNSSSVSSSVSLLCSQFWGWYDYGTRIITTRPDSRGTRHPRRCSRVSSRSLVSSLVVVVSVVRNVPPVCCLDPVVVQVSCCPVGVIGTDPPRGDMDGAPSDDDAFDWRGLDDTLRWTWHWHAAPHDTFIATEDELSSLSSPSSHDNHTDDPPCDPLNVLLVLLLALQLSVLNHLLSHSNSSNSSSSSNNPRNSSSLSRFDPALNRAGPHHPRQRNHSVSDDHHPHSQFGDHPNQSSCRSHNHNHDHGHGRRPCSSCSSSVDDDDDDDPPDDD

Organism: NCBI:txid83810

Solvent-accessible surface area: 55081 Å² total; per-residue (Å²): 117,165,30,22,0,116,39,0,25,60,85,57,40,107,102,12,57,115,71,60,76,8,0,128,131,34,3,77,86,24,108,60,57,105,8,80,81,16,99,99,103,26,34,170,151,47,0,110,53,45,0,178,75,4,48,68,101,22,121,67,29,6,150,133,12,34,65,94,165,75,69,91,25,110,35,6,62,91,51,45,86,34,64,35,6,53,22,119,22,70,106,57,40,0,5,31,95,77,53,63,68,86,146,34,73,0,19,8,173,21,107,36,41,31,72,76,40,47,2,7,30,19,0,3,49,21,14,69,41,77,38,0,85,88,9,2,44,134,14,17,37,2,2,0,0,53,12,0,0,0,46,32,0,60,29,2,8,70,32,163,5,41,88,14,193,29,62,94,169,40,1,109,97,0,1,21,38,34,55,144,122,6,67,69,0,19,28,32,0,1,121,19,0,28,39,8,106,13,58,4,115,33,37,0,0,0,0,0,26,57,43,27,86,72,0,0,5,4,0,4,38,22,0,2,15,53,1,26,56,18,1,28,118,133,35,27,86,46,5,76,108,134,52,18,0,1,11,0,0,10,0,42,12,93,35,35,66,8,93,30,167,18,3,24,106,58,0,81,4,58,3,14,12,0,0,1,3,14,2,1,0,8,6,0,11,52,6,1,28,44,2,3,62,15,1,40,103,43,65,74,3,24,0,0,47,11,3,20,1,17,94,3,6,0,57,42,0,0,82,7,0,68,94,4,11,40,3,22,123,135,81,17,32,6,0,0,27,8,72,37,1,0,0,0,11,41,79,120,43,115,2,45,1,0,22,5,64,16,82,27,5,9,1,0,0,0,9,46,0,0,66,16,1,6,55,8,0,8,10,2,0,10,140,64,44,89,64,1,106,48,0,0,66,17,0,3,123,8,0,28,68,2,0,2,30,3,15,0,0,1,52,25,19,111,0,8,73,2,123,102,107,26,1,1,0,32,42,3,29,13,26,48,6,0,13,0,4,0,0,0,6,0,1,19,37,0,11,76,52,3,101,166,50,36,53,63,15,14,90,38,140,72,0,35,98,19,0,94,89,124,9,1,0,33,2,93,156,44,26,1,116,49,29,109,14,55,54,97,0,22,79,47,83,48,2,11,141,34,87,1,11,42,2,11,1,27,0,10,114,40,128,120,98,73,6,9,0,0,10,4,52,1,65,40,0,1,30,49,0,7,6,15,136,55,59,204,154,100,166,50,76,126,36,84,103,53,8,58,30,0,12,53,0,0,6,21,4,0,4,0,0,2,11,25,134,103,0,60,5,0,1,1,0,3,1,22,77,8,25,43,26,4,0,0,31,119,8,146,72,33,79,32,96,1,28,60,15,82,44,57,50,3,35,96,104,38,84,19,108,0,54,38,18,6,0,16,3,20,75,94,4,0,0,10,39,3,11,123,126,88,122,58,131,11,36,105,0,5,67,64,1,62,41,60,4,26,31,26,141,108,97,118,8,60,0,120,45,132,42,143,145,44,20,0,109,33,0,24,64,75,55,39,136,100,12,58,122,68,59,77,5,0,127,131,36,2,83,77,23,115,67,54,108,7,75,84,18,96,94,109,31,33,162,154,47,0,82,46,46,2,151,56,0,26,71,86,12,89,66,33,0,137,135,12,33,64,81,148,79,75,92,28,98,33,3,59,86,53,41,86,33,65,34,6,54,23,119,23,73,100,61,39,0,5,31,93,76,56,61,69,86,145,36,66,0,20,8,171,21,118,33,38,27,15,3,11,39,32,35,2,5,29,20,0,3,28,15,12,66,48,96,32,0,82,94,6,3,43,128,9,0,25,0,4,0,0,50,11,0,0,0,45,25,0,72,39,6,3,68,37,181,7,50,77,14,186,32,57,98,167,38,2,114,96,0,1,22,44,37,54,142,116,6,64,65,0,7,26,35,0,1,122,20,0,24,43,9,94,16,56,7,111,34,34,0,0,0,0,0,26,59,39,26,87,71,0,0,5,4,0,5,35,21,0,1,18,53,2,26,55,17,0,29,121,126,30,25,91,71,4,70,116,148,30,21,0,1,6,0,0,11,0,45,12,74,34,43,69,16,90,27,160,33,3,11,107,88,0,86,0,45,4,14,13,0,2,1,2,13,1,1,0,7,6,0,12,58,7,2,27,41,1,3,61,14,2,40,94,43,64,76,3,27,0,0,49,12,4,20,0,17,99,3,6,0,53,43,0,0,78,7,0,69,95,3,8,47,8,23,154,139,87,20,31,5,0,0,26,8,73,36,1,0,0,0,10,40,97,123,45,120,2,49,0,0,20,4,68,14,68,32,5,16,1,0,0,0,8,47,0,0,72,19,1,6,56,10,0,9,14,2,0,10,137,59,40,92,73,0,114,53,0,0,63,17,0,4,127,3,0,24,32,0,0,0,41,1,14,0,0,0,54,26,19,79,0,9,74,2,124,61,94,20,0,1,0,11,41,2,30,13,25,47,7,0,12,0,4,0,0,0,5,0,1,19,39,0,10,60,39,3,95,150,53,44,71,65,15,11,94,28,143,69,0,35,95,17,0,134,83,124,8,6,0,48,4,60,153,46,34,1,117,49,30,106,12,55,55,101,0,24,84,48,85,50,2,10,139,37,88,0,13,42,2,10,0,26,0,10,112,44,128,112,89,80,7,11,0,0,7,4,48,8,75,39,0,0,32,52,0,5,3,10,136,42,27,117,135,107,196,68,76,119,34,79,87,67,10,59,24,0,14,50,0,0,6,23,3,0,5,0,0,2,10,27,136,102,0,55,6,0,0,0,1,4,1,16,74,10,28,40,25,3,0,1,33,129,7,126,94,30,74,33,103,2,30,58,13,83,47,61,52,3,36,94,98,43,83,23,103,0,55,36,18,8,0,17,3,19,68,92,4,0,0,7,43,3,8,114,119,62,123,49,131,11,39,113,0,4,65,84,2,66,42,64,4,24,32,26,155,109,99,115,6,64,0,134,39,127,40

Sequence (1320 aa):
TRLSLEAMLAERAMVARQDLAGLKRKLAGADRVLAPQSPEQCGRESAQAQARSVTSELKSAVKEAQGLEHQTLDFLEQLGEYPVCGILHGDHPVHPSGTHNNNGKVSVKRQFAAGTSDALTCAFRFEDSDLVRETALKTTYTDGTWAGFVQRLKMQTTRKCVQEKVSRKLLKQLFPYDPQKLVDVSGELSELVLGIKTNAIASAGPPYWRTKRDALPDMLDCVLPLLYDHIVRKDLTTLRNKHPELFLAECKNKTDRYEVESLGEKTRPYFSHPFHLSALVSVLSQSFSGALKIMTEDSTSFNAYGFSWTNGGAEDLAIWARQAGEAGKKPPRIACYGDDTDIYYRKDGKLYRICPDFKQMDGSVDATTIEAVVDYVVDAHVKQYPTARQFWEEVGKLWVEMATQSPFLIDGTKVYRKMQKDGLMTGVVGTTLFDTVKSALAYNDWADQLMFGSLNLLEEKYAIEFFKNKHGLVIKEGTWKPALVNEDPGFGELWTEQKFLGLQLKVVRRENEKVYVPNLPFEDWLTMWVTPRSKYRSKETETMRERTLFDRARGLLVTGAVFDERARGLMGAVINSTAPEVVCMRVQEGGGRGAPPAYAFLTRDGVFEFPISDGYPSYDWVVSLYSRDHPCDMPRVFPEAATLIASYRKQVMDTRVVITRLSLEAMLAERAMVARQDLAGLKRKLAGADRVLAPQSPEQCGRESAQAQARSVTSELKSAVKEAQGLEHQTLDFLEQLGEYPVCGILHGDHPVHPSGTHNNNGKVSVKRQFAAGVNTSDALTCAFRFEDSDLVRRETALKTTYTDGTWAGFVQRLKMQTTRKCVQEKVSRKLLKQLFPYDPQKLVDVSGELSELVLGIKTNAIASAGPPYWRTKRDALPDMLDCVLPLLYDHIVRKDLTTLRNKHPELFLAECKNKTDRYEVESLGEKTRPYFSHPFHLSALVSVLSQSFSGALKIMTEDSTSFNAYGFSWTNGGAEDLAIWARQAGEAGKKPPRIACYGDDTDIYYRKDGKLYRICPDFKQMDGSVDATTIEAVVDYVVDAHVKQYPTARQFWEEVGKLWVEMATQSPFLIDGTKVYRKMQKDGLMTGVVGTTLFDTVKSALAYNDWADQLMFGSLNLLEEKYAIEFFKNKHGLVIKEGTWKPALVNEDPGFGELWTEQKFLGLQLKVVRRENEKVYVPNLPFEDWLTMWVTPRSKYRSKETETMRERTLFDRARGLLVTGAVFDERARGLMGAVINSTAPEVVCMRVQEGGGRGAPPAYAFLTRDGVFEFPISDGYPSYDWVVSLYSRDHPCDMPRVFPEAATLIASYRKQVMDTRVVI

InterPro domains:
  IPR043502 DNA/RNA polymerase superfamily [SSF56672] (143-570)
  IPR054403 RNA-dependent RNA polymerase, palm domain, ribovirus [PF22152] (160-516)
  IPR054433 RNA-dependent RNA polymerase, thumb domain, ribovirus [PF22260] (536-638)